Protein 8AD2 (pdb70)

Secondary structure (DSSP, 8-state):
--SEEEEGGGSEETTTT-TTTEEEEEETTTEEEEEES-BSSEEEEEEEEGGGSPSSEEEEEEEEEEEEEEEES-SEEEEEEEEGGG--TT-----EEEESSPPP-STT--S---EE-TTS-EEEEEEEEEESSS-S-EEEEEEEE--TT--BEEEEEEEEEEEE-/--SEEEEGGGSEETTTT-TTTEEEEEETTTEEEEEE--BSSEEEEEEEEGGGSPSSEEEEEEEEEEEEEEEES-SEEEEEEEEGGGPPTT-----EEEESS----STT--S---EE-TTS-EEEEEEEEEESSS-S-EEEEEEEE--TT--BEEEEEEEEEEEE-/--SEEEEGGGSEETTTT-TTTEEEEEETTTEEEEEE--BSSEEEEEEEEGGGS-SSEEEEEEEEEEEEEEEES-SEEEEEEEEGGG--TT-----EEEESS----STT--S---EE-TTS-EEEEEEEEEESSS-S-EEEEEEEE--TT--BEEEEEEEEEEEE-/--SEEEEGGGSEETTTT-TTTEEEEEETTTEEEEEE--BSSEEEEEEEEGGGS-SSEEEEEEEEEEEEEEEES-SEEEEEEEEGGG--TT-----EEEESS---SSTT--S---EE-TTS-EEEEEEEEEESSS-S-EEEEEEEE--TT--BEEEEEEEEEEEE-/--SEEEEGGGSEETTTT-TTTEEEEEETTTEEEEEE--BSSEEEEEEEESTTSPSSEEEEEEEEEEEEEEEES-SEEEEEEEEGGGPPTT-----EEEESS----STT--S---EE-TTS-EEEEEEEEEESSS-S-EEEEEEEE--TT--BEEEEEEEEEEEE-/---EEEEGGGSEETTTT-TTTEEEEEETTTEEEEEES-BSSEEEEEEEEGGGSPSSEEEEEEEEEEEEEEEES-SEEEEEEEEGGG--TT-----EEEESS----STT--S---EE-TTS-EEEEEEEEEESSS-S-EEEEEEEE--TTS-BEEEEEEEEEEEE-/--EEEEGGGSEETTTT-TTTEEEEEETTTEEEEEES-BSSEEEEEEEEGGGSPSSEEEEEEEEEEEEEEEES-SEEEEEEEEGGG--TT-----EEEESS----STT--S---EE-TTS-EEEEEEEEEESSS-S-EEEEEEEE--TTS-BEEEEEEEEEEEE-/--SEEEEGGGSEETTTT-TTTEEEEEETTTEEEEEE--BSSEEEEEEEESTTSPSSEEEEEEEEEEEEEEEES-SEEEEEEEEGGGPPTT-----EEEESSSPP-STT--S---EE-TTS-EEEEEEEEEESSS-S-EEEEEEEE--TT--BEEEEEEEEEEEE-

Nearest PDB structures (foldseek):
  8ad2-assembly1_A  TM=9.955E-01  e=7.366E-32  Nicotiana tabacum
  7yaq-assembly1_A-2  TM=8.096E-01  e=1.939E-10  Cucumis sativus
  7vs6-assembly1_A-2  TM=8.110E-01  e=9.117E-10  Cucumis sativus
  8jmq-assembly1_B  TM=7.822E-01  e=6.981E-10  Asparagus officinalis
  8jmr-assembly1_B  TM=8.044E-01  e=6.570E-09  Asparagus officinalis

Radius of gyration: 34.49 Å; Cα contacts (8 Å, |Δi|>4): 3566; chains: 8; bounding box: 82×96×90 Å

Organism: Nicotiana tabacum (NCBI:txid4097)

B-factor: mean 38.86, std 12.0, range [18.76, 113.13]

Solvent-accessible surface area: 58921 Å² total; per-residue (Å²): 128,62,25,65,109,25,34,1,100,110,14,70,12,50,128,9,105,54,103,94,40,3,54,62,81,88,45,133,110,131,46,89,0,0,42,2,126,93,4,22,111,0,17,0,39,6,100,13,69,1,140,88,15,95,121,5,24,9,0,0,0,28,0,0,0,77,49,44,156,102,40,72,77,0,86,93,6,46,0,5,35,52,25,36,71,52,29,2,138,82,24,44,54,61,15,56,26,2,2,3,35,60,65,93,133,129,136,59,43,74,7,46,32,25,105,126,50,130,57,36,13,38,6,1,48,5,11,37,6,8,2,38,14,11,53,76,26,54,0,18,0,34,0,7,34,66,56,107,181,29,116,0,27,2,0,23,0,28,0,0,19,1,80,49,65,43,5,2,51,25,12,32,1,95,60,12,67,12,51,131,17,119,49,107,105,55,3,52,58,42,82,59,131,64,135,30,71,1,0,49,2,110,87,4,27,122,0,13,0,42,4,74,5,44,2,72,86,5,14,114,93,4,3,0,1,0,33,0,0,0,77,50,40,145,100,32,132,84,0,88,88,5,48,0,5,36,51,21,36,68,51,28,2,150,79,24,47,48,59,13,51,26,1,2,3,27,69,82,104,115,111,132,60,29,75,12,38,34,30,44,106,28,97,64,38,16,38,8,0,41,4,11,40,4,19,4,54,77,11,124,74,18,7,0,19,1,41,0,8,39,68,68,115,177,26,119,0,23,2,0,30,0,6,0,0,0,0,51,10,30,37,7,3,57,30,12,30,1,88,57,13,68,13,47,130,16,133,53,104,123,53,3,47,89,90,77,56,130,61,134,34,94,0,0,32,3,129,117,3,22,124,0,12,0,40,3,75,6,56,0,74,75,8,18,103,92,4,3,0,1,0,33,0,0,0,77,46,42,145,110,43,75,84,0,87,89,6,46,1,6,32,44,21,33,74,55,26,2,145,80,23,45,72,50,13,46,21,0,2,2,32,72,61,110,174,124,127,60,41,82,13,38,39,29,43,100,28,96,67,36,15,40,8,0,39,4,12,40,5,17,4,54,79,13,134,76,22,17,0,20,0,38,0,12,37,70,64,108,170,30,125,0,10,4,0,26,0,7,0,0,0,0,51,10,29,35,144,35,64,107,24,35,1,114,113,14,70,10,50,132,15,120,49,103,102,58,2,48,52,92,85,53,90,112,137,45,81,1,0,35,4,118,102,2,31,117,0,13,0,39,6,100,17,69,1,140,80,10,81,120,5,26,10,0,0,0,27,0,0,0,74,37,45,155,83,28,127,81,0,81,92,6,46,0,5,35,48,20,40,71,53,29,1,139,72,23,47,52,57,15,49,26,1,6,0,17,68,129,102,81,127,124,57,41,70,11,41,35,20,97,118,50,133,59,35,11,30,5,0,46,4,11,38,4,8,3,39,8,11,71,76,29,58,0,18,0,37,0,5,39,60,69,108,170,29,125,0,19,4,0,26,0,30,0,0,19,0,80,32,70,47,8,2,65,31,13,33,1,72,106,14,71,13,48,135,16,124,49,106,126,54,3,52,83,79,97,38,134,99,135,23,94,0,0,39,2,141,129,4,20,119,1,14,0,45,3,98,4,72,1,70,107,5,39,100,32,4,2,0,1,0,33,0,0,0,81,43,45,148,104,30,69,77,0,86,88,4,48,0,5,34,49,21,31,69,52,28,2,152,77,22,46,49,60,14,53,24,1,1,4,24,59,173,103,160,101,125,63,27,70,11,42,36,31,39,108,24,97,65,36,15,42,8,0,40,4,11,35,5,12,5,44,28,1,45,64,22,44,0,18,0,34,0,9,42,69,68,120,182,33,125,0,17,0,0,20,0,6,0,0,0,0,56,11,30,38,56,15,63,49,25,36,1,125,115,15,68,10,35,129,25,126,47,102,112,51,4,56,64,82,82,49,100,22,127,32,74,0,0,40,1,104,94,0,24,91,0,13,0,39,5,100,20,73,1,132,68,3,88,87,5,22,10,4,0,0,29,0,0,0,72,36,32,150,75,43,115,79,0,81,83,6,43,1,6,34,48,18,37,67,50,28,2,78,86,24,46,49,58,14,54,24,1,3,1,23,84,146,95,88,125,123,61,49,84,12,40,31,23,30,83,36,97,52,32,19,34,5,1,41,4,10,38,5,8,3,40,8,11,52,70,26,48,0,20,1,36,0,6,35,66,74,97,181,33,139,0,5,1,0,18,0,9,0,0,10,1,73,21,40,60,9,41,62,28,36,1,126,114,12,70,10,33,130,26,126,49,99,109,51,5,60,53,82,85,46,98,31,117,35,67,0,0,41,3,105,86,0,22,89,0,12,0,35,5,98,17,75,1,136,80,2,79,92,4,20,6,2,0,0,25,0,0,0,74,32,44,161,114,29,122,82,1,106,85,5,44,1,5,33,47,21,34,68,57,30,2,145,78,22,46,63,52,11,53,27,1,0,1,19,50,107,99,162,119,130,59,34,78,13,41,31,22,25,89,45,101,51,30,16,25,4,1,45,4,10,39,5,7,2,38,7,11,50,75,25,47,0,19,0,30,0,3,33,63,68,76,162,31,119,0,26,1,0,17,0,12,0,0,11,1,71,25,32,44,7,1,66,28,13,36,0,116,109,12,74,11,50,132,14,122,50,105,101,44,3,47,54,103,81,51,130,60,130,42,75,0,0,35,2,99,99,2,22,118,0,12,0,44,4,100,6,71,2,107,100,5,33,104,33,4,3,0,1,0,37,0,0,0,80,46,39,145,113,37,91,89,0,84,83,5,46,1,7,34,46,19,34,70,50,28,1,136,84,25,44,52,62,13,51,24,0,2,5,29,60,140,74,141,116,131,57,34,75,13,41,34,33,39,107,28,100,60,34,15,42,7,0,38,5,11,39,5,13,5,44,13,4,38,65,20,48,0,20,0,34,0,10,36,70,57,113,177,27,142,0,23,1,0,28,0,5,0,0,1,0,57,10,31

Structure (mmCIF, N/CA/C/O backbone):
data_8AD2
#
_entry.id   8AD2
#
_cell.length_a   66.660
_cell.length_b   146.159
_cell.length_c   81.908
_cell.angle_alpha   90.000
_cell.angle_beta   95.874
_cell.angle_gamma   90.000
#
_symmetry.space_group_name_H-M   'P 1 21 1'
#
loop_
_entity.id
_entity.type
_entity.pdbx_description
1 polymer Nictaba
2 branched 2-acetamido-2-deoxy-beta-D-glucopyranose-(1-4)-2-acetamido-2-deoxy-beta-D-glucopyranose-(1-4)-2-acetamido-2-deoxy-beta-D-glucopyranose
3 non-polymer 'ZINC ION'
4 non-polymer 'CHLORIDE ION'
5 water water
#
loop_
_atom_site.group_PDB
_atom_site.id
_atom_site.type_symbol
_atom_site.label_atom_id
_atom_site.label_alt_id
_atom_site.label_comp_id
_atom_site.label_asym_id
_atom_site.label_entity_id
_atom_site.label_seq_id
_atom_site.pdbx_PDB_ins_code
_atom_site.Cartn_x
_atom_site.Cartn_y
_atom_site.Cartn_z
_atom_site.occupancy
_atom_site.B_iso_or_equiv
_atom_site.auth_seq_id
_atom_site.auth_comp_id
_atom_site.auth_asym_id
_atom_site.auth_atom_id
_atom_site.pdbx_PDB_model_num
ATOM 1 N N . GLY A 1 2 ? 32.10000 16.15200 41.60000 1.000 73.50355 1 GLY A N 1
ATOM 2 C CA . GLY A 1 2 ? 31.30800 17.34600 41.94000 1.000 82.03089 1 GLY A CA 1
ATOM 3 C C . GLY A 1 2 ? 29.97300 16.96400 42.54100 1.000 82.54937 1 GLY A C 1
ATOM 4 O O . GLY A 1 2 ? 29.97000 16.37000 43.63200 1.000 84.90755 1 GLY A O 1
ATOM 5 N N . GLN A 1 3 ? 28.87400 17.30000 41.86500 1.000 85.74712 2 GLN A N 1
ATOM 6 C CA . GLN A 1 3 ? 27.54100 16.85600 42.34300 1.000 77.38033 2 GLN A CA 1
ATOM 7 C C . GLN A 1 3 ? 27.11300 15.72200 41.40800 1.000 69.35568 2 GLN A C 1
ATOM 8 O O . GLN A 1 3 ? 25.93300 15.33100 41.42300 1.000 68.91353 2 GLN A O 1
ATOM 10 N N . GLY A 1 4 ? 28.06500 15.20700 40.63800 1.000 59.96245 3 GLY A N 1
ATOM 11 C CA . GLY A 1 4 ? 27.77000 14.08700 39.73200 1.000 53.39588 3 GLY A CA 1
ATOM 12 C C . GLY A 1 4 ? 28.54500 12.84500 40.10700 1.000 54.18281 3 GLY A C 1
ATOM 13 O O . GLY A 1 4 ? 29.13700 12.82200 41.20100 1.000 55.89091 3 GLY A O 1
ATOM 14 N N . GLN A 1 5 ? 28.55300 11.85200 39.22400 1.000 45.57652 4 GLN A N 1
ATOM 15 C CA . GLN A 1 5 ? 29.20000 10.57000 39.56200 1.000 43.49206 4 GLN A CA 1
ATOM 16 C C . GLN A 1 5 ? 30.22000 10.17500 38.49400 1.000 39.66528 4 GLN A C 1
ATOM 17 O O . GLN A 1 5 ? 30.03400 10.54000 37.33600 1.000 33.65404 4 GLN A O 1
ATOM 23 N N . TRP A 1 6 ? 31.25900 9.46300 38.91200 1.000 36.53070 5 TRP A N 1
ATOM 24 C CA . TRP A 1 6 ? 32.27600 8.97900 38.00500 1.000 34.91471 5 TRP A CA 1
ATOM 25 C C . TRP A 1 6 ? 32.18300 7.46200 37.95000 1.000 35.08842 5 TRP A C 1
ATOM 26 O O . TRP A 1 6 ? 32.08200 6.82400 38.99300 1.000 34.45150 5 TRP A O 1
ATOM 37 N N . ILE A 1 7 ? 32.17000 6.88600 36.75300 1.000 32.01700 6 ILE A N 1
ATOM 38 C CA . ILE A 1 7 ? 32.36300 5.44900 36.59800 1.000 29.54302 6 ILE A CA 1
ATOM 39 C C . ILE A 1 7 ? 33.69000 5.21500 35.87500 1.000 31.51167 6 ILE A C 1
ATOM 40 O O . ILE A 1 7 ? 33.80900 5.42900 34.66300 1.000 29.50617 6 ILE A O 1
ATOM 45 N N . ALA A 1 8 ? 34.69600 4.76900 36.61200 1.000 30.68789 7 ALA A N 1
ATOM 46 C CA . ALA A 1 8 ? 35.98500 4.43600 36.01800 1.000 29.70619 7 ALA A CA 1
ATOM 47 C C . ALA A 1 8 ? 35.83100 3.27000 35.05200 1.000 31.29323 7 ALA A C 1
ATOM 48 O O . ALA A 1 8 ? 34.95900 2.42200 35.22700 1.000 29.80094 7 ALA A O 1
ATOM 50 N N . ALA A 1 9 ? 36.74600 3.19400 34.07700 1.000 27.78491 8 ALA A N 1
ATOM 51 C CA . ALA A 1 9 ? 36.68600 2.15900 33.05300 1.000 29.42984 8 ALA A CA 1
ATOM 52 C C . ALA A 1 9 ? 36.60600 0.75800 33.64200 1.000 31.39587 8 ALA A C 1
ATOM 53 O O . ALA A 1 9 ? 35.93000 -0.11800 33.06100 1.000 30.08255 8 ALA A O 1
ATOM 55 N N . ARG A 1 10 ? 37.36200 0.50700 34.73200 1.000 25.42673 9 ARG A N 1
ATOM 56 C CA . ARG A 1 10 ? 37.33900 -0.81000 35.37200 1.000 32.25650 9 ARG A CA 1
ATOM 57 C C . ARG A 1 10 ? 35.93500 -1.21600 35.82800 1.000 30.53261 9 ARG A C 1
ATOM 58 O O . ARG A 1 10 ? 35.61500 -2.41200 35.86400 1.000 29.29035 9 ARG A O 1
ATOM 66 N N . ASP A 1 11 ? 35.05900 -0.25700 36.08600 1.000 28.96137 10 ASP A N 1
ATOM 67 C CA . ASP A 1 11 ? 33.70800 -0.56700 36.54300 1.000 31.71170 10 ASP A CA 1
ATOM 68 C C . ASP A 1 11 ? 32.67000 -0.57200 35.43100 1.000 32.87763 10 ASP A C 1
ATOM 69 O O . ASP A 1 11 ? 31.51000 -0.85700 35.71000 1.000 32.63286 10 ASP A O 1
ATOM 74 N N . LEU A 1 12 ? 33.04200 -0.26000 34.19400 1.000 31.66169 11 LEU A N 1
ATOM 75 C CA . LEU A 1 12 ? 32.12500 -0.35700 33.06800 1.000 32.11964 11 LEU A CA 1
ATOM 76 C C . LEU A 1 12 ? 32.05300 -1.80400 32.57400 1.000 32.13017 11 LEU A C 1
ATOM 77 O O . LEU A 1 12 ? 32.87300 -2.64700 32.92600 1.000 31.24322 11 LEU A O 1
ATOM 82 N N . SER A 1 13 ? 31.04500 -2.10100 31.75900 1.000 31.84066 12 SER A N 1
ATOM 83 C CA . SER A 1 13 ? 30.92300 -3.40100 31.08900 1.000 32.57496 12 SER A CA 1
ATOM 84 C C . SER A 1 13 ? 31.42000 -3.24000 29.64900 1.000 30.89844 12 SER A C 1
ATOM 85 O O . SER A 1 13 ? 30.75000 -2.65000 28.78600 1.000 25.97417 12 SER A O 1
ATOM 88 N N . ILE A 1 14 ? 32.62300 -3.73400 29.40000 1.000 31.00372 13 ILE A N 1
ATOM 89 C CA . ILE A 1 14 ? 33.29800 -3.61200 28.11800 1.000 30.35890 13 ILE A CA 1
ATOM 90 C C . ILE A 1 14 ? 33.54000 -5.03800 27.64200 1.000 31.51957 13 ILE A C 1
ATOM 91 O O . ILE A 1 14 ? 34.29000 -5.78700 28.27000 1.000 30.29311 13 ILE A O 1
ATOM 96 N N . THR A 1 15 ? 32.85300 -5.44500 26.58300 1.000 28.82451 14 THR A N 1
ATOM 97 C CA . THR A 1 15 ? 32.94900 -6.82500 26.15000 1.000 31.58800 14 THR A CA 1
ATOM 98 C C . THR A 1 15 ? 34.36500 -7.05300 25.62400 1.000 29.94306 14 THR A C 1
ATOM 99 O O . THR A 1 15 ? 34.97500 -6.15400 25.04300 1.000 27.61910 14 THR A O 1
ATOM 103 N N . TRP A 1 16 ? 34.91400 -8.23400 25.90100 1.000 29.27193 15 TRP A N 1
ATOM 104 C CA . TRP A 1 16 ? 36.27200 -8.65600 25.54200 1.000 30.38522 15 TRP A CA 1
ATOM 105 C C . TRP A 1 16 ? 37.37100 -7.90300 26.28600 1.000 30.93266 15 TRP A C 1
ATOM 106 O O . TRP A 1 16 ? 38.55800 -8.08700 26.00500 1.000 30.38259 15 TRP A O 1
ATOM 117 N N . VAL A 1 17 ? 37.02900 -7.03900 27.23300 1.000 28.88241 16 VAL A N 1
ATOM 118 C CA . VAL A 1 17 ? 38.06600 -6.18600 27.80700 1.000 30.52208 16 VAL A CA 1
ATOM 119 C C . VAL A 1 17 ? 39.03400 -6.93400 28.72300 1.000 29.86674 16 VAL A C 1
ATOM 120 O O . VAL A 1 17 ? 40.12100 -6.45200 28.99300 1.000 29.65092 16 VAL A O 1
ATOM 124 N N . ASP A 1 18 ? 38.72400 -8.14600 29.16500 1.000 29.84042 17 ASP A N 1
ATOM 125 C CA . ASP A 1 18 ? 39.63700 -8.95000 29.97800 1.000 32.28808 17 ASP A CA 1
ATOM 126 C C . ASP A 1 18 ? 40.29100 -10.07300 29.17800 1.000 33.11186 17 ASP A C 1
ATOM 127 O O . ASP A 1 18 ? 40.77500 -11.05100 29.75800 1.000 33.57508 17 ASP A O 1
ATOM 132 N N . ASN A 1 19 ? 40.33500 -9.92800 27.86000 1.000 32.00384 18 ASN A N 1
ATOM 133 C CA . ASN A 1 19 ? 41.12300 -10.81400 27.03300 1.000 32.38546 18 ASN A CA 1
ATOM 134 C C . ASN A 1 19 ? 42.25000 -9.98600 26.44800 1.000 35.17001 18 ASN A C 1
ATOM 135 O O . ASN A 1 19 ? 41.96900 -9.07200 25.65000 1.000 34.20410 18 ASN A O 1
ATOM 140 N N . PRO A 1 20 ? 43.52100 -10.26800 26.80300 1.000 38.22037 19 PRO A N 1
ATOM 141 C CA . PRO A 1 20 ? 44.62400 -9.38000 26.36600 1.000 35.18053 19 PRO A CA 1
ATOM 142 C C . PRO A 1 20 ? 44.81900 -9.33800 24.86700 1.000 36.01221 19 PRO A C 1
ATOM 143 O O . PRO A 1 20 ? 45.50600 -8.44500 24.37000 1.000 37.27289 19 PRO A O 1
ATOM 147 N N . GLN A 1 21 ? 44.32000 -10.30500 24.11500 1.000 37.20972 20 GLN A N 1
ATOM 148 C CA . GLN A 1 21 ? 44.49800 -10.19800 22.67000 1.000 38.93888 20 GLN A CA 1
ATOM 149 C C . GLN A 1 21 ? 43.77200 -8.99100 22.10000 1.000 38.54410 20 GLN A C 1
ATOM 150 O O . GLN A 1 21 ? 44.14000 -8.50000 21.02000 1.000 37.95192 20 GLN A O 1
ATOM 156 N N . TYR A 1 22 ? 42.76800 -8.46900 22.80700 1.000 34.86734 21 TYR A N 1
ATOM 157 C CA . TYR A 1 22 ? 41.88600 -7.46800 22.21500 1.000 34.65152 21 TYR A CA 1
ATOM 158 C C . TYR A 1 22 ? 41.95500 -6.11400 22.89800 1.000 34.07777 21 TYR A C 1
ATOM 159 O O . TYR A 1 22 ? 41.84500 -5.08000 22.22400 1.000 28.42446 21 TYR A O 1
ATOM 168 N N . TRP A 1 23 ? 42.10800 -6.11100 24.22900 1.000 33.01975 22 TRP A N 1
ATOM 169 C CA . TRP A 1 23 ? 42.24700 -4.89800 25.01900 1.000 32.35914 22 TRP A CA 1
ATOM 170 C C . TRP A 1 23 ? 43.42900 -5.08100 25.96800 1.000 31.71433 22 TRP A C 1
ATOM 171 O O . TRP A 1 23 ? 43.74700 -6.20300 26.39900 1.000 29.53249 22 TRP A O 1
ATOM 182 N N . THR A 1 24 ? 44.04800 -3.96500 26.35200 1.000 30.07203 23 THR A N 1
ATOM 183 C CA . THR A 1 24 ? 45.19200 -3.95300 27.27200 1.000 30.93002 23 THR A CA 1
ATOM 184 C C . THR A 1 24 ? 44.87400 -2.97000 28.38400 1.000 31.38797 23 THR A C 1
ATOM 185 O O . THR A 1 24 ? 44.58300 -1.79600 28.12000 1.000 32.27755 23 THR A O 1
ATOM 189 N N . TRP A 1 25 ? 44.88800 -3.45700 29.62500 1.000 31.18532 24 TRP A N 1
ATOM 190 C CA . TRP A 1 25 ? 44.73400 -2.59600 30.78300 1.000 31.65116 24 TRP A CA 1
ATOM 191 C C . TRP A 1 25 ? 46.06700 -1.93500 31.10100 1.000 33.88827 24 TRP A C 1
ATOM 192 O O . TRP A 1 25 ? 47.09700 -2.60300 31.18500 1.000 34.16725 24 TRP A O 1
ATOM 203 N N . LYS A 1 26 ? 46.05800 -0.62700 31.28300 1.000 33.78563 25 LYS A N 1
ATOM 204 C CA . LYS A 1 26 ? 47.27000 0.11900 31.57500 1.000 36.99917 25 LYS A CA 1
ATOM 205 C C . LYS A 1 26 ? 47.01600 1.05400 32.74900 1.000 38.88098 25 LYS A C 1
ATOM 206 O O . LYS A 1 26 ? 45.90800 1.56000 32.95300 1.000 34.68574 25 LYS A O 1
ATOM 212 N N . THR A 1 27 ? 48.04800 1.26600 33.54200 1.000 38.72043 26 THR A N 1
ATOM 213 C CA . THR A 1 27 ? 48.06700 2.34000 34.51500 1.000 42.42351 26 THR A CA 1
ATOM 214 C C . THR A 1 27 ? 48.73600 3.52900 33.84100 1.000 47.36357 26 THR A C 1
ATOM 215 O O . THR A 1 27 ? 49.76800 3.36600 33.17800 1.000 47.54254 26 THR A O 1
ATOM 219 N N . VAL A 1 28 ? 48.15600 4.69600 34.05100 1.000 45.86076 27 VAL A N 1
ATOM 220 C CA . VAL A 1 28 ? 48.65900 5.97100 33.53000 1.000 47.88206 27 VAL A CA 1
ATOM 221 C C . VAL A 1 28 ? 48.49100 7.05700 34.57700 1.000 52.52998 27 VAL A C 1
ATOM 222 O O . VAL A 1 28 ? 47.75900 6.88200 35.54700 1.000 53.53010 27 VAL A O 1
ATOM 226 N N . ASP A 1 29 ? 49.17500 8.18200 34.41100 1.000 53.43799 28 ASP A N 1
ATOM 227 C CA . ASP A 1 29 ? 49.02800 9.33100 35.30500 1.000 58.16750 28 ASP A CA 1
ATOM 228 C C . ASP A 1 29 ? 47.56600 9.82800 35.35400 1.000 58.56755 28 ASP A C 1
ATOM 229 O O . ASP A 1 29 ? 46.94400 9.95200 34.29800 1.000 55.52245 28 ASP A O 1
ATOM 234 N N . PRO A 1 30 ? 47.01200 10.18100 36.52800 1.000 62.71278 29 PRO A N 1
ATOM 235 C CA . PRO A 1 30 ? 47.61300 10.15100 37.86100 1.000 60.06510 29 PRO A CA 1
ATOM 236 C C . PRO A 1 30 ? 47.27600 8.85900 38.63500 1.000 61.44947 29 PRO A C 1
ATOM 237 O O . PRO A 1 30 ? 46.41100 8.84100 39.50700 1.000 68.51874 29 PRO A O 1
ATOM 241 N N . ASN A 1 31 ? 47.95900 7.75700 38.33400 1.000 59.75980 30 ASN A N 1
ATOM 242 C CA . ASN A 1 31 ? 47.71300 6.43600 38.92200 1.000 60.94415 30 ASN A CA 1
ATOM 243 C C . ASN A 1 31 ? 46.26000 5.95300 38.75200 1.000 58.47280 30 ASN A C 1
ATOM 244 O O . ASN A 1 31 ? 45.56500 5.61900 39.71000 1.000 60.95994 30 ASN A O 1
ATOM 249 N N . ILE A 1 32 ? 45.79900 5.92300 37.51000 1.000 54.15913 31 ILE A N 1
ATOM 250 C CA . ILE A 1 32 ? 44.48300 5.42500 37.11200 1.000 50.07442 31 ILE A CA 1
ATOM 251 C C . ILE A 1 32 ? 44.65200 4.25500 36.15300 1.000 46.11606 31 ILE A C 1
ATOM 252 O O . ILE A 1 32 ? 45.55500 4.26200 35.32500 1.000 45.46071 31 ILE A O 1
ATOM 257 N N . GLU A 1 33 ? 43.68600 3.26300 36.17600 1.000 41.02597 32 GLU A N 1
ATOM 258 C CA . GLU A 1 33 ? 43.62500 2.18200 35.20800 1.000 38.63621 32 GLU A CA 1
ATOM 259 C C . GLU A 1 33 ? 42.71300 2.59400 34.04400 1.000 36.56754 32 GLU A C 1
ATOM 260 O O . GLU A 1 33 ? 41.60500 3.08400 34.25200 1.000 31.85119 32 GLU A O 1
ATOM 266 N N . VAL A 1 34 ? 43.18900 2.40800 32.81800 1.000 33.30926 33 VAL A N 1
ATOM 267 C CA . VAL A 1 34 ? 42.45000 2.72300 31.60800 1.000 32.52495 33 VAL A CA 1
ATOM 268 C C . VAL A 1 34 ? 42.55700 1.52100 30.69300 1.000 32.20912 33 VAL A C 1
ATOM 269 O O . VAL A 1 34 ? 43.50600 0.73900 30.79000 1.000 33.94618 33 VAL A O 1
ATOM 273 N N . ALA A 1 35 ? 41.59000 1.39800 29.77900 1.000 31.26427 34 ALA A N 1
ATOM 274 C CA . ALA A 1 35 ? 41.52100 0.25900 28.87400 1.000 30.95898 34 ALA A CA 1
ATOM 275 C C . ALA A 1 35 ? 41.79800 0.71800 27.44000 1.000 31.38008 34 ALA A C 1
ATOM 276 O O . ALA A 1 35 ? 41.05900 1.53800 26.87100 1.000 31.64327 34 ALA A O 1
ATOM 278 N N . GLU A 1 36 ? 42.83100 0.13100 26.84500 1.000 32.13280 35 GLU A N 1
ATOM 279 C CA . GLU A 1 36 ? 43.27400 0.47200 25.50300 1.000 32.78551 35 GLU A CA 1
ATOM 280 C C . GLU A 1 36 ? 42.85700 -0.65000 24.56500 1.000 32.19070 35 GLU A C 1
ATOM 281 O O . GLU A 1 36 ? 43.24400 -1.80300 24.76100 1.000 32.15122 35 GLU A O 1
ATOM 287 N N . LEU A 1 37 ? 42.07400 -0.30500 23.56300 1.000 31.77223 36 LEU A N 1
ATOM 288 C CA . LEU A 1 37 ? 41.58700 -1.27400 22.59800 1.000 31.22743 36 LEU A CA 1
ATOM 289 C C . LEU A 1 37 ? 42.66600 -1.54900 21.57800 1.000 34.42518 36 LEU A C 1
ATOM 290 O O . LEU A 1 37 ? 43.08700 -0.62200 20.88400 1.000 33.03291 36 LEU A O 1
ATOM 295 N N . ARG A 1 38 ? 43.08700 -2.80300 21.46200 1.000 35.64112 37 ARG A N 1
ATOM 296 C CA . ARG A 1 38 ? 44.07300 -3.20400 20.43300 1.000 37.62293 37 ARG A CA 1
ATOM 297 C C . ARG A 1 38 ? 43.28700 -3.50500 19.16400 1.000 37.55713 37 ARG A C 1
ATOM 298 O O . ARG A 1 38 ? 43.61500 -2.92300 18.12900 1.000 35.74902 37 ARG A O 1
ATOM 306 N N . ARG A 1 39 ? 42.35600 -4.44800 19.24400 1.000 34.27516 38 ARG A N 1
ATOM 307 C CA . ARG A 1 39 ? 41.46400 -4.75500 18.10200 1.000 37.51239 38 ARG A CA 1
ATOM 308 C C . ARG A 1 39 ? 40.20100 -5.44600 18.61400 1.000 34.13304 38 ARG A C 1
ATOM 309 O O . ARG A 1 39 ? 40.32400 -6.22900 19.53900 1.000 33.27241 38 ARG A O 1
ATOM 317 N N . VAL A 1 40 ? 39.04200 -5.13100 18.04300 1.000 34.31727 39 VAL A N 1
ATOM 318 C CA . VAL A 1 40 ? 37.77500 -5.84000 18.38500 1.000 33.98565 39 VAL A CA 1
ATOM 319 C C . VAL A 1 40 ? 36.79000 -5.63100 17.22800 1.000 34.99630 39 VAL A C 1
ATOM 320 O O . VAL A 1 40 ? 36.85200 -4.57800 16.60500 1.000 34.75154 39 VAL A O 1
ATOM 324 N N . ALA A 1 41 ? 35.93100 -6.61000 16.95700 1.000 33.22504 40 ALA A N 1
ATOM 325 C CA . ALA A 1 41 ? 34.90600 -6.48400 15.89900 1.000 34.69890 40 ALA A CA 1
ATOM 326 C C . ALA A 1 41 ? 33.58500 -6.07100 16.53900 1.000 36.88337 40 ALA A C 1
ATOM 327 O O . ALA A 1 41 ? 32.75400 -5.49800 15.83100 1.000 37.02023 40 ALA A O 1
ATOM 329 N N . TRP A 1 42 ? 33.42700 -6.35500 17.82900 1.000 30.76948 41 TRP A N 1
ATOM 330 C CA . TRP A 1 42 ? 32.21700 -6.02900 18.58300 1.000 36.20697 41 TRP A CA 1
ATOM 331 C C . TRP A 1 42 ? 32.62900 -5.08800 19.71900 1.000 32.10122 41 TRP A C 1
ATOM 332 O O . TRP A 1 42 ? 33.07400 -5.51500 20.78500 1.000 27.40065 41 TRP A O 1
ATOM 343 N N . LEU A 1 43 ? 32.51600 -3.79600 19.47200 1.000 28.34024 42 LEU A N 1
ATOM 344 C CA . LEU A 1 43 ? 32.90100 -2.78600 20.43100 1.000 29.39563 42 LEU A CA 1
ATOM 345 C C . LEU A 1 43 ? 31.65200 -2.34700 21.17700 1.000 31.53273 42 LEU A C 1
ATOM 346 O O . LEU A 1 43 ? 30.70300 -1.81700 20.57000 1.000 30.66683 42 LEU A O 1
ATOM 351 N N . ASP A 1 44 ? 31.63600 -2.58900 22.48700 1.000 27.07693 43 ASP A N 1
ATOM 352 C CA . ASP A 1 44 ? 30.49700 -2.16200 23.29300 1.000 30.95371 43 ASP A CA 1
ATOM 353 C C . ASP A 1 44 ? 31.01000 -1.71300 24.64900 1.000 30.93529 43 ASP A C 1
ATOM 354 O O . ASP A 1 44 ? 31.49400 -2.55000 25.40900 1.000 28.44552 43 ASP A O 1
ATOM 359 N N . ILE A 1 45 ? 30.90200 -0.41500 24.93900 1.000 27.95072 44 ILE A N 1
ATOM 360 C CA . ILE A 1 45 ? 31.31000 0.18000 26.21100 1.000 29.67198 44 ILE A CA 1
ATOM 361 C C . ILE A 1 45 ? 30.03600 0.59800 26.93200 1.000 26.77163 44 ILE A C 1
ATOM 362 O O . ILE A 1 45 ? 29.41100 1.59800 26.57400 1.000 27.12167 44 ILE A O 1
ATOM 367 N N . TYR A 1 46 ? 29.66000 -0.11800 27.97600 1.000 26.30315 45 TYR A N 1
ATOM 368 C CA . TYR A 1 46 ? 28.33800 -0.02100 28.57200 1.000 28.62185 45 TYR A CA 1
ATOM 369 C C . TYR A 1 46 ? 28.38800 0.32700 30.05800 1.000 29.59565 45 TYR A C 1
ATOM 370 O O . TYR A 1 46 ? 29.22600 -0.17300 30.81800 1.000 26.95060 45 TYR A O 1
ATOM 379 N N . GLY A 1 47 ? 27.45900 1.16300 30.47400 1.000 30.06676 46 GLY A N 1
ATOM 380 C CA . GLY A 1 47 ? 27.29600 1.44300 31.88600 1.000 30.07729 46 GLY A CA 1
ATOM 381 C C . GLY A 1 47 ? 25.82400 1.65800 32.19700 1.000 31.84592 46 GLY A C 1
ATOM 382 O O . GLY A 1 47 ? 24.99700 1.96000 31.32000 1.000 28.09547 46 GLY A O 1
ATOM 383 N N . LYS A 1 48 ? 25.51700 1.50700 33.48100 1.000 30.04571 47 LYS A N 1
ATOM 384 C CA . LYS A 1 48 ? 24.15800 1.60500 33.99600 1.000 31.58537 47 LYS A CA 1
ATOM 385 C C . LYS A 1 48 ? 24.20500 2.16400 35.40700 1.000 35.12790 47 LYS A C 1
ATOM 386 O O . LYS A 1 48 ? 25.06200 1.75900 36.19100 1.000 35.15685 47 LYS A O 1
ATOM 392 N N . ILE A 1 49 ? 23.31300 3.11800 35.71700 1.000 34.07514 48 ILE A N 1
ATOM 393 C CA . ILE A 1 49 ? 23.28900 3.79500 37.01500 1.000 36.04906 48 ILE A CA 1
ATOM 394 C C . ILE A 1 49 ? 21.86100 3.80200 37.53300 1.000 37.09392 48 ILE A C 1
ATOM 395 O O . ILE A 1 49 ? 20.89600 3.74000 36.76800 1.000 31.45640 48 ILE A O 1
ATOM 400 N N . GLU A 1 50 ? 21.73500 3.98100 38.84800 1.000 34.23305 49 GLU A N 1
ATOM 401 C CA . GLU A 1 50 ? 20.43700 4.14900 39.49100 1.000 35.33318 49 GLU A CA 1
ATOM 402 C C . GLU A 1 50 ? 20.15000 5.63000 39.72200 1.000 34.95945 49 GLU A C 1
ATOM 403 O O . GLU A 1 50 ? 20.96800 6.34400 40.29200 1.000 36.24382 49 GLU A O 1
ATOM 409 N N . THR A 1 51 ? 18.98100 6.08400 39.29500 1.000 29.16402 50 THR A N 1
ATOM 410 C CA . THR A 1 51 ? 18.62500 7.47900 39.50900 1.000 31.18532 50 THR A CA 1
ATOM 411 C C . THR A 1 51 ? 18.19400 7.74700 40.94100 1.000 33.78826 50 THR A C 1
ATOM 412 O O . THR A 1 51 ? 18.13100 8.92000 41.32600 1.000 33.30926 50 THR A O 1
ATOM 416 N N . LYS A 1 52 ? 17.86500 6.70200 41.72600 1.000 32.61180 51 LYS A N 1
ATOM 417 C CA . LYS A 1 52 ? 17.49800 6.89100 43.13200 1.000 38.29670 51 LYS A CA 1
ATOM 418 C C . LYS A 1 52 ? 18.64100 7.53800 43.93200 1.000 38.75728 51 LYS A C 1
ATOM 419 O O . LYS A 1 52 ? 18.40200 8.16000 44.97700 1.000 39.27313 51 LYS A O 1
ATOM 425 N N . ASN A 1 53 ? 19.87700 7.40600 43.46100 1.000 38.01245 52 ASN A N 1
ATOM 426 C CA . ASN A 1 53 ? 21.05500 7.94400 44.12500 1.000 43.85263 52 ASN A CA 1
ATOM 427 C C . ASN A 1 53 ? 21.41600 9.35600 43.68200 1.000 45.15015 52 ASN A C 1
ATOM 428 O O . ASN A 1 53 ? 22.33600 9.94300 44.27200 1.000 41.79448 52 ASN A O 1
ATOM 433 N N . LEU A 1 54 ? 20.73800 9.91400 42.67800 1.000 35.83061 53 LEU A N 1
ATOM 434 C CA . LEU A 1 54 ? 21.12800 11.21800 42.18000 1.000 34.55677 53 LEU A CA 1
ATOM 435 C C . LEU A 1 54 ? 20.32300 12.32200 42.85500 1.000 30.88002 53 LEU A C 1
ATOM 436 O O . LEU A 1 54 ? 19.31600 12.09500 43.53000 1.000 31.08267 53 LEU A O 1
ATOM 441 N N . ILE A 1 55 ? 20.77600 13.55400 42.64800 1.000 32.72234 54 ILE A N 1
ATOM 442 C CA . ILE A 1 55 ? 20.03700 14.69700 43.16900 1.000 34.87523 54 ILE A CA 1
ATOM 443 C C . ILE A 1 55 ? 18.75200 14.85000 42.37800 1.000 31.98015 54 ILE A C 1
ATOM 444 O O . ILE A 1 55 ? 18.76700 14.79300 41.13300 1.000 32.01436 54 ILE A O 1
ATOM 449 N N . ARG A 1 56 ? 17.64100 15.11300 43.08100 1.000 27.50330 55 ARG A N 1
ATOM 450 C CA . ARG A 1 56 ? 16.33500 15.18500 42.42400 1.000 30.20362 55 ARG A CA 1
ATOM 451 C C . ARG A 1 56 ? 16.16800 16.48100 41.64700 1.000 26.99008 55 ARG A C 1
ATOM 452 O O . ARG A 1 56 ? 16.90900 17.43200 41.83400 1.000 27.79807 55 ARG A O 1
ATOM 460 N N . LYS A 1 57 ? 15.21600 16.49200 40.71200 1.000 25.58991 56 LYS A N 1
ATOM 461 C CA . LYS A 1 57 ? 14.89300 17.72300 40.00300 1.000 25.24776 56 LYS A CA 1
ATOM 462 C C . LYS A 1 57 ? 16.11600 18.28600 39.28800 1.000 22.18424 56 LYS A C 1
ATOM 463 O O . LYS A 1 57 ? 16.34800 19.48500 39.25200 1.000 23.68179 56 LYS A O 1
ATOM 469 N N . THR A 1 58 ? 16.88700 17.40700 38.67100 1.000 24.16869 57 THR A N 1
ATOM 470 C CA . THR A 1 58 ? 18.15000 17.76700 38.03800 1.000 28.14022 57 THR A CA 1
ATOM 471 C C . THR A 1 58 ? 18.32100 17.01900 36.71500 1.000 25.30040 57 THR A C 1
ATOM 472 O O . THR A 1 58 ? 18.09100 15.80500 36.63600 1.000 24.17658 57 THR A O 1
ATOM 476 N N . SER A 1 59 ? 18.69200 17.76300 35.68100 1.000 27.34275 58 SER A N 1
ATOM 477 C CA . SER A 1 59 ? 19.14800 17.20200 34.42400 1.000 26.06892 58 SER A CA 1
ATOM 478 C C . SER A 1 59 ? 20.62200 16.82000 34.49000 1.000 30.10887 58 SER A C 1
ATOM 479 O O . SER A 1 59 ? 21.46200 17.57900 35.00700 1.000 24.39766 58 SER A O 1
ATOM 482 N N . TYR A 1 60 ? 20.92600 15.64300 33.94800 1.000 28.43236 59 TYR A N 1
ATOM 483 C CA . TYR A 1 60 ? 22.27100 15.07600 33.94900 1.000 28.15601 59 TYR A CA 1
ATOM 484 C C . TYR A 1 60 ? 22.66400 14.74800 32.52400 1.000 32.03805 59 TYR A C 1
ATOM 485 O O . TYR A 1 60 ? 21.82700 14.30100 31.74300 1.000 27.97441 59 TYR A O 1
ATOM 494 N N . ALA A 1 61 ? 23.94500 14.94600 32.19600 1.000 30.27205 60 ALA A N 1
ATOM 495 C CA . ALA A 1 61 ? 24.54600 14.49400 30.95300 1.000 31.22743 60 ALA A CA 1
ATOM 496 C C . ALA A 1 61 ? 25.58400 13.42700 31.27600 1.000 31.94594 60 ALA A C 1
ATOM 497 O O . ALA A 1 61 ? 26.25700 13.47800 32.32100 1.000 28.51658 60 ALA A O 1
ATOM 499 N N . VAL A 1 62 ? 25.72100 12.45500 30.36800 1.000 27.12167 61 VAL A N 1
ATOM 500 C CA . VAL A 1 62 ? 26.68600 11.37600 30.51000 1.000 29.64829 61 VAL A CA 1
ATOM 501 C C . VAL A 1 62 ? 27.67900 11.45600 29.36400 1.000 31.59063 61 VAL A C 1
ATOM 502 O O . VAL A 1 62 ? 27.28400 11.52200 28.18400 1.000 25.93995 61 VAL A O 1
ATOM 506 N N . TYR A 1 63 ? 28.97600 11.40600 29.69500 1.000 28.94558 62 TYR A N 1
ATOM 507 C CA . TYR A 1 63 ? 30.04000 11.53500 28.71100 1.000 27.39539 62 TYR A CA 1
ATOM 508 C C . TYR A 1 63 ? 31.00400 10.37100 28.82400 1.000 29.21666 62 TYR A C 1
ATOM 509 O O . TYR A 1 63 ? 31.33900 9.94300 29.92600 1.000 29.29825 62 TYR A O 1
ATOM 518 N N . LEU A 1 64 ? 31.39100 9.82000 27.68500 1.000 25.52411 63 LEU A N 1
ATOM 519 C CA . LEU A 1 64 ? 32.45800 8.83700 27.60300 1.000 30.00097 63 LEU A CA 1
ATOM 520 C C . LEU A 1 64 ? 33.75100 9.62700 27.51400 1.000 27.33486 63 LEU A C 1
ATOM 521 O O . LEU A 1 64 ? 33.87600 10.50600 26.65500 1.000 29.05348 63 LEU A O 1
ATOM 526 N N . VAL A 1 65 ? 34.66600 9.38600 28.45000 1.000 27.73754 64 VAL A N 1
ATOM 527 C CA . VAL A 1 65 ? 35.98500 10.01500 28.48400 1.000 26.59529 64 VAL A CA 1
ATOM 528 C C . VAL A 1 65 ? 36.98700 9.05900 27.87700 1.000 25.55570 64 VAL A C 1
ATOM 529 O O . VAL A 1 65 ? 37.06200 7.88600 28.26600 1.000 27.17431 64 VAL A O 1
ATOM 533 N N . PHE A 1 66 ? 37.72800 9.53500 26.88900 1.000 25.07669 65 PHE A N 1
ATOM 534 C CA . PHE A 1 66 ? 38.58000 8.62300 26.13600 1.000 28.51658 65 PHE A CA 1
ATOM 535 C C . PHE A 1 66 ? 39.71200 9.38100 25.46100 1.000 26.82427 65 PHE A C 1
ATOM 536 O O . PHE A 1 66 ? 39.74000 10.60700 25.40400 1.000 24.68454 65 PHE A O 1
ATOM 544 N N . LYS A 1 67 ? 40.65000 8.62200 24.92700 1.000 29.95622 66 LYS A N 1
ATOM 545 C CA . LYS A 1 67 ? 41.72100 9.15700 24.10700 1.000 32.53285 66 LYS A CA 1
ATOM 546 C C . LYS A 1 67 ? 41.80900 8.28100 22.87300 1.000 30.45102 66 LYS A C 1
ATOM 547 O O . LYS A 1 67 ? 41.24900 7.19200 22.85200 1.000 26.79005 66 LYS A O 1
ATOM 553 N N . LEU A 1 68 ? 42.53200 8.75600 21.86700 1.000 30.72737 67 LEU A N 1
ATOM 554 C CA . LEU A 1 68 ? 42.84800 8.00700 20.66500 1.000 34.94630 67 LEU A CA 1
ATOM 555 C C . LEU A 1 68 ? 44.35300 7.77200 20.54700 1.000 34.52256 67 LEU A C 1
ATOM 556 O O . LEU A 1 68 ? 45.16400 8.60700 20.95400 1.000 34.13567 67 LEU A O 1
ATOM 561 N N . THR A 1 69 ? 44.72400 6.63500 19.98500 1.000 35.69902 68 THR A N 1
ATOM 562 C CA . THR A 1 69 ? 46.11000 6.38800 19.62300 1.000 38.74675 68 THR A CA 1
ATOM 563 C C . THR A 1 69 ? 46.49500 7.13800 18.35900 1.000 41.70500 68 THR A C 1
ATOM 564 O O . THR A 1 69 ? 45.71100 7.90000 17.78000 1.000 39.48105 68 THR A O 1
ATOM 568 N N . ASP A 1 70 ? 47.74200 6.91200 17.91900 1.000 44.25794 69 ASP A N 1
ATOM 569 C CA . ASP A 1 70 ? 48.21700 7.53500 16.68400 1.000 47.32936 69 ASP A CA 1
ATOM 570 C C . ASP A 1 70 ? 47.34700 7.14400 15.49400 1.000 48.00839 69 ASP A C 1
ATOM 571 O O . ASP A 1 70 ? 47.09200 7.96000 14.58900 1.000 49.15853 69 ASP A O 1
ATOM 576 N N . ASN A 1 71 ? 46.91800 5.88700 15.44900 1.000 46.56085 70 ASN A N 1
ATOM 577 C CA . ASN A 1 71 ? 46.23500 5.34300 14.27600 1.000 49.08220 70 ASN A CA 1
ATOM 578 C C . ASN A 1 71 ? 44.95300 4.63800 14.67800 1.000 46.35029 70 ASN A C 1
ATOM 579 O O . ASN A 1 71 ? 44.88600 3.40100 14.68200 1.000 46.44767 70 ASN A O 1
ATOM 584 N N . PRO A 1 72 ? 43.91100 5.39100 15.01100 1.000 44.16582 71 PRO A N 1
ATOM 585 C CA . PRO A 1 72 ? 42.59300 4.76900 15.20600 1.000 41.83923 71 PRO A CA 1
ATOM 586 C C . PRO A 1 72 ? 42.08300 4.20300 13.88300 1.000 40.86016 71 PRO A C 1
ATOM 587 O O . PRO A 1 72 ? 42.30100 4.77600 12.81600 1.000 44.52376 71 PRO A O 1
ATOM 591 N N . ARG A 1 73 ? 41.41700 3.06000 13.96200 1.000 37.21236 72 ARG A N 1
ATOM 592 C CA . ARG A 1 73 ? 40.86600 2.42300 12.77300 1.000 38.24143 72 ARG A CA 1
ATOM 593 C C . ARG A 1 73 ? 39.38600 2.06500 12.97700 1.000 37.86770 72 ARG A C 1
ATOM 594 O O . ARG A 1 73 ? 38.99100 1.57200 14.02700 1.000 34.59625 72 ARG A O 1
ATOM 598 N N . GLU A 1 74 ? 38.60100 2.37300 11.96100 1.000 37.08076 73 GLU A N 1
ATOM 599 C CA . GLU A 1 74 ? 37.20900 1.96000 11.89200 1.000 38.75201 73 GLU A CA 1
ATOM 600 C C . GLU A 1 74 ? 36.39100 2.58000 13.00500 1.000 36.27540 73 GLU A C 1
ATOM 601 O O . GLU A 1 74 ? 35.40400 2.01600 13.43600 1.000 35.87799 73 GLU A O 1
ATOM 607 N N . LEU A 1 75 ? 36.77900 3.76500 13.44800 1.000 35.71481 74 LEU A N 1
ATOM 608 C CA . LEU A 1 75 ? 36.09100 4.44300 14.53500 1.000 36.01221 74 LEU A CA 1
ATOM 609 C C . LEU A 1 75 ? 35.75900 5.87300 14.15500 1.000 35.99905 74 LEU A C 1
ATOM 610 O O . LEU A 1 75 ? 35.60500 6.71500 15.03000 1.000 35.12000 74 LEU A O 1
ATOM 615 N N . GLU A 1 76 ? 35.65500 6.16800 12.86300 1.000 36.32804 75 GLU A N 1
ATOM 616 C CA . GLU A 1 76 ? 35.19600 7.49200 12.44700 1.000 37.33869 75 GLU A CA 1
ATOM 617 C C . GLU A 1 76 ? 33.84500 7.82100 13.07900 1.000 34.29095 75 GLU A C 1
ATOM 618 O O . GLU A 1 76 ? 33.62500 8.93200 13.58700 1.000 31.71170 75 GLU A O 1
ATOM 624 N N . ARG A 1 77 ? 32.91200 6.87500 13.00300 1.000 33.10397 76 ARG A N 1
ATOM 625 C CA . ARG A 1 77 ? 31.57600 6.98200 13.56600 1.000 33.81458 76 ARG A CA 1
ATOM 626 C C . ARG A 1 77 ? 31.32900 5.83400 14.53200 1.000 32.70392 76 ARG A C 1
ATOM 627 O O . ARG A 1 77 ? 31.92800 4.75800 14.42500 1.000 32.84078 76 ARG A O 1
ATOM 635 N N . ALA A 1 78 ? 30.36500 6.03900 15.42500 1.000 28.63238 77 ALA A N 1
ATOM 636 C CA . ALA A 1 78 ? 29.93100 4.98500 16.32300 1.000 30.99582 77 ALA A CA 1
ATOM 637 C C . ALA A 1 78 ? 28.51500 5.30000 16.78600 1.000 31.43008 77 ALA A C 1
ATOM 638 O O . ALA A 1 78 ? 27.95600 6.35300 16.47400 1.000 31.51430 77 ALA A O 1
ATOM 640 N N . THR A 1 79 ? 27.95500 4.38900 17.57300 1.000 30.61946 78 THR A N 1
ATOM 641 C CA . THR A 1 79 ? 26.57100 4.48700 18.01500 1.000 30.81685 78 THR A CA 1
ATOM 642 C C . THR A 1 79 ? 26.56200 4.77900 19.50700 1.000 30.35890 78 THR A C 1
ATOM 643 O O . THR A 1 79 ? 27.09400 3.99000 20.29400 1.000 29.74041 78 THR A O 1
ATOM 647 N N . ALA A 1 80 ? 25.93900 5.88900 19.88400 1.000 29.38510 79 ALA A N 1
ATOM 648 C CA . ALA A 1 80 ? 25.77100 6.25300 21.27900 1.000 27.13483 79 ALA A CA 1
ATOM 649 C C . ALA A 1 80 ? 24.32200 6.02100 21.68500 1.000 33.55402 79 ALA A C 1
ATOM 650 O O . ALA A 1 80 ? 23.37300 6.20100 20.90300 1.000 31.23006 79 ALA A O 1
ATOM 652 N N . SER A 1 81 ? 24.14700 5.64300 22.93900 1.000 28.71923 80 SER A N 1
ATOM 653 C CA . SER A 1 81 ? 22.81800 5.27800 23.40000 1.000 29.16139 80 SER A CA 1
ATOM 654 C C . SER A 1 81 ? 22.67400 5.68100 24.84800 1.000 27.72701 80 SER A C 1
ATOM 655 O O . SER A 1 81 ? 23.62900 5.54800 25.61600 1.000 29.28509 80 SER A O 1
ATOM 658 N N . LEU A 1 82 ? 21.50000 6.17700 25.21800 1.000 23.11067 81 LEU A N 1
ATOM 659 C CA . LEU A 1 82 ? 21.20500 6.49800 26.61300 1.000 30.57209 81 LEU A CA 1
ATOM 660 C C . LEU A 1 82 ? 19.70000 6.46500 26.78200 1.000 31.11689 81 LEU A C 1
ATOM 661 O O . LEU A 1 82 ? 18.97000 7.18300 26.08200 1.000 27.45066 81 LEU A O 1
ATOM 666 N N . ARG A 1 83 ? 19.22100 5.61100 27.68100 1.000 25.63992 82 ARG A N 1
ATOM 667 C CA . ARG A 1 83 ? 17.78800 5.54800 27.89400 1.000 30.39312 82 ARG A CA 1
ATOM 668 C C . ARG A 1 83 ? 17.48400 5.04100 29.29000 1.000 29.66935 82 ARG A C 1
ATOM 669 O O . ARG A 1 83 ? 18.33100 4.44600 29.95400 1.000 28.23496 82 ARG A O 1
ATOM 677 N N . PHE A 1 84 ? 16.26600 5.31000 29.73700 1.000 25.22671 83 PHE A N 1
ATOM 678 C CA . PHE A 1 84 ? 15.74400 4.67100 30.93400 1.000 29.35615 83 PHE A CA 1
ATOM 679 C C . PHE A 1 84 ? 15.46000 3.21800 30.61300 1.000 30.60104 83 PHE A C 1
ATOM 680 O O . PHE A 1 84 ? 14.82300 2.91300 29.60600 1.000 27.12167 83 PHE A O 1
ATOM 688 N N . VAL A 1 85 ? 15.92000 2.31200 31.46600 1.000 25.43463 84 VAL A N 1
ATOM 689 C CA . VAL A 1 85 ? 15.71700 0.88600 31.22500 1.000 28.04547 84 VAL A CA 1
ATOM 690 C C . VAL A 1 85 ? 14.24100 0.54900 31.11000 1.000 30.64052 84 VAL A C 1
ATOM 691 O O . VAL A 1 85 ? 13.86800 -0.30300 30.29800 1.000 29.74041 84 VAL A O 1
ATOM 695 N N . ASN A 1 86 ? 13.39100 1.18800 31.92500 1.000 30.09571 85 ASN A N 1
ATOM 696 C CA . ASN A 1 86 ? 11.97300 0.88200 31.95600 1.000 31.77486 85 ASN A CA 1
ATOM 697 C C . ASN A 1 86 ? 11.22300 1.43900 30.74500 1.000 32.15122 85 ASN A C 1
ATOM 698 O O . ASN A 1 86 ? 10.01300 1.18000 30.64300 1.000 30.43260 85 ASN A O 1
ATOM 703 N N . GLU A 1 87 ? 11.87800 2.19400 29.84400 1.000 30.67999 86 GLU A N 1
ATOM 704 C CA . GLU A 1 87 ? 11.22300 2.75400 28.66600 1.000 32.50653 86 GLU A CA 1
ATOM 705 C C . GLU A 1 87 ? 11.53900 1.97400 27.38100 1.000 32.99606 86 GLU A C 1
ATOM 706 O O . GLU A 1 87 ? 11.23700 2.43700 26.27600 1.000 30.15625 86 GLU A O 1
ATOM 712 N N . VAL A 1 88 ? 12.10500 0.78600 27.50700 1.000 29.90885 87 VAL A N 1
ATOM 713 C CA . VAL A 1 88 ? 12.44600 -0.04500 26.36400 1.000 32.80657 87 VAL A CA 1
ATOM 714 C C . VAL A 1 88 ? 11.24000 -0.91700 26.01500 1.000 33.53297 87 VAL A C 1
ATOM 715 O O . VAL A 1 88 ? 10.87100 -1.83400 26.74900 1.000 31.41956 87 VAL A O 1
ATOM 719 N N . ALA A 1 89 ? 10.61600 -0.63200 24.88600 1.000 29.62460 88 ALA A N 1
ATOM 720 C CA . ALA A 1 89 ? 9.50900 -1.45500 24.42800 1.000 33.89354 88 ALA A CA 1
ATOM 721 C C . ALA A 1 89 ? 9.97200 -2.87600 24.15100 1.000 34.94103 88 ALA A C 1
ATOM 722 O O . ALA A 1 89 ? 11.05400 -3.09300 23.59100 1.000 32.24334 88 ALA A O 1
ATOM 724 N N . GLU A 1 90 ? 9.16700 -3.84500 24.56900 1.000 36.53333 89 GLU A N 1
ATOM 725 C CA . GLU A 1 90 ? 9.39700 -5.24200 24.23100 1.000 39.85215 89 GLU A CA 1
ATOM 726 C C . GLU A 1 90 ? 9.82000 -5.42400 22.78100 1.000 41.35496 89 GLU A C 1
ATOM 727 O O . GLU A 1 90 ? 9.12000 -4.99400 21.84300 1.000 36.69914 89 GLU A O 1
ATOM 733 N N . GLY A 1 91 ? 10.98600 -6.06200 22.58300 1.000 36.50701 90 GLY A N 1
ATOM 734 C CA . GLY A 1 91 ? 11.45400 -6.39100 21.26200 1.000 36.45174 90 GLY A CA 1
ATOM 735 C C . GLY A 1 91 ? 12.19600 -5.28500 20.55300 1.000 35.91483 90 GLY A C 1
ATOM 736 O O . GLY A 1 91 ? 12.68600 -5.51400 19.43900 1.000 34.71732 90 GLY A O 1
ATOM 737 N N . ALA A 1 92 ? 12.29800 -4.09500 21.14700 1.000 35.68059 91 ALA A N 1
ATOM 738 C CA . ALA A 1 92 ? 13.04800 -3.01300 20.52700 1.000 35.10684 91 ALA A CA 1
ATOM 739 C C . ALA A 1 92 ? 14.54800 -3.25600 20.68300 1.000 34.91998 91 ALA A C 1
ATOM 740 O O . ALA A 1 92 ? 15.02700 -3.80100 21.67900 1.000 36.21750 91 ALA A O 1
ATOM 742 N N . GLY A 1 93 ? 15.33600 -2.76100 19.75600 1.000 31.76433 92 GLY A N 1
ATOM 743 C CA . GLY A 1 93 ? 16.79200 -2.92500 19.80300 1.000 35.74376 92 GLY A CA 1
ATOM 744 C C . GLY A 1 93 ? 17.44500 -1.82600 20.61600 1.000 36.78336 92 GLY A C 1
ATOM 745 O O . GLY A 1 93 ? 16.78400 -1.13000 21.36700 1.000 33.31189 92 GLY A O 1
ATOM 746 N N . ILE A 1 94 ? 18.72300 -1.59400 20.41400 1.000 35.25949 93 ILE A N 1
ATOM 747 C CA . ILE A 1 94 ? 19.40200 -0.54300 21.20000 1.000 36.10696 93 ILE A CA 1
ATOM 748 C C . ILE A 1 94 ? 18.82100 0.81600 20.81200 1.000 35.50952 93 ILE A C 1
ATOM 749 O O . ILE A 1 94 ? 18.62300 1.60300 21.70000 1.000 35.63059 93 ILE A O 1
ATOM 754 N N . GLU A 1 95 ? 18.50400 1.02500 19.54300 1.000 31.13794 94 GLU A N 1
ATOM 755 C CA . GLU A 1 95 ? 17.85800 2.25000 19.02500 1.000 34.96998 94 GLU A CA 1
ATOM 756 C C . GLU A 1 95 ? 18.60700 3.48000 19.49100 1.000 35.55426 94 GLU A C 1
ATOM 757 O O . GLU A 1 95 ? 18.04400 4.29000 20.21400 1.000 34.45413 94 GLU A O 1
ATOM 763 N N . GLY A 1 96 ? 19.89600 3.67400 19.10900 1.000 31.40640 95 GLY A N 1
ATOM 764 C CA . GLY A 1 96 ? 20.79900 4.75000 19.42100 1.000 32.74603 95 GLY A CA 1
ATOM 765 C C . GLY A 1 96 ? 20.94100 5.74300 18.29600 1.000 35.49373 95 GLY A C 1
ATOM 766 O O . GLY A 1 96 ? 20.11100 5.81400 17.37800 1.000 35.42530 95 GLY A O 1
ATOM 767 N N . THR A 1 97 ? 22.02100 6.51800 18.37300 1.000 29.03243 96 THR A N 1
ATOM 768 C CA . THR A 1 97 ? 22.24400 7.66200 17.51000 1.000 34.83576 96 THR A CA 1
ATOM 769 C C . THR A 1 97 ? 23.69400 7.68800 17.05900 1.000 34.42518 96 THR A C 1
ATOM 770 O O . THR A 1 97 ? 24.59900 7.30300 17.80400 1.000 31.31954 96 THR A O 1
ATOM 774 N N . THR A 1 98 ? 23.91600 8.15300 15.83700 1.000 34.53835 97 THR A N 1
ATOM 775 C CA . THR A 1 98 ? 25.26500 8.16500 15.29200 1.000 31.49062 97 THR A CA 1
ATOM 776 C C . THR A 1 98 ? 26.02600 9.38700 15.78300 1.000 33.09607 97 THR A C 1
ATOM 777 O O . THR A 1 98 ? 25.52500 10.51200 15.68000 1.000 33.83827 97 THR A O 1
ATOM 781 N N . VAL A 1 99 ? 27.23600 9.16000 16.31200 1.000 31.39061 98 VAL A N 1
ATOM 782 C CA . VAL A 1 99 ? 28.13300 10.22700 16.71900 1.000 31.09320 98 VAL A CA 1
ATOM 783 C C . VAL A 1 99 ? 29.47700 9.98200 16.04500 1.000 29.99833 98 VAL A C 1
ATOM 784 O O . VAL A 1 99 ? 29.78100 8.85800 15.63800 1.000 29.90095 98 VAL A O 1
ATOM 788 N N . PHE A 1 100 ? 30.32800 11.01700 16.05200 1.000 30.46418 99 PHE A N 1
ATOM 789 C CA . PHE A 1 100 ? 31.68900 10.94100 15.51500 1.000 28.71660 99 PHE A CA 1
ATOM 790 C C . PHE A 1 100 ? 32.68500 10.72700 16.65200 1.000 31.69327 99 PHE A C 1
ATOM 791 O O . PHE A 1 100 ? 32.53500 11.28900 17.74500 1.000 32.70129 99 PHE A O 1
ATOM 799 N N . ILE A 1 101 ? 33.67200 9.86600 16.41900 1.000 32.04858 100 ILE A N 1
ATOM 800 C CA . ILE A 1 101 ? 34.66800 9.56700 17.44900 1.000 32.29861 100 ILE A CA 1
ATOM 801 C C . ILE A 1 101 ? 36.04500 10.01400 16.97200 1.000 34.05408 100 ILE A C 1
ATOM 802 O O . ILE A 1 101 ? 36.64800 10.92200 17.56300 1.000 35.40161 100 ILE A O 1
ATOM 807 N N . SER A 1 102 ? 36.53300 9.39900 15.88800 1.000 35.90957 101 SER A N 1
ATOM 808 C CA . SER A 1 102 ? 37.87600 9.71400 15.39300 1.000 38.34670 101 SER A CA 1
ATOM 809 C C . SER A 1 102 ? 37.88600 10.73700 14.26100 1.000 40.25746 101 SER A C 1
ATOM 810 O O . SER A 1 102 ? 38.94100 11.31500 13.96500 1.000 43.43942 101 SER A O 1
ATOM 813 N N . LYS A 1 103 ? 36.75600 10.98900 13.62600 1.000 40.19956 102 LYS A N 1
ATOM 814 C CA . LYS A 1 103 ? 36.72600 11.98400 12.56500 1.000 44.23425 102 LYS A CA 1
ATOM 815 C C . LYS A 1 103 ? 36.81400 13.38300 13.15200 1.000 46.93194 102 LYS A C 1
ATOM 816 O O . LYS A 1 103 ? 36.17600 13.68500 14.17000 1.000 46.82140 102 LYS A O 1
ATOM 822 N N . LYS A 1 104 ? 37.62300 14.23900 12.52300 1.000 49.62174 103 LYS A N 1
ATOM 823 C CA . LYS A 1 104 ? 37.76800 15.62800 12.94000 1.000 55.16188 103 LYS A CA 1
ATOM 824 C C . LYS A 1 104 ? 36.77600 16.49800 12.18600 1.000 58.86758 103 LYS A C 1
ATOM 825 O O . LYS A 1 104 ? 36.52700 16.28600 10.98300 1.000 59.20973 103 LYS A O 1
ATOM 827 N N . LYS A 1 105 ? 36.19100 17.47700 12.88300 1.000 58.74915 104 LYS A N 1
ATOM 828 C CA . LYS A 1 105 ? 35.27800 18.41000 12.25000 1.000 60.18353 104 LYS A CA 1
ATOM 829 C C . LYS A 1 105 ? 36.01900 19.16200 11.14900 1.000 68.00815 104 LYS A C 1
ATOM 830 O O . LYS A 1 105 ? 37.00100 19.86400 11.41500 1.000 66.57904 104 LYS A O 1
ATOM 836 N N . LYS A 1 106 ? 35.55100 19.00200 9.91000 1.000 77.78564 105 LYS A N 1
ATOM 837 C CA . LYS A 1 106 ? 36.22200 19.59100 8.75800 1.000 81.74401 105 LYS A CA 1
ATOM 838 C C . LYS A 1 106 ? 36.00100 21.09300 8.71900 1.000 81.63610 105 LYS A C 1
ATOM 839 O O . LYS A 1 106 ? 36.90700 21.88900 8.97900 1.000 82.53884 105 LYS A O 1
ATOM 845 N N . LEU A 1 107 ? 34.78700 21.49000 8.35700 1.000 73.34300 106 LEU A N 1
ATOM 846 C CA . LEU A 1 107 ? 34.35500 22.83900 8.06100 1.000 72.37710 106 LEU A CA 1
ATOM 847 C C . LEU A 1 107 ? 33.30100 23.23700 9.07300 1.000 72.54817 106 LEU A C 1
ATOM 848 O O . LEU A 1 107 ? 32.51500 22.38800 9.52000 1.000 69.67678 106 LEU A O 1
ATOM 853 N N . PRO A 1 108 ? 33.27400 24.49800 9.48800 1.000 75.69592 107 PRO A N 1
ATOM 854 C CA . PRO A 1 108 ? 32.41500 24.86200 10.63000 1.000 80.54387 107 PRO A CA 1
ATOM 855 C C . PRO A 1 108 ? 30.94800 24.49000 10.44600 1.000 76.81710 107 PRO A C 1
ATOM 856 O O . PRO A 1 108 ? 30.24000 24.32800 11.45000 1.000 75.52484 107 PRO A O 1
ATOM 860 N N . GLY A 1 109 ? 30.47600 24.32000 9.20800 1.000 79.28319 108 GLY A N 1
ATOM 861 C CA . GLY A 1 109 ? 29.09700 23.94500 8.94800 1.000 67.91341 108 GLY A CA 1
ATOM 862 C C . GLY A 1 109 ? 28.77500 22.46900 9.02800 1.000 59.02813 108 GLY A C 1
ATOM 863 O O . GLY A 1 109 ? 27.62900 22.06800 8.79500 1.000 56.79628 108 GLY A O 1
ATOM 864 N N . GLU A 1 110 ? 29.75900 21.64400 9.35600 1.000 57.38846 109 GLU A N 1
ATOM 865 C CA . GLU A 1 110 ? 29.54900 20.20800 9.39300 1.000 53.14848 109 GLU A CA 1
ATOM 866 C C . GLU A 1 110 ? 28.70500 19.83800 10.60100 1.000 49.36908 109 GLU A C 1
ATOM 867 O O . GLU A 1 110 ? 28.97800 20.27700 11.71800 1.000 49.30854 109 GLU A O 1
ATOM 873 N N . LEU A 1 111 ? 27.68500 19.03000 10.37800 1.000 45.20279 110 LEU A N 1
ATOM 874 C CA . LEU A 1 111 ? 26.76600 18.64700 11.43300 1.000 42.91304 110 LEU A CA 1
ATOM 875 C C . LEU A 1 111 ? 27.25600 17.39300 12.16100 1.000 39.37314 110 LEU A C 1
ATOM 876 O O . LEU A 1 111 ? 28.09700 16.63300 11.67700 1.000 39.57053 110 LEU A O 1
ATOM 881 N N . GLY A 1 112 ? 26.68600 17.16400 13.32900 1.000 33.16450 111 GLY A N 1
ATOM 882 C CA . GLY A 1 112 ? 26.95700 15.96800 14.09300 1.000 36.88863 111 GLY A CA 1
ATOM 883 C C . GLY A 1 112 ? 27.52900 16.28000 15.46500 1.000 36.63334 111 GLY A C 1
ATOM 884 O O . GLY A 1 112 ? 27.90800 17.40400 15.78800 1.000 33.50402 111 GLY A O 1
ATOM 885 N N . ARG A 1 113 ? 27.55000 15.24700 16.27900 1.000 33.62508 112 ARG A N 1
ATOM 886 C CA . ARG A 1 113 ? 28.13400 15.34100 17.61000 1.000 37.25973 112 ARG A CA 1
ATOM 887 C C . ARG A 1 113 ? 29.58800 14.90300 17.52600 1.000 34.60152 112 ARG A C 1
ATOM 888 O O . ARG A 1 113 ? 29.87900 13.75000 17.16300 1.000 33.29347 112 ARG A O 1
ATOM 896 N N . PHE A 1 114 ? 30.48900 15.82200 17.85300 1.000 31.18532 113 PHE A N 1
ATOM 897 C CA . PHE A 1 114 ? 31.90400 15.55500 17.81200 1.000 35.60164 113 PHE A CA 1
ATOM 898 C C . PHE A 1 114 ? 32.45800 15.55200 19.23000 1.000 36.22013 113 PHE A C 1
ATOM 899 O O . PHE A 1 114 ? 31.86500 16.12400 20.14900 1.000 32.92763 113 PHE A O 1
ATOM 907 N N . PRO A 1 115 ? 33.58700 14.90200 19.45100 1.000 35.97537 114 PRO A N 1
ATOM 908 C CA . PRO A 1 115 ? 34.21300 14.95900 20.77300 1.000 34.17778 114 PRO A CA 1
ATOM 909 C C . PRO A 1 115 ? 34.88800 16.30800 20.96400 1.000 37.91770 114 PRO A C 1
ATOM 910 O O . PRO A 1 115 ? 35.03800 17.10900 20.03800 1.000 35.53321 114 PRO A O 1
ATOM 914 N N . HIS A 1 116 ? 35.34400 16.54800 22.18300 1.000 35.59637 115 HIS A N 1
ATOM 915 C CA . HIS A 1 116 ? 36.20800 17.69800 22.39000 1.000 38.64937 115 HIS A CA 1
ATOM 916 C C . HIS A 1 116 ? 37.06600 17.48300 23.62800 1.000 35.41214 115 HIS A C 1
ATOM 917 O O . HIS A 1 116 ? 36.85000 16.54900 24.40800 1.000 34.98314 115 HIS A O 1
ATOM 924 N N . LEU A 1 117 ? 38.05400 18.36800 23.78100 1.000 38.33091 116 LEU A N 1
ATOM 925 C CA . LEU A 1 117 ? 39.11100 18.22900 24.77600 1.000 36.04380 116 LEU A CA 1
ATOM 926 C C . LEU A 1 117 ? 38.63800 18.68300 26.14700 1.000 35.77534 116 LEU A C 1
ATOM 927 O O . LEU A 1 117 ? 38.00900 19.72800 26.28000 1.000 35.06210 116 LEU A O 1
ATOM 932 N N . ARG A 1 118 ? 38.94400 17.87900 27.16300 1.000 38.59936 117 ARG A N 1
ATOM 933 C CA . ARG A 1 118 ? 38.67500 18.20900 28.54900 1.000 34.42781 117 ARG A CA 1
ATOM 934 C C . ARG A 1 118 ? 39.88300 18.87200 29.19200 1.000 39.38893 117 ARG A C 1
ATOM 935 O O . ARG A 1 118 ? 40.99900 18.82800 28.66800 1.000 37.98877 117 ARG A O 1
ATOM 943 N N . SER A 1 119 ? 39.63900 19.46600 30.36900 1.000 46.51610 118 SER A N 1
ATOM 944 C CA . SER A 1 119 ? 40.70700 20.04700 31.17900 1.000 39.04152 118 SER A CA 1
ATOM 945 C C . SER A 1 119 ? 41.80700 19.04400 31.46500 1.000 41.86028 118 SER A C 1
ATOM 946 O O . SER A 1 119 ? 42.97700 19.42000 31.55100 1.000 41.08387 118 SER A O 1
ATOM 949 N N . ASP A 1 120 ? 41.45500 17.77600 31.66300 1.000 41.49708 119 ASP A N 1
ATOM 950 C CA . ASP A 1 120 ? 42.45000 16.76100 31.97700 1.000 40.11797 119 ASP A CA 1
ATOM 951 C C . ASP A 1 120 ? 43.15900 16.19300 30.74100 1.000 38.90203 119 ASP A C 1
ATOM 952 O O . ASP A 1 120 ? 43.90300 15.19800 30.85600 1.000 34.96998 119 ASP A O 1
ATOM 957 N N . GLY A 1 121 ? 42.99500 16.82500 29.57600 1.000 39.11522 120 GLY A N 1
ATOM 958 C CA . GLY A 1 121 ? 43.67100 16.37000 28.37700 1.000 37.77032 120 GLY A CA 1
ATOM 959 C C . GLY A 1 121 ? 43.03000 15.18000 27.69500 1.000 36.82547 120 GLY A C 1
ATOM 960 O O . GLY A 1 121 ? 43.47900 14.79900 26.60300 1.000 34.52519 120 GLY A O 1
ATOM 961 N N . TRP A 1 122 ? 41.98700 14.59400 28.29300 1.000 34.98841 121 TRP A N 1
ATOM 962 C CA . TRP A 1 122 ? 41.21900 13.52600 27.66900 1.000 34.69890 121 TRP A CA 1
ATOM 963 C C . TRP A 1 122 ? 40.11000 14.12300 26.82200 1.000 33.59877 121 TRP A C 1
ATOM 964 O O . TRP A 1 122 ? 39.63500 15.23700 27.07000 1.000 33.30399 121 TRP A O 1
ATOM 975 N N . LEU A 1 123 ? 39.69300 13.37100 25.81200 1.000 30.21941 122 LEU A N 1
ATOM 976 C CA . LEU A 1 123 ? 38.49300 13.72400 25.06500 1.000 32.56969 122 LEU A CA 1
ATOM 977 C C . LEU A 1 123 ? 37.23000 13.21900 25.76000 1.000 29.33246 122 LEU A C 1
ATOM 978 O O . LEU A 1 123 ? 37.25800 12.34400 26.61800 1.000 28.70871 122 LEU A O 1
ATOM 983 N N . GLU A 1 124 ? 36.11000 13.81300 25.40500 1.000 25.96627 123 GLU A N 1
ATOM 984 C CA . GLU A 1 124 ? 34.83000 13.31100 25.85700 1.000 29.96412 123 GLU A CA 1
ATOM 985 C C . GLU A 1 124 ? 33.81400 13.52800 24.74900 1.000 30.17730 123 GLU A C 1
ATOM 986 O O . GLU A 1 124 ? 33.86400 14.52600 24.03300 1.000 30.34838 123 GLU A O 1
ATOM 992 N N . ILE A 1 125 ? 32.86800 12.59800 24.66400 1.000 28.71923 124 ILE A N 1
ATOM 993 C CA . ILE A 1 125 ? 31.72800 12.62500 23.75400 1.000 29.44037 124 ILE A CA 1
ATOM 994 C C . ILE A 1 125 ? 30.46900 12.41500 24.59400 1.000 29.06664 124 ILE A C 1
ATOM 995 O O . ILE A 1 125 ? 30.39000 11.47900 25.40200 1.000 26.55318 124 ILE A O 1
ATOM 1000 N N . LYS A 1 126 ? 29.49500 13.27900 24.40700 1.000 32.04332 125 LYS A N 1
ATOM 1001 C CA . LYS A 1 126 ? 28.23300 13.17500 25.12000 1.000 31.25112 125 LYS A CA 1
ATOM 1002 C C . LYS A 1 126 ? 27.41900 11.98900 24.60100 1.000 32.59601 125 LYS A C 1
ATOM 1003 O O . LYS A 1 126 ? 27.07500 11.91700 23.40900 1.000 33.00133 125 LYS A O 1
ATOM 1009 N N . LEU A 1 127 ? 27.12700 11.04200 25.50600 1.000 30.15888 126 LEU A N 1
ATOM 1010 C CA . LEU A 1 127 ? 26.30500 9.91000 25.09400 1.000 28.56658 126 LEU A CA 1
ATOM 1011 C C . LEU A 1 127 ? 24.82800 10.25500 25.13500 1.000 31.27217 126 LEU A C 1
ATOM 1012 O O . LEU A 1 127 ? 24.03700 9.62300 24.43500 1.000 27.99283 126 LEU A O 1
ATOM 1017 N N . GLY A 1 128 ? 24.43400 11.20900 25.96200 1.000 28.95084 127 GLY A N 1
ATOM 1018 C CA . GLY A 1 128 ? 23.03400 11.53600 26.12600 1.000 29.58776 127 GLY A CA 1
ATOM 1019 C C . GLY A 1 128 ? 22.83200 12.35900 27.37400 1.000 31.49588 127 GLY A C 1
ATOM 1020 O O . GLY A 1 128 ? 23.76300 12.60700 28.12800 1.000 28.62975 127 GLY A O 1
ATOM 1021 N N . GLU A 1 129 ? 21.56600 12.72400 27.59100 1.000 28.70081 128 GLU A N 1
ATOM 1022 C CA . GLU A 1 129 ? 21.07800 13.56600 28.67800 1.000 30.56156 128 GLU A CA 1
ATOM 1023 C C . GLU A 1 129 ? 19.76600 13.00400 29.22000 1.000 28.18759 128 GLU A C 1
ATOM 1024 O O . GLU A 1 129 ? 18.95700 12.46900 28.47400 1.000 27.72701 128 GLU A O 1
ATOM 1030 N N . PHE A 1 130 ? 19.52100 13.16300 30.51600 1.000 27.29011 129 PHE A N 1
ATOM 1031 C CA . PHE A 1 130 ? 18.23200 12.78700 31.07700 1.000 26.08207 129 PHE A CA 1
ATOM 1032 C C . PHE A 1 130 ? 17.90300 13.65900 32.28100 1.000 26.88480 129 PHE A C 1
ATOM 1033 O O . PHE A 1 130 ? 18.78000 14.19700 32.97100 1.000 29.14034 129 PHE A O 1
ATOM 1041 N N . PHE A 1 131 ? 16.61500 13.73900 32.55900 1.000 25.44252 130 PHE A N 1
ATOM 1042 C CA . PHE A 1 131 ? 16.11100 14.48900 33.69100 1.000 30.84580 130 PHE A CA 1
ATOM 1043 C C . PHE A 1 131 ? 15.81300 13.51900 34.81900 1.000 27.09535 130 PHE A C 1
ATOM 1044 O O . PHE A 1 131 ? 15.08500 12.55300 34.62500 1.000 24.96089 130 PHE A O 1
ATOM 1052 N N . ASN A 1 132 ? 16.39200 13.74700 35.98100 1.000 28.92452 131 ASN A N 1
ATOM 1053 C CA . ASN A 1 132 ? 16.04000 12.97900 37.17300 1.000 25.83731 131 ASN A CA 1
ATOM 1054 C C . ASN A 1 132 ? 14.96100 13.75500 37.90900 1.000 25.81625 131 ASN A C 1
ATOM 1055 O O . ASN A 1 132 ? 15.20800 14.85100 38.42300 1.000 30.68789 131 ASN A O 1
ATOM 1060 N N . ASN A 1 133 ? 13.75500 13.21200 37.92900 1.000 26.58740 132 ASN A N 1
ATOM 1061 C CA . ASN A 1 133 ? 12.65000 13.89300 38.58200 1.000 27.31906 132 ASN A CA 1
ATOM 1062 C C . ASN A 1 133 ? 12.66700 13.57100 40.07800 1.000 30.67736 132 ASN A C 1
ATOM 1063 O O . ASN A 1 133 ? 13.27200 14.30300 40.86800 1.000 29.00348 132 ASN A O 1
ATOM 1068 N N . LEU A 1 134 ? 12.06800 12.45600 40.47800 1.000 30.59841 133 LEU A N 1
ATOM 1069 C CA . LEU A 1 134 ? 11.99400 12.06700 41.88000 1.000 30.62736 133 LEU A CA 1
ATOM 1070 C C . LEU A 1 134 ? 12.90600 10.89300 42.23300 1.000 35.08579 133 LEU A C 1
ATOM 1071 O O . LEU A 1 134 ? 12.83300 10.38300 43.36500 1.000 32.43284 133 LEU A O 1
ATOM 1076 N N . GLY A 1 135 ? 13.76200 10.46300 41.30400 1.000 33.20924 134 GLY A N 1
ATOM 1077 C CA . GLY A 1 135 ? 14.55200 9.26800 41.47300 1.000 31.11952 134 GLY A CA 1
ATOM 1078 C C . GLY A 1 135 ? 13.76100 7.99800 41.50300 1.000 33.57508 134 GLY A C 1
ATOM 1079 O O . GLY A 1 135 ? 14.27100 6.99700 41.98400 1.000 34.01724 134 GLY A O 1
ATOM 1080 N N . GLU A 1 136 ? 12.54500 7.99600 40.97000 1.000 33.31189 135 GLU A N 1
ATOM 1081 C CA . GLU A 1 136 ? 11.68000 6.81700 40.96900 1.000 36.45700 135 GLU A CA 1
ATOM 1082 C C . GLU A 1 136 ? 11.48200 6.20400 39.58200 1.000 35.40424 135 GLU A C 1
ATOM 1083 O O . GLU A 1 136 ? 10.69300 5.25400 39.44900 1.000 35.48847 135 GLU A O 1
ATOM 1089 N N . ASP A 1 137 ? 12.11500 6.73600 38.53100 1.000 34.46466 136 ASP A N 1
ATOM 1090 C CA . ASP A 1 137 ? 11.92400 6.20600 37.17700 1.000 34.77259 136 ASP A CA 1
ATOM 1091 C C . ASP A 1 137 ? 12.89600 5.08700 36.85200 1.000 33.51191 136 ASP A C 1
ATOM 1092 O O . ASP A 1 137 ? 12.91900 4.59700 35.71300 1.000 32.01963 136 ASP A O 1
ATOM 1097 N N . GLY A 1 138 ? 13.68000 4.65700 37.82400 1.000 32.69866 137 GLY A N 1
ATOM 1098 C CA . GLY A 1 138 ? 14.52900 3.50100 37.66200 1.000 32.51706 137 GLY A CA 1
ATOM 1099 C C . GLY A 1 138 ? 15.91800 3.81500 37.15900 1.000 33.34347 137 GLY A C 1
ATOM 1100 O O . GLY A 1 138 ? 16.43500 4.92400 37.32200 1.000 33.81721 137 GLY A O 1
ATOM 1101 N N . GLU A 1 139 ? 16.52600 2.83600 36.51700 1.000 32.18544 138 GLU A N 1
ATOM 1102 C CA . GLU A 1 139 ? 17.88500 2.95500 36.02200 1.000 31.56168 138 GLU A CA 1
ATOM 1103 C C . GLU A 1 139 ? 17.97300 3.51500 34.62000 1.000 32.52232 138 GLU A C 1
ATOM 1104 O O . GLU A 1 139 ? 17.04100 3.41800 33.81700 1.000 27.13220 138 GLU A O 1
ATOM 1110 N N . VAL A 1 140 ? 19.14400 4.08200 34.33800 1.000 29.00085 139 VAL A N 1
ATOM 1111 C CA . VAL A 1 140 ? 19.51600 4.64700 33.05300 1.000 30.20889 139 VAL A CA 1
ATOM 1112 C C . VAL A 1 140 ? 20.72200 3.84800 32.58000 1.000 30.40365 139 VAL A C 1
ATOM 1113 O O . VAL A 1 140 ? 21.70600 3.69600 33.31100 1.000 29.89043 139 VAL A O 1
ATOM 1117 N N . GLU A 1 141 ? 20.64300 3.32700 31.37700 1.000 25.75309 140 GLU A N 1
ATOM 1118 C CA . GLU A 1 141 ? 21.75800 2.64800 30.75600 1.000 24.27659 140 GLU A CA 1
ATOM 1119 C C . GLU A 1 141 ? 22.24900 3.48900 29.58400 1.000 29.83516 140 GLU A C 1
ATOM 1120 O O . GLU A 1 141 ? 21.48000 4.24300 28.97900 1.000 29.93780 140 GLU A O 1
ATOM 1126 N N A MET A 1 142 ? 23.56500 3.43300 29.35600 0.030 28.84030 141 MET A N 1
ATOM 1127 N N B MET A 1 142 ? 23.56100 3.41700 29.34400 0.970 28.28497 141 MET A N 1
ATOM 1128 C CA A MET A 1 142 ? 24.16400 4.22200 28.25500 0.030 28.91399 141 MET A CA 1
ATOM 1129 C CA B MET A 1 142 ? 24.17000 4.21500 28.25800 0.970 28.99558 141 MET A CA 1
ATOM 1130 C C A MET A 1 142 ? 25.37800 3.45900 27.73100 0.030 28.95874 141 MET A C 1
ATOM 1131 C C B MET A 1 142 ? 25.36200 3.43200 27.72100 0.970 29.16665 141 MET A C 1
ATOM 1132 O O A MET A 1 142 ? 25.83000 2.54100 28.43700 0.030 27.81912 141 MET A O 1
ATOM 1133 O O B MET A 1 142 ? 25.89100 2.58500 28.44900 0.970 27.55594 141 MET A O 1
ATOM 1142 N N . ARG A 1 143 ? 25.65700 3.60000 26.43400 1.000 28.15864 142 ARG A N 1
ATOM 1143 C CA . ARG A 1 143 ? 26.79400 2.88400 25.82800 1.000 26.51634 142 ARG A CA 1
ATOM 1144 C C . ARG A 1 143 ? 27.32700 3.56000 24.57900 1.000 28.19549 142 ARG A C 1
ATOM 1145 O O . ARG A 1 143 ? 26.63100 4.42000 24.02500 1.000 29.64829 142 ARG A O 1
ATOM 1153 N N . LEU A 1 144 ? 28.55800 3.23300 24.21900 1.000 29.22982 143 LEU A N 1
ATOM 1154 C CA . LEU A 1 144 ? 29.08300 3.63100 22.90000 1.000 27.59805 143 LEU A CA 1
ATOM 1155 C C . LEU A 1 144 ? 29.43300 2.29500 22.25000 1.000 30.82212 143 LEU A C 1
ATOM 1156 O O . LEU A 1 144 ? 30.18500 1.52800 22.86500 1.000 31.09847 143 LEU A O 1
ATOM 1161 N N . MET A 1 145 ? 28.87300 2.01200 21.08700 1.000 28.53763 144 MET A N 1
ATOM 1162 C CA . MET A 1 145 ? 29.10500 0.71500 20.46500 1.000 31.20901 144 MET A CA 1
ATOM 1163 C C . MET A 1 145 ? 29.38900 0.84300 18.97000 1.000 33.68562 144 MET A C 1
ATOM 1164 O O . MET A 1 145 ? 29.06200 1.84500 18.32200 1.000 30.95371 144 MET A O 1
ATOM 1169 N N . GLU A 1 146 ? 30.05300 -0.19700 18.44100 1.000 34.65942 145 GLU A N 1
ATOM 1170 C CA . GLU A 1 146 ? 30.30700 -0.35900 17.01300 1.000 34.23568 145 GLU A CA 1
ATOM 1171 C C . GLU A 1 146 ? 30.31100 -1.86500 16.79000 1.000 35.99905 145 GLU A C 1
ATOM 1172 O O . GLU A 1 146 ? 31.31600 -2.52400 17.07200 1.000 35.06473 145 GLU A O 1
ATOM 1178 N N . ILE A 1 147 ? 29.18900 -2.40600 16.31600 1.000 35.18317 146 ILE A N 1
ATOM 1179 C CA . ILE A 1 147 ? 29.02800 -3.85700 16.24700 1.000 38.69674 146 ILE A CA 1
ATOM 1180 C C . ILE A 1 147 ? 28.91800 -4.33700 14.80700 1.000 40.21272 146 ILE A C 1
ATOM 1181 O O . ILE A 1 147 ? 28.23800 -5.31900 14.52000 1.000 41.33390 146 ILE A O 1
ATOM 1186 N N . ASN A 1 148 ? 29.58900 -3.65800 13.89700 1.000 39.63633 147 ASN A N 1
ATOM 1187 C CA . ASN A 1 148 ? 29.73200 -4.15200 12.53800 1.000 41.09177 147 ASN A CA 1
ATOM 1188 C C . ASN A 1 148 ? 30.74900 -5.29700 12.51600 1.000 42.27086 147 ASN A C 1
ATOM 1189 O O . ASN A 1 148 ? 31.95100 -5.08200 12.70600 1.000 40.07059 147 ASN A O 1
ATOM 1194 N N . ASP A 1 149 ? 30.27200 -6.52600 12.33500 1.000 45.52388 148 ASP A N 1
ATOM 1195 C CA . ASP A 1 149 ? 31.11500 -7.75500 12.34300 1.000 49.22695 148 ASP A CA 1
ATOM 1196 C C . ASP A 1 149 ? 32.25500 -7.70200 11.33600 1.000 46.87141 148 ASP A C 1
ATOM 1197 O O . ASP A 1 149 ? 33.24000 -8.40200 11.53800 1.000 47.12670 148 ASP A O 1
ATOM 1202 N N . LYS A 1 150 ? 32.11500 -6.91200 10.28800 1.000 44.23951 149 LYS A N 1
ATOM 1203 C CA . LYS A 1 150 ? 33.10700 -6.93400 9.19200 1.000 43.60260 149 LYS A CA 1
ATOM 1204 C C . LYS A 1 150 ? 34.27600 -5.98600 9.45500 1.000 44.38164 149 LYS A C 1
ATOM 1205 O O . LYS A 1 150 ? 35.16400 -5.92600 8.60000 1.000 46.53979 149 LYS A O 1
ATOM 1211 N N . THR A 1 151 ? 34.27200 -5.27200 10.57600 1.000 39.18365 150 THR A N 1
ATOM 1212 C CA . THR A 1 151 ? 35.33000 -4.26000 10.80400 1.000 39.50474 150 THR A CA 1
ATOM 1213 C C . THR A 1 151 ? 36.07000 -4.48100 12.12600 1.000 38.58357 150 THR A C 1
ATOM 1214 O O . THR A 1 151 ? 35.41000 -4.80700 13.11400 1.000 36.94390 150 THR A O 1
ATOM 1218 N N . TRP A 1 152 ? 37.39400 -4.33900 12.12200 1.000 36.34910 151 TRP A N 1
ATOM 1219 C CA . TRP A 1 152 ? 38.16600 -4.40400 13.35300 1.000 37.47818 151 TRP A CA 1
ATOM 1220 C C . TRP A 1 152 ? 38.35100 -2.97100 13.83000 1.000 35.27002 151 TRP A C 1
ATOM 1221 O O . TRP A 1 152 ? 38.91400 -2.14100 13.11000 1.000 35.28318 151 TRP A O 1
ATOM 1232 N N . LYS A 1 153 ? 37.77800 -2.65400 14.98300 1.000 29.09823 152 LYS A N 1
ATOM 1233 C CA . LYS A 1 153 ? 37.95900 -1.33400 15.57300 1.000 32.71708 152 LYS A CA 1
ATOM 1234 C C . LYS A 1 153 ? 39.23400 -1.34300 16.40100 1.000 33.80932 152 LYS A C 1
ATOM 1235 O O . LYS A 1 153 ? 39.56300 -2.33700 17.04400 1.000 32.61444 152 LYS A O 1
ATOM 1241 N N . SER A 1 154 ? 39.94000 -0.21300 16.40400 1.000 32.59865 153 SER A N 1
ATOM 1242 C CA . SER A 1 154 ? 41.20600 -0.12200 17.11200 1.000 33.87248 153 SER A CA 1
ATOM 1243 C C . SER A 1 154 ? 41.51400 1.31100 17.53400 1.000 32.81972 153 SER A C 1
ATOM 1244 O O . SER A 1 154 ? 41.23900 2.27100 16.81600 1.000 34.36465 153 SER A O 1
ATOM 1247 N N . GLY A 1 155 ? 42.10200 1.44700 18.70500 1.000 32.78288 154 GLY A N 1
ATOM 1248 C CA . GLY A 1 155 ? 42.81300 2.67300 19.04400 1.000 34.10409 154 GLY A CA 1
ATOM 1249 C C . GLY A 1 155 ? 42.04800 3.66600 19.88800 1.000 31.25901 154 GLY A C 1
ATOM 1250 O O . GLY A 1 155 ? 42.39000 4.85200 19.90400 1.000 32.53548 154 GLY A O 1
ATOM 1251 N N . ILE A 1 156 ? 41.03000 3.24300 20.56400 1.000 30.42207 155 ILE A N 1
ATOM 1252 C CA . ILE A 1 156 ? 40.40200 4.07000 21.58400 1.000 31.02740 155 ILE A CA 1
ATOM 1253 C C . ILE A 1 156 ? 40.95300 3.63000 22.93500 1.000 30.92213 155 ILE A C 1
ATOM 1254 O O . ILE A 1 156 ? 41.27400 2.44200 23.13600 1.000 30.23520 155 ILE A O 1
ATOM 1259 N N . ILE A 1 157 ? 41.10800 4.58900 23.84000 1.000 30.60104 156 ILE A N 1
ATOM 1260 C CA . ILE A 1 157 ? 41.56500 4.34100 25.19700 1.000 26.99008 156 ILE A CA 1
ATOM 1261 C C . ILE A 1 157 ? 40.48100 4.86700 26.12800 1.000 30.26415 156 ILE A C 1
ATOM 1262 O O . ILE A 1 157 ? 40.21000 6.08000 26.17100 1.000 29.90359 156 ILE A O 1
ATOM 1267 N N . VAL A 1 158 ? 39.87100 3.96600 26.88600 1.000 27.13483 157 VAL A N 1
ATOM 1268 C CA . VAL A 1 158 ? 38.70500 4.31000 27.69300 1.000 30.00623 157 VAL A CA 1
ATOM 1269 C C . VAL A 1 158 ? 39.12900 4.62800 29.11500 1.000 27.92440 157 VAL A C 1
ATOM 1270 O O . VAL A 1 158 ? 39.78600 3.81800 29.77600 1.000 28.80872 157 VAL A O 1
ATOM 1274 N N . LYS A 1 159 ? 38.73600 5.80300 29.58600 1.000 28.62712 158 LYS A N 1
ATOM 1275 C CA . LYS A 1 159 ? 38.98200 6.21200 30.95400 1.000 30.74053 158 LYS A CA 1
ATOM 1276 C C . LYS A 1 159 ? 37.79400 5.96900 31.86600 1.000 29.75357 158 LYS A C 1
ATOM 1277 O O . LYS A 1 159 ? 38.00900 5.57400 33.02300 1.000 25.73203 158 LYS A O 1
ATOM 1283 N N . GLY A 1 160 ? 36.57700 6.18300 31.36200 1.000 27.75859 159 GLY A N 1
ATOM 1284 C CA . GLY A 1 160 ? 35.36400 5.96600 32.13100 1.000 29.34299 159 GLY A CA 1
ATOM 1285 C C . GLY A 1 160 ? 34.20200 6.79500 31.61400 1.000 30.71684 159 GLY A C 1
ATOM 1286 O O . GLY A 1 160 ? 34.28400 7.41900 30.55400 1.000 29.40353 159 GLY A O 1
ATOM 1287 N N . PHE A 1 161 ? 33.08400 6.73600 32.35500 1.000 28.24286 160 PHE A N 1
ATOM 1288 C CA . PHE A 1 161 ? 31.92600 7.58900 32.06700 1.000 30.23520 160 PHE A CA 1
ATOM 1289 C C . PHE A 1 161 ? 31.85100 8.66800 33.13600 1.000 30.47207 160 PHE A C 1
ATOM 1290 O O . PHE A 1 161 ? 31.93200 8.38000 34.33500 1.000 29.99307 160 PHE A O 1
ATOM 1298 N N . ASP A 1 162 ? 31.72100 9.90900 32.69000 1.000 28.49815 161 ASP A N 1
ATOM 1299 C CA . ASP A 1 162 ? 31.45200 11.06200 33.53100 1.000 30.74842 161 ASP A CA 1
ATOM 1300 C C . ASP A 1 162 ? 29.96300 11.37600 33.47900 1.000 31.39587 161 ASP A C 1
ATOM 1301 O O . ASP A 1 162 ? 29.36700 11.38200 32.40100 1.000 29.78252 161 ASP A O 1
ATOM 1306 N N . ILE A 1 163 ? 29.35400 11.56900 34.64100 1.000 31.43535 162 ILE A N 1
ATOM 1307 C CA . ILE A 1 163 ? 27.92200 11.85000 34.75500 1.000 33.56192 162 ILE A CA 1
ATOM 1308 C C . ILE A 1 163 ? 27.81400 13.15100 35.51100 1.000 34.18831 162 ILE A C 1
ATOM 1309 O O . ILE A 1 163 ? 28.07700 13.17800 36.71600 1.000 34.56467 162 ILE A O 1
ATOM 1314 N N . ARG A 1 164 ? 27.49600 14.23400 34.80900 1.000 30.07466 163 ARG A N 1
ATOM 1315 C CA . ARG A 1 164 ? 27.55800 15.57100 35.35800 1.000 30.71421 163 ARG A CA 1
ATOM 1316 C C . ARG A 1 164 ? 26.20400 16.25700 35.24900 1.000 32.75919 163 ARG A C 1
ATOM 1317 O O . ARG A 1 164 ? 25.50900 16.09900 34.23100 1.000 30.78001 163 ARG A O 1
ATOM 1325 N N . PRO A 1 165 ? 25.81400 17.03200 36.26600 1.000 33.96197 164 PRO A N 1
ATOM 1326 C CA . PRO A 1 165 ? 24.63100 17.87300 36.12400 1.000 31.66695 164 PRO A CA 1
ATOM 1327 C C . PRO A 1 165 ? 24.87900 18.93300 35.07500 1.000 36.36752 164 PRO A C 1
ATOM 1328 O O . PRO A 1 165 ? 25.96800 19.49400 34.99600 1.000 33.64088 164 PRO A O 1
ATOM 1332 N N . ASN A 1 166 ? 23.85900 19.20600 34.27500 1.000 34.92787 165 ASN A N 1
ATOM 1333 C CA . ASN A 1 166 ? 23.89800 20.21600 33.22700 1.000 36.87021 165 ASN A CA 1
ATOM 1334 C C . ASN A 1 166 ? 23.83500 21.59000 33.87100 1.000 48.31632 165 ASN A C 1
ATOM 1335 O O . ASN A 1 166 ? 23.22700 21.75100 34.96700 1.000 45.92130 165 ASN A O 1
ATOM 1341 N N . GLY B 1 2 ? 8.60600 31.38200 25.55000 1.000 41.21547 1 GLY B N 1
ATOM 1342 C CA . GLY B 1 2 ? 9.10400 31.48400 26.87800 1.000 36.66229 1 GLY B CA 1
ATOM 1343 C C . GLY B 1 2 ? 9.20700 30.17100 27.61900 1.000 34.28306 1 GLY B C 1
ATOM 1344 O O . GLY B 1 2 ? 10.18300 29.44100 27.45000 1.000 31.64064 1 GLY B O 1
ATOM 1345 N N . GLN B 1 3 ? 8.22300 29.88600 28.47100 1.000 31.77223 2 GLN B N 1
ATOM 1346 C CA . GLN B 1 3 ? 8.28500 28.72800 29.35200 1.000 31.66959 2 GLN B CA 1
ATOM 1347 C C . GLN B 1 3 ? 7.75000 27.53600 28.57400 1.000 31.14058 2 GLN B C 1
ATOM 1348 O O . GLN B 1 3 ? 6.65500 27.00800 28.81800 1.000 30.29311 2 GLN B O 1
ATOM 1354 N N . GLY B 1 4 ? 8.56700 27.09900 27.63900 1.000 28.37972 3 GLY B N 1
ATOM 1355 C CA . GLY B 1 4 ? 8.13500 26.05400 26.75700 1.000 28.23233 3 GLY B CA 1
ATOM 1356 C C . GLY B 1 4 ? 7.45900 26.65400 25.55000 1.000 25.43726 3 GLY B C 1
ATOM 1357 O O . GLY B 1 4 ? 7.51300 27.86300 25.31100 1.000 24.52926 3 GLY B O 1
ATOM 1358 N N . GLN B 1 5 ? 6.81100 25.79600 24.76900 1.000 28.16654 4 GLN B N 1
ATOM 1359 C CA . GLN B 1 5 ? 6.23500 26.24400 23.50300 1.000 26.80058 4 GLN B CA 1
ATOM 1360 C C . GLN B 1 5 ? 5.11800 25.30600 23.09400 1.000 26.51634 4 GLN B C 1
ATOM 1361 O O . GLN B 1 5 ? 5.19400 24.10500 23.35200 1.000 27.79017 4 GLN B O 1
ATOM 1367 N N . TRP B 1 6 ? 4.12200 25.85100 22.39000 1.000 26.69267 5 TRP B N 1
ATOM 1368 C CA . TRP B 1 6 ? 3.03500 25.07000 21.80600 1.000 27.71648 5 TRP B CA 1
ATOM 1369 C C . TRP B 1 6 ? 3.03200 25.17100 20.28200 1.000 24.66348 5 TRP B C 1
ATOM 1370 O O . TRP B 1 6 ? 3.06500 26.27100 19.71900 1.000 24.78718 5 TRP B O 1
ATOM 1381 N N . ILE B 1 7 ? 3.02800 24.03500 19.59800 1.000 25.45305 6 ILE B N 1
ATOM 1382 C CA . ILE B 1 7 ? 2.92700 23.99000 18.13100 1.000 27.18747 6 ILE B CA 1
ATOM 1383 C C . ILE B 1 7 ? 1.54300 23.46000 17.81700 1.000 26.95060 6 ILE B C 1
ATOM 1384 O O . ILE B 1 7 ? 1.27400 22.27400 18.04700 1.000 25.61360 6 ILE B O 1
ATOM 1389 N N . ALA B 1 8 ? 0.67200 24.31300 17.29100 1.000 28.50868 7 ALA B N 1
ATOM 1390 C CA . ALA B 1 8 ? -0.64400 23.86700 16.82100 1.000 31.78802 7 ALA B CA 1
ATOM 1391 C C . ALA B 1 8 ? -0.54600 22.88000 15.64900 1.000 31.17479 7 ALA B C 1
ATOM 1392 O O . ALA B 1 8 ? 0.39900 22.89900 14.87600 1.000 31.24585 7 ALA B O 1
ATOM 1394 N N . ALA B 1 9 ? -1.56200 22.02200 15.50400 1.000 31.90119 8 ALA B N 1
ATOM 1395 C CA . ALA B 1 9 ? -1.55200 21.06500 14.39000 1.000 36.45963 8 ALA B CA 1
ATOM 1396 C C . ALA B 1 9 ? -1.26300 21.74600 13.04500 1.000 38.87045 8 ALA B C 1
ATOM 1397 O O . ALA B 1 9 ? -0.51200 21.21500 12.21400 1.000 35.15158 8 ALA B O 1
ATOM 1399 N N . ARG B 1 10 ? -1.82200 22.94200 12.83600 1.000 40.57329 9 ARG B N 1
ATOM 1400 C CA . ARG B 1 10 ? -1.61300 23.69700 11.59700 1.000 42.55773 9 ARG B CA 1
ATOM 1401 C C . ARG B 1 10 ? -0.14200 23.95000 11.28900 1.000 39.93637 9 ARG B C 1
ATOM 1402 O O . ARG B 1 10 ? 0.21800 24.11100 10.11400 1.000 39.08100 9 ARG B O 1
ATOM 1410 N N . ASP B 1 11 ? 0.71200 24.02900 12.30900 1.000 37.03339 10 ASP B N 1
ATOM 1411 C CA . ASP B 1 11 ? 2.10700 24.38800 12.11100 1.000 35.80692 10 ASP B CA 1
ATOM 1412 C C . ASP B 1 11 ? 3.03600 23.18500 12.13500 1.000 32.64339 10 ASP B C 1
ATOM 1413 O O . ASP B 1 11 ? 4.22600 23.34400 11.92900 1.000 33.58561 10 ASP B O 1
ATOM 1418 N N . LEU B 1 12 ? 2.52700 21.99700 12.39300 1.000 31.20901 11 LEU B N 1
ATOM 1419 C CA . LEU B 1 12 ? 3.29000 20.77700 12.20900 1.000 32.44336 11 LEU B CA 1
ATOM 1420 C C . LEU B 1 12 ? 3.29900 20.38800 10.74200 1.000 35.28844 11 LEU B C 1
ATOM 1421 O O . LEU B 1 12 ? 2.34000 20.64800 9.99900 1.000 32.52495 11 LEU B O 1
ATOM 1426 N N . SER B 1 13 ? 4.37600 19.71600 10.34100 1.000 32.20649 12 SER B N 1
ATOM 1427 C CA . SER B 1 13 ? 4.44700 19.08500 9.03000 1.000 34.09093 12 SER B CA 1
ATOM 1428 C C . SER B 1 13 ? 3.88000 17.68300 9.16900 1.000 34.42255 12 SER B C 1
ATOM 1429 O O . SER B 1 13 ? 4.43400 16.83700 9.88900 1.000 31.86961 12 SER B O 1
ATOM 1432 N N . ILE B 1 14 ? 2.75100 17.44600 8.51500 1.000 30.54314 13 ILE B N 1
ATOM 1433 C CA . ILE B 1 14 ? 2.03800 16.17800 8.60200 1.000 32.19597 13 ILE B CA 1
ATOM 1434 C C . ILE B 1 14 ? 1.80800 15.72300 7.17600 1.000 35.76218 13 ILE B C 1
ATOM 1435 O O . ILE B 1 14 ? 1.15700 16.42500 6.39500 1.000 34.24884 13 ILE B O 1
ATOM 1440 N N . THR B 1 15 ? 2.35100 14.56400 6.82800 1.000 33.71720 14 THR B N 1
ATOM 1441 C CA . THR B 1 15 ? 2.33800 14.11600 5.44400 1.000 33.83037 14 THR B CA 1
ATOM 1442 C C . THR B 1 15 ? 0.91900 13.76400 5.02700 1.000 34.03303 14 THR B C 1
ATOM 1443 O O . THR B 1 15 ? 0.17800 13.09800 5.76900 1.000 31.79329 14 THR B O 1
ATOM 1447 N N . TRP B 1 16 ? 0.52600 14.28700 3.86700 1.000 36.10433 15 TRP B N 1
ATOM 1448 C CA . TRP B 1 16 ? -0.77300 14.03200 3.25900 1.000 35.10684 15 TRP B CA 1
ATOM 1449 C C . TRP B 1 16 ? -1.89100 14.76800 3.96300 1.000 37.65978 15 TRP B C 1
ATOM 1450 O O . TRP B 1 16 ? -3.07300 14.53000 3.64900 1.000 37.22025 15 TRP B O 1
ATOM 1461 N N . VAL B 1 17 ? -1.55700 15.65700 4.90400 1.000 37.87559 16 VAL B N 1
ATOM 1462 C CA . VAL B 1 17 ? -2.57500 16.19400 5.79400 1.000 37.57293 16 VAL B CA 1
ATOM 1463 C C . VAL B 1 17 ? -3.56100 17.08200 5.06200 1.000 37.93350 16 VAL B C 1
ATOM 1464 O O . VAL B 1 17 ? -4.65800 17.32000 5.58200 1.000 37.71505 16 VAL B O 1
ATOM 1468 N N . ASP B 1 18 ? -3.18800 17.64000 3.91200 1.000 39.24155 17 ASP B N 1
ATOM 1469 C CA . ASP B 1 18 ? -4.07600 18.47500 3.11600 1.000 41.79185 17 ASP B CA 1
ATOM 1470 C C . ASP B 1 18 ? -4.94000 17.68200 2.14300 1.000 41.80764 17 ASP B C 1
ATOM 1471 O O . ASP B 1 18 ? -5.71800 18.28700 1.40900 1.000 37.83875 17 ASP B O 1
ATOM 1476 N N . ASN B 1 19 ? -4.87700 16.35300 2.18500 1.000 39.99164 18 ASN B N 1
ATOM 1477 C CA . ASN B 1 19 ? -5.64700 15.47500 1.32100 1.000 41.42339 18 ASN B CA 1
ATOM 1478 C C . ASN B 1 19 ? -6.84000 14.91800 2.07600 1.000 42.04978 18 ASN B C 1
ATOM 1479 O O . ASN B 1 19 ? -6.65200 14.05300 2.94300 1.000 39.64423 18 ASN B O 1
ATOM 1484 N N . PRO B 1 20 ? -8.07800 15.30400 1.74300 1.000 39.38630 19 PRO B N 1
ATOM 1485 C CA . PRO B 1 20 ? -9.22800 14.88000 2.57000 1.000 39.26787 19 PRO B CA 1
ATOM 1486 C C . PRO B 1 20 ? -9.50700 13.39100 2.47000 1.000 40.66540 19 PRO B C 1
ATOM 1487 O O . PRO B 1 20 ? -10.34900 12.87100 3.21600 1.000 40.38379 19 PRO B O 1
ATOM 1491 N N . GLN B 1 21 ? -8.81100 12.67600 1.59000 1.000 39.49684 20 GLN B N 1
ATOM 1492 C CA . GLN B 1 21 ? -8.95900 11.20000 1.53700 1.000 40.31273 20 GLN B CA 1
ATOM 1493 C C . GLN B 1 21 ? -8.20100 10.56300 2.70200 1.000 41.32601 20 GLN B C 1
ATOM 1494 O O . GLN B 1 21 ? -8.60000 9.47600 3.12700 1.000 35.80692 20 GLN B O 1
ATOM 1500 N N . TYR B 1 22 ? -7.18700 11.25500 3.22500 1.000 38.95467 21 TYR B N 1
ATOM 1501 C CA . TYR B 1 22 ? -6.31200 10.68000 4.24600 1.000 38.13089 21 TYR B CA 1
ATOM 1502 C C . TYR B 1 22 ? -6.45600 11.31200 5.62200 1.000 36.75177 21 TYR B C 1
ATOM 1503 O O . TYR B 1 22 ? -6.49600 10.58100 6.61900 1.000 37.31500 21 TYR B O 1
ATOM 1512 N N . TRP B 1 23 ? -6.62000 12.63500 5.68400 1.000 34.77785 22 TRP B N 1
ATOM 1513 C CA . TRP B 1 23 ? -6.87700 13.34300 6.92300 1.000 36.67282 22 TRP B CA 1
ATOM 1514 C C . TRP B 1 23 ? -8.07500 14.28200 6.80200 1.000 40.33115 22 TRP B C 1
ATOM 1515 O O . TRP B 1 23 ? -8.35000 14.85400 5.74800 1.000 39.85215 22 TRP B O 1
ATOM 1526 N N . THR B 1 24 ? -8.74400 14.47500 7.93100 1.000 40.14429 23 THR B N 1
ATOM 1527 C CA . THR B 1 24 ? -9.95200 15.27700 8.04300 1.000 40.12060 23 THR B CA 1
ATOM 1528 C C . THR B 1 24 ? -9.71600 16.35300 9.10100 1.000 40.15745 23 THR B C 1
ATOM 1529 O O . THR B 1 24 ? -9.64900 16.04900 10.29800 1.000 40.28378 23 THR B O 1
ATOM 1533 N N . TRP B 1 25 ? -9.61200 17.60400 8.65800 1.000 40.55749 24 TRP B N 1
ATOM 1534 C CA . TRP B 1 25 ? -9.47400 18.72100 9.57600 1.000 37.89139 24 TRP B CA 1
ATOM 1535 C C . TRP B 1 25 ? -10.80000 19.01600 10.25000 1.000 42.63932 24 TRP B C 1
ATOM 1536 O O . TRP B 1 25 ? -11.86200 18.97300 9.63000 1.000 38.94151 24 TRP B O 1
ATOM 1547 N N . LYS B 1 26 ? -10.73300 19.27200 11.54300 1.000 40.21798 25 LYS B N 1
ATOM 1548 C CA . LYS B 1 26 ? -11.91300 19.36600 12.37400 1.000 42.71828 25 LYS B CA 1
ATOM 1549 C C . LYS B 1 26 ? -11.69500 20.48000 13.38100 1.000 46.63191 25 LYS B C 1
ATOM 1550 O O . LYS B 1 26 ? -10.55500 20.79500 13.74400 1.000 43.42100 25 LYS B O 1
ATOM 1553 N N . THR B 1 27 ? -12.79600 21.05100 13.85800 1.000 44.46849 26 THR B N 1
ATOM 1554 C CA . THR B 1 27 ? -12.76300 22.05000 14.91700 1.000 50.53237 26 THR B CA 1
ATOM 1555 C C . THR B 1 27 ? -13.52000 21.50200 16.11800 1.000 52.23258 26 THR B C 1
ATOM 1556 O O . THR B 1 27 ? -14.70000 21.18700 16.00200 1.000 48.35317 26 THR B O 1
ATOM 1560 N N . VAL B 1 28 ? -12.96100 21.59000 17.24600 1.000 54.84342 27 VAL B N 1
ATOM 1561 C CA . VAL B 1 28 ? -13.49400 21.09100 18.52100 1.000 58.55965 27 VAL B CA 1
ATOM 1562 C C . VAL B 1 28 ? -13.31500 22.12800 19.62900 1.000 65.19466 27 VAL B C 1
ATOM 1563 O O . VAL B 1 28 ? -12.57700 23.09700 19.48000 1.000 65.69472 27 VAL B O 1
ATOM 1567 N N . ASP B 1 29 ? -14.02500 21.96300 20.73600 1.000 70.54267 28 ASP B N 1
ATOM 1568 C CA . ASP B 1 29 ? -13.99000 22.86300 21.89400 1.000 79.61218 28 ASP B CA 1
ATOM 1569 C C . ASP B 1 29 ? -12.57100 22.93900 22.50200 1.000 79.20423 28 ASP B C 1
ATOM 1570 O O . ASP B 1 29 ? -12.00200 21.87800 22.77800 1.000 84.03113 28 ASP B O 1
ATOM 1575 N N . PRO B 1 30 ? -11.97700 24.12600 22.75100 1.000 77.51193 29 PRO B N 1
ATOM 1576 C CA . PRO B 1 30 ? -12.49500 25.47800 22.53600 1.000 77.64352 29 PRO B CA 1
ATOM 1577 C C . PRO B 1 30 ? -12.01700 26.11600 21.21800 1.000 74.36418 29 PRO B C 1
ATOM 1578 O O . PRO B 1 30 ? -10.99500 26.79700 21.17300 1.000 72.21655 29 PRO B O 1
ATOM 1582 N N . ASN B 1 31 ? -12.78900 25.94700 20.14300 1.000 71.88757 30 ASN B N 1
ATOM 1583 C CA . ASN B 1 31 ? -12.53200 26.53500 18.82700 1.000 68.43452 30 ASN B CA 1
ATOM 1584 C C . ASN B 1 31 ? -11.11000 26.26800 18.29500 1.000 67.18963 30 ASN B C 1
ATOM 1585 O O . ASN B 1 31 ? -10.44000 27.15300 17.76700 1.000 69.20830 30 ASN B O 1
ATOM 1590 N N . ILE B 1 32 ? -10.63400 25.03700 18.45700 1.000 63.81028 31 ILE B N 1
ATOM 1591 C CA . ILE B 1 32 ? -9.31900 24.58000 18.00600 1.000 58.12539 31 ILE B CA 1
ATOM 1592 C C . ILE B 1 32 ? -9.44600 23.65600 16.80100 1.000 52.86950 31 ILE B C 1
ATOM 1593 O O . ILE B 1 32 ? -10.27100 22.75000 16.78800 1.000 51.93517 31 ILE B O 1
ATOM 1598 N N . GLU B 1 33 ? -8.39100 23.84200 15.84400 1.000 49.05325 32 GLU B N 1
ATOM 1599 C CA . GLU B 1 33 ? -8.39600 22.94800 14.70300 1.000 46.71876 32 GLU B CA 1
ATOM 1600 C C . GLU B 1 33 ? -7.48400 21.75800 14.98000 1.000 42.94725 32 GLU B C 1
ATOM 1601 O O . GLU B 1 33 ? -6.32900 21.92700 15.39600 1.000 41.21547 32 GLU B O 1
ATOM 1607 N N . VAL B 1 34 ? -8.00700 20.55800 14.76200 1.000 39.21260 33 VAL B N 1
ATOM 1608 C CA . VAL B 1 34 ? -7.23600 19.33000 14.89500 1.000 35.58848 33 VAL B CA 1
ATOM 1609 C C . VAL B 1 34 ? -7.32000 18.53000 13.61300 1.000 38.19405 33 VAL B C 1
ATOM 1610 O O . VAL B 1 34 ? -8.26000 18.66000 12.82600 1.000 39.00204 33 VAL B O 1
ATOM 1614 N N . ALA B 1 35 ? -6.34500 17.65400 13.42900 1.000 34.48835 34 ALA B N 1
ATOM 1615 C CA . ALA B 1 35 ? -6.27500 16.80600 12.24400 1.000 34.13567 34 ALA B CA 1
ATOM 1616 C C . ALA B 1 35 ? -6.60700 15.37200 12.63200 1.000 33.86722 34 ALA B C 1
ATOM 1617 O O . ALA B 1 35 ? -5.85800 14.73300 13.37900 1.000 32.14333 34 ALA B O 1
ATOM 1619 N N . GLU B 1 36 ? -7.75400 14.88600 12.17300 1.000 32.08543 35 GLU B N 1
ATOM 1620 C CA . GLU B 1 36 ? -8.11500 13.48900 12.36600 1.000 34.49624 35 GLU B CA 1
ATOM 1621 C C . GLU B 1 36 ? -7.56900 12.63400 11.22200 1.000 37.44396 35 GLU B C 1
ATOM 1622 O O . GLU B 1 36 ? -7.69200 12.99200 10.03500 1.000 37.54924 35 GLU B O 1
ATOM 1628 N N . LEU B 1 37 ? -6.98300 11.48600 11.58500 1.000 34.61994 36 LEU B N 1
ATOM 1629 C CA . LEU B 1 37 ? -6.39100 10.56100 10.61800 1.000 36.80178 36 LEU B CA 1
ATOM 1630 C C . LEU B 1 37 ? -7.47500 9.61900 10.11600 1.000 36.57281 36 LEU B C 1
ATOM 1631 O O . LEU B 1 37 ? -7.94000 8.75600 10.86100 1.000 37.76505 36 LEU B O 1
ATOM 1636 N N . ARG B 1 38 ? -7.90800 9.79500 8.86600 1.000 35.49636 37 ARG B N 1
ATOM 1637 C CA . ARG B 1 38 ? -8.87800 8.85600 8.31400 1.000 36.91758 37 ARG B CA 1
ATOM 1638 C C . ARG B 1 38 ? -8.18500 7.55800 7.93700 1.000 37.12024 37 ARG B C 1
ATOM 1639 O O . ARG B 1 38 ? -8.60800 6.47100 8.35700 1.000 35.79640 37 ARG B O 1
ATOM 1647 N N . ARG B 1 39 ? -7.13100 7.69300 7.13800 1.000 36.47543 38 ARG B N 1
ATOM 1648 C CA . ARG B 1 39 ? -6.36400 6.50400 6.70100 1.000 36.62808 38 ARG B CA 1
ATOM 1649 C C . ARG B 1 39 ? -5.08700 6.95700 6.00200 1.000 36.47279 38 ARG B C 1
ATOM 1650 O O . ARG B 1 39 ? -5.14600 7.90900 5.22400 1.000 36.21224 38 ARG B O 1
ATOM 1658 N N . VAL B 1 40 ? -3.97400 6.30900 6.32200 1.000 36.45700 39 VAL B N 1
ATOM 1659 C CA . VAL B 1 40 ? -2.71600 6.61500 5.66200 1.000 34.93314 39 VAL B CA 1
ATOM 1660 C C . VAL B 1 40 ? -1.76100 5.45600 5.89000 1.000 37.01496 39 VAL B C 1
ATOM 1661 O O . VAL B 1 40 ? -1.83000 4.75200 6.91100 1.000 38.68885 39 VAL B O 1
ATOM 1665 N N . ALA B 1 41 ? -0.83600 5.28800 4.95300 1.000 36.44911 40 ALA B N 1
ATOM 1666 C CA . ALA B 1 41 ? 0.19500 4.26300 5.04300 1.000 37.42817 40 ALA B CA 1
ATOM 1667 C C . ALA B 1 41 ? 1.52500 4.83300 5.49100 1.000 36.15433 40 ALA B C 1
ATOM 1668 O O . ALA B 1 41 ? 2.31000 4.13600 6.14700 1.000 37.50186 40 ALA B O 1
ATOM 1670 N N . TRP B 1 42 ? 1.79100 6.09000 5.13600 1.000 36.45437 41 TRP B N 1
ATOM 1671 C CA . TRP B 1 42 ? 2.95700 6.82300 5.61500 1.000 36.34383 41 TRP B CA 1
ATOM 1672 C C . TRP B 1 42 ? 2.53400 7.89100 6.62800 1.000 32.28282 41 TRP B C 1
ATOM 1673 O O . TRP B 1 42 ? 2.11300 9.00200 6.26100 1.000 31.18005 41 TRP B O 1
ATOM 1684 N N . LEU B 1 43 ? 2.67700 7.55300 7.90000 1.000 32.54074 42 LEU B N 1
ATOM 1685 C CA . LEU B 1 43 ? 2.29500 8.44200 8.98600 1.000 32.50127 42 LEU B CA 1
ATOM 1686 C C . LEU B 1 43 ? 3.55400 9.14000 9.46800 1.000 34.64626 42 LEU B C 1
ATOM 1687 O O . LEU B 1 43 ? 4.50600 8.46300 9.90500 1.000 35.33845 42 LEU B O 1
ATOM 1692 N N . ASP B 1 44 ? 3.55800 10.47900 9.35000 1.000 30.94845 43 ASP B N 1
ATOM 1693 C CA . ASP B 1 44 ? 4.67900 11.29700 9.80200 1.000 33.91986 43 ASP B CA 1
ATOM 1694 C C . ASP B 1 44 ? 4.16100 12.63800 10.30900 1.000 35.24107 43 ASP B C 1
ATOM 1695 O O . ASP B 1 44 ? 3.54200 13.39100 9.55200 1.000 33.54613 43 ASP B O 1
ATOM 1700 N N . ILE B 1 45 ? 4.44000 12.94200 11.57900 1.000 25.56096 44 ILE B N 1
ATOM 1701 C CA . ILE B 1 45 ? 3.96600 14.14400 12.26300 1.000 30.90371 44 ILE B CA 1
ATOM 1702 C C . ILE B 1 45 ? 5.18800 14.80100 12.85300 1.000 31.60379 44 ILE B C 1
ATOM 1703 O O . ILE B 1 45 ? 5.73800 14.27700 13.83000 1.000 27.13483 44 ILE B O 1
ATOM 1708 N N . TYR B 1 46 ? 5.60500 15.94900 12.29200 1.000 28.15074 45 TYR B N 1
ATOM 1709 C CA . TYR B 1 46 ? 6.94800 16.49600 12.50300 1.000 30.51945 45 TYR B CA 1
ATOM 1710 C C . TYR B 1 46 ? 6.85500 17.94700 12.93000 1.000 29.44037 45 TYR B C 1
ATOM 1711 O O . TYR B 1 46 ? 5.99500 18.68600 12.45600 1.000 24.37661 45 TYR B O 1
ATOM 1720 N N . GLY B 1 47 ? 7.73100 18.35300 13.82900 1.000 25.57675 46 GLY B N 1
ATOM 1721 C CA . GLY B 1 47 ? 7.76000 19.73800 14.25000 1.000 25.38989 46 GLY B CA 1
ATOM 1722 C C . GLY B 1 47 ? 9.13200 20.09900 14.76900 1.000 29.09033 46 GLY B C 1
ATOM 1723 O O . GLY B 1 47 ? 9.90600 19.23600 15.19000 1.000 31.76170 46 GLY B O 1
ATOM 1724 N N . LYS B 1 48 ? 9.38200 21.40800 14.79700 1.000 27.44540 47 LYS B N 1
ATOM 1725 C CA . LYS B 1 48 ? 10.69600 21.99400 14.99400 1.000 29.82989 47 LYS B CA 1
ATOM 1726 C C . LYS B 1 48 ? 10.53200 23.29400 15.76700 1.000 28.84293 47 LYS B C 1
ATOM 1727 O O . LYS B 1 48 ? 9.58000 24.03800 15.51800 1.000 29.28509 47 LYS B O 1
ATOM 1733 N N . ILE B 1 49 ? 11.45000 23.54300 16.71200 1.000 29.50354 48 ILE B N 1
ATOM 1734 C CA . ILE B 1 49 ? 11.48700 24.78000 17.48800 1.000 30.11151 48 ILE B CA 1
ATOM 1735 C C . ILE B 1 49 ? 12.90700 25.34200 17.53600 1.000 30.21941 48 ILE B C 1
ATOM 1736 O O . ILE B 1 49 ? 13.89300 24.63000 17.34500 1.000 31.83276 48 ILE B O 1
ATOM 1741 N N . GLU B 1 50 ? 13.00800 26.63600 17.81600 1.000 30.10887 49 GLU B N 1
ATOM 1742 C CA . GLU B 1 50 ? 14.26800 27.29300 18.11300 1.000 27.69016 49 GLU B CA 1
ATOM 1743 C C . GLU B 1 50 ? 14.44700 27.27100 19.62300 1.000 33.11976 49 GLU B C 1
ATOM 1744 O O . GLU B 1 50 ? 13.50500 27.57600 20.35800 1.000 34.44887 49 GLU B O 1
ATOM 1750 N N . THR B 1 51 ? 15.62100 26.87400 20.09600 1.000 32.12490 50 THR B N 1
ATOM 1751 C CA . THR B 1 51 ? 15.83400 26.86500 21.54600 1.000 31.40640 50 THR B CA 1
ATOM 1752 C C . THR B 1 51 ? 16.13700 28.25600 22.10100 1.000 33.77773 50 THR B C 1
ATOM 1753 O O . THR B 1 51 ? 16.16200 28.46200 23.32200 1.000 32.28282 50 THR B O 1
ATOM 1757 N N . LYS B 1 52 ? 16.40800 29.22300 21.22800 1.000 31.91698 51 LYS B N 1
ATOM 1758 C CA . LYS B 1 52 ? 16.74400 30.55700 21.69500 1.000 36.49648 51 LYS B CA 1
ATOM 1759 C C . LYS B 1 52 ? 15.55300 31.19700 22.36800 1.000 37.21236 51 LYS B C 1
ATOM 1760 O O . LYS B 1 52 ? 15.73500 32.08300 23.20700 1.000 37.62556 51 LYS B O 1
ATOM 1766 N N . ASN B 1 53 ? 14.34700 30.76200 22.01000 1.000 38.99941 52 ASN B N 1
ATOM 1767 C CA . ASN B 1 53 ? 13.12700 31.30800 22.58900 1.000 46.13711 52 ASN B CA 1
ATOM 1768 C C . ASN B 1 53 ? 12.94000 30.89200 24.04800 1.000 39.65739 52 ASN B C 1
ATOM 1769 O O . ASN B 1 53 ? 12.27200 31.60100 24.80800 1.000 44.93170 52 ASN B O 1
ATOM 1774 N N . LEU B 1 54 ? 13.52300 29.77700 24.46000 1.000 36.10433 53 LEU B N 1
ATOM 1775 C CA . LEU B 1 54 ? 13.10900 29.07700 25.66700 1.000 33.08818 53 LEU B CA 1
ATOM 1776 C C . LEU B 1 54 ? 13.84800 29.58200 26.90500 1.000 31.67748 53 LEU B C 1
ATOM 1777 O O . LEU B 1 54 ? 14.97200 30.08400 26.83200 1.000 29.12454 53 LEU B O 1
ATOM 1782 N N . ILE B 1 55 ? 13.20000 29.43900 28.06000 1.000 30.09045 54 ILE B N 1
ATOM 1783 C CA . ILE B 1 55 ? 13.89500 29.72500 29.30600 1.000 32.61707 54 ILE B CA 1
ATOM 1784 C C . ILE B 1 55 ? 15.16100 28.87100 29.36500 1.000 30.04044 54 ILE B C 1
ATOM 1785 O O . ILE B 1 55 ? 15.15700 27.68300 29.01000 1.000 25.58465 54 ILE B O 1
ATOM 1790 N N . ARG B 1 56 ? 16.25200 29.46900 29.81700 1.000 33.04344 55 ARG B N 1
ATOM 1791 C CA . ARG B 1 56 ? 17.57000 28.84800 29.81900 1.000 32.67760 55 ARG B CA 1
ATOM 1792 C C . ARG B 1 56 ? 17.81300 28.01100 31.07100 1.000 32.63812 55 ARG B C 1
ATOM 1793 O O . ARG B 1 56 ? 17.08500 28.09800 32.06500 1.000 30.50103 55 ARG B O 1
ATOM 1801 N N . LYS B 1 57 ? 18.85600 27.17200 30.98700 1.000 28.72976 56 LYS B N 1
ATOM 1802 C CA . LYS B 1 57 ? 19.26600 26.24400 32.04200 1.000 31.01688 56 LYS B CA 1
ATOM 1803 C C . LYS B 1 57 ? 18.11700 25.33900 32.49100 1.000 31.60116 56 LYS B C 1
ATOM 1804 O O . LYS B 1 57 ? 18.00000 25.01600 33.68300 1.000 26.65846 56 LYS B O 1
ATOM 1810 N N . THR B 1 58 ? 17.30600 24.88900 31.51800 1.000 26.99271 57 THR B N 1
ATOM 1811 C CA . THR B 1 58 ? 16.10100 24.11400 31.77200 1.000 28.32708 57 THR B CA 1
ATOM 1812 C C . THR B 1 58 ? 16.03400 22.86200 30.89600 1.000 27.15062 57 THR B C 1
ATOM 1813 O O . THR B 1 58 ? 16.40100 22.87900 29.70900 1.000 27.01113 57 THR B O 1
ATOM 1817 N N . SER B 1 59 ? 15.61200 21.76600 31.52200 1.000 20.96567 58 SER B N 1
ATOM 1818 C CA . SER B 1 59 ? 15.28200 20.54500 30.81500 1.000 27.40329 58 SER B CA 1
ATOM 1819 C C . SER B 1 59 ? 13.84500 20.63100 30.30900 1.000 26.23472 58 SER B C 1
ATOM 1820 O O . SER B 1 59 ? 12.92500 20.98200 31.05500 1.000 23.98182 58 SER B O 1
ATOM 1823 N N . TYR B 1 60 ? 13.64900 20.25800 29.05800 1.000 28.00073 59 TYR B N 1
ATOM 1824 C CA . TYR B 1 60 ? 12.34700 20.31100 28.39600 1.000 27.26643 59 TYR B CA 1
ATOM 1825 C C . TYR B 1 60 ? 11.96600 18.93100 27.89600 1.000 27.06114 59 TYR B C 1
ATOM 1826 O O . TYR B 1 60 ? 12.81100 18.22100 27.34500 1.000 29.12718 59 TYR B O 1
ATOM 1835 N N . ALA B 1 61 ? 10.69300 18.57500 28.05900 1.000 25.96364 60 ALA B N 1
ATOM 1836 C CA . ALA B 1 61 ? 10.11700 17.37100 27.48300 1.000 28.05336 60 ALA B CA 1
ATOM 1837 C C . ALA B 1 61 ? 9.18300 17.81300 26.36600 1.000 28.20075 60 ALA B C 1
ATOM 1838 O O . ALA B 1 61 ? 8.55000 18.87500 26.45500 1.000 27.01377 60 ALA B O 1
ATOM 1840 N N . VAL B 1 62 ? 9.11700 17.00800 25.30000 1.000 28.09021 61 VAL B N 1
ATOM 1841 C CA . VAL B 1 62 ? 8.27700 17.29800 24.13900 1.000 23.05803 61 VAL B CA 1
ATOM 1842 C C . VAL B 1 62 ? 7.28600 16.16100 23.95300 1.000 26.34790 61 VAL B C 1
ATOM 1843 O O . VAL B 1 62 ? 7.70500 14.99700 23.83500 1.000 21.19728 61 VAL B O 1
ATOM 1847 N N . TYR B 1 63 ? 5.98000 16.51600 23.90300 1.000 25.64781 62 TYR B N 1
ATOM 1848 C CA . TYR B 1 63 ? 4.87100 15.57100 23.81700 1.000 26.12682 62 TYR B CA 1
ATOM 1849 C C . TYR B 1 63 ? 4.00200 15.85400 22.58600 1.000 28.55606 62 TYR B C 1
ATOM 1850 O O . TYR B 1 63 ? 3.75100 17.01400 22.24300 1.000 26.80585 62 TYR B O 1
ATOM 1859 N N . LEU B 1 64 ? 3.60600 14.79100 21.88300 1.000 28.11127 63 LEU B N 1
ATOM 1860 C CA . LEU B 1 64 ? 2.49800 14.85000 20.93800 1.000 24.40029 63 LEU B CA 1
ATOM 1861 C C . LEU B 1 64 ? 1.19700 14.72700 21.72400 1.000 27.28748 63 LEU B C 1
ATOM 1862 O O . LEU B 1 64 ? 1.05700 13.80800 22.55000 1.000 27.85860 63 LEU B O 1
ATOM 1867 N N . VAL B 1 65 ? 0.29100 15.69800 21.55100 1.000 27.34538 64 VAL B N 1
ATOM 1868 C CA . VAL B 1 65 ? -0.99600 15.71100 22.24500 1.000 27.62436 64 VAL B CA 1
ATOM 1869 C C . VAL B 1 65 ? -2.03600 15.25800 21.24900 1.000 28.49289 64 VAL B C 1
ATOM 1870 O O . VAL B 1 65 ? -2.07400 15.76700 20.13100 1.000 27.19537 64 VAL B O 1
ATOM 1874 N N . PHE B 1 66 ? -2.79600 14.22800 21.60000 1.000 30.38522 65 PHE B N 1
ATOM 1875 C CA . PHE B 1 66 ? -3.69400 13.58600 20.63800 1.000 28.85346 65 PHE B CA 1
ATOM 1876 C C . PHE B 1 66 ? -4.79000 12.82100 21.37100 1.000 31.50904 65 PHE B C 1
ATOM 1877 O O . PHE B 1 66 ? -4.71800 12.55500 22.58000 1.000 29.04559 65 PHE B O 1
ATOM 1885 N N . LYS B 1 67 ? -5.80400 12.43600 20.60300 1.000 30.33258 66 LYS B N 1
ATOM 1886 C CA . LYS B 1 67 ? -6.81300 11.48200 21.05100 1.000 33.77247 66 LYS B CA 1
ATOM 1887 C C . LYS B 1 67 ? -6.91700 10.33900 20.04700 1.000 33.46454 66 LYS B C 1
ATOM 1888 O O . LYS B 1 67 ? -6.42400 10.40600 18.91400 1.000 32.15649 66 LYS B O 1
ATOM 1894 N N . LEU B 1 68 ? -7.55000 9.26700 20.49000 1.000 30.76948 67 LEU B N 1
ATOM 1895 C CA . LEU B 1 68 ? -7.83300 8.12000 19.64500 1.000 33.89880 67 LEU B CA 1
ATOM 1896 C C . LEU B 1 68 ? -9.33400 8.01800 19.41300 1.000 37.78874 67 LEU B C 1
ATOM 1897 O O . LEU B 1 68 ? -10.12400 8.20800 20.34400 1.000 38.31249 67 LEU B O 1
ATOM 1902 N N . THR B 1 69 ? -9.71800 7.72300 18.17100 1.000 37.02023 68 THR B N 1
ATOM 1903 C CA . THR B 1 69 ? -11.10300 7.40300 17.86300 1.000 40.54170 68 THR B CA 1
ATOM 1904 C C . THR B 1 69 ? -11.47700 6.09000 18.53700 1.000 44.05528 68 THR B C 1
ATOM 1905 O O . THR B 1 69 ? -10.65400 5.45600 19.17600 1.000 41.75764 68 THR B O 1
ATOM 1909 N N . ASP B 1 70 ? -12.72800 5.65000 18.35700 1.000 44.25267 69 ASP B N 1
ATOM 1910 C CA . ASP B 1 70 ? -13.20100 4.40600 18.96400 1.000 48.67426 69 ASP B CA 1
ATOM 1911 C C . ASP B 1 70 ? -12.57400 3.16500 18.33100 1.000 51.52197 69 ASP B C 1
ATOM 1912 O O . ASP B 1 70 ? -12.53800 2.11100 18.98300 1.000 51.29562 69 ASP B O 1
ATOM 1917 N N . ASN B 1 71 ? -12.07400 3.25600 17.09800 1.000 47.98470 70 ASN B N 1
ATOM 1918 C CA . ASN B 1 71 ? -11.54600 2.09000 16.38100 1.000 49.30065 70 ASN B CA 1
ATOM 1919 C C . ASN B 1 71 ? -10.24300 2.44000 15.68900 1.000 45.64495 70 ASN B C 1
ATOM 1920 O O . ASN B 1 71 ? -10.16300 2.48900 14.45900 1.000 46.25028 70 ASN B O 1
ATOM 1925 N N . PRO B 1 72 ? -9.19100 2.68600 16.45700 1.000 45.60810 71 PRO B N 1
ATOM 1926 C CA . PRO B 1 72 ? -7.88100 2.95100 15.84300 1.000 40.76278 71 PRO B CA 1
ATOM 1927 C C . PRO B 1 72 ? -7.30700 1.71900 15.15400 1.000 40.66803 71 PRO B C 1
ATOM 1928 O O . PRO B 1 72 ? -7.59600 0.56800 15.50600 1.000 43.45258 71 PRO B O 1
ATOM 1932 N N . ARG B 1 73 ? -6.43300 1.97500 14.19000 1.000 38.00456 72 ARG B N 1
ATOM 1933 C CA . ARG B 1 73 ? -5.89500 0.89100 13.38300 1.000 39.09416 72 ARG B CA 1
ATOM 1934 C C . ARG B 1 73 ? -4.39200 1.02100 13.24600 1.000 37.36501 72 ARG B C 1
ATOM 1935 O O . ARG B 1 73 ? -3.89800 2.07700 12.84000 1.000 37.42291 72 ARG B O 1
ATOM 1943 N N . GLU B 1 74 ? -3.68200 -0.08000 13.53000 1.000 39.38104 73 GLU B N 1
ATOM 1944 C CA . GLU B 1 74 ? -2.25700 -0.23700 13.23700 1.000 42.22875 73 GLU B CA 1
ATOM 1945 C C . GLU B 1 74 ? -1.39700 0.79700 13.95500 1.000 38.07035 73 GLU B C 1
ATOM 1946 O O . GLU B 1 74 ? -0.34000 1.19300 13.44600 1.000 36.40173 73 GLU B O 1
ATOM 1952 N N . LEU B 1 75 ? -1.86100 1.24700 15.12600 1.000 35.29107 74 LEU B N 1
ATOM 1953 C CA . LEU B 1 75 ? -1.14800 2.26200 15.90700 1.000 38.53357 74 LEU B CA 1
ATOM 1954 C C . LEU B 1 75 ? -0.72200 1.77200 17.29400 1.000 36.59386 74 LEU B C 1
ATOM 1955 O O . LEU B 1 75 ? -0.54400 2.59200 18.20100 1.000 34.68047 74 LEU B O 1
ATOM 1960 N N . GLU B 1 76 ? -0.61500 0.45600 17.49400 1.000 35.79377 75 GLU B N 1
ATOM 1961 C CA . GLU B 1 76 ? -0.18200 -0.05600 18.79300 1.000 38.74938 75 GLU B CA 1
ATOM 1962 C C . GLU B 1 76 ? 1.18200 0.50200 19.16000 1.000 37.60188 75 GLU B C 1
ATOM 1963 O O . GLU B 1 76 ? 1.38300 0.93800 20.30100 1.000 34.45413 75 GLU B O 1
ATOM 1969 N N . ARG B 1 77 ? 2.10700 0.54100 18.18800 1.000 36.09380 76 ARG B N 1
ATOM 1970 C CA . ARG B 1 77 ? 3.44400 1.10100 18.34300 1.000 36.12802 76 ARG B CA 1
ATOM 1971 C C . ARG B 1 77 ? 3.71200 2.11900 17.23800 1.000 35.82535 76 ARG B C 1
ATOM 1972 O O . ARG B 1 77 ? 3.04600 2.15200 16.19100 1.000 35.17001 76 ARG B O 1
ATOM 1980 N N . ALA B 1 78 ? 4.71000 2.96100 17.47600 1.000 30.22468 77 ALA B N 1
ATOM 1981 C CA . ALA B 1 78 ? 5.20400 3.88400 16.46200 1.000 32.20123 77 ALA B CA 1
ATOM 1982 C C . ALA B 1 78 ? 6.59000 4.32500 16.90300 1.000 32.84341 77 ALA B C 1
ATOM 1983 O O . ALA B 1 78 ? 7.05300 3.96400 17.97900 1.000 27.98757 77 ALA B O 1
ATOM 1985 N N . THR B 1 79 ? 7.23000 5.14000 16.08000 1.000 28.01652 78 THR B N 1
ATOM 1986 C CA . THR B 1 79 ? 8.58400 5.61400 16.28900 1.000 31.89330 78 THR B CA 1
ATOM 1987 C C . THR B 1 79 ? 8.55300 7.08100 16.69100 1.000 31.08794 78 THR B C 1
ATOM 1988 O O . THR B 1 79 ? 7.97200 7.91300 15.98500 1.000 24.96089 78 THR B O 1
ATOM 1992 N N . ALA B 1 80 ? 9.17500 7.39400 17.82100 1.000 24.57400 79 ALA B N 1
ATOM 1993 C CA . ALA B 1 80 ? 9.36600 8.76400 18.24100 1.000 26.51371 79 ALA B CA 1
ATOM 1994 C C . ALA B 1 80 ? 10.81300 9.15000 18.00000 1.000 31.67748 79 ALA B C 1
ATOM 1995 O O . ALA B 1 80 ? 11.71400 8.32800 18.20300 1.000 28.65607 79 ALA B O 1
ATOM 1997 N N . SER B 1 81 ? 11.04500 10.38900 17.55900 1.000 27.10062 80 SER B N 1
ATOM 1998 C CA . SER B 1 81 ? 12.39300 10.90700 17.43900 1.000 28.90873 80 SER B CA 1
ATOM 1999 C C . SER B 1 81 ? 12.44800 12.32800 17.97700 1.000 26.92691 80 SER B C 1
ATOM 2000 O O . SER B 1 81 ? 11.48700 13.09700 17.86200 1.000 27.58225 80 SER B O 1
ATOM 2003 N N . LEU B 1 82 ? 13.57400 12.67700 18.57300 1.000 25.40568 81 LEU B N 1
ATOM 2004 C CA . LEU B 1 82 ? 13.82800 14.04500 19.00500 1.000 26.29526 81 LEU B CA 1
ATOM 2005 C C . LEU B 1 82 ? 15.33400 14.25200 18.98800 1.000 28.57974 81 LEU B C 1
ATOM 2006 O O . LEU B 1 82 ? 16.09500 13.44000 19.53700 1.000 24.30028 81 LEU B O 1
ATOM 2011 N N . ARG B 1 83 ? 15.76800 15.34100 18.36200 1.000 26.06628 82 ARG B N 1
ATOM 2012 C CA . ARG B 1 83 ? 17.19500 15.55400 18.23700 1.000 27.87966 82 ARG B CA 1
ATOM 2013 C C . ARG B 1 83 ? 17.45000 17.02100 17.92500 1.000 29.28246 82 ARG B C 1
ATOM 2014 O O . ARG B 1 83 ? 16.59100 17.72100 17.37600 1.000 29.44037 82 ARG B O 1
ATOM 2022 N N . PHE B 1 84 ? 18.65500 17.46100 18.28500 1.000 26.84006 83 PHE B N 1
ATOM 2023 C CA . PHE B 1 84 ? 19.16900 18.75400 17.85400 1.000 29.72198 83 PHE B CA 1
ATOM 2024 C C . PHE B 1 84 ? 19.51300 18.63500 16.37600 1.000 30.92213 83 PHE B C 1
ATOM 2025 O O . PHE B 1 84 ? 20.25300 17.72700 15.97100 1.000 28.42183 83 PHE B O 1
ATOM 2033 N N . VAL B 1 85 ? 18.94100 19.52100 15.55400 1.000 31.80908 84 VAL B N 1
ATOM 2034 C CA . VAL B 1 85 ? 19.19000 19.48500 14.11400 1.000 33.09871 84 VAL B CA 1
ATOM 2035 C C . VAL B 1 85 ? 20.69100 19.45900 13.82100 1.000 33.95144 84 VAL B C 1
ATOM 2036 O O . VAL B 1 85 ? 21.16100 18.70200 12.97200 1.000 32.10911 84 VAL B O 1
ATOM 2040 N N . ASN B 1 86 ? 21.47300 20.25500 14.53100 1.000 34.26727 85 ASN B N 1
ATOM 2041 C CA . ASN B 1 86 ? 22.89600 20.32900 14.22400 1.000 36.94917 85 ASN B CA 1
ATOM 2042 C C . ASN B 1 86 ? 23.69800 19.09100 14.62500 1.000 35.97537 85 ASN B C 1
ATOM 2043 O O . ASN B 1 86 ? 24.88300 18.99800 14.26600 1.000 39.58633 85 ASN B O 1
ATOM 2048 N N . GLU B 1 87 ? 23.09400 18.14400 15.34100 1.000 32.27492 86 GLU B N 1
ATOM 2049 C CA . GLU B 1 87 ? 23.80400 16.98700 15.84500 1.000 35.71218 86 GLU B CA 1
ATOM 2050 C C . GLU B 1 87 ? 23.56500 15.77600 14.96800 1.000 33.31978 86 GLU B C 1
ATOM 2051 O O . GLU B 1 87 ? 23.98700 14.67900 15.31200 1.000 34.32780 86 GLU B O 1
ATOM 2057 N N . VAL B 1 88 ? 22.88200 15.94100 13.85300 1.000 34.25148 87 VAL B N 1
ATOM 2058 C CA . VAL B 1 88 ? 22.55900 14.82000 12.98700 1.000 34.62257 87 VAL B CA 1
ATOM 2059 C C . VAL B 1 88 ? 23.72600 14.62700 12.02800 1.000 34.77522 87 VAL B C 1
ATOM 2060 O O . VAL B 1 88 ? 24.07100 15.53500 11.26800 1.000 37.00970 87 VAL B O 1
ATOM 2064 N N . ALA B 1 89 ? 24.38500 13.47600 12.11400 1.000 31.01161 88 ALA B N 1
ATOM 2065 C CA . ALA B 1 89 ? 25.53200 13.20200 11.26700 1.000 35.99642 88 ALA B CA 1
ATOM 2066 C C . ALA B 1 89 ? 25.08800 12.95800 9.83400 1.000 34.73838 88 ALA B C 1
ATOM 2067 O O . ALA B 1 89 ? 24.04100 12.36500 9.60300 1.000 32.26966 88 ALA B O 1
ATOM 2069 N N . GLU B 1 90 ? 25.88200 13.40100 8.86900 1.000 35.62532 89 GLU B N 1
ATOM 2070 C CA . GLU B 1 90 ? 25.51000 13.23700 7.46900 1.000 39.66002 89 GLU B CA 1
ATOM 2071 C C . GLU B 1 90 ? 25.27100 11.76300 7.17000 1.000 41.75501 89 GLU B C 1
ATOM 2072 O O . GLU B 1 90 ? 26.07300 10.90100 7.54800 1.000 39.48105 89 GLU B O 1
ATOM 2078 N N . GLY B 1 91 ? 24.13700 11.46100 6.53800 1.000 33.11713 90 GLY B N 1
ATOM 2079 C CA . GLY B 1 91 ? 23.82000 10.10000 6.17800 1.000 34.85155 90 GLY B CA 1
ATOM 2080 C C . GLY B 1 91 ? 23.05900 9.33000 7.22000 1.000 38.47303 90 GLY B C 1
ATOM 2081 O O . GLY B 1 91 ? 22.56300 8.24200 6.91500 1.000 38.38092 90 GLY B O 1
ATOM 2082 N N . ALA B 1 92 ? 22.98800 9.84600 8.43600 1.000 35.95168 91 ALA B N 1
ATOM 2083 C CA . ALA B 1 92 ? 22.27800 9.16500 9.52400 1.000 38.42829 91 ALA B CA 1
ATOM 2084 C C . ALA B 1 92 ? 20.79600 9.20700 9.18900 1.000 41.62868 91 ALA B C 1
ATOM 2085 O O . ALA B 1 92 ? 20.33400 10.20900 8.66900 1.000 41.61025 91 ALA B O 1
ATOM 2087 N N . GLY B 1 93 ? 20.04700 8.20700 9.63000 1.000 41.25231 92 GLY B N 1
ATOM 2088 C CA . GLY B 1 93 ? 18.58700 8.25800 9.42900 1.000 41.02597 92 GLY B CA 1
ATOM 2089 C C . GLY B 1 93 ? 17.88100 9.06400 10.50600 1.000 38.93625 92 GLY B C 1
ATOM 2090 O O . GLY B 1 93 ? 18.56200 9.79100 11.21900 1.000 38.39671 92 GLY B O 1
ATOM 2091 N N A ILE B 1 94 ? 16.64800 8.67800 10.81600 0.620 38.95204 93 ILE B N 1
ATOM 2092 N N B ILE B 1 94 ? 16.50400 8.79000 10.50600 0.380 39.15469 93 ILE B N 1
ATOM 2093 C CA A ILE B 1 94 ? 15.86300 9.42600 11.83200 0.620 39.18101 93 ILE B CA 1
ATOM 2094 C CA B ILE B 1 94 ? 15.72200 9.21400 11.69600 0.380 39.22049 93 ILE B CA 1
ATOM 2095 C C A ILE B 1 94 ? 16.32500 8.9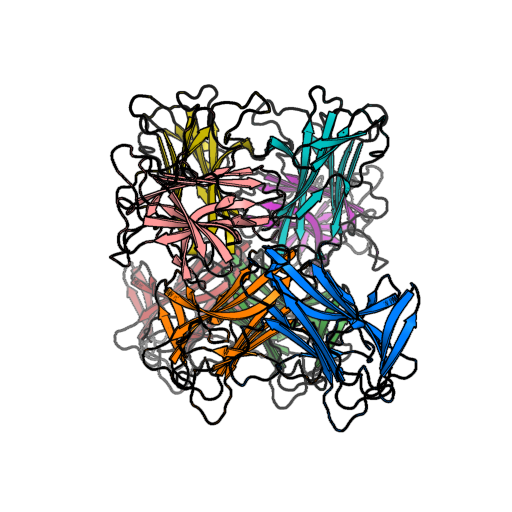8600 13.22400 0.620 37.80190 93 ILE B C 1
ATOM 2096 C C B ILE B 1 94 ? 15.97400 8.14100 12.75100 0.380 38.86255 93 ILE B C 1
ATOM 2097 O O A ILE B 1 94 ? 16.38600 9.84000 14.11200 0.620 39.86794 93 ILE B O 1
ATOM 2098 O O B ILE B 1 94 ? 15.35300 7.07000 12.66000 0.380 38.78886 93 ILE B O 1
ATOM 2107 N N A GLU B 1 95 ? 16.64600 7.70800 13.38700 0.620 37.85980 94 GLU B N 1
ATOM 2108 N N B GLU B 1 95 ? 16.89200 8.40100 13.67300 0.380 37.40185 94 GLU B N 1
ATOM 2109 C CA A GLU B 1 95 ? 17.25400 7.21800 14.65400 0.620 38.24932 94 GLU B CA 1
ATOM 2110 C CA B GLU B 1 95 ? 17.25000 7.38300 14.69200 0.380 38.15721 94 GLU B CA 1
ATOM 2111 C C A GLU B 1 95 ? 16.32000 7.54000 15.82800 0.620 36.70440 94 GLU B C 1
ATOM 2112 C C B GLU B 1 95 ? 16.31600 7.55700 15.89000 0.380 36.68861 94 GLU B C 1
ATOM 2113 O O A GLU B 1 95 ? 16.68200 8.39500 16.64100 0.620 35.91746 94 GLU B O 1
ATOM 2114 O O B GLU B 1 95 ? 16.60900 8.43700 16.71400 0.380 35.91483 94 GLU B O 1
ATOM 2125 N N . GLY B 1 96 ? 15.10900 6.98700 15.81400 1.000 36.02274 95 GLY B N 1
ATOM 2126 C CA . GLY B 1 96 ? 14.14000 7.23100 16.88900 1.000 34.94103 95 GLY B CA 1
ATOM 2127 C C . GLY B 1 96 ? 14.02400 6.05400 17.83200 1.000 31.41956 95 GLY B C 1
ATOM 2128 O O . GLY B 1 96 ? 14.84400 5.16900 17.77500 1.000 29.60881 95 GLY B O 1
ATOM 2129 N N . THR B 1 97 ? 13.02900 6.09300 18.70500 1.000 28.07442 96 THR B N 1
ATOM 2130 C CA . THR B 1 97 ? 12.74600 5.06700 19.68500 1.000 30.55366 96 THR B CA 1
ATOM 2131 C C . THR B 1 97 ? 11.32700 4.55900 19.49600 1.000 28.11916 96 THR B C 1
ATOM 2132 O O . THR B 1 97 ? 10.46700 5.27100 18.99700 1.000 32.16701 96 THR B O 1
ATOM 2136 N N . THR B 1 98 ? 11.08700 3.30200 19.85400 1.000 29.54565 97 THR B N 1
ATOM 2137 C CA . THR B 1 98 ? 9.74200 2.75300 19.77500 1.000 31.01951 97 THR B CA 1
ATOM 2138 C C . THR B 1 98 ? 8.95000 3.22000 20.98900 1.000 34.38570 97 THR B C 1
ATOM 2139 O O . THR B 1 98 ? 9.43300 3.13700 22.13300 1.000 27.16378 97 THR B O 1
ATOM 2143 N N . VAL B 1 99 ? 7.73700 3.72700 20.73600 1.000 29.61934 98 VAL B N 1
ATOM 2144 C CA . VAL B 1 99 ? 6.78900 4.09000 21.78400 1.000 31.45114 98 VAL B CA 1
ATOM 2145 C C . VAL B 1 99 ? 5.45500 3.44700 21.44100 1.000 33.52770 98 VAL B C 1
ATOM 2146 O O . VAL B 1 99 ? 5.23300 2.99400 20.31600 1.000 34.44624 98 VAL B O 1
ATOM 2150 N N . PHE B 1 100 ? 4.58800 3.37100 22.44300 1.000 32.42757 99 PHE B N 1
ATOM 2151 C CA . PHE B 1 100 ? 3.23700 2.86200 22.29600 1.000 34.35938 99 PHE B CA 1
ATOM 2152 C C . PHE B 1 100 ? 2.23400 4.00000 22.08900 1.000 32.41178 99 PHE B C 1
ATOM 2153 O O . PHE B 1 100 ? 2.37700 5.08500 22.65400 1.000 29.81410 99 PHE B O 1
ATOM 2161 N N . ILE B 1 101 ? 1.23000 3.76200 21.25900 1.000 32.57496 100 ILE B N 1
ATOM 2162 C CA . ILE B 1 101 ? 0.25200 4.80300 20.97200 1.000 32.20123 100 ILE B CA 1
ATOM 2163 C C . ILE B 1 101 ? -1.11600 4.28800 21.38500 1.000 35.47531 100 ILE B C 1
ATOM 2164 O O . ILE B 1 101 ? -1.66700 4.74200 22.39500 1.000 35.12000 100 ILE B O 1
ATOM 2169 N N . SER B 1 102 ? -1.65300 3.31300 20.63300 1.000 30.16677 101 SER B N 1
ATOM 2170 C CA . SER B 1 102 ? -2.96900 2.74600 20.93900 1.000 37.24394 101 SER B CA 1
ATOM 2171 C C . SER B 1 102 ? -2.92400 1.59800 21.93100 1.000 38.38092 101 SER B C 1
ATOM 2172 O O . SER B 1 102 ? -3.94700 1.28500 22.54400 1.000 37.27026 101 SER B O 1
ATOM 2175 N N . LYS B 1 103 ? -1.78400 0.93200 22.08000 1.000 39.45999 102 LYS B N 1
ATOM 2176 C CA . LYS B 1 103 ? -1.69900 -0.16600 23.03300 1.000 42.08926 102 LYS B CA 1
ATOM 2177 C C . LYS B 1 103 ? -1.91100 0.35200 24.44900 1.000 46.24502 102 LYS B C 1
ATOM 2178 O O . LYS B 1 103 ? -1.43000 1.42800 24.81200 1.000 43.64471 102 LYS B O 1
ATOM 2184 N N . LYS B 1 104 ? -2.63500 -0.42200 25.25100 1.000 52.36154 103 LYS B N 1
ATOM 2185 C CA . LYS B 1 104 ? -2.89500 -0.08500 26.64200 1.000 59.02550 103 LYS B CA 1
ATOM 2186 C C . LYS B 1 104 ? -1.91200 -0.82100 27.54500 1.000 53.34324 103 LYS B C 1
ATOM 2187 O O . LYS B 1 104 ? -1.65200 -2.01400 27.35700 1.000 57.62270 103 LYS B O 1
ATOM 2190 N N . LYS B 1 105 ? -1.35600 -0.10100 28.52000 1.000 53.39851 104 LYS B N 1
ATOM 2191 C CA . LYS B 1 105 ? -0.45900 -0.71900 29.48800 1.000 53.70381 104 LYS B CA 1
ATOM 2192 C C . LYS B 1 105 ? -1.24000 -1.68600 30.37000 1.000 58.35173 104 LYS B C 1
ATOM 2193 O O . LYS B 1 105 ? -1.82700 -1.28000 31.37900 1.000 56.94104 104 LYS B O 1
ATOM 2199 N N . LYS B 1 106 ? -1.26000 -2.96700 29.99400 1.000 59.42555 105 LYS B N 1
ATOM 2200 C CA . LYS B 1 106 ? -2.06300 -3.94300 30.72200 1.000 62.92860 105 LYS B CA 1
ATOM 2201 C C . LYS B 1 106 ? -1.37000 -4.44400 31.97900 1.000 65.87106 105 LYS B C 1
ATOM 2202 O O . LYS B 1 106 ? -2.04600 -4.86500 32.92400 1.000 68.45031 105 LYS B O 1
ATOM 2206 N N . LEU B 1 107 ? -0.04200 -4.40400 32.01300 1.000 64.21823 106 LEU B N 1
ATOM 2207 C CA . LEU B 1 107 ? 0.72800 -4.93000 33.12600 1.000 64.20243 106 LEU B CA 1
ATOM 2208 C C . LEU B 1 107 ? 1.41700 -3.79600 33.86500 1.000 62.76542 106 LEU B C 1
ATOM 2209 O O . LEU B 1 107 ? 2.01300 -2.92200 33.22100 1.000 63.48130 106 LEU B O 1
ATOM 2214 N N . PRO B 1 108 ? 1.35700 -3.76600 35.19900 1.000 68.95827 107 PRO B N 1
ATOM 2215 C CA . PRO B 1 108 ? 2.07100 -2.70800 35.93400 1.000 65.10781 107 PRO B CA 1
ATOM 2216 C C . PRO B 1 108 ? 3.57500 -2.74700 35.73000 1.000 65.45785 107 PRO B C 1
ATOM 2217 O O . PRO B 1 108 ? 4.23800 -1.71200 35.87300 1.000 64.90515 107 PRO B O 1
ATOM 2221 N N . GLY B 1 109 ? 4.13300 -3.90800 35.39900 1.000 61.77583 108 GLY B N 1
ATOM 2222 C CA . GLY B 1 109 ? 5.55100 -4.00600 35.09500 1.000 53.82224 108 GLY B CA 1
ATOM 2223 C C . GLY B 1 109 ? 5.87600 -4.04800 33.60700 1.000 51.93517 108 GLY B C 1
ATOM 2224 O O . GLY B 1 109 ? 6.97800 -4.43200 33.19100 1.000 48.91113 108 GLY B O 1
ATOM 2225 N N . GLU B 1 110 ? 4.93700 -3.63200 32.77000 1.000 51.09297 109 GLU B N 1
ATOM 2226 C CA . GLU B 1 110 ? 5.21800 -3.59100 31.33700 1.000 46.38451 109 GLU B CA 1
ATOM 2227 C C . GLU B 1 110 ? 6.17200 -2.44000 31.01400 1.000 41.39444 109 GLU B C 1
ATOM 2228 O O . GLU B 1 110 ? 6.00100 -1.31400 31.49600 1.000 41.42339 109 GLU B O 1
ATOM 2234 N N . LEU B 1 111 ? 7.16300 -2.71600 30.17600 1.000 33.78826 110 LEU B N 1
ATOM 2235 C CA . LEU B 1 111 ? 8.15900 -1.72300 29.85400 1.000 37.31500 110 LEU B CA 1
ATOM 2236 C C . LEU B 1 111 ? 7.71600 -0.95700 28.61300 1.000 36.64913 110 LEU B C 1
ATOM 2237 O O . LEU B 1 111 ? 7.01400 -1.48400 27.73400 1.000 35.84904 110 LEU B O 1
ATOM 2242 N N . GLY B 1 112 ? 8.14900 0.30100 28.55700 1.000 29.95096 111 GLY B N 1
ATOM 2243 C CA . GLY B 1 112 ? 7.91200 1.15700 27.42300 1.000 32.58812 111 GLY B CA 1
ATOM 2244 C C . GLY B 1 112 ? 7.28800 2.48900 27.79700 1.000 33.10134 111 GLY B C 1
ATOM 2245 O O . GLY B 1 112 ? 6.76600 2.66800 28.90800 1.000 31.68011 111 GLY B O 1
ATOM 2246 N N . ARG B 1 113 ? 7.42500 3.47300 26.91800 1.000 26.62424 112 ARG B N 1
ATOM 2247 C CA . ARG B 1 113 ? 6.70600 4.72600 27.06700 1.000 30.61946 112 ARG B CA 1
ATOM 2248 C C . ARG B 1 113 ? 5.29400 4.53900 26.51200 1.000 33.13555 112 ARG B C 1
ATOM 2249 O O . ARG B 1 113 ? 5.11900 4.16800 25.34500 1.000 29.86937 112 ARG B O 1
ATOM 2257 N N . PHE B 1 114 ? 4.30400 4.73600 27.36000 1.000 30.21152 113 PHE B N 1
ATOM 2258 C CA . PHE B 1 114 ? 2.89600 4.73300 26.99400 1.000 30.81685 113 PHE B CA 1
ATOM 2259 C C . PHE B 1 114 ? 2.31300 6.14600 27.06900 1.000 30.69579 113 PHE B C 1
ATOM 2260 O O . PHE B 1 114 ? 2.85300 7.03200 27.74700 1.000 28.39814 113 PHE B O 1
ATOM 2268 N N . PRO B 1 115 ? 1.17000 6.37300 26.42800 1.000 28.31655 114 PRO B N 1
ATOM 2269 C CA . PRO B 1 115 ? 0.50900 7.67800 26.53900 1.000 28.31392 114 PRO B CA 1
ATOM 2270 C C . PRO B 1 115 ? -0.03000 7.90700 27.94000 1.000 28.86399 114 PRO B C 1
ATOM 2271 O O . PRO B 1 115 ? -0.24900 6.97400 28.70700 1.000 25.28461 114 PRO B O 1
ATOM 2275 N N . HIS B 1 116 ? -0.17900 9.18200 28.28100 1.000 28.78766 115 HIS B N 1
ATOM 2276 C CA . HIS B 1 116 ? -0.68700 9.63500 29.56900 1.000 31.51430 115 HIS B CA 1
ATOM 2277 C C . HIS B 1 116 ? -1.90700 10.50500 29.29600 1.000 29.41142 115 HIS B C 1
ATOM 2278 O O . HIS B 1 116 ? -1.89500 11.33800 28.38400 1.000 27.70069 115 HIS B O 1
ATOM 2285 N N . LEU B 1 117 ? -2.93900 10.31600 30.10700 1.000 30.56682 116 LEU B N 1
ATOM 2286 C CA . LEU B 1 117 ? -4.18100 11.07100 30.03700 1.000 31.00372 116 LEU B CA 1
ATOM 2287 C C . LEU B 1 117 ? -3.99600 12.39300 30.77600 1.000 32.37230 116 LEU B C 1
ATOM 2288 O O . LEU B 1 117 ? -3.86000 12.42600 32.00600 1.000 33.68562 116 LEU B O 1
ATOM 2293 N N . ARG B 1 118 ? -4.04700 13.48100 30.03100 1.000 29.86148 117 ARG B N 1
ATOM 2294 C CA . ARG B 1 118 ? -3.82900 14.78700 30.61500 1.000 31.71433 117 ARG B CA 1
ATOM 2295 C C . ARG B 1 118 ? -5.06700 15.32300 31.33500 1.000 37.07813 117 ARG B C 1
ATOM 2296 O O . ARG B 1 118 ? -6.18900 14.82200 31.19100 1.000 34.84892 117 ARG B O 1
ATOM 2304 N N . SER B 1 119 ? -4.81500 16.37900 32.11900 1.000 36.46753 118 SER B N 1
ATOM 2305 C CA . SER B 1 119 ? -5.85400 17.09100 32.85000 1.000 39.39683 118 SER B CA 1
ATOM 2306 C C . SER B 1 119 ? -6.98100 17.52100 31.94000 1.000 38.42566 118 SER B C 1
ATOM 2307 O O . SER B 1 119 ? -8.14100 17.56400 32.36100 1.000 39.54685 118 SER B O 1
ATOM 2310 N N . ASP B 1 120 ? -6.65600 17.91700 30.70500 1.000 34.95945 119 ASP B N 1
ATOM 2311 C CA . ASP B 1 120 ? -7.68400 18.39100 29.77900 1.000 37.07023 119 ASP B CA 1
ATOM 2312 C C . ASP B 1 120 ? -8.26200 17.28300 28.91300 1.000 36.62018 119 ASP B C 1
ATOM 2313 O O . ASP B 1 120 ? -8.82000 17.56800 27.83600 1.000 39.62054 119 ASP B O 1
ATOM 2318 N N . GLY B 1 121 ? -8.17500 16.02700 29.35900 1.000 33.53034 120 GLY B N 1
ATOM 2319 C CA . GLY B 1 121 ? -8.84000 14.93800 28.65300 1.000 34.66731 120 GLY B CA 1
ATOM 2320 C C . GLY B 1 121 ? -8.18100 14.46900 27.37700 1.000 34.33043 120 GLY B C 1
ATOM 2321 O O . GLY B 1 121 ? -8.66500 13.51500 26.76000 1.000 36.17013 120 GLY B O 1
ATOM 2322 N N . TRP B 1 122 ? -7.15700 15.14400 26.91100 1.000 33.52244 121 TRP B N 1
ATOM 2323 C CA . TRP B 1 122 ? -6.37500 14.67100 25.78000 1.000 33.58034 121 TRP B CA 1
ATOM 2324 C C . TRP B 1 122 ? -5.24400 13.76500 26.27000 1.000 32.20123 121 TRP B C 1
ATOM 2325 O O . TRP B 1 122 ? -4.81000 13.85900 27.41900 1.000 29.96412 121 TRP B O 1
ATOM 2336 N N . LEU B 1 123 ? -4.78900 12.87200 25.40400 1.000 29.57986 122 LEU B N 1
ATOM 2337 C CA . LEU B 1 123 ? -3.64500 12.01400 25.62200 1.000 29.13507 122 LEU B CA 1
ATOM 2338 C C . LEU B 1 123 ? -2.37300 12.72200 25.20900 1.000 29.79568 122 LEU B C 1
ATOM 2339 O O . LEU B 1 123 ? -2.38900 13.62200 24.36100 1.000 29.34562 122 LEU B O 1
ATOM 2344 N N . GLU B 1 124 ? -1.25700 12.30500 25.82600 1.000 29.81936 123 GLU B N 1
ATOM 2345 C CA . GLU B 1 124 ? 0.05000 12.74900 25.35700 1.000 29.25614 123 GLU B CA 1
ATOM 2346 C C . GLU B 1 124 ? 1.05900 11.60600 25.39400 1.000 29.27456 123 GLU B C 1
ATOM 2347 O O . GLU B 1 124 ? 1.02200 10.74100 26.28600 1.000 30.73000 123 GLU B O 1
ATOM 2353 N N . ILE B 1 125 ? 1.95100 11.60600 24.39200 1.000 25.03195 124 ILE B N 1
ATOM 2354 C CA . ILE B 1 125 ? 3.05800 10.66200 24.30400 1.000 27.50856 124 ILE B CA 1
ATOM 2355 C C . ILE B 1 125 ? 4.37000 11.44500 24.26900 1.000 28.54816 124 ILE B C 1
ATOM 2356 O O . ILE B 1 125 ? 4.51000 12.39700 23.50100 1.000 26.37948 124 ILE B O 1
ATOM 2361 N N . LYS B 1 126 ? 5.31400 11.07900 25.12300 1.000 29.37984 125 LYS B N 1
ATOM 2362 C CA . LYS B 1 126 ? 6.59000 11.77800 25.17900 1.000 26.58477 125 LYS B CA 1
ATOM 2363 C C . LYS B 1 126 ? 7.43000 11.37500 23.97800 1.000 25.65571 125 LYS B C 1
ATOM 2364 O O . LYS B 1 126 ? 7.70000 10.19000 23.76000 1.000 27.48751 125 LYS B O 1
ATOM 2370 N N . LEU B 1 127 ? 7.77400 12.35600 23.15700 1.000 24.39766 126 LEU B N 1
ATOM 2371 C CA . LEU B 1 127 ? 8.61300 12.08100 22.00900 1.000 24.41872 126 LEU B CA 1
ATOM 2372 C C . LEU B 1 127 ? 10.09100 12.06300 22.38900 1.000 28.16917 126 LEU B C 1
ATOM 2373 O O . LEU B 1 127 ? 10.88200 11.34400 21.77900 1.000 26.41106 126 LEU B O 1
ATOM 2378 N N . GLY B 1 128 ? 10.49200 12.86100 23.37300 1.000 28.13495 127 GLY B N 1
ATOM 2379 C CA . GLY B 1 128 ? 11.89000 13.01900 23.72800 1.000 26.20841 127 GLY B CA 1
ATOM 2380 C C . GLY B 1 128 ? 12.05400 14.11600 24.76300 1.000 28.48236 127 GLY B C 1
ATOM 2381 O O . GLY B 1 128 ? 11.07600 14.72500 25.23300 1.000 26.40053 127 GLY B O 1
ATOM 2382 N N . GLU B 1 129 ? 13.32400 14.39400 25.06900 1.000 24.81087 128 GLU B N 1
ATOM 2383 C CA . GLU B 1 129 ? 13.73300 15.27400 26.15100 1.000 28.50079 128 GLU B CA 1
ATOM 2384 C C . GLU B 1 129 ? 15.03800 15.95400 25.76800 1.000 26.80321 128 GLU B C 1
ATOM 2385 O O . GLU B 1 129 ? 15.86300 15.37500 25.06100 1.000 25.53727 128 GLU B O 1
ATOM 2391 N N . PHE B 1 130 ? 15.22600 17.19100 26.21100 1.000 25.44252 129 PHE B N 1
ATOM 2392 C CA . PHE B 1 130 ? 16.51700 17.83400 25.97100 1.000 28.17443 129 PHE B CA 1
ATOM 2393 C C . PHE B 1 130 ? 16.78300 18.92500 26.99500 1.000 24.75034 129 PHE B C 1
ATOM 2394 O O . PHE B 1 130 ? 15.86800 19.54500 27.51600 1.000 26.20051 129 PHE B O 1
ATOM 2402 N N . PHE B 1 131 ? 18.05600 19.21700 27.19900 1.000 25.69782 130 PHE B N 1
ATOM 2403 C CA . PHE B 1 131 ? 18.46300 20.30700 28.06300 1.000 26.77426 130 PHE B CA 1
ATOM 2404 C C . PHE B 1 131 ? 18.76200 21.53400 27.21300 1.000 26.38211 130 PHE B C 1
ATOM 2405 O O . PHE B 1 131 ? 19.53600 21.45900 26.26900 1.000 25.91100 130 PHE B O 1
ATOM 2413 N N . ASN B 1 132 ? 18.09700 22.63400 27.49900 1.000 27.22168 131 ASN B N 1
ATOM 2414 C CA . ASN B 1 132 ? 18.43400 23.92700 26.91200 1.000 26.75321 131 ASN B CA 1
ATOM 2415 C C . ASN B 1 132 ? 19.41500 24.63800 27.85000 1.000 31.02740 131 ASN B C 1
ATOM 2416 O O . ASN B 1 132 ? 19.06400 25.02800 28.97300 1.000 28.12969 131 ASN B O 1
ATOM 2421 N N . ASN B 1 133 ? 20.64100 24.82300 27.39300 1.000 27.62173 132 ASN B N 1
ATOM 2422 C CA . ASN B 1 133 ? 21.66100 25.48600 28.19400 1.000 30.44839 132 ASN B CA 1
ATOM 2423 C C . ASN B 1 133 ? 21.49700 27.00200 28.16100 1.000 31.31165 132 ASN B C 1
ATOM 2424 O O . ASN B 1 133 ? 20.93600 27.58800 29.07700 1.000 31.37745 132 ASN B O 1
ATOM 2429 N N . LEU B 1 134 ? 22.00700 27.63800 27.12100 1.000 29.16139 133 LEU B N 1
ATOM 2430 C CA . LEU B 1 134 ? 21.94200 29.07300 26.93800 1.000 30.82738 133 LEU B CA 1
ATOM 2431 C C . LEU B 1 134 ? 21.21200 29.46400 25.67000 1.000 32.98290 133 LEU B C 1
ATOM 2432 O O . LEU B 1 134 ? 21.29700 30.61800 25.27500 1.000 34.41202 133 LEU B O 1
ATOM 2437 N N . GLY B 1 135 ? 20.44900 28.55800 25.06600 1.000 32.72234 134 GLY B N 1
ATOM 2438 C CA . GLY B 1 135 ? 19.78500 28.86200 23.81200 1.000 32.26439 134 GLY B CA 1
ATOM 2439 C C . GLY B 1 135 ? 20.68800 29.00900 22.60500 1.000 33.82511 134 GLY B C 1
ATOM 2440 O O . GLY B 1 135 ? 20.27100 29.59900 21.60400 1.000 35.39372 134 GLY B O 1
ATOM 2441 N N . GLU B 1 136 ? 21.90900 28.47800 22.65700 1.000 34.06461 135 GLU B N 1
ATOM 2442 C CA . GLU B 1 136 ? 22.88600 28.65100 21.59500 1.000 35.49110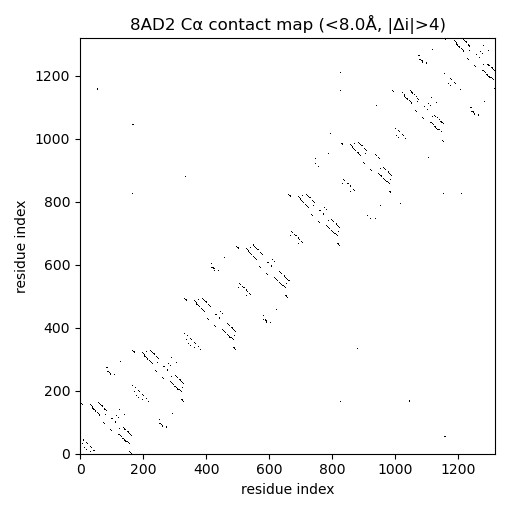 135 GLU B CA 1
ATOM 2443 C C . GLU B 1 136 ? 23.11400 27.39700 20.76300 1.000 32.46442 135 GLU B C 1
ATOM 2444 O O . GLU B 1 136 ? 23.96300 27.41900 19.86900 1.000 33.30662 135 GLU B O 1
ATOM 2450 N N . ASP B 1 137 ? 22.38800 26.31600 21.01800 1.000 32.46705 136 ASP B N 1
ATOM 2451 C CA . ASP B 1 137 ? 22.63200 25.06700 20.30100 1.000 32.64602 136 ASP B CA 1
ATOM 2452 C C . ASP B 1 137 ? 21.63900 24.81200 19.18200 1.000 31.48799 136 ASP B C 1
ATOM 2453 O O . ASP B 1 137 ? 21.67900 23.74000 18.58100 1.000 32.63286 136 ASP B O 1
ATOM 2458 N N . GLY B 1 138 ? 20.74900 25.74500 18.90000 1.000 28.89820 137 GLY B N 1
ATOM 2459 C CA . GLY B 1 138 ? 20.04200 25.75200 17.64000 1.000 29.05612 137 GLY B CA 1
ATOM 2460 C C . GLY B 1 138 ? 18.67500 25.15500 17.73500 1.000 29.26667 137 GLY B C 1
ATOM 2461 O O . GLY B 1 138 ? 18.06000 25.15300 18.81300 1.000 28.04020 137 GLY B O 1
ATOM 2462 N N . GLU B 1 139 ? 18.20900 24.62500 16.60900 1.000 28.96137 138 GLU B N 1
ATOM 2463 C CA . GLU B 1 139 ? 16.88600 24.04500 16.54500 1.000 27.84544 138 GLU B CA 1
ATOM 2464 C C . GLU B 1 139 ? 16.87100 22.63400 17.11800 1.000 26.29526 138 GLU B C 1
ATOM 2465 O O . GLU B 1 139 ? 17.85200 21.90400 17.07100 1.000 28.25339 138 GLU B O 1
ATOM 2471 N N . VAL B 1 140 ? 15.72500 22.26500 17.66300 1.000 26.99008 139 VAL B N 1
ATOM 2472 C CA . VAL B 1 140 ? 15.37800 20.89900 18.02300 1.000 26.63214 139 VAL B CA 1
ATOM 2473 C C . VAL B 1 140 ? 14.21400 20.47400 17.14700 1.000 28.04547 139 VAL B C 1
ATOM 2474 O O . VAL B 1 140 ? 13.26200 21.24800 16.96200 1.000 24.57400 139 VAL B O 1
ATOM 2478 N N . GLU B 1 141 ? 14.29500 19.26400 16.60100 1.000 26.06102 140 GLU B N 1
ATOM 2479 C CA . GLU B 1 141 ? 13.26600 18.70200 15.70200 1.000 29.55881 140 GLU B CA 1
ATOM 2480 C C . GLU B 1 141 ? 12.71400 17.45500 16.37300 1.000 28.43499 140 GLU B C 1
ATOM 2481 O O . GLU B 1 141 ? 13.42100 16.88100 17.15000 1.000 26.14261 140 GLU B O 1
ATOM 2487 N N . MET B 1 142 ? 11.49000 17.07600 16.06800 1.000 25.46884 141 MET B N 1
ATOM 2488 C CA . MET B 1 142 ? 10.84700 15.91600 16.70600 1.000 27.10062 141 MET B CA 1
ATOM 2489 C C . MET B 1 142 ? 9.78100 15.36000 15.77100 1.000 27.25064 141 MET B C 1
ATOM 2490 O O . MET B 1 142 ? 9.34100 16.08900 14.94600 1.000 24.13447 141 MET B O 1
ATOM 2495 N N . ARG B 1 143 ? 9.42200 14.09800 15.90200 1.000 26.71636 142 ARG B N 1
ATOM 2496 C CA . ARG B 1 143 ? 8.35300 13.53000 15.10200 1.000 28.91926 142 ARG B CA 1
ATOM 2497 C C . ARG B 1 143 ? 7.83300 12.25800 15.74300 1.000 29.52986 142 ARG B C 1
ATOM 2498 O O . ARG B 1 143 ? 8.48700 11.66700 16.61500 1.000 26.71110 142 ARG B O 1
ATOM 2506 N N . LEU B 1 144 ? 6.60500 11.89400 15.36400 1.000 24.79245 143 LEU B N 1
ATOM 2507 C CA . LEU B 1 144 ? 6.08400 10.54700 15.54000 1.000 28.57448 143 LEU B CA 1
ATOM 2508 C C . LEU B 1 144 ? 5.76200 10.00100 14.15800 1.000 30.85370 143 LEU B C 1
ATOM 2509 O O . LEU B 1 144 ? 5.08700 10.68200 13.37500 1.000 27.63226 143 LEU B O 1
ATOM 2514 N N . MET B 1 145 ? 6.24900 8.81000 13.84700 1.000 28.96663 144 MET B N 1
ATOM 2515 C CA . MET B 1 145 ? 5.96500 8.26400 12.53000 1.000 33.34084 144 MET B CA 1
ATOM 2516 C C . MET B 1 145 ? 5.75000 6.74500 12.59800 1.000 34.43308 144 MET B C 1
ATOM 2517 O O . MET B 1 145 ? 6.18400 6.10100 13.54500 1.000 31.11689 144 MET B O 1
ATOM 2522 N N . GLU B 1 146 ? 4.94100 6.24400 11.69200 1.000 33.81984 145 GLU B N 1
ATOM 2523 C CA . GLU B 1 146 ? 4.81400 4.81800 11.36600 1.000 35.59374 145 GLU B CA 1
ATOM 2524 C C . GLU B 1 146 ? 4.69800 4.73100 9.84500 1.000 38.55462 145 GLU B C 1
ATOM 2525 O O . GLU B 1 146 ? 3.65500 5.07700 9.26700 1.000 33.09081 145 GLU B O 1
ATOM 2531 N N . ILE B 1 147 ? 5.78400 4.30200 9.19900 1.000 37.44660 146 ILE B N 1
ATOM 2532 C CA . ILE B 1 147 ? 5.88800 4.31400 7.74200 1.000 40.00743 146 ILE B CA 1
ATOM 2533 C C . ILE B 1 147 ? 5.97000 2.91000 7.17100 1.000 41.61815 146 ILE B C 1
ATOM 2534 O O . ILE B 1 147 ? 6.61300 2.69700 6.14300 1.000 37.57029 146 ILE B O 1
ATOM 2539 N N . ASN B 1 148 ? 5.40500 1.92600 7.84800 1.000 44.43954 147 ASN B N 1
ATOM 2540 C CA . ASN B 1 148 ? 5.21800 0.61900 7.26700 1.000 45.88708 147 ASN B CA 1
ATOM 2541 C C . ASN B 1 148 ? 4.31800 0.73900 6.06500 1.000 48.26368 147 ASN B C 1
ATOM 2542 O O . ASN B 1 148 ? 3.09200 0.96000 6.24400 1.000 43.56049 147 ASN B O 1
ATOM 2547 N N . ASP B 1 149 ? 4.85600 0.50700 4.85000 1.000 52.85107 148 ASP B N 1
ATOM 2548 C CA . ASP B 1 149 ? 4.05800 0.65200 3.63500 1.000 56.26201 148 ASP B CA 1
ATOM 2549 C C . ASP B 1 149 ? 2.91200 -0.38000 3.51100 1.000 56.09357 148 ASP B C 1
ATOM 2550 O O . ASP B 1 149 ? 2.00800 -0.19500 2.67700 1.000 54.66708 148 ASP B O 1
ATOM 2555 N N . LYS B 1 150 ? 2.92900 -1.44200 4.31400 1.000 52.29311 149 LYS B N 1
ATOM 2556 C CA . LYS B 1 150 ? 1.94700 -2.51600 4.22200 1.000 52.86160 149 LYS B CA 1
ATOM 2557 C C . LYS B 1 150 ? 0.75200 -2.33100 5.16300 1.000 50.34025 149 LYS B C 1
ATOM 2558 O O . LYS B 1 150 ? -0.18100 -3.15200 5.14300 1.000 47.80047 149 LYS B O 1
ATOM 2564 N N . THR B 1 151 ? 0.74000 -1.28900 5.99600 1.000 45.06856 150 THR B N 1
ATOM 2565 C CA . THR B 1 151 ? -0.34200 -1.11500 6.94200 1.000 42.61300 150 THR B CA 1
ATOM 2566 C C . THR B 1 151 ? -0.96800 0.26000 6.77000 1.000 42.42614 150 THR B C 1
ATOM 2567 O O . THR B 1 151 ? -0.29700 1.23400 6.40800 1.000 40.58645 150 THR B O 1
ATOM 2571 N N . TRP B 1 152 ? -2.27400 0.30700 7.03200 1.000 40.68119 151 TRP B N 1
ATOM 2572 C CA . TRP B 1 152 ? -3.09700 1.51600 6.91800 1.000 40.77857 151 TRP B CA 1
ATOM 2573 C C . TRP B 1 152 ? -3.36300 2.01800 8.33400 1.000 39.01257 151 TRP B C 1
ATOM 2574 O O . TRP B 1 152 ? -4.11200 1.38400 9.09200 1.000 40.94965 151 TRP B O 1
ATOM 2585 N N . LYS B 1 153 ? -2.71900 3.11500 8.69100 1.000 35.61480 152 LYS B N 1
ATOM 2586 C CA . LYS B 1 153 ? -2.93300 3.67200 10.04200 1.000 36.35436 152 LYS B CA 1
ATOM 2587 C C . LYS B 1 153 ? -4.22200 4.49900 10.03200 1.000 36.60702 152 LYS B C 1
ATOM 2588 O O . LYS B 1 153 ? -4.49000 5.14500 9.02700 1.000 36.15433 152 LYS B O 1
ATOM 2594 N N . SER B 1 154 ? -4.97100 4.45200 11.12600 1.000 32.40652 153 SER B N 1
ATOM 2595 C CA . SER B 1 154 ? -6.19100 5.22300 11.22500 1.000 37.29921 153 SER B CA 1
ATOM 2596 C C . SER B 1 154 ? -6.50000 5.47200 12.69100 1.000 35.06210 153 SER B C 1
ATOM 2597 O O . SER B 1 154 ? -6.25200 4.61900 13.54900 1.000 34.68837 153 SER B O 1
ATOM 2600 N N . GLY B 1 155 ? -7.05600 6.64300 12.96700 1.000 34.58573 154 GLY B N 1
ATOM 2601 C CA . GLY B 1 155 ? -7.74800 6.85700 14.22900 1.000 37.62556 154 GLY B CA 1
ATOM 2602 C C . GLY B 1 155 ? -7.02300 7.69600 15.26100 1.000 32.56706 154 GLY B C 1
ATOM 2603 O O . GLY B 1 155 ? -7.41800 7.68500 16.42300 1.000 34.99104 154 GLY B O 1
ATOM 2604 N N . ILE B 1 156 ? -6.01700 8.45400 14.87000 1.000 31.21690 155 ILE B N 1
ATOM 2605 C CA . ILE B 1 156 ? -5.35500 9.41200 15.74600 1.000 34.32780 155 ILE B CA 1
ATOM 2606 C C . ILE B 1 156 ? -5.84900 10.81700 15.38700 1.000 33.05133 155 ILE B C 1
ATOM 2607 O O . ILE B 1 156 ? -5.93900 11.18800 14.20700 1.000 34.03040 155 ILE B O 1
ATOM 2612 N N . ILE B 1 157 ? -6.16000 11.59900 16.40900 1.000 29.20877 156 ILE B N 1
ATOM 2613 C CA . ILE B 1 157 ? -6.57900 12.98000 16.24300 1.000 30.51945 156 ILE B CA 1
ATOM 2614 C C . ILE B 1 157 ? -5.47500 13.85400 16.80700 1.000 31.29586 156 ILE B C 1
ATOM 2615 O O . ILE B 1 157 ? -5.29500 13.91300 18.02500 1.000 31.10110 156 ILE B O 1
ATOM 2620 N N . VAL B 1 158 ? -4.78200 14.58300 15.94400 1.000 27.26906 157 VAL B N 1
ATOM 2621 C CA . VAL B 1 158 ? -3.58100 15.32800 16.32400 1.000 31.35113 157 VAL B CA 1
ATOM 2622 C C . VAL B 1 158 ? -3.94600 16.75600 16.73100 1.000 32.06437 157 VAL B C 1
ATOM 2623 O O . VAL B 1 158 ? -4.57000 17.50200 15.95900 1.000 30.53524 157 VAL B O 1
ATOM 2627 N N . LYS B 1 159 ? -3.59300 17.12600 17.96100 1.000 27.01377 158 LYS B N 1
ATOM 2628 C CA . LYS B 1 159 ? -3.85500 18.48200 18.40900 1.000 29.72988 158 LYS B CA 1
ATOM 2629 C C . LYS B 1 159 ? -2.64100 19.37900 18.34200 1.000 30.01939 158 LYS B C 1
ATOM 2630 O O . LYS B 1 159 ? -2.80200 20.53700 17.95100 1.000 29.65356 158 LYS B O 1
ATOM 2636 N N . GLY B 1 160 ? -1.47200 18.89000 18.73100 1.000 28.97979 159 GLY B N 1
ATOM 2637 C CA . GLY B 1 160 ? -0.24300 19.62200 18.52500 1.000 30.21941 159 GLY B CA 1
ATOM 2638 C C . GLY B 1 160 ? 0.89600 19.05400 19.36000 1.000 26.91902 159 GLY B C 1
ATOM 2639 O O . GLY B 1 160 ? 0.78200 17.98000 19.96400 1.000 25.86626 159 GLY B O 1
ATOM 2640 N N . PHE B 1 161 ? 2.00800 19.79900 19.36400 1.000 24.95036 160 PHE B N 1
ATOM 2641 C CA . PHE B 1 161 ? 3.17200 19.48000 20.18500 1.000 24.16079 160 PHE B CA 1
ATOM 2642 C C . PHE B 1 161 ? 3.23700 20.41500 21.38000 1.000 23.77653 160 PHE B C 1
ATOM 2643 O O . PHE B 1 161 ? 3.11100 21.63600 21.22600 1.000 27.23221 160 PHE B O 1
ATOM 2651 N N . ASP B 1 162 ? 3.43400 19.83800 22.58000 1.000 24.78192 161 ASP B N 1
ATOM 2652 C CA . ASP B 1 162 ? 3.56300 20.59300 23.82200 1.000 25.80836 161 ASP B CA 1
ATOM 2653 C C . ASP B 1 162 ? 5.01100 20.43300 24.26200 1.000 26.46633 161 ASP B C 1
ATOM 2654 O O . ASP B 1 162 ? 5.44200 19.32500 24.61800 1.000 28.36656 161 ASP B O 1
ATOM 2659 N N . ILE B 1 163 ? 5.78400 21.51200 24.15400 1.000 24.60821 162 ILE B N 1
ATOM 2660 C CA . ILE B 1 163 ? 7.15500 21.54300 24.64900 1.000 24.87403 162 ILE B CA 1
ATOM 2661 C C . ILE B 1 163 ? 7.07500 22.21000 26.00100 1.000 26.99271 162 ILE B C 1
ATOM 2662 O O . ILE B 1 163 ? 6.73300 23.40300 26.05400 1.000 25.71624 162 ILE B O 1
ATOM 2667 N N . ARG B 1 164 ? 7.42900 21.44700 27.07600 1.000 24.50557 163 ARG B N 1
ATOM 2668 C CA . ARG B 1 164 ? 7.24900 21.80200 28.49800 1.000 28.62975 163 ARG B CA 1
ATOM 2669 C C . ARG B 1 164 ? 8.48800 21.50700 29.33300 1.000 26.80058 163 ARG B C 1
ATOM 2670 O O . ARG B 1 164 ? 9.16800 20.50200 29.12100 1.000 24.27659 163 ARG B O 1
ATOM 2678 N N . PRO B 1 165 ? 8.80100 22.35400 30.29600 1.000 25.42410 164 PRO B N 1
ATOM 2679 C CA . PRO B 1 165 ? 9.86400 21.99600 31.25600 1.000 28.80872 164 PRO B CA 1
ATOM 2680 C C . PRO B 1 165 ? 9.47700 20.77600 32.08600 1.000 31.11689 164 PRO B C 1
ATOM 2681 O O . PRO B 1 165 ? 8.34800 20.67400 32.57300 1.000 30.07729 164 PRO B O 1
ATOM 2685 N N . ASN B 1 166 ? 10.41700 19.84700 32.23500 1.000 31.04056 165 ASN B N 1
ATOM 2686 C CA . ASN B 1 166 ? 10.22500 18.67500 33.10900 1.000 31.76170 165 ASN B CA 1
ATOM 2687 C C . ASN B 1 166 ? 9.87600 19.14900 34.54500 1.000 37.39396 165 ASN B C 1
ATOM 2688 O O . ASN B 1 166 ? 10.09800 20.31000 34.90800 1.000 39.79688 165 ASN B O 1
ATOM 2694 N N . GLY C 1 2 ? 5.59700 41.19100 19.19700 1.000 53.14321 1 GLY C N 1
ATOM 2695 C CA . GLY C 1 2 ? 6.74000 41.42700 18.32200 1.000 39.14154 1 GLY C CA 1
ATOM 2696 C C . GLY C 1 2 ? 6.49000 42.56500 17.33100 1.000 35.88851 1 GLY C C 1
ATOM 2697 O O . GLY C 1 2 ? 5.46300 42.57400 16.62700 1.000 34.57520 1 GLY C O 1
ATOM 2698 N N . GLN C 1 3 ? 7.42100 43.52400 17.29200 1.000 29.45880 2 GLN C N 1
ATOM 2699 C CA . GLN C 1 3 ? 7.34200 44.63500 16.35200 1.000 33.55929 2 GLN C CA 1
ATOM 2700 C C . GLN C 1 3 ? 7.87100 44.11400 15.01800 1.000 29.92727 2 GLN C C 1
ATOM 2701 O O . GLN C 1 3 ? 8.97200 44.41000 14.56300 1.000 31.23269 2 GLN C O 1
ATOM 2707 N N . GLY C 1 4 ? 7.05600 43.31000 14.37400 1.000 31.08267 3 GLY C N 1
ATOM 2708 C CA . GLY C 1 4 ? 7.52500 42.59500 13.21700 1.000 28.81924 3 GLY C CA 1
ATOM 2709 C C . GLY C 1 4 ? 8.05400 41.23500 13.60300 1.000 31.43272 3 GLY C C 1
ATOM 2710 O O . GLY C 1 4 ? 7.84900 40.73800 14.72000 1.000 29.50091 3 GLY C O 1
ATOM 2711 N N . GLN C 1 5 ? 8.71600 40.60900 12.63500 1.000 25.56622 4 GLN C N 1
ATOM 2712 C CA . GLN C 1 5 ? 9.24400 39.26600 12.79000 1.000 29.99307 4 GLN C CA 1
ATOM 2713 C C . GLN C 1 5 ? 10.33100 39.04000 11.74500 1.000 31.24059 4 GLN C C 1
ATOM 2714 O O . GLN C 1 5 ? 10.26900 39.55500 10.62600 1.000 28.95347 4 GLN C O 1
ATOM 2720 N N . TRP C 1 6 ? 11.37400 38.33200 12.14600 1.000 27.91651 5 TRP C N 1
ATOM 2721 C CA . TRP C 1 6 ? 12.43000 37.89300 11.24600 1.000 31.18005 5 TRP C CA 1
ATOM 2722 C C . TRP C 1 6 ? 12.36300 36.38400 11.06000 1.000 31.45114 5 TRP C C 1
ATOM 2723 O O . TRP C 1 6 ? 12.26800 35.63100 12.03900 1.000 28.89294 5 TRP C O 1
ATOM 2734 N N . ILE C 1 7 ? 12.33600 35.95100 9.80900 1.000 28.42709 6 ILE C N 1
ATOM 2735 C CA . ILE C 1 7 ? 12.48400 34.53900 9.48100 1.000 30.92476 6 ILE C CA 1
ATOM 2736 C C . ILE C 1 7 ? 13.85500 34.34800 8.85500 1.000 33.22504 6 ILE C C 1
ATOM 2737 O O . ILE C 1 7 ? 14.13800 34.90000 7.78200 1.000 30.36417 6 ILE C O 1
ATOM 2742 N N . ALA C 1 8 ? 14.70900 33.57000 9.53100 1.000 32.43284 7 ALA C N 1
ATOM 2743 C CA . ALA C 1 8 ? 16.02000 33.24300 8.99000 1.000 33.59350 7 ALA C CA 1
ATOM 2744 C C . ALA C 1 8 ? 15.85600 32.34900 7.77500 1.000 32.71182 7 ALA C C 1
ATOM 2745 O O . ALA C 1 8 ? 14.85700 31.66200 7.62900 1.000 36.69914 7 ALA C O 1
ATOM 2747 N N . ALA C 1 9 ? 16.88100 32.33600 6.92700 1.000 31.29059 8 ALA C N 1
ATOM 2748 C CA . ALA C 1 9 ? 16.88700 31.49000 5.73300 1.000 33.23820 8 ALA C CA 1
ATOM 2749 C C . ALA C 1 9 ? 16.54500 30.06000 6.06200 1.000 36.36489 8 ALA C C 1
ATOM 2750 O O . ALA C 1 9 ? 15.71300 29.45100 5.38100 1.000 32.83552 8 ALA C O 1
ATOM 2752 N N . ARG C 1 10 ? 17.13400 29.51400 7.13700 1.000 35.73850 9 ARG C N 1
ATOM 2753 C CA . ARG C 1 10 ? 16.90300 28.09400 7.39500 1.000 34.89103 9 ARG C CA 1
ATOM 2754 C C . ARG C 1 10 ? 15.48900 27.81600 7.85900 1.000 33.93038 9 ARG C C 1
ATOM 2755 O O . ARG C 1 10 ? 15.08300 26.65200 7.92200 1.000 34.78312 9 ARG C O 1
ATOM 2763 N N . ASP C 1 11 ? 14.69600 28.84300 8.13200 1.000 32.53548 10 ASP C N 1
ATOM 2764 C CA . ASP C 1 11 ? 13.29700 28.61200 8.45400 1.000 34.82786 10 ASP C CA 1
ATOM 2765 C C . ASP C 1 11 ? 12.35800 28.90400 7.31700 1.000 34.59099 10 ASP C C 1
ATOM 2766 O O . ASP C 1 11 ? 11.14500 28.69200 7.47900 1.000 35.10421 10 ASP C O 1
ATOM 2771 N N . LEU C 1 12 ? 12.87200 29.39900 6.19500 1.000 33.90143 11 LEU C N 1
ATOM 2772 C CA . LEU C 1 12 ? 12.09100 29.44500 4.96900 1.000 33.32768 11 LEU C CA 1
ATOM 2773 C C . LEU C 1 12 ? 12.01400 28.06800 4.33200 1.000 34.46729 11 LEU C C 1
ATOM 2774 O O . LEU C 1 12 ? 12.87900 27.21100 4.54500 1.000 35.30160 11 LEU C O 1
ATOM 2779 N N . SER C 1 13 ? 10.93800 27.85900 3.57800 1.000 33.47770 12 SER C N 1
ATOM 2780 C CA . SER C 1 13 ? 10.75800 26.66100 2.76700 1.000 31.93541 12 SER C CA 1
ATOM 2781 C C . SER C 1 13 ? 11.28500 26.99700 1.37900 1.000 36.77020 12 SER C C 1
ATOM 2782 O O . SER C 1 13 ? 10.68000 27.78500 0.63600 1.000 34.14094 12 SER C O 1
ATOM 2785 N N . ILE C 1 14 ? 12.45500 26.45400 1.04700 1.000 37.19657 13 ILE C N 1
ATOM 2786 C CA . ILE C 1 14 ? 13.12900 26.75200 -0.20400 1.000 35.51742 13 ILE C CA 1
ATOM 2787 C C . ILE C 1 14 ? 13.27300 25.43400 -0.94900 1.000 40.22851 13 ILE C C 1
ATOM 2788 O O . ILE C 1 14 ? 13.91500 24.49700 -0.45700 1.000 36.14381 13 ILE C O 1
ATOM 2793 N N . THR C 1 15 ? 12.66500 25.34600 -2.12300 1.000 38.98099 14 THR C N 1
ATOM 2794 C CA . THR C 1 15 ? 12.70400 24.09700 -2.87300 1.000 40.74173 14 THR C CA 1
ATOM 2795 C C . THR C 1 15 ? 14.13200 23.80500 -3.29400 1.000 41.11546 14 THR C C 1
ATOM 2796 O O . THR C 1 15 ? 14.85100 24.70900 -3.71400 1.000 40.79963 14 THR C O 1
ATOM 2800 N N . TRP C 1 16 ? 14.54900 22.55000 -3.09300 1.000 43.09464 15 TRP C N 1
ATOM 2801 C CA . TRP C 1 16 ? 15.85400 21.99700 -3.44200 1.000 45.42124 15 TRP C CA 1
ATOM 2802 C C . TRP C 1 16 ? 16.98400 22.50300 -2.56300 1.000 44.43954 15 TRP C C 1
ATOM 2803 O O . TRP C 1 16 ? 18.14600 22.25800 -2.88300 1.000 43.29993 15 TRP C O 1
ATOM 2814 N N . VAL C 1 17 ? 16.69900 23.18700 -1.45700 1.000 44.37374 16 VAL C N 1
ATOM 2815 C CA . VAL C 1 17 ? 17.78900 23.90000 -0.80400 1.000 43.38941 16 VAL C CA 1
ATOM 2816 C C . VAL C 1 17 ? 18.72600 22.94500 -0.06400 1.000 45.18436 16 VAL C C 1
ATOM 2817 O O . VAL C 1 17 ? 19.86200 23.31700 0.23400 1.000 46.03710 16 VAL C O 1
ATOM 2821 N N . ASP C 1 18 ? 18.30200 21.71000 0.20700 1.000 46.68191 17 ASP C N 1
ATOM 2822 C CA . ASP C 1 18 ? 19.15200 20.72100 0.88000 1.000 50.43763 17 ASP C CA 1
ATOM 2823 C C . ASP C 1 18 ? 20.07300 19.93900 -0.06100 1.000 50.34814 17 ASP C C 1
ATOM 2824 O O . ASP C 1 18 ? 20.84000 19.09100 0.41300 1.000 52.34049 17 ASP C O 1
ATOM 2829 N N . ASN C 1 19 ? 20.03100 20.21100 -1.35700 1.000 50.43236 18 ASN C N 1
ATOM 2830 C CA . ASN C 1 19 ? 20.80100 19.47900 -2.34500 1.000 50.82188 18 ASN C CA 1
ATOM 2831 C C . ASN C 1 19 ? 21.96700 20.35000 -2.79200 1.000 50.89294 18 ASN C C 1
ATOM 2832 O O . ASN C 1 19 ? 21.74000 21.38300 -3.45100 1.000 48.91113 18 ASN C O 1
ATOM 2837 N N . PRO C 1 20 ? 23.21900 19.99800 -2.46400 1.000 52.58788 19 PRO C N 1
ATOM 2838 C CA . PRO C 1 20 ? 24.34000 20.91600 -2.75400 1.000 52.60894 19 PRO C CA 1
ATOM 2839 C C . PRO C 1 20 ? 24.60200 21.12600 -4.23300 1.000 52.46419 19 PRO C C 1
ATOM 2840 O O . PRO C 1 20 ? 25.40300 22.00200 -4.56900 1.000 53.33271 19 PRO C O 1
ATOM 2844 N N . GLN C 1 21 ? 23.97700 20.36100 -5.12500 1.000 49.85861 20 GLN C N 1
ATOM 2845 C CA . GLN C 1 21 ? 24.07700 20.67600 -6.54800 1.000 55.64351 20 GLN C CA 1
ATOM 2846 C C . GLN C 1 21 ? 23.36600 21.98600 -6.90200 1.000 55.05660 20 GLN C C 1
ATOM 2847 O O . GLN C 1 21 ? 23.81800 22.71200 -7.80100 1.000 53.54063 20 GLN C O 1
ATOM 2853 N N . TYR C 1 22 ? 22.26300 22.30700 -6.21800 1.000 49.85598 21 TYR C N 1
ATOM 2854 C CA . TYR C 1 22 ? 21.43000 23.45300 -6.55700 1.000 46.87930 21 TYR C CA 1
ATOM 2855 C C . TYR C 1 22 ? 21.60100 24.63900 -5.62400 1.000 48.46107 21 TYR C C 1
ATOM 2856 O O . TYR C 1 22 ? 21.60700 25.78700 -6.09800 1.000 45.15805 21 TYR C O 1
ATOM 2865 N N . TRP C 1 23 ? 21.78200 24.38800 -4.32900 1.000 44.46059 22 TRP C N 1
ATOM 2866 C CA . TRP C 1 23 ? 22.00300 25.45000 -3.36100 1.000 46.85825 22 TRP C CA 1
ATOM 2867 C C . TRP C 1 23 ? 23.21400 25.13900 -2.48900 1.000 47.20566 22 TRP C C 1
ATOM 2868 O O . TRP C 1 23 ? 23.49800 23.98000 -2.14800 1.000 48.08734 22 TRP C O 1
ATOM 2879 N N . THR C 1 24 ? 23.90500 26.18200 -2.06900 1.000 45.84497 23 THR C N 1
ATOM 2880 C CA . THR C 1 24 ? 25.05700 26.06600 -1.20100 1.000 48.18209 23 THR C CA 1
ATOM 2881 C C . THR C 1 24 ? 24.81500 26.87300 0.04200 1.000 48.62688 23 THR C C 1
ATOM 2882 O O . THR C 1 24 ? 24.72100 28.12300 -0.03400 1.000 48.47950 23 THR C O 1
ATOM 2886 N N . TRP C 1 25 ? 24.77400 26.21200 1.20400 1.000 46.32398 24 TRP C N 1
ATOM 2887 C CA . TRP C 1 25 ? 24.67900 26.92400 2.46200 1.000 48.87428 24 TRP C CA 1
ATOM 2888 C C . TRP C 1 25 ? 26.05200 27.48200 2.86000 1.000 51.27983 24 TRP C C 1
ATOM 2889 O O . TRP C 1 25 ? 27.05900 26.76300 2.83400 1.000 49.71122 24 TRP C O 1
ATOM 2900 N N . LYS C 1 26 ? 26.09400 28.77400 3.20500 1.000 50.07706 25 LYS C N 1
ATOM 2901 C CA . LYS C 1 26 ? 27.31400 29.45200 3.60800 1.000 53.60906 25 LYS C CA 1
ATOM 2902 C C . LYS C 1 26 ? 27.06300 30.24000 4.89400 1.000 54.54075 25 LYS C C 1
ATOM 2903 O O . LYS C 1 26 ? 25.92100 30.47700 5.30400 1.000 50.35341 25 LYS C O 1
ATOM 2909 N N . THR C 1 27 ? 28.15400 30.64000 5.54300 1.000 55.12503 26 THR C N 1
ATOM 2910 C CA . THR C 1 27 ? 28.10700 31.44700 6.75700 1.000 57.12264 26 THR C CA 1
ATOM 2911 C C . THR C 1 27 ? 28.85800 32.73700 6.47400 1.000 57.98853 26 THR C C 1
ATOM 2912 O O . THR C 1 27 ? 29.93800 32.70600 5.88200 1.000 58.94917 26 THR C O 1
ATOM 2916 N N . VAL C 1 28 ? 28.30500 33.80100 6.86200 1.000 59.26500 27 VAL C N 1
ATOM 2917 C CA . VAL C 1 28 ? 28.84500 35.15100 6.62300 1.000 61.87584 27 VAL C CA 1
ATOM 2918 C C . VAL C 1 28 ? 28.66700 36.03700 7.85900 1.000 68.49769 27 VAL C C 1
ATOM 2919 O O . VAL C 1 28 ? 28.00000 35.65800 8.81400 1.000 70.64005 27 VAL C O 1
ATOM 2923 N N . ASP C 1 29 ? 29.28500 37.21000 7.88300 1.000 71.18748 28 ASP C N 1
ATOM 2924 C CA . ASP C 1 29 ? 29.18200 38.16900 8.98700 1.000 81.36765 28 ASP C CA 1
ATOM 2925 C C . ASP C 1 29 ? 27.72200 38.63800 9.22500 1.000 82.39672 28 ASP C C 1
ATOM 2926 O O . ASP C 1 29 ? 27.05100 38.98700 8.25100 1.000 74.41682 28 ASP C O 1
ATOM 2931 N N . PRO C 1 30 ? 27.20800 38.72300 10.47000 1.000 86.02347 29 PRO C N 1
ATOM 2932 C CA . PRO C 1 30 ? 27.82200 38.34800 11.73800 1.000 85.61290 29 PRO C CA 1
ATOM 2933 C C . PRO C 1 30 ? 27.45600 36.91500 12.14900 1.000 81.39660 29 PRO C C 1
ATOM 2934 O O . PRO C 1 30 ? 26.51600 36.69500 12.90500 1.000 82.82046 29 PRO C O 1
ATOM 2938 N N . ASN C 1 31 ? 28.20300 35.92500 11.66500 1.000 77.72511 30 ASN C N 1
ATOM 2939 C CA . ASN C 1 31 ? 27.98600 34.50000 11.93300 1.000 75.13269 30 ASN C CA 1
ATOM 2940 C C . ASN C 1 31 ? 26.53200 34.04600 11.67000 1.000 73.19035 30 ASN C C 1
ATOM 2941 O O . ASN C 1 31 ? 25.86400 33.47500 12.53300 1.000 72.65345 30 ASN C O 1
ATOM 2946 N N . ILE C 1 32 ? 26.04200 34.30800 10.46000 1.000 68.55296 31 ILE C N 1
ATOM 2947 C CA . ILE C 1 32 ? 24.69500 33.96700 9.98600 1.000 66.22899 31 ILE C CA 1
ATOM 2948 C C . ILE C 1 32 ? 24.75800 33.00000 8.80200 1.000 59.40186 31 ILE C C 1
ATOM 2949 O O . ILE C 1 32 ? 25.62800 33.12200 7.94800 1.000 58.87548 31 ILE C O 1
ATOM 2954 N N . GLU C 1 33 ? 23.76800 32.04300 8.67800 1.000 54.14333 32 GLU C N 1
ATOM 2955 C CA . GLU C 1 33 ? 23.72800 31.09400 7.57500 1.000 52.78791 32 GLU C CA 1
ATOM 2956 C C . GLU C 1 33 ? 22.81100 31.63100 6.47900 1.000 47.05038 32 GLU C C 1
ATOM 2957 O O . GLU C 1 33 ? 21.68400 32.05200 6.74600 1.000 44.06844 32 GLU C O 1
ATOM 2963 N N . VAL C 1 34 ? 23.31700 31.65400 5.24900 1.000 43.00252 33 VAL C N 1
ATOM 2964 C CA . VAL C 1 34 ? 22.57400 32.10200 4.07600 1.000 42.81303 33 VAL C CA 1
ATOM 2965 C C . VAL C 1 34 ? 22.54800 30.95800 3.06700 1.000 43.86579 33 VAL C C 1
ATOM 2966 O O . VAL C 1 34 ? 23.27700 29.97200 3.20000 1.000 44.83169 33 VAL C O 1
ATOM 2970 N N . ALA C 1 35 ? 21.69800 31.09800 2.04900 1.000 41.08651 34 ALA C N 1
ATOM 2971 C CA . ALA C 1 35 ? 21.54300 30.07400 1.02500 1.000 40.09691 34 ALA C CA 1
ATOM 2972 C C . ALA C 1 35 ? 21.84000 30.70900 -0.33300 1.000 40.38379 34 ALA C C 1
ATOM 2973 O O . ALA C 1 35 ? 21.11900 31.59800 -0.79500 1.000 38.97836 34 ALA C O 1
ATOM 2975 N N . GLU C 1 36 ? 22.89700 30.25600 -0.97500 1.000 41.93924 35 GLU C N 1
ATOM 2976 C CA . GLU C 1 36 ? 23.31600 30.80700 -2.25700 1.000 43.34204 35 GLU C CA 1
ATOM 2977 C C . GLU C 1 36 ? 22.78800 29.87000 -3.33600 1.000 44.71589 35 GLU C C 1
ATOM 2978 O O . GLU C 1 36 ? 22.95500 28.64200 -3.25800 1.000 42.99463 35 GLU C O 1
ATOM 2984 N N . LEU C 1 37 ? 22.08500 30.44400 -4.30600 1.000 44.35269 36 LEU C N 1
ATOM 2985 C CA . LEU C 1 37 ? 21.51800 29.65300 -5.38400 1.000 43.22360 36 LEU C CA 1
ATOM 2986 C C . LEU C 1 37 ? 22.61900 29.36200 -6.39500 1.000 45.70285 36 LEU C C 1
ATOM 2987 O O . LEU C 1 37 ? 23.26200 30.28300 -6.91300 1.000 46.45294 36 LEU C O 1
ATOM 2992 N N . ARG C 1 38 ? 22.88000 28.08300 -6.64300 1.000 45.66074 37 ARG C N 1
ATOM 2993 C CA . ARG C 1 38 ? 23.87700 27.71600 -7.67900 1.000 49.64806 37 ARG C CA 1
ATOM 2994 C C . ARG C 1 38 ? 23.12500 27.57200 -8.99600 1.000 48.46371 37 ARG C C 1
ATOM 2995 O O . ARG C 1 38 ? 23.47000 28.27200 -9.92900 1.000 49.49541 37 ARG C O 1
ATOM 3003 N N . ARG C 1 39 ? 22.19700 26.63000 -9.05900 1.000 45.96867 38 ARG C N 1
ATOM 3004 C CA . ARG C 1 39 ? 21.36200 26.46200 -10.26700 1.000 53.00372 38 ARG C CA 1
ATOM 3005 C C . ARG C 1 39 ? 20.02800 25.87600 -9.83600 1.000 46.67139 38 ARG C C 1
ATOM 3006 O O . ARG C 1 39 ? 20.04000 24.96700 -9.02000 1.000 45.11067 38 ARG C O 1
ATOM 3014 N N . VAL C 1 40 ? 18.93800 26.34700 -10.41700 1.000 46.06868 39 VAL C N 1
ATOM 3015 C CA . VAL C 1 40 ? 17.62300 25.71400 -10.14800 1.000 44.16056 39 VAL C CA 1
ATOM 3016 C C . VAL C 1 40 ? 16.65200 26.18400 -11.21800 1.000 44.35269 39 VAL C C 1
ATOM 3017 O O . VAL C 1 40 ? 16.78300 27.32000 -11.68100 1.000 43.28151 39 VAL C O 1
ATOM 3021 N N . ALA C 1 41 ? 15.76600 25.30100 -11.63800 1.000 44.24215 40 ALA C N 1
ATOM 3022 C CA . ALA C 1 41 ? 14.71100 25.72400 -12.54300 1.000 47.52149 40 ALA C CA 1
ATOM 3023 C C . ALA C 1 41 ? 13.44600 26.08300 -11.77400 1.000 44.91591 40 ALA C C 1
ATOM 3024 O O . ALA C 1 41 ? 12.69500 26.96300 -12.18600 1.000 55.33558 40 ALA C O 1
ATOM 3026 N N . TRP C 1 42 ? 13.17900 25.41400 -10.66100 1.000 43.47890 41 TRP C N 1
ATOM 3027 C CA . TRP C 1 42 ? 12.00000 25.67400 -9.84800 1.000 40.87069 41 TRP C CA 1
ATOM 3028 C C . TRP C 1 42 ? 12.48900 26.46000 -8.62700 1.000 42.42877 41 TRP C C 1
ATOM 3029 O O . TRP C 1 42 ? 13.03500 25.90200 -7.66300 1.000 38.37565 41 TRP C O 1
ATOM 3040 N N . LEU C 1 43 ? 12.35300 27.77900 -8.70500 1.000 39.65212 42 LEU C N 1
ATOM 3041 C CA . LEU C 1 43 ? 12.75800 28.65000 -7.61100 1.000 40.39168 42 LEU C CA 1
ATOM 3042 C C . LEU C 1 43 ? 11.53000 29.03300 -6.79700 1.000 36.26751 42 LEU C C 1
ATOM 3043 O O . LEU C 1 43 ? 10.60500 29.66500 -7.32100 1.000 35.67007 42 LEU C O 1
ATOM 3048 N N . ASP C 1 44 ? 11.51700 28.63000 -5.53200 1.000 36.32014 43 ASP C N 1
ATOM 3049 C CA . ASP C 1 44 ? 10.42600 28.97300 -4.62200 1.000 34.83576 43 ASP C CA 1
ATOM 3050 C C . ASP C 1 44 ? 10.98300 29.17200 -3.21800 1.000 35.94642 43 ASP C C 1
ATOM 3051 O O . ASP C 1 44 ? 11.47900 28.21900 -2.60400 1.000 34.51203 43 ASP C O 1
ATOM 3056 N N . ILE C 1 45 ? 10.86800 30.40600 -2.72700 1.000 33.07239 44 ILE C N 1
ATOM 3057 C CA . ILE C 1 45 ? 11.34600 30.84700 -1.42800 1.000 33.94354 44 ILE C CA 1
ATOM 3058 C C . ILE C 1 45 ? 10.09300 31.28300 -0.67800 1.000 33.28820 44 ILE C C 1
ATOM 3059 O O . ILE C 1 45 ? 9.55500 32.36400 -0.93300 1.000 35.68323 44 ILE C O 1
ATOM 3064 N N . TYR C 1 46 ? 9.61300 30.43600 0.22500 1.000 28.65607 45 TYR C N 1
ATOM 3065 C CA . TYR C 1 46 ? 8.32000 30.55900 0.88100 1.000 32.71708 45 TYR C CA 1
ATOM 3066 C C . TYR C 1 46 ? 8.46900 30.78400 2.37800 1.000 31.82750 45 TYR C C 1
ATOM 3067 O O . TYR C 1 46 ? 9.35200 30.20300 3.01100 1.000 29.93517 45 TYR C O 1
ATOM 3076 N N . GLY C 1 47 ? 7.59900 31.60600 2.95200 1.000 34.08567 46 GLY C N 1
ATOM 3077 C CA . GLY C 1 47 ? 7.58300 31.82300 4.39200 1.000 31.03004 46 GLY C CA 1
ATOM 3078 C C . GLY C 1 47 ? 6.17300 32.09200 4.86700 1.000 32.78288 46 GLY C C 1
ATOM 3079 O O . GLY C 1 47 ? 5.32700 32.58200 4.11500 1.000 32.69866 46 GLY C O 1
ATOM 3080 N N . LYS C 1 48 ? 5.93600 31.81300 6.14700 1.000 27.30327 47 LYS C N 1
ATOM 3081 C CA . LYS C 1 48 ? 4.62900 31.89100 6.76900 1.000 30.85633 47 LYS C CA 1
ATOM 3082 C C . LYS C 1 48 ? 4.78300 32.44600 8.17900 1.000 34.19094 47 LYS C C 1
ATOM 3083 O O . LYS C 1 48 ? 5.74700 32.10800 8.86900 1.000 27.84544 47 LYS C O 1
ATOM 3089 N N . ILE C 1 49 ? 3.84400 33.30000 8.60600 1.000 31.46956 48 ILE C N 1
ATOM 3090 C CA . ILE C 1 49 ? 3.80500 33.79100 9.98100 1.000 30.62999 48 ILE C CA 1
ATOM 3091 C C . ILE C 1 49 ? 2.38700 33.78800 10.52000 1.000 33.02764 48 ILE C C 1
ATOM 3092 O O . ILE C 1 49 ? 1.40400 33.85800 9.77300 1.000 31.23269 48 ILE C O 1
ATOM 3097 N N . GLU C 1 50 ? 2.30800 33.70600 11.84900 1.000 26.97955 49 GLU C N 1
ATOM 3098 C CA . GLU C 1 50 ? 1.07000 33.86500 12.60200 1.000 32.75919 49 GLU C CA 1
ATOM 3099 C C . GLU C 1 50 ? 0.91600 35.34900 12.94300 1.000 33.70404 49 GLU C C 1
ATOM 3100 O O . GLU C 1 50 ? 1.83700 35.94900 13.48300 1.000 34.90155 49 GLU C O 1
ATOM 3106 N N . THR C 1 51 ? -0.22700 35.95300 12.61800 1.000 33.71983 50 THR C N 1
ATOM 3107 C CA . THR C 1 51 ? -0.40200 37.36900 12.92500 1.000 31.53010 50 THR C CA 1
ATOM 3108 C C . THR C 1 51 ? -0.69600 37.62500 14.40200 1.000 33.99092 50 THR C C 1
ATOM 3109 O O . THR C 1 51 ? -0.58700 38.77200 14.84700 1.000 28.65607 50 THR C O 1
ATOM 3113 N N . LYS C 1 52 ? -1.07400 36.59400 15.16200 1.000 32.45652 51 LYS C N 1
ATOM 3114 C CA . LYS C 1 52 ? -1.32100 36.76400 16.58700 1.000 42.05504 51 LYS C CA 1
ATOM 3115 C C . LYS C 1 52 ? -0.08300 37.27500 17.31100 1.000 43.30256 51 LYS C C 1
ATOM 3116 O O . LYS C 1 52 ? -0.18900 37.90800 18.36100 1.000 38.90730 51 LYS C O 1
ATOM 3122 N N . ASN C 1 53 ? 1.09700 37.01900 16.77300 1.000 45.92393 52 ASN C N 1
ATOM 3123 C CA . ASN C 1 53 ? 2.33200 37.40600 17.42600 1.000 51.77463 52 ASN C CA 1
ATOM 3124 C C . ASN C 1 53 ? 2.78100 38.80700 17.06300 1.000 53.48799 52 ASN C C 1
ATOM 3125 O O . ASN C 1 53 ? 3.90900 39.18300 17.41400 1.000 61.95480 52 ASN C O 1
ATOM 3130 N N . LEU C 1 54 ? 1.94800 39.58600 16.36600 1.000 38.17826 53 LEU C N 1
ATOM 3131 C CA . LEU C 1 54 ? 2.36400 40.91400 15.94700 1.000 33.64614 53 LEU C CA 1
ATOM 3132 C C . LEU C 1 54 ? 1.62300 41.99300 16.72400 1.000 32.79604 53 LEU C C 1
ATOM 3133 O O . LEU C 1 54 ? 0.48900 41.80900 17.16100 1.000 30.47997 53 LEU C O 1
ATOM 3138 N N . ILE C 1 55 ? 2.26300 43.15700 16.84400 1.000 31.57484 54 ILE C N 1
ATOM 3139 C CA . ILE C 1 55 ? 1.54300 44.31800 17.35800 1.000 32.81972 54 ILE C CA 1
ATOM 3140 C C . ILE C 1 55 ? 0.31500 44.59600 16.50000 1.000 31.33007 54 ILE C C 1
ATOM 3141 O O . ILE C 1 55 ? 0.37100 44.57700 15.25800 1.000 30.65894 54 ILE C O 1
ATOM 3146 N N . ARG C 1 56 ? -0.79300 44.92000 17.17700 1.000 26.47423 55 ARG C N 1
ATOM 3147 C CA . ARG C 1 56 ? -2.10500 45.06800 16.57600 1.000 30.55103 55 ARG C CA 1
ATOM 3148 C C . ARG C 1 56 ? -2.33100 46.45000 15.97000 1.000 31.73275 55 ARG C C 1
ATOM 3149 O O . ARG C 1 56 ? -1.59000 47.40700 16.20400 1.000 31.21690 55 ARG C O 1
ATOM 3157 N N . LYS C 1 57 ? -3.37000 46.51400 15.13700 1.000 29.85621 56 LYS C N 1
ATOM 3158 C CA . LYS C 1 57 ? -3.77100 47.74400 14.44800 1.000 29.52722 56 LYS C CA 1
ATOM 3159 C C . LYS C 1 57 ? -2.60000 48.36200 13.68800 1.000 29.97201 56 LYS C C 1
ATOM 3160 O O . LYS C 1 57 ? -2.48000 49.58800 13.58700 1.000 29.15350 56 LYS C O 1
ATOM 3166 N N . THR C 1 58 ? -1.75100 47.51700 13.11300 1.000 26.25578 57 THR C N 1
ATOM 3167 C CA . THR C 1 58 ? -0.56100 47.99100 12.42000 1.000 27.43487 57 THR C CA 1
ATOM 3168 C C . THR C 1 58 ? -0.47200 47.40800 11.01000 1.000 25.05564 57 THR C C 1
ATOM 3169 O O . THR C 1 58 ? -0.84300 46.25700 10.77600 1.000 29.70883 57 THR C O 1
ATOM 3173 N N . SER C 1 59 ? 0.02100 48.20400 10.06700 1.000 27.29011 58 SER C N 1
ATOM 3174 C CA . SER C 1 59 ? 0.30200 47.74200 8.70900 1.000 25.54254 58 SER C CA 1
ATOM 3175 C C . SER C 1 59 ? 1.72900 47.21500 8.63300 1.000 28.86136 58 SER C C 1
ATOM 3176 O O . SER C 1 59 ? 2.66100 47.86000 9.11900 1.000 25.36883 58 SER C O 1
ATOM 3179 N N . TYR C 1 60 ? 1.89200 46.01400 8.07500 1.000 29.65619 59 TYR C N 1
ATOM 3180 C CA . TYR C 1 60 ? 3.21600 45.41900 7.91200 1.000 25.20829 59 TYR C CA 1
ATOM 3181 C C . TYR C 1 60 ? 3.55300 45.16100 6.44900 1.000 30.17730 59 TYR C C 1
ATOM 3182 O O . TYR C 1 60 ? 2.68900 44.79200 5.64300 1.000 25.82415 59 TYR C O 1
ATOM 3191 N N . ALA C 1 61 ? 4.82100 45.35900 6.13200 1.000 26.05576 60 ALA C N 1
ATOM 3192 C CA . ALA C 1 61 ? 5.41100 45.01500 4.85300 1.000 28.49289 60 ALA C CA 1
ATOM 3193 C C . ALA C 1 61 ? 6.35000 43.82600 5.02400 1.000 28.98242 60 ALA C C 1
ATOM 3194 O O . ALA C 1 61 ? 6.99500 43.66800 6.06400 1.000 27.87176 60 ALA C O 1
ATOM 3196 N N . VAL C 1 62 ? 6.39000 42.95400 4.02800 1.000 26.03733 61 VAL C N 1
ATOM 3197 C CA . VAL C 1 62 ? 7.26600 41.78900 4.06500 1.000 24.41345 61 VAL C CA 1
ATOM 3198 C C . VAL C 1 62 ? 8.29300 41.87500 2.93700 1.000 30.29574 61 VAL C C 1
ATOM 3199 O O . VAL C 1 62 ? 7.95200 42.05800 1.74400 1.000 25.04248 61 VAL C O 1
ATOM 3203 N N . TYR C 1 63 ? 9.56500 41.73500 3.32600 1.000 25.66360 62 TYR C N 1
ATOM 3204 C CA . TYR C 1 63 ? 10.67200 41.86900 2.40000 1.000 27.37697 62 TYR C CA 1
ATOM 3205 C C . TYR C 1 63 ? 11.50800 40.59800 2.38700 1.000 31.48009 62 TYR C C 1
ATOM 3206 O O . TYR C 1 63 ? 11.84100 40.04400 3.45000 1.000 31.53273 62 TYR C O 1
ATOM 3215 N N . LEU C 1 64 ? 11.88900 40.17000 1.17200 1.000 27.57436 63 LEU C N 1
ATOM 3216 C CA . LEU C 1 64 ? 12.95700 39.19200 1.02600 1.000 30.54050 63 LEU C CA 1
ATOM 3217 C C . LEU C 1 64 ? 14.28000 39.93600 1.12400 1.000 29.52459 63 LEU C C 1
ATOM 3218 O O . LEU C 1 64 ? 14.52000 40.88100 0.37100 1.000 30.22204 63 LEU C O 1
ATOM 3223 N N . VAL C 1 65 ? 15.14400 39.52300 2.03900 1.000 24.96615 64 VAL C N 1
ATOM 3224 C CA . VAL C 1 65 ? 16.46100 40.13400 2.19900 1.000 29.20613 64 VAL C CA 1
ATOM 3225 C C . VAL C 1 65 ? 17.45500 39.22400 1.52300 1.000 28.92452 64 VAL C C 1
ATOM 3226 O O . VAL C 1 65 ? 17.49700 38.02100 1.82200 1.000 26.82953 64 VAL C O 1
ATOM 3230 N N . PHE C 1 66 ? 18.23600 39.77600 0.60400 1.000 30.37469 65 PHE C N 1
ATOM 3231 C CA . PHE C 1 66 ? 19.01800 38.93400 -0.30000 1.000 31.14847 65 PHE C CA 1
ATOM 3232 C C . PHE C 1 66 ? 20.17900 39.75300 -0.81800 1.000 32.51179 65 PHE C C 1
ATOM 3233 O O . PHE C 1 66 ? 20.21700 40.97900 -0.65000 1.000 31.88803 65 PHE C O 1
ATOM 3241 N N . LYS C 1 67 ? 21.14400 39.04500 -1.40600 1.000 30.14046 66 LYS C N 1
ATOM 3242 C CA . LYS C 1 67 ? 22.19600 39.66600 -2.18700 1.000 32.85657 66 LYS C CA 1
ATOM 3243 C C . LYS C 1 67 ? 22.30300 38.93500 -3.51600 1.000 36.45963 66 LYS C C 1
ATOM 3244 O O . LYS C 1 67 ? 21.72500 37.86000 -3.71800 1.000 35.21475 66 LYS C O 1
ATOM 3250 N N . LEU C 1 68 ? 23.04900 39.52200 -4.44200 1.000 34.68574 67 LEU C N 1
ATOM 3251 C CA . LEU C 1 68 ? 23.27900 38.89100 -5.73500 1.000 40.83911 67 LEU C CA 1
ATOM 3252 C C . LEU C 1 68 ? 24.77500 38.73200 -5.95400 1.000 42.17874 67 LEU C C 1
ATOM 3253 O O . LEU C 1 68 ? 25.55400 39.63500 -5.62700 1.000 39.14154 67 LEU C O 1
ATOM 3258 N N . THR C 1 69 ? 25.17200 37.59600 -6.52700 1.000 43.65260 68 THR C N 1
ATOM 3259 C CA . THR C 1 69 ? 26.53400 37.42500 -7.01400 1.000 47.52412 68 THR C CA 1
ATOM 3260 C C . THR C 1 69 ? 26.81200 38.38000 -8.17800 1.000 49.80860 68 THR C C 1
ATOM 3261 O O . THR C 1 69 ? 25.93800 39.12300 -8.64800 1.000 48.34790 68 THR C O 1
ATOM 3265 N N . ASP C 1 70 ? 28.05400 38.34500 -8.67100 1.000 51.04823 69 ASP C N 1
ATOM 3266 C CA . ASP C 1 70 ? 28.40100 39.19900 -9.80200 1.000 55.57772 69 ASP C CA 1
ATOM 3267 C C . ASP C 1 70 ? 27.70200 38.77100 -11.07900 1.000 53.86962 69 ASP C C 1
ATOM 3268 O O . ASP C 1 70 ? 27.58100 39.58900 -11.99600 1.000 54.32757 69 ASP C O 1
ATOM 3273 N N . ASN C 1 71 ? 27.20900 37.53000 -11.14600 1.000 51.56145 70 ASN C N 1
ATOM 3274 C CA . ASN C 1 71 ? 26.68400 36.95600 -12.38900 1.000 54.34862 70 ASN C CA 1
ATOM 3275 C C . ASN C 1 71 ? 25.30900 36.32900 -12.19500 1.000 51.47986 70 ASN C C 1
ATOM 3276 O O . ASN C 1 71 ? 25.09900 35.14500 -12.47900 1.000 50.15075 70 ASN C O 1
ATOM 3281 N N . PRO C 1 72 ? 24.33000 37.10300 -11.75400 1.000 49.17169 71 PRO C N 1
ATOM 3282 C CA . PRO C 1 72 ? 22.96500 36.56100 -11.69000 1.000 48.23999 71 PRO C CA 1
ATOM 3283 C C . PRO C 1 72 ? 22.44500 36.22200 -13.08500 1.000 48.57951 71 PRO C C 1
ATOM 3284 O O . PRO C 1 72 ? 22.72500 36.92300 -14.06100 1.000 50.13496 71 PRO C O 1
ATOM 3288 N N . ARG C 1 73 ? 21.69100 35.12300 -13.17600 1.000 45.81602 72 ARG C N 1
ATOM 3289 C CA . ARG C 1 73 ? 21.15700 34.65200 -14.44500 1.000 50.29550 72 ARG C CA 1
ATOM 3290 C C . ARG C 1 73 ? 19.67400 34.33500 -14.29100 1.000 48.90060 72 ARG C C 1
ATOM 3291 O O . ARG C 1 73 ? 19.26800 33.68100 -13.32200 1.000 44.96855 72 ARG C O 1
ATOM 3295 N N . GLU C 1 74 ? 18.87600 34.84300 -15.24000 1.000 48.61899 73 GLU C N 1
ATOM 3296 C CA . GLU C 1 74 ? 17.45300 34.53000 -15.36300 1.000 47.23987 73 GLU C CA 1
ATOM 3297 C C . GLU C 1 74 ? 16.64000 34.98000 -14.13800 1.000 45.42650 73 GLU C C 1
ATOM 3298 O O . GLU C 1 74 ? 15.63200 34.36400 -13.77100 1.000 42.62616 73 GLU C O 1
ATOM 3304 N N . LEU C 1 75 ? 17.05000 36.09600 -13.53500 1.000 43.60260 74 LEU C N 1
ATOM 3305 C CA . LEU C 1 75 ? 16.43100 36.61600 -12.32100 1.000 42.23138 74 LEU C CA 1
ATOM 3306 C C . LEU C 1 75 ? 16.09600 38.09100 -12.48600 1.000 41.60236 74 LEU C C 1
ATOM 3307 O O . LEU C 1 75 ? 15.99300 38.81900 -11.48200 1.000 38.76781 74 LEU C O 1
ATOM 3312 N N . GLU C 1 76 ? 15.88600 38.56300 -13.71500 1.000 41.18652 75 GLU C N 1
ATOM 3313 C CA . GLU C 1 76 ? 15.57600 39.97100 -14.02000 1.000 41.14967 75 GLU C CA 1
ATOM 3314 C C . GLU C 1 76 ? 14.24600 40.27200 -13.33300 1.000 38.80992 75 GLU C C 1
ATOM 3315 O O . GLU C 1 76 ? 14.13800 41.27600 -12.67100 1.000 34.28306 75 GLU C O 1
ATOM 3321 N N . ARG C 1 77 ? 13.28600 39.37800 -13.48500 1.000 38.17826 76 ARG C N 1
ATOM 3322 C CA . ARG C 1 77 ? 11.97600 39.52200 -12.83600 1.000 36.96759 76 ARG C CA 1
ATOM 3323 C C . ARG C 1 77 ? 11.56300 38.18600 -12.23200 1.000 34.61204 76 ARG C C 1
ATOM 3324 O O . ARG C 1 77 ? 12.02500 37.15800 -12.68100 1.000 35.48057 76 ARG C O 1
ATOM 3332 N N . ALA C 1 78 ? 10.74300 38.23700 -11.20000 1.000 31.96436 77 ALA C N 1
ATOM 3333 C CA . ALA C 1 78 ? 10.18400 37.06000 -10.52500 1.000 33.24872 77 ALA C CA 1
ATOM 3334 C C . ALA C 1 78 ? 8.77700 37.41900 -10.03900 1.000 33.49349 77 ALA C C 1
ATOM 3335 O O . ALA C 1 78 ? 8.35400 38.54900 -10.17500 1.000 32.03016 77 ALA C O 1
ATOM 3337 N N . THR C 1 79 ? 8.08400 36.44700 -9.50000 1.000 29.12718 78 THR C N 1
ATOM 3338 C CA . THR C 1 79 ? 6.75000 36.58700 -8.96100 1.000 34.51203 78 THR C CA 1
ATOM 3339 C C . THR C 1 79 ? 6.84000 36.66700 -7.44300 1.000 30.85370 78 THR C C 1
ATOM 3340 O O . THR C 1 79 ? 7.37500 35.75300 -6.79400 1.000 28.96400 78 THR C O 1
ATOM 3344 N N . ALA C 1 80 ? 6.32300 37.76100 -6.88200 1.000 31.17216 79 ALA C N 1
ATOM 3345 C CA . ALA C 1 80 ? 6.15000 37.90000 -5.43800 1.000 30.68789 79 ALA C CA 1
ATOM 3346 C C . ALA C 1 80 ? 4.69700 37.65200 -5.06300 1.000 33.56981 79 ALA C C 1
ATOM 3347 O O . ALA C 1 80 ? 3.77600 37.99400 -5.80500 1.000 31.03793 79 ALA C O 1
ATOM 3349 N N . SER C 1 81 ? 4.49500 37.05000 -3.89900 1.000 30.95898 80 SER C N 1
ATOM 3350 C CA . SER C 1 81 ? 3.15500 36.77700 -3.41100 1.000 32.16175 80 SER C CA 1
ATOM 3351 C C . SER C 1 81 ? 3.06400 36.97100 -1.90400 1.000 32.39862 80 SER C C 1
ATOM 3352 O O . SER C 1 81 ? 4.02000 36.66400 -1.17000 1.000 27.25327 80 SER C O 1
ATOM 3355 N N . LEU C 1 82 ? 1.93500 37.48500 -1.42200 1.000 29.29825 81 LEU C N 1
ATOM 3356 C CA . LEU C 1 82 ? 1.67000 37.61500 0.01300 1.000 27.90861 81 LEU C CA 1
ATOM 3357 C C . LEU C 1 82 ? 0.15900 37.55600 0.14600 1.000 31.46430 81 LEU C C 1
ATOM 3358 O O . LEU C 1 82 ? -0.49300 38.30700 -0.53900 1.000 27.17431 81 LEU C O 1
ATOM 3363 N N . ARG C 1 83 ? -0.37000 36.62900 0.90400 1.000 24.47136 82 ARG C N 1
ATOM 3364 C CA . ARG C 1 83 ? -1.80800 36.64200 1.12300 1.000 30.77474 82 ARG C CA 1
ATOM 3365 C C . ARG C 1 83 ? -2.10200 36.00000 2.46400 1.000 30.33522 82 ARG C C 1
ATOM 3366 O O . ARG C 1 83 ? -1.25700 35.34300 3.01700 1.000 30.33785 82 ARG C O 1
ATOM 3374 N N . PHE C 1 84 ? -3.25200 36.31200 2.99400 1.000 26.85322 83 PHE C N 1
ATOM 3375 C CA . PHE C 1 84 ? -3.77700 35.60300 4.15500 1.000 29.82726 83 PHE C CA 1
ATOM 3376 C C . PHE C 1 84 ? -4.13500 34.16900 3.75500 1.000 32.81972 83 PHE C C 1
ATOM 3377 O O . PHE C 1 84 ? -4.92000 33.94100 2.82700 1.000 32.73814 83 PHE C O 1
ATOM 3385 N N . VAL C 1 85 ? -3.56000 33.19400 4.46900 1.000 28.47183 84 VAL C N 1
ATOM 3386 C CA . VAL C 1 85 ? -3.80300 31.78400 4.16200 1.000 32.78551 84 VAL C CA 1
ATOM 3387 C C . VAL C 1 85 ? -5.29700 31.51300 4.02200 1.000 35.01472 84 VAL C C 1
ATOM 3388 O O . VAL C 1 85 ? -5.73800 30.80100 3.11400 1.000 31.57747 84 VAL C O 1
ATOM 3392 N N . ASN C 1 86 ? -6.10000 32.04600 4.93500 1.000 29.35089 85 ASN C N 1
ATOM 3393 C CA . ASN C 1 86 ? -7.52600 31.71800 4.90200 1.000 36.74125 85 ASN C CA 1
ATOM 3394 C C . ASN C 1 86 ? -8.31800 32.40300 3.78200 1.000 34.62520 85 ASN C C 1
ATOM 3395 O O . ASN C 1 86 ? -9.51600 32.12200 3.62500 1.000 36.41226 85 ASN C O 1
ATOM 3400 N N . GLU C 1 87 ? -7.71700 33.31800 3.03300 1.000 34.49624 86 GLU C N 1
ATOM 3401 C CA . GLU C 1 87 ? -8.44200 34.03300 1.99300 1.000 36.34383 86 GLU C CA 1
ATOM 3402 C C . GLU C 1 87 ? -8.16000 33.48700 0.59500 1.000 35.98326 86 GLU C C 1
ATOM 3403 O O . GLU C 1 87 ? -8.48100 34.14500 -0.40400 1.000 36.53333 86 GLU C O 1
ATOM 3409 N N . VAL C 1 88 ? -7.56900 32.30300 0.49800 1.000 34.79628 87 VAL C N 1
ATOM 3410 C CA . VAL C 1 88 ? -7.23600 31.72000 -0.79700 1.000 39.14680 87 VAL C CA 1
ATOM 3411 C C . VAL C 1 88 ? -8.39000 30.83900 -1.25400 1.000 37.69136 87 VAL C C 1
ATOM 3412 O O . VAL C 1 88 ? -8.66900 29.80800 -0.63500 1.000 38.54410 87 VAL C O 1
ATOM 3416 N N . ALA C 1 89 ? -9.05400 31.24000 -2.34200 1.000 38.24669 88 ALA C N 1
ATOM 3417 C CA . ALA C 1 89 ? -10.16500 30.45100 -2.85400 1.000 39.20207 88 ALA C CA 1
ATOM 3418 C C . ALA C 1 89 ? -9.65100 29.09800 -3.32500 1.000 41.23126 88 ALA C C 1
ATOM 3419 O O . ALA C 1 89 ? -8.58400 29.00900 -3.93600 1.000 42.68670 88 ALA C O 1
ATOM 3421 N N . GLU C 1 90 ? -10.42000 28.04300 -3.04300 1.000 40.67067 89 GLU C N 1
ATOM 3422 C CA . GLU C 1 90 ? -10.02300 26.69300 -3.42900 1.000 46.14764 89 GLU C CA 1
ATOM 3423 C C . GLU C 1 90 ? -9.82900 26.62400 -4.94300 1.000 45.80549 89 GLU C C 1
ATOM 3424 O O . GLU C 1 90 ? -10.65400 27.11900 -5.72000 1.000 42.17348 89 GLU C O 1
ATOM 3430 N N . GLY C 1 91 ? -8.71500 26.02700 -5.35500 1.000 46.96879 90 GLY C N 1
ATOM 3431 C CA . GLY C 1 91 ? -8.38700 25.91600 -6.75700 1.000 44.27110 90 GLY C CA 1
ATOM 3432 C C . GLY C 1 91 ? -7.77800 27.15300 -7.36900 1.000 46.60822 90 GLY C C 1
ATOM 3433 O O . GLY C 1 91 ? -7.39800 27.12400 -8.55600 1.000 46.97669 90 GLY C O 1
ATOM 3434 N N . ALA C 1 92 ? -7.65300 28.21900 -6.58600 1.000 43.78157 91 ALA C N 1
ATOM 3435 C CA . ALA C 1 92 ? -6.91000 29.38200 -7.10000 1.000 43.67629 91 ALA C CA 1
ATOM 3436 C C . ALA C 1 92 ? -5.42800 29.07900 -6.90300 1.000 45.75022 91 ALA C C 1
ATOM 3437 O O . ALA C 1 92 ? -5.08600 28.36800 -5.95800 1.000 45.56599 91 ALA C O 1
ATOM 3439 N N A GLY C 1 93 ? -4.58700 29.54900 -7.81900 0.240 44.85801 92 GLY C N 1
ATOM 3440 N N B GLY C 1 93 ? -4.58100 29.60200 -7.78600 0.760 44.69483 92 GLY C N 1
ATOM 3441 C CA A GLY C 1 93 ? -3.16100 29.33300 -7.73200 0.240 44.50270 92 GLY C CA 1
ATOM 3442 C CA B GLY C 1 93 ? -3.15400 29.36600 -7.69200 0.760 44.39743 92 GLY C CA 1
ATOM 3443 C C A GLY C 1 93 ? -2.47900 30.42900 -6.94100 0.240 44.32900 92 GLY C C 1
ATOM 3444 C C B GLY C 1 93 ? -2.45800 30.26800 -6.69300 0.760 44.47375 92 GLY C C 1
ATOM 3445 O O A GLY C 1 93 ? -3.11600 31.26800 -6.30000 0.240 43.88684 92 GLY C O 1
ATOM 3446 O O B GLY C 1 93 ? -3.01500 30.58100 -5.63600 0.760 43.86315 92 GLY C O 1
ATOM 3447 N N A ILE C 1 94 ? -1.15000 30.40900 -6.98200 0.240 44.37111 93 ILE C N 1
ATOM 3448 N N B ILE C 1 94 ? -1.23600 30.69100 -7.01700 0.760 43.77893 93 ILE C N 1
ATOM 3449 C CA A ILE C 1 94 ? -0.38500 31.52500 -6.43700 0.240 44.35005 93 ILE C CA 1
ATOM 3450 C CA B ILE C 1 94 ? -0.49000 31.57500 -6.12600 0.760 44.21583 93 ILE C CA 1
ATOM 3451 C C A ILE C 1 94 ? -0.63200 32.72500 -7.34600 0.240 43.77104 93 ILE C C 1
ATOM 3452 C C B ILE C 1 94 ? -0.99900 33.00700 -6.23800 0.760 42.63143 93 ILE C C 1
ATOM 3453 O O A ILE C 1 94 ? -0.10000 32.79900 -8.45800 0.240 43.94737 93 ILE C O 1
ATOM 3454 O O B ILE C 1 94 ? -1.15600 33.70100 -5.22600 0.760 43.95527 93 ILE C O 1
ATOM 3463 N N A GLU C 1 95 ? -1.47300 33.65100 -6.88900 0.240 42.90514 94 GLU C N 1
ATOM 3464 N N B GLU C 1 95 ? -1.26700 33.46600 -7.46300 0.760 42.70512 94 GLU C N 1
ATOM 3465 C CA A GLU C 1 95 ? -1.87000 34.81300 -7.67900 0.240 41.94977 94 GLU C CA 1
ATOM 3466 C CA B GLU C 1 95 ? -1.84500 34.78500 -7.72900 0.760 41.93924 94 GLU C CA 1
ATOM 3467 C C A GLU C 1 95 ? -1.02100 35.99700 -7.23100 0.240 41.41286 94 GLU C C 1
ATOM 3468 C C B GLU C 1 95 ? -0.97500 35.89600 -7.13100 0.760 41.51550 94 GLU C C 1
ATOM 3469 O O A GLU C 1 95 ? -1.46500 36.88200 -6.49900 0.240 40.53644 94 GLU C O 1
ATOM 3470 O O B GLU C 1 95 ? -1.36800 36.62600 -6.21800 0.760 41.33654 94 GLU C O 1
ATOM 3481 N N . GLY C 1 96 ? 0.23200 36.00700 -7.68800 1.000 39.87847 95 GLY C N 1
ATOM 3482 C CA . GLY C 1 96 ? 1.20700 36.97600 -7.24800 1.000 39.08363 95 GLY C CA 1
ATOM 3483 C C . GLY C 1 96 ? 1.36000 38.14800 -8.20200 1.000 38.27564 95 GLY C C 1
ATOM 3484 O O . GLY C 1 96 ? 0.57600 38.34700 -9.13300 1.000 36.54386 95 GLY C O 1
ATOM 3485 N N . THR C 1 97 ? 2.39900 38.94200 -7.94900 1.000 35.42267 96 THR C N 1
ATOM 3486 C CA . THR C 1 97 ? 2.70200 40.11500 -8.75400 1.000 36.38331 96 THR C CA 1
ATOM 3487 C C . THR C 1 97 ? 4.13300 40.03100 -9.26200 1.000 35.46215 96 THR C C 1
ATOM 3488 O O . THR C 1 97 ? 4.98800 39.37900 -8.65800 1.000 32.68550 96 THR C O 1
ATOM 3492 N N . THR C 1 98 ? 4.38500 40.71200 -10.37600 1.000 35.36213 97 THR C N 1
ATOM 3493 C CA . THR C 1 98 ? 5.70800 40.68400 -11.01000 1.000 33.62772 97 THR C CA 1
ATOM 3494 C C . THR C 1 98 ? 6.59400 41.71100 -10.30700 1.000 32.24334 97 THR C C 1
ATOM 3495 O O . THR C 1 98 ? 6.15400 42.83300 -10.17800 1.000 30.15888 97 THR C O 1
ATOM 3499 N N . VAL C 1 99 ? 7.77800 41.32800 -9.84700 1.000 25.96890 98 VAL C N 1
ATOM 3500 C CA . VAL C 1 99 ? 8.72100 42.26000 -9.23500 1.000 29.56407 98 VAL C CA 1
ATOM 3501 C C . VAL C 1 99 ? 10.07500 42.06100 -9.89400 1.000 31.64853 98 VAL C C 1
ATOM 3502 O O . VAL C 1 99 ? 10.35200 41.01000 -10.46200 1.000 31.66169 98 VAL C O 1
ATOM 3506 N N . PHE C 1 100 ? 10.94900 43.06100 -9.75100 1.000 28.81924 99 PHE C N 1
ATOM 3507 C CA . PHE C 1 100 ? 12.31000 42.98200 -10.28800 1.000 32.05911 99 PHE C CA 1
ATOM 3508 C C . PHE C 1 100 ? 13.26500 42.52500 -9.20000 1.000 33.56455 99 PHE C C 1
ATOM 3509 O O . PHE C 1 100 ? 13.11900 42.90900 -8.03900 1.000 31.79592 99 PHE C O 1
ATOM 3517 N N . ILE C 1 101 ? 14.20800 41.66500 -9.58400 1.000 33.99092 100 ILE C N 1
ATOM 3518 C CA . ILE C 1 101 ? 15.24400 41.17300 -8.67800 1.000 33.73826 100 ILE C CA 1
ATOM 3519 C C . ILE C 1 101 ? 16.62100 41.62000 -9.12600 1.000 37.40975 100 ILE C C 1
ATOM 3520 O O . ILE C 1 101 ? 17.25600 42.43700 -8.44900 1.000 39.55474 100 ILE C O 1
ATOM 3525 N N . SER C 1 102 ? 17.10800 41.08000 -10.25600 1.000 38.04404 101 SER C N 1
ATOM 3526 C CA . SER C 1 102 ? 18.47200 41.41800 -10.70200 1.000 40.86806 101 SER C CA 1
ATOM 3527 C C . SER C 1 102 ? 18.51300 42.63200 -11.62500 1.000 42.50246 101 SER C C 1
ATOM 3528 O O . SER C 1 102 ? 19.60200 43.12800 -11.96200 1.000 43.80525 101 SER C O 1
ATOM 3531 N N . LYS C 1 103 ? 17.36700 43.10800 -12.07100 1.000 41.51814 102 LYS C N 1
ATOM 3532 C CA . LYS C 1 103 ? 17.30200 44.31200 -12.87000 1.000 45.31859 102 LYS C CA 1
ATOM 3533 C C . LYS C 1 103 ? 17.44000 45.53900 -11.98800 1.000 46.95826 102 LYS C C 1
ATOM 3534 O O . LYS C 1 103 ? 16.89500 45.59900 -10.86800 1.000 46.12922 102 LYS C O 1
ATOM 3540 N N . LYS C 1 104 ? 18.14500 46.53800 -12.51000 1.000 50.54290 103 LYS C N 1
ATOM 3541 C CA . LYS C 1 104 ? 18.29800 47.82700 -11.85500 1.000 52.37207 103 LYS C CA 1
ATOM 3542 C C . LYS C 1 104 ? 17.42400 48.84900 -12.56600 1.000 52.06677 103 LYS C C 1
ATOM 3543 O O . LYS C 1 104 ? 17.10400 48.70400 -13.74800 1.000 51.07191 103 LYS C O 1
ATOM 3545 N N . LYS C 1 105 ? 17.02000 49.88300 -11.83200 1.000 51.49302 104 LYS C N 1
ATOM 3546 C CA . LYS C 1 105 ? 16.24700 50.97500 -12.41900 1.000 55.81195 104 LYS C CA 1
ATOM 3547 C C . LYS C 1 105 ? 17.22300 51.97300 -13.03700 1.000 55.80932 104 LYS C C 1
ATOM 3548 O O . LYS C 1 105 ? 17.97500 52.64300 -12.33000 1.000 56.75944 104 LYS C O 1
ATOM 3554 N N . LYS C 1 106 ? 17.21600 52.06400 -14.36200 1.000 55.30137 105 LYS C N 1
ATOM 3555 C CA . LYS C 1 106 ? 18.12200 52.94900 -15.08000 1.000 60.58884 105 LYS C CA 1
ATOM 3556 C C . LYS C 1 106 ? 17.44500 54.19800 -15.61600 1.000 65.43943 105 LYS C C 1
ATOM 3557 O O . LYS C 1 106 ? 18.12300 55.21000 -15.80100 1.000 66.85802 105 LYS C O 1
ATOM 3563 N N . LEU C 1 107 ? 16.13200 54.15600 -15.85200 1.000 62.16535 106 LEU C N 1
ATOM 3564 C CA . LEU C 1 107 ? 15.48000 55.36700 -16.33300 1.000 63.72343 106 LEU C CA 1
ATOM 3565 C C . LEU C 1 107 ? 14.59800 55.95800 -15.23600 1.000 66.15004 106 LEU C C 1
ATOM 3566 O O . LEU C 1 107 ? 13.96500 55.21700 -14.46600 1.000 63.21547 106 LEU C O 1
ATOM 3571 N N . PRO C 1 108 ? 14.54500 57.28800 -15.15400 1.000 78.11726 107 PRO C N 1
ATOM 3572 C CA . PRO C 1 108 ? 13.91300 57.91000 -13.97400 1.000 76.21440 107 PRO C CA 1
ATOM 3573 C C . PRO C 1 108 ? 12.46600 57.49600 -13.75700 1.000 76.24598 107 PRO C C 1
ATOM 3574 O O . PRO C 1 108 ? 12.03900 57.36300 -12.60500 1.000 80.86496 107 PRO C O 1
ATOM 3578 N N . GLY C 1 109 ? 11.70100 57.29200 -14.81900 1.000 68.45558 108 GLY C N 1
ATOM 3579 C CA . GLY C 1 109 ? 10.28800 57.01100 -14.67200 1.000 62.84438 108 GLY C CA 1
ATOM 3580 C C . GLY C 1 109 ? 9.90800 55.56000 -14.92400 1.000 61.20207 108 GLY C C 1
ATOM 3581 O O . GLY C 1 109 ? 8.77500 55.25500 -15.33300 1.000 62.37327 108 GLY C O 1
ATOM 3582 N N . GLU C 1 110 ? 10.84800 54.64700 -14.69500 1.000 56.79365 109 GLU C N 1
ATOM 3583 C CA . GLU C 1 110 ? 10.54400 53.23500 -14.88500 1.000 48.76111 109 GLU C CA 1
ATOM 3584 C C . GLU C 1 110 ? 9.67500 52.74700 -13.73000 1.000 45.58968 109 GLU C C 1
ATOM 3585 O O . GLU C 1 110 ? 9.98400 52.98300 -12.56100 1.000 46.69244 109 GLU C O 1
ATOM 3591 N N . LEU C 1 111 ? 8.57500 52.09800 -14.06100 1.000 38.25985 110 LEU C N 1
ATOM 3592 C CA . LEU C 1 111 ? 7.61500 51.62600 -13.07900 1.000 41.58657 110 LEU C CA 1
ATOM 3593 C C . LEU C 1 111 ? 8.03100 50.24800 -12.56000 1.000 40.31536 110 LEU C C 1
ATOM 3594 O O . LEU C 1 111 ? 8.88500 49.57200 -13.13600 1.000 40.30746 110 LEU C O 1
ATOM 3599 N N . GLY C 1 112 ? 7.40800 49.83500 -11.46800 1.000 36.54912 111 GLY C N 1
ATOM 3600 C CA . GLY C 1 112 ? 7.59700 48.52000 -10.90000 1.000 32.15649 111 GLY C CA 1
ATOM 3601 C C . GLY C 1 112 ? 8.33400 48.58200 -9.57500 1.000 35.82008 111 GLY C C 1
ATOM 3602 O O . GLY C 1 112 ? 8.96400 49.58000 -9.22000 1.000 36.18065 111 GLY C O 1
ATOM 3603 N N . ARG C 1 113 ? 8.23900 47.48800 -8.82800 1.000 32.46968 112 ARG C N 1
ATOM 3604 C CA . ARG C 1 113 ? 8.95200 47.36800 -7.56300 1.000 35.50952 112 ARG C CA 1
ATOM 3605 C C . ARG C 1 113 ? 10.36700 46.85500 -7.82100 1.000 32.46442 112 ARG C C 1
ATOM 3606 O O . ARG C 1 113 ? 10.56500 45.75600 -8.35600 1.000 31.58800 112 ARG C O 1
ATOM 3614 N N . PHE C 1 114 ? 11.34500 47.64200 -7.43200 1.000 32.38809 113 PHE C N 1
ATOM 3615 C CA . PHE C 1 114 ? 12.75800 47.30600 -7.54900 1.000 34.53835 113 PHE C CA 1
ATOM 3616 C C . PHE C 1 114 ? 13.34900 47.02300 -6.18500 1.000 32.46968 113 PHE C C 1
ATOM 3617 O O . PHE C 1 114 ? 12.84000 47.50200 -5.16800 1.000 32.34598 113 PHE C O 1
ATOM 3625 N N . PRO C 1 115 ? 14.45300 46.27900 -6.12600 1.000 34.13041 114 PRO C N 1
ATOM 3626 C CA . PRO C 1 115 ? 15.12500 46.05500 -4.83500 1.000 30.87739 114 PRO C CA 1
ATOM 3627 C C . PRO C 1 115 ? 15.74000 47.32100 -4.27700 1.000 33.01185 114 PRO C C 1
ATOM 3628 O O . PRO C 1 115 ? 16.15500 48.20900 -5.02000 1.000 32.84868 114 PRO C O 1
ATOM 3632 N N . HIS C 1 116 ? 15.82800 47.38100 -2.94600 1.000 34.41992 115 HIS C N 1
ATOM 3633 C CA . HIS C 1 116 ? 16.38200 48.52500 -2.22600 1.000 32.63812 115 HIS C CA 1
ATOM 3634 C C . HIS C 1 116 ? 17.60200 48.07300 -1.42100 1.000 33.05396 115 HIS C C 1
ATOM 3635 O O . HIS C 1 116 ? 17.60200 46.99900 -0.83900 1.000 31.20374 115 HIS C O 1
ATOM 3642 N N . LEU C 1 117 ? 18.62600 48.91500 -1.39300 1.000 32.46179 116 LEU C N 1
ATOM 3643 C CA . LEU C 1 117 ? 19.84700 48.61300 -0.64800 1.000 34.88576 116 LEU C CA 1
ATOM 3644 C C . LEU C 1 117 ? 19.65900 49.11500 0.80200 1.000 35.59637 116 LEU C C 1
ATOM 3645 O O . LEU C 1 117 ? 19.52600 50.30800 1.05900 1.000 35.92536 116 LEU C O 1
ATOM 3650 N N . ARG C 1 118 ? 19.57400 48.16500 1.71300 1.000 35.04631 117 ARG C N 1
ATOM 3651 C CA . ARG C 1 118 ? 19.42000 48.46400 3.13600 1.000 37.00444 117 ARG C CA 1
ATOM 3652 C C . ARG C 1 118 ? 20.68900 49.08400 3.71000 1.000 38.89414 117 ARG C C 1
ATOM 3653 O O . ARG C 1 118 ? 21.75500 49.07700 3.09100 1.000 36.45174 117 ARG C O 1
ATOM 3661 N N . SER C 1 119 ? 20.53300 49.65200 4.91200 1.000 37.78611 118 SER C N 1
ATOM 3662 C CA . SER C 1 119 ? 21.67200 50.17400 5.67200 1.000 39.79161 118 SER C CA 1
ATOM 3663 C C . SER C 1 119 ? 22.74000 49.12000 5.90900 1.000 36.68861 118 SER C C 1
ATOM 3664 O O . SER C 1 119 ? 23.92500 49.45100 5.97700 1.000 38.10194 118 SER C O 1
ATOM 3667 N N . ASP C 1 120 ? 22.36000 47.85500 6.03600 1.000 37.64399 119 ASP C N 1
ATOM 3668 C CA . ASP C 1 120 ? 23.33500 46.81800 6.35600 1.000 39.67581 119 ASP C CA 1
ATOM 3669 C C . ASP C 1 120 ? 23.99200 46.21300 5.13000 1.000 39.53106 119 ASP C C 1
ATOM 3670 O O . ASP C 1 120 ? 24.63100 45.16200 5.25400 1.000 39.42578 119 ASP C O 1
ATOM 3675 N N . GLY C 1 121 ? 23.82100 46.81800 3.94400 1.000 37.72558 120 GLY C N 1
ATOM 3676 C CA . GLY C 1 121 ? 24.47300 46.33100 2.75000 1.000 37.75716 120 GLY C CA 1
ATOM 3677 C C . GLY C 1 121 ? 23.74900 45.23500 2.00100 1.000 38.62042 120 GLY C C 1
ATOM 3678 O O . GLY C 1 121 ? 24.17800 44.86300 0.91000 1.000 41.15757 120 GLY C O 1
ATOM 3679 N N . TRP C 1 122 ? 22.68600 44.70100 2.54400 1.000 36.35173 121 TRP C N 1
ATOM 3680 C CA . TRP C 1 122 ? 21.89100 43.71200 1.84600 1.000 36.74388 121 TRP C CA 1
ATOM 3681 C C . TRP C 1 122 ? 20.77400 44.39900 1.06600 1.000 35.91483 121 TRP C C 1
ATOM 3682 O O . TRP C 1 122 ? 20.37300 45.53300 1.37900 1.000 31.93804 121 TRP C O 1
ATOM 3693 N N . LEU C 1 123 ? 20.27300 43.69100 0.04100 1.000 32.30651 122 LEU C N 1
ATOM 3694 C CA . LEU C 1 123 ? 19.14600 44.15500 -0.76300 1.000 32.27492 122 LEU C CA 1
ATOM 3695 C C . LEU C 1 123 ? 17.85000 43.61200 -0.18600 1.000 31.69327 122 LEU C C 1
ATOM 3696 O O . LEU C 1 123 ? 17.82900 42.54700 0.41100 1.000 30.06413 122 LEU C O 1
ATOM 3701 N N . GLU C 1 124 ? 16.76100 44.33500 -0.37500 1.000 25.59254 123 GLU C N 1
ATOM 3702 C CA . GLU C 1 124 ? 15.44900 43.78800 -0.08400 1.000 29.03506 123 GLU C CA 1
ATOM 3703 C C . GLU C 1 124 ? 14.46200 44.10200 -1.19600 1.000 28.64028 123 GLU C C 1
ATOM 3704 O O . GLU C 1 124 ? 14.51800 45.15500 -1.83500 1.000 30.90107 123 GLU C O 1
ATOM 3710 N N . ILE C 1 125 ? 13.53500 43.18500 -1.40200 1.000 26.54529 124 ILE C N 1
ATOM 3711 C CA . ILE C 1 125 ? 12.46000 43.33600 -2.36100 1.000 28.52710 124 ILE C CA 1
ATOM 3712 C C . ILE C 1 125 ? 11.16400 43.14100 -1.59200 1.000 27.42960 124 ILE C C 1
ATOM 3713 O O . ILE C 1 125 ? 11.00600 42.16200 -0.84300 1.000 26.76110 124 ILE C O 1
ATOM 3718 N N . LYS C 1 126 ? 10.25300 44.10200 -1.74800 1.000 29.62460 125 LYS C N 1
ATOM 3719 C CA . LYS C 1 126 ? 8.97800 44.02300 -1.05500 1.000 28.36919 125 LYS C CA 1
ATOM 3720 C C . LYS C 1 126 ? 8.10500 42.97600 -1.70900 1.000 27.57436 125 LYS C C 1
ATOM 3721 O O . LYS C 1 126 ? 7.78700 43.08800 -2.89100 1.000 27.94809 125 LYS C O 1
ATOM 3727 N N . LEU C 1 127 ? 7.76000 41.93300 -0.93000 1.000 25.41884 126 LEU C N 1
ATOM 3728 C CA . LEU C 1 127 ? 6.87700 40.89700 -1.43100 1.000 28.07705 126 LEU C CA 1
ATOM 3729 C C . LEU C 1 127 ? 5.41500 41.29700 -1.30900 1.000 31.63011 126 LEU C C 1
ATOM 3730 O O . LEU C 1 127 ? 4.58500 40.81700 -2.09500 1.000 28.19812 126 LEU C O 1
ATOM 3735 N N . GLY C 1 128 ? 5.06500 42.15600 -0.35600 1.000 26.86375 127 GLY C N 1
ATOM 3736 C CA . GLY C 1 128 ? 3.67800 42.52900 -0.17700 1.000 28.73239 127 GLY C CA 1
ATOM 3737 C C . GLY C 1 128 ? 3.47000 43.24800 1.13700 1.000 28.41656 127 GLY C C 1
ATOM 3738 O O . GLY C 1 128 ? 4.41900 43.53600 1.87600 1.000 25.44516 127 GLY C O 1
ATOM 3739 N N . GLU C 1 129 ? 2.19500 43.56300 1.39700 1.000 25.87415 128 GLU C N 1
ATOM 3740 C CA . GLU C 1 129 ? 1.76000 44.36500 2.53100 1.000 26.80585 128 GLU C CA 1
ATOM 3741 C C . GLU C 1 129 ? 0.48600 43.76000 3.10700 1.000 28.31129 128 GLU C C 1
ATOM 3742 O O . GLU C 1 129 ? -0.30800 43.17100 2.37100 1.000 28.01915 128 GLU C O 1
ATOM 3748 N N . PHE C 1 130 ? 0.26600 43.94000 4.40900 1.000 25.48727 129 PHE C N 1
ATOM 3749 C CA . PHE C 1 130 ? -0.99200 43.51800 5.02600 1.000 25.82152 129 PHE C CA 1
ATOM 3750 C C . PHE C 1 130 ? -1.23200 44.29400 6.32300 1.000 29.30878 129 PHE C C 1
ATOM 3751 O O . PHE C 1 130 ? -0.29000 44.71900 7.01800 1.000 26.44791 129 PHE C O 1
ATOM 3759 N N . PHE C 1 131 ? -2.51000 44.42000 6.67000 1.000 27.59805 130 PHE C N 1
ATOM 3760 C CA . PHE C 1 131 ? -2.92100 45.10000 7.89200 1.000 29.50617 130 PHE C CA 1
ATOM 3761 C C . PHE C 1 131 ? -3.23600 44.05900 8.95300 1.000 30.21941 130 PHE C C 1
ATOM 3762 O O . PHE C 1 131 ? -4.03400 43.13700 8.72200 1.000 27.19010 130 PHE C O 1
ATOM 3770 N N . ASN C 1 132 ? -2.60100 44.19200 10.11700 1.000 27.34275 131 ASN C N 1
ATOM 3771 C CA . ASN C 1 132 ? -2.94200 43.35900 11.26800 1.000 27.16115 131 ASN C CA 1
ATOM 3772 C C . ASN C 1 132 ? -3.90700 44.12600 12.18000 1.000 28.37709 131 ASN C C 1
ATOM 3773 O O . ASN C 1 132 ? -3.54900 45.13400 12.79700 1.000 31.27743 131 ASN C O 1
ATOM 3778 N N . ASN C 1 133 ? -5.13100 43.66100 12.26600 1.000 28.36130 132 ASN C N 1
ATOM 3779 C CA . ASN C 1 133 ? -6.16800 44.34200 13.02000 1.000 33.97249 132 ASN C CA 1
ATOM 3780 C C . ASN C 1 133 ? -6.02600 43.92000 14.48800 1.000 32.65655 132 ASN C C 1
ATOM 3781 O O . ASN C 1 133 ? -5.38900 44.61000 15.28400 1.000 34.31201 132 ASN C O 1
ATOM 3786 N N . LEU C 1 134 ? -6.53900 42.75400 14.85900 1.000 33.12502 133 LEU C N 1
ATOM 3787 C CA . LEU C 1 134 ? -6.45500 42.26600 16.23000 1.000 36.35436 133 LEU C CA 1
ATOM 3788 C C . LEU C 1 134 ? -5.72600 40.93000 16.34300 1.000 35.99379 133 LEU C C 1
ATOM 3789 O O . LEU C 1 134 ? -5.80700 40.28100 17.38300 1.000 36.25171 133 LEU C O 1
ATOM 3794 N N . GLY C 1 135 ? -5.04000 40.48800 15.29200 1.000 33.65930 134 GLY C N 1
ATOM 3795 C CA . GLY C 1 135 ? -4.37800 39.20800 15.37100 1.000 33.20398 134 GLY C CA 1
ATOM 3796 C C . GLY C 1 135 ? -5.29300 38.03400 15.27800 1.000 34.90945 134 GLY C C 1
ATOM 3797 O O . GLY C 1 135 ? -4.87300 36.90500 15.65600 1.000 33.25925 134 GLY C O 1
ATOM 3798 N N . GLU C 1 136 ? -6.49600 38.22100 14.72300 1.000 35.01472 135 GLU C N 1
ATOM 3799 C CA . GLU C 1 136 ? -7.56000 37.24300 14.67100 1.000 37.78611 135 GLU C CA 1
ATOM 3800 C C . GLU C 1 136 ? -7.73200 36.61100 13.29400 1.000 34.20936 135 GLU C C 1
ATOM 3801 O O . GLU C 1 136 ? -8.45300 35.62100 13.13500 1.000 36.10433 135 GLU C O 1
ATOM 3807 N N . ASP C 1 137 ? -7.02500 37.10800 12.29200 1.000 31.15637 136 ASP C N 1
ATOM 3808 C CA . ASP C 1 137 ? -7.27000 36.68200 10.91500 1.000 35.62006 136 ASP C CA 1
ATOM 3809 C C . ASP C 1 137 ? -6.30900 35.60400 10.46100 1.000 35.10684 136 ASP C C 1
ATOM 3810 O O . ASP C 1 137 ? -6.35600 35.20400 9.29800 1.000 28.39288 136 ASP C O 1
ATOM 3815 N N . GLY C 1 138 ? -5.45300 35.10900 11.35100 1.000 33.42769 137 GLY C N 1
ATOM 3816 C CA . GLY C 1 138 ? -4.70700 33.90200 11.08000 1.000 31.11162 137 GLY C CA 1
ATOM 3817 C C . GLY C 1 138 ? -3.35500 34.11400 10.43300 1.000 31.75118 137 GLY C C 1
ATOM 3818 O O . GLY C 1 138 ? -2.73800 35.17100 10.56700 1.000 32.62233 137 GLY C O 1
ATOM 3819 N N . GLU C 1 139 ? -2.89900 33.10000 9.71400 1.000 29.19824 138 GLU C N 1
ATOM 3820 C CA . GLU C 1 139 ? -1.57600 33.11900 9.14700 1.000 30.64315 138 GLU C CA 1
ATOM 3821 C C . GLU C 1 139 ? -1.54600 33.96700 7.88100 1.000 32.71971 138 GLU C C 1
ATOM 3822 O O . GLU C 1 139 ? -2.55100 34.13900 7.17400 1.000 30.57472 138 GLU C O 1
ATOM 3828 N N . VAL C 1 140 ? -0.34700 34.49400 7.60800 1.000 30.36154 139 VAL C N 1
ATOM 3829 C CA . VAL C 1 140 ? -0.01100 35.17700 6.37500 1.000 29.40616 139 VAL C CA 1
ATOM 3830 C C . VAL C 1 140 ? 1.18700 34.45400 5.79100 1.000 31.05109 139 VAL C C 1
ATOM 3831 O O . VAL C 1 140 ? 2.17900 34.20800 6.49700 1.000 27.02692 139 VAL C O 1
ATOM 3835 N N . GLU C 1 141 ? 1.05900 34.05700 4.52400 1.000 27.27695 140 GLU C N 1
ATOM 3836 C CA . GLU C 1 141 ? 2.12600 33.34700 3.78500 1.000 31.35639 140 GLU C CA 1
ATOM 3837 C C . GLU C 1 141 ? 2.64100 34.27600 2.70700 1.000 30.95371 140 GLU C C 1
ATOM 3838 O O . GLU C 1 141 ? 1.91300 35.15100 2.32000 1.000 32.40125 140 GLU C O 1
ATOM 3844 N N . MET C 1 142 ? 3.88200 34.07700 2.30000 1.000 29.08770 141 MET C N 1
ATOM 3845 C CA . MET C 1 142 ? 4.51600 34.92500 1.27400 1.000 28.65870 141 MET C CA 1
ATOM 3846 C C . MET C 1 142 ? 5.59000 34.10800 0.55400 1.000 33.24346 141 MET C C 1
ATOM 3847 O O . MET C 1 142 ? 6.15600 33.20300 1.17100 1.000 28.69028 141 MET C O 1
ATOM 3852 N N . ARG C 1 143 ? 5.83300 34.42600 -0.71100 1.000 31.23532 142 ARG C N 1
ATOM 3853 C CA . ARG C 1 143 ? 6.90500 33.72500 -1.44500 1.000 30.80896 142 ARG C CA 1
ATOM 3854 C C . ARG C 1 143 ? 7.45900 34.53500 -2.60600 1.000 34.16989 142 ARG C C 1
ATOM 3855 O O . ARG C 1 143 ? 6.74800 35.41200 -3.10700 1.000 35.37266 142 ARG C O 1
ATOM 3863 N N . LEU C 1 144 ? 8.71100 34.28800 -2.95900 1.000 35.06210 143 LEU C N 1
ATOM 3864 C CA . LEU C 1 144 ? 9.25800 34.84600 -4.21000 1.000 31.01688 143 LEU C CA 1
ATOM 3865 C C . LEU C 1 144 ? 9.52200 33.59400 -5.02700 1.000 35.38056 143 LEU C C 1
ATOM 3866 O O . LEU C 1 144 ? 10.08000 32.64500 -4.46100 1.000 33.10660 143 LEU C O 1
ATOM 3871 N N . MET C 1 145 ? 9.11400 33.58300 -6.28300 1.000 31.41429 144 MET C N 1
ATOM 3872 C CA . MET C 1 145 ? 9.19500 32.36200 -7.07300 1.000 32.95132 144 MET C CA 1
ATOM 3873 C C . MET C 1 145 ? 9.39500 32.65600 -8.56000 1.000 36.31225 144 MET C C 1
ATOM 3874 O O . MET C 1 145 ? 8.99900 33.70700 -9.06500 1.000 33.96723 144 MET C O 1
ATOM 3879 N N . GLU C 1 146 ? 10.04000 31.71300 -9.24800 1.000 34.30938 145 GLU C N 1
ATOM 3880 C CA . GLU C 1 146 ? 10.24500 31.74000 -10.69900 1.000 39.39157 145 GLU C CA 1
ATOM 3881 C C . GLU C 1 146 ? 10.33700 30.28000 -11.10200 1.000 39.55211 145 GLU C C 1
ATOM 3882 O O . GLU C 1 146 ? 11.35600 29.62800 -10.84900 1.000 36.99128 145 GLU C O 1
ATOM 3888 N N . ILE C 1 147 ? 9.27100 29.75300 -11.68800 1.000 38.00192 146 ILE C N 1
ATOM 3889 C CA . ILE C 1 147 ? 9.15400 28.31900 -11.91500 1.000 43.73945 146 ILE C CA 1
ATOM 3890 C C . ILE C 1 147 ? 8.97800 27.98200 -13.39200 1.000 43.76051 146 ILE C C 1
ATOM 3891 O O . ILE C 1 147 ? 8.31100 27.00300 -13.74600 1.000 46.55821 146 ILE C O 1
ATOM 3896 N N . ASN C 1 148 ? 9.60000 28.75900 -14.25300 1.000 42.77618 147 ASN C N 1
ATOM 3897 C CA . ASN C 1 148 ? 9.67900 28.36400 -15.65600 1.000 45.07909 147 ASN C CA 1
ATOM 3898 C C . ASN C 1 148 ? 10.55600 27.13000 -15.81700 1.000 44.62904 147 ASN C C 1
ATOM 3899 O O . ASN C 1 148 ? 11.76400 27.16900 -15.55900 1.000 44.37901 147 ASN C O 1
ATOM 3904 N N . ASP C 1 149 ? 9.93900 26.02900 -16.24500 1.000 46.69507 148 ASP C N 1
ATOM 3905 C CA . ASP C 1 149 ? 10.64900 24.76300 -16.43900 1.000 49.16379 148 ASP C CA 1
ATOM 3906 C C . ASP C 1 149 ? 11.90900 24.90400 -17.30400 1.000 52.59841 148 ASP C C 1
ATOM 3907 O O . ASP C 1 149 ? 12.86100 24.11500 -17.18200 1.000 52.13520 148 ASP C O 1
ATOM 3912 N N . LYS C 1 150 ? 11.95100 25.91500 -18.16600 1.000 48.30579 149 LYS C N 1
ATOM 3913 C CA . LYS C 1 150 ? 12.93700 25.94700 -19.23500 1.000 47.43990 149 LYS C CA 1
ATOM 3914 C C . LYS C 1 150 ? 14.07800 26.92400 -18.96800 1.000 45.83707 149 LYS C C 1
ATOM 3915 O O . LYS C 1 150 ? 14.78200 27.30100 -19.90900 1.000 45.50546 149 LYS C O 1
ATOM 3921 N N . THR C 1 151 ? 14.28600 27.33300 -17.71700 1.000 45.97393 150 THR C N 1
ATOM 3922 C CA . THR C 1 151 ? 15.33200 28.30000 -17.39000 1.000 44.85011 150 THR C CA 1
ATOM 3923 C C . THR C 1 151 ? 15.98900 27.91700 -16.07600 1.000 44.63693 150 THR C C 1
ATOM 3924 O O . THR C 1 151 ? 15.29700 27.46300 -15.16100 1.000 45.20279 150 THR C O 1
ATOM 3928 N N . TRP C 1 152 ? 17.31600 28.11800 -16.00000 1.000 46.17133 151 TRP C N 1
ATOM 3929 C CA . TRP C 1 152 ? 18.12100 27.88700 -14.80500 1.000 45.18700 151 TRP C CA 1
ATOM 3930 C C . TRP C 1 152 ? 18.36400 29.23900 -14.13500 1.000 41.79185 151 TRP C C 1
ATOM 3931 O O . TRP C 1 152 ? 19.13800 30.05000 -14.64800 1.000 40.47064 151 TRP C O 1
ATOM 3942 N N . LYS C 1 153 ? 17.81300 29.40800 -12.94400 1.000 42.84461 152 LYS C N 1
ATOM 3943 C CA . LYS C 1 153 ? 18.10900 30.64200 -12.18700 1.000 42.89462 152 LYS C CA 1
ATOM 3944 C C . LYS C 1 153 ? 19.37500 30.42300 -11.34500 1.000 41.29179 152 LYS C C 1
ATOM 3945 O O . LYS C 1 153 ? 19.57900 29.29400 -10.89900 1.000 40.57592 152 LYS C O 1
ATOM 3951 N N . SER C 1 154 ? 20.17500 31.47000 -11.13500 1.000 41.88660 153 SER C N 1
ATOM 3952 C CA . SER C 1 154 ? 21.35100 31.38300 -10.28000 1.000 45.15015 153 SER C CA 1
ATOM 3953 C C . SER C 1 154 ? 21.76600 32.77200 -9.81400 1.000 44.67904 153 SER C C 1
ATOM 3954 O O . SER C 1 154 ? 21.43700 33.78000 -10.44500 1.000 43.91579 153 SER C O 1
ATOM 3957 N N . GLY C 1 155 ? 22.51900 32.81700 -8.71700 1.000 43.45258 154 GLY C N 1
ATOM 3958 C CA . GLY C 1 155 ? 23.13700 34.05400 -8.27900 1.000 43.96053 154 GLY C CA 1
ATOM 3959 C C . GLY C 1 155 ? 22.41900 34.84000 -7.20200 1.000 43.36836 154 GLY C C 1
ATOM 3960 O O . GLY C 1 155 ? 22.83500 35.96800 -6.92300 1.000 45.21858 154 GLY C O 1
ATOM 3961 N N . ILE C 1 156 ? 21.38400 34.29000 -6.58200 1.000 40.52328 155 ILE C N 1
ATOM 3962 C CA . ILE C 1 156 ? 20.72200 34.94500 -5.46000 1.000 38.79939 155 ILE C CA 1
ATOM 3963 C C . ILE C 1 156 ? 21.17900 34.31000 -4.15300 1.000 39.87847 155 ILE C C 1
ATOM 3964 O O . ILE C 1 156 ? 21.26600 33.07700 -4.04800 1.000 39.88110 155 ILE C O 1
ATOM 3969 N N . ILE C 1 157 ? 21.39500 35.14700 -3.13400 1.000 37.05971 156 ILE C N 1
ATOM 3970 C CA . ILE C 1 157 ? 21.81100 34.72500 -1.79200 1.000 32.39599 156 ILE C CA 1
ATOM 3971 C C . ILE C 1 157 ? 20.72500 35.15700 -0.79900 1.000 34.62257 156 ILE C C 1
ATOM 3972 O O . ILE C 1 157 ? 20.54500 36.34900 -0.56500 1.000 36.62018 156 ILE C O 1
ATOM 3977 N N . VAL C 1 158 ? 20.00200 34.20000 -0.24400 1.000 29.17455 157 VAL C N 1
ATOM 3978 C CA . VAL C 1 158 ? 18.84900 34.41900 0.62100 1.000 32.75130 157 VAL C CA 1
ATOM 3979 C C . VAL C 1 158 ? 19.33900 34.51200 2.05500 1.000 34.38307 157 VAL C C 1
ATOM 3980 O O . VAL C 1 158 ? 19.91600 33.54600 2.56300 1.000 32.57496 157 VAL C O 1
ATOM 3984 N N . LYS C 1 159 ? 19.10200 35.65900 2.70300 1.000 31.73538 158 LYS C N 1
ATOM 3985 C CA . LYS C 1 159 ? 19.30900 35.85700 4.13100 1.000 33.12502 158 LYS C CA 1
ATOM 3986 C C . LYS C 1 159 ? 18.05700 35.55500 4.95700 1.000 33.17503 158 LYS C C 1
ATOM 3987 O O . LYS C 1 159 ? 18.15800 34.86500 5.97700 1.000 32.39073 158 LYS C O 1
ATOM 3993 N N . GLY C 1 160 ? 16.87500 35.97300 4.52200 1.000 29.80357 159 GLY C N 1
ATOM 3994 C CA . GLY C 1 160 ? 15.63600 35.63300 5.19600 1.000 29.28246 159 GLY C CA 1
ATOM 3995 C C . GLY C 1 160 ? 14.54100 36.60800 4.79700 1.000 30.15362 159 GLY C C 1
ATOM 3996 O O . GLY C 1 160 ? 14.71700 37.42600 3.90200 1.000 29.20087 159 GLY C O 1
ATOM 3997 N N . PHE C 1 161 ? 13.40900 36.51700 5.50600 1.000 28.86662 160 PHE C N 1
ATOM 3998 C CA . PHE C 1 161 ? 12.28600 37.44200 5.31900 1.000 30.24310 160 PHE C CA 1
ATOM 3999 C C . PHE C 1 161 ? 12.22300 38.41700 6.50300 1.000 29.85621 160 PHE C C 1
ATOM 4000 O O . PHE C 1 161 ? 12.24500 38.00800 7.67800 1.000 28.11916 160 PHE C O 1
ATOM 4008 N N . ASP C 1 162 ? 12.10200 39.70900 6.19200 1.000 29.35352 161 ASP C N 1
ATOM 4009 C CA . ASP C 1 162 ? 11.88800 40.75800 7.18300 1.000 26.13734 161 ASP C CA 1
ATOM 4010 C C . ASP C 1 162 ? 10.43100 41.22200 7.15500 1.000 30.42207 161 ASP C C 1
ATOM 4011 O O . ASP C 1 162 ? 9.96700 41.83000 6.18300 1.000 29.63250 161 ASP C O 1
ATOM 4016 N N . ILE C 1 163 ? 9.71300 40.94800 8.22700 1.000 28.63238 162 ILE C N 1
ATOM 4017 C CA . ILE C 1 163 ? 8.37100 41.47300 8.41400 1.000 30.74316 162 ILE C CA 1
ATOM 4018 C C . ILE C 1 163 ? 8.47100 42.68300 9.34300 1.000 29.87727 162 ILE C C 1
ATOM 4019 O O . ILE C 1 163 ? 8.85800 42.56400 10.51300 1.000 29.24824 162 ILE C O 1
ATOM 4024 N N . ARG C 1 164 ? 8.14200 43.85500 8.82300 1.000 27.85071 163 ARG C N 1
ATOM 4025 C CA . ARG C 1 164 ? 8.38900 45.14300 9.44400 1.000 28.89820 163 ARG C CA 1
ATOM 4026 C C . ARG C 1 164 ? 7.14300 46.00700 9.34100 1.000 31.11162 163 ARG C C 1
ATOM 4027 O O . ARG C 1 164 ? 6.41900 45.92500 8.34900 1.000 30.16941 163 ARG C O 1
ATOM 4035 N N . PRO C 1 165 ? 6.88500 46.86500 10.32300 1.000 28.98769 164 PRO C N 1
ATOM 4036 C CA . PRO C 1 165 ? 5.79600 47.83500 10.16500 1.000 30.64315 164 PRO C CA 1
ATOM 4037 C C . PRO C 1 165 ? 6.17800 48.88200 9.14600 1.000 33.20924 164 PRO C C 1
ATOM 4038 O O . PRO C 1 165 ? 7.32800 49.30400 9.06400 1.000 27.97967 164 PRO C O 1
ATOM 4042 N N . ASN C 1 166 ? 5.19000 49.32200 8.38700 1.000 28.43236 165 ASN C N 1
ATOM 4043 C CA . ASN C 1 166 ? 5.33400 50.43400 7.44300 1.000 32.75656 165 ASN C CA 1
ATOM 4044 C C . ASN C 1 166 ? 5.65600 51.73100 8.18000 1.000 39.50210 165 ASN C C 1
ATOM 4045 O O . ASN C 1 166 ? 6.32100 52.65100 7.68700 1.000 45.22121 165 ASN C O 1
ATOM 4051 N N . GLY D 1 2 ? -8.56300 62.11400 3.66400 1.000 57.57269 1 GLY D N 1
ATOM 4052 C CA . GLY D 1 2 ? -9.86200 62.02300 4.31800 1.000 69.48465 1 GLY D CA 1
ATOM 4053 C C . GLY D 1 2 ? -10.13900 60.77000 5.16000 1.000 78.44098 1 GLY D C 1
ATOM 4054 O O . GLY D 1 2 ? -9.64100 59.66300 4.87500 1.000 65.00516 1 GLY D O 1
ATOM 4055 N N . GLN D 1 3 ? -10.93500 60.94700 6.22300 1.000 87.53944 2 GLN D N 1
ATOM 4056 C CA . GLN D 1 3 ? -11.36900 59.83100 7.06900 1.000 80.52544 2 GLN D CA 1
ATOM 4057 C C . GLN D 1 3 ? -12.48700 59.08000 6.34100 1.000 80.70178 2 GLN D C 1
ATOM 4058 O O . GLN D 1 3 ? -13.66300 59.09200 6.72100 1.000 89.86077 2 GLN D O 1
ATOM 4064 N N . GLY D 1 4 ? -12.09300 58.42900 5.25000 1.000 69.51097 3 GLY D N 1
ATOM 4065 C CA . GLY D 1 4 ? -13.03300 57.69200 4.44000 1.000 62.87859 3 GLY D CA 1
ATOM 4066 C C . GLY D 1 4 ? -13.52000 58.48200 3.24300 1.000 64.16296 3 GLY D C 1
ATOM 4067 O O . GLY D 1 4 ? -14.40000 59.33700 3.38300 1.000 70.29001 3 GLY D O 1
ATOM 4068 N N . GLN D 1 5 ? -12.97700 58.18700 2.06400 1.000 52.67474 4 GLN D N 1
ATOM 4069 C CA . GLN D 1 5 ? -13.46800 58.76800 0.82700 1.000 52.57472 4 GLN D CA 1
ATOM 4070 C C . GLN D 1 5 ? -14.34400 57.75100 0.09600 1.000 45.46071 4 GLN D C 1
ATOM 4071 O O . GLN D 1 5 ? -14.23300 56.54000 0.29100 1.000 41.62078 4 GLN D O 1
ATOM 4077 N N . TRP D 1 6 ? -15.27700 58.27000 -0.68900 1.000 44.73431 5 TRP D N 1
ATOM 4078 C CA . TRP D 1 6 ? -16.32400 57.47800 -1.30700 1.000 40.43116 5 TRP D CA 1
ATOM 4079 C C . TRP D 1 6 ? -16.35100 57.78500 -2.79700 1.000 39.37841 5 TRP D C 1
ATOM 4080 O O . TRP D 1 6 ? -16.29900 58.95200 -3.18800 1.000 38.23880 5 TRP D O 1
ATOM 4091 N N . ILE D 1 7 ? -16.40900 56.74100 -3.62300 1.000 37.08339 6 ILE D N 1
ATOM 4092 C CA . ILE D 1 7 ? -16.58700 56.89100 -5.06300 1.000 37.13077 6 ILE D CA 1
ATOM 4093 C C . ILE D 1 7 ? -17.94600 56.33500 -5.45100 1.000 35.53847 6 ILE D C 1
ATOM 4094 O O . ILE D 1 7 ? -18.16200 55.11200 -5.43300 1.000 34.04092 6 ILE D O 1
ATOM 4099 N N . ALA D 1 8 ? -18.86300 57.22500 -5.82400 1.000 36.86495 7 ALA D N 1
ATOM 4100 C CA . ALA D 1 8 ? -20.17200 56.78800 -6.31100 1.000 37.90454 7 ALA D CA 1
ATOM 4101 C C . ALA D 1 8 ? -20.03100 56.05100 -7.63000 1.000 32.71445 7 ALA D C 1
ATOM 4102 O O . ALA D 1 8 ? -19.11200 56.28800 -8.39400 1.000 33.88827 7 ALA D O 1
ATOM 4104 N N . ALA D 1 9 ? -20.94900 55.12900 -7.88200 1.000 31.62484 8 ALA D N 1
ATOM 4105 C CA . ALA D 1 9 ? -20.93500 54.34900 -9.11500 1.000 36.56491 8 ALA D CA 1
ATOM 4106 C C . ALA D 1 9 ? -20.83000 55.22500 -10.35900 1.000 35.17527 8 ALA D C 1
ATOM 4107 O O . ALA D 1 9 ? -20.10900 54.88000 -11.30600 1.000 35.34634 8 ALA D O 1
ATOM 4109 N N . ARG D 1 10 ? -21.52800 56.36300 -10.37800 1.000 35.27528 9 ARG D N 1
ATOM 4110 C CA . ARG D 1 10 ? -21.45600 57.24500 -11.53600 1.000 38.90203 9 ARG D CA 1
ATOM 4111 C C . ARG D 1 10 ? -20.04300 57.75200 -11.76600 1.000 39.34682 9 ARG D C 1
ATOM 4112 O O . ARG D 1 10 ? -19.71700 58.21300 -12.86400 1.000 35.10421 9 ARG D O 1
ATOM 4120 N N . ASP D 1 11 ? -19.18600 57.71600 -10.75900 1.000 36.98075 10 ASP D N 1
ATOM 4121 C CA . ASP D 1 11 ? -17.82500 58.20900 -10.95600 1.000 37.35448 10 ASP D CA 1
ATOM 4122 C C . ASP D 1 11 ? -16.81100 57.08800 -11.16700 1.000 36.52806 10 ASP D C 1
ATOM 4123 O O . ASP D 1 11 ? -15.63300 57.37200 -11.40000 1.000 37.72558 10 ASP D O 1
ATOM 4128 N N . LEU D 1 12 ? -17.24200 55.83000 -11.12000 1.000 33.53823 11 LEU D N 1
ATOM 4129 C CA . LEU D 1 12 ? -16.34600 54.72200 -11.44200 1.000 36.51490 11 LEU D CA 1
ATOM 4130 C C . LEU D 1 12 ? -16.32000 54.48800 -12.94600 1.000 35.03578 11 LEU D C 1
ATOM 4131 O O . LEU D 1 12 ? -17.18400 54.96000 -13.69100 1.000 32.66707 11 LEU D O 1
ATOM 4136 N N . SER D 1 13 ? -15.30900 53.74500 -13.39700 1.000 35.46741 12 SER D N 1
ATOM 4137 C CA . SER D 1 13 ? -15.19600 53.30600 -14.79100 1.000 36.32014 12 SER D CA 1
ATOM 4138 C C . SER D 1 13 ? -15.72400 51.88300 -14.85400 1.000 33.89880 12 SER D C 1
ATOM 4139 O O . SER D 1 13 ? -15.05100 50.94500 -14.44300 1.000 33.43032 12 SER D O 1
ATOM 4142 N N . ILE D 1 14 ? -16.93200 51.72800 -15.37300 1.000 31.03267 13 ILE D N 1
ATOM 4143 C CA . ILE D 1 14 ? -17.59300 50.43700 -15.54300 1.000 34.06987 13 ILE D CA 1
ATOM 4144 C C . ILE D 1 14 ? -17.84600 50.25400 -17.02500 1.000 35.10947 13 ILE D C 1
ATOM 4145 O O . ILE D 1 14 ? -18.56300 51.05600 -17.63400 1.000 34.21726 13 ILE D O 1
ATOM 4150 N N . THR D 1 15 ? -17.28700 49.19500 -17.60300 1.000 33.12766 14 THR D N 1
ATOM 4151 C CA . THR D 1 15 ? -17.35300 49.02100 -19.04400 1.000 37.56240 14 THR D CA 1
ATOM 4152 C C . THR D 1 15 ? -18.79200 48.82000 -19.47500 1.000 37.67820 14 THR D C 1
ATOM 4153 O O . THR D 1 15 ? -19.54300 48.06200 -18.84800 1.000 35.45688 14 THR D O 1
ATOM 4157 N N . TRP D 1 16 ? -19.17100 49.49000 -20.57300 1.000 34.98314 15 TRP D N 1
ATOM 4158 C CA . TRP D 1 16 ? -20.49800 49.39000 -21.17200 1.000 39.34945 15 TRP D CA 1
ATOM 4159 C C . TRP D 1 16 ? -21.60600 50.02700 -20.32700 1.000 38.52041 15 TRP D C 1
ATOM 4160 O O . TRP D 1 16 ? -22.77900 49.90500 -20.68200 1.000 35.09631 15 TRP D O 1
ATOM 4171 N N . VAL D 1 17 ? -21.27800 50.70800 -19.22000 1.000 34.85155 16 VAL D N 1
ATOM 4172 C CA . VAL D 1 17 ? -22.30600 51.09100 -18.24500 1.000 35.49636 16 VAL D CA 1
ATOM 4173 C C . VAL D 1 17 ? -23.28400 52.14100 -18.78700 1.000 38.86255 16 VAL D C 1
ATOM 4174 O O . VAL D 1 17 ? -24.41100 52.26200 -18.28000 1.000 37.87296 16 VAL D O 1
ATOM 4178 N N . ASP D 1 18 ? -22.87000 52.91900 -19.78200 1.000 35.97010 17 ASP D N 1
ATOM 4179 C CA . ASP D 1 18 ? -23.72000 53.89900 -20.44000 1.000 39.84688 17 ASP D CA 1
ATOM 4180 C C . ASP D 1 18 ? -24.49700 53.30700 -21.60400 1.000 39.08100 17 ASP D C 1
ATOM 4181 O O . ASP D 1 18 ? -25.11700 54.05900 -22.35100 1.000 41.19704 17 ASP D O 1
ATOM 4186 N N . ASN D 1 19 ? -24.49900 51.98500 -21.75300 1.000 38.07035 18 ASN D N 1
ATOM 4187 C CA . ASN D 1 19 ? -25.24000 51.30900 -22.80500 1.000 39.67318 18 ASN D CA 1
ATOM 4188 C C . ASN D 1 19 ? -26.43900 50.59700 -22.21400 1.000 40.64435 18 ASN D C 1
ATOM 4189 O O . ASN D 1 19 ? -26.27400 49.50300 -21.65500 1.000 38.22827 18 ASN D O 1
ATOM 4194 N N . PRO D 1 20 ? -27.66200 51.11000 -22.39000 1.000 41.06545 19 PRO D N 1
ATOM 4195 C CA . PRO D 1 20 ? -28.83700 50.48000 -21.74200 1.000 40.22851 19 PRO D CA 1
ATOM 4196 C C . PRO D 1 20 ? -29.07600 49.02300 -22.09200 1.000 40.72067 19 PRO D C 1
ATOM 4197 O O . PRO D 1 20 ? -29.88300 48.37300 -21.42000 1.000 40.23640 19 PRO D O 1
ATOM 4201 N N . GLN D 1 21 ? -28.45300 48.48500 -23.13200 1.000 41.67079 20 GLN D N 1
ATOM 4202 C CA . GLN D 1 21 ? -28.62300 47.06300 -23.41600 1.000 42.39192 20 GLN D CA 1
ATOM 4203 C C . GLN D 1 21 ? -27.98700 46.18900 -22.34300 1.000 43.76314 20 GLN D C 1
ATOM 4204 O O . GLN D 1 21 ? -28.44000 45.06100 -22.10200 1.000 43.66050 20 GLN D O 1
ATOM 4210 N N . TYR D 1 22 ? -26.94400 46.68900 -21.67400 1.000 38.69411 21 TYR D N 1
ATOM 4211 C CA . TYR D 1 22 ? -26.12300 45.87100 -20.78000 1.000 40.19956 21 TYR D CA 1
ATOM 4212 C C . TYR D 1 22 ? -26.18500 46.31800 -19.32900 1.000 37.36501 21 TYR D C 1
ATOM 4213 O O . TYR D 1 22 ? -26.16800 45.48900 -18.41800 1.000 37.44396 21 TYR D O 1
ATOM 4222 N N . TRP D 1 23 ? -26.26600 47.61100 -19.08500 1.000 36.48595 22 TRP D N 1
ATOM 4223 C CA . TRP D 1 23 ? -26.42800 48.13900 -17.74400 1.000 38.76517 22 TRP D CA 1
ATOM 4224 C C . TRP D 1 23 ? -27.61700 49.09300 -17.75300 1.000 38.25722 22 TRP D C 1
ATOM 4225 O O . TRP D 1 23 ? -27.87800 49.79300 -18.74900 1.000 35.60953 22 TRP D O 1
ATOM 4236 N N . THR D 1 24 ? -28.30000 49.12500 -16.59900 1.000 34.93314 23 THR D N 1
ATOM 4237 C CA . THR D 1 24 ? -29.43000 50.01300 -16.33700 1.000 37.22025 23 THR D CA 1
ATOM 4238 C C . THR D 1 24 ? -29.17400 50.86800 -15.09100 1.000 40.06007 23 THR D C 1
ATOM 4239 O O . THR D 1 24 ? -29.03900 50.33800 -13.97600 1.000 37.67031 23 THR D O 1
ATOM 4243 N N . TRP D 1 25 ? -29.16300 52.19000 -15.27000 1.000 39.42578 24 TRP D N 1
ATOM 4244 C CA . TRP D 1 25 ? -29.00800 53.10900 -14.15400 1.000 39.17049 24 TRP D CA 1
ATOM 4245 C C . TRP D 1 25 ? -30.34800 53.29000 -13.44300 1.000 43.35783 24 TRP D C 1
ATOM 4246 O O . TRP D 1 25 ? -31.41700 53.34000 -14.06300 1.000 39.01520 24 TRP D O 1
ATOM 4257 N N . LYS D 1 26 ? -30.28700 53.35900 -12.12300 1.000 41.06808 25 LYS D N 1
ATOM 4258 C CA . LYS D 1 26 ? -31.49200 53.38000 -11.30400 1.000 45.49230 25 LYS D CA 1
ATOM 4259 C C . LYS D 1 26 ? -31.24900 54.24700 -10.07600 1.000 46.78456 25 LYS D C 1
ATOM 4260 O O . LYS D 1 26 ? -30.14300 54.29000 -9.55600 1.000 42.67354 25 LYS D O 1
ATOM 4266 N N . THR D 1 27 ? -32.28300 54.94400 -9.63300 1.000 47.52412 26 THR D N 1
ATOM 4267 C CA . THR D 1 27 ? -32.21400 55.73200 -8.40400 1.000 50.64291 26 THR D CA 1
ATOM 4268 C C . THR D 1 27 ? -32.99800 54.99300 -7.32200 1.000 50.66660 26 THR D C 1
ATOM 4269 O O . THR D 1 27 ? -34.17000 54.68500 -7.50800 1.000 51.44038 26 THR D O 1
ATOM 4273 N N . VAL D 1 28 ? -32.33500 54.72100 -6.26600 1.000 50.65344 27 VAL D N 1
ATOM 4274 C CA . VAL D 1 28 ? -32.87300 53.89400 -5.17400 1.000 52.67737 27 VAL D CA 1
ATOM 4275 C C . VAL D 1 28 ? -32.70900 54.59900 -3.84400 1.000 55.66457 27 VAL D C 1
ATOM 4276 O O . VAL D 1 28 ? -31.99800 55.59500 -3.74300 1.000 55.95145 27 VAL D O 1
ATOM 4280 N N . ASP D 1 29 ? -33.40500 54.12800 -2.82100 1.000 57.11474 28 ASP D N 1
ATOM 4281 C CA . ASP D 1 29 ? -33.38100 54.75300 -1.50400 1.000 62.43380 28 ASP D CA 1
ATOM 4282 C C . ASP D 1 29 ? -31.97700 54.76700 -0.87700 1.000 62.73647 28 ASP D C 1
ATOM 4283 O O . ASP D 1 29 ? -31.35600 53.70300 -0.81800 1.000 62.60224 28 ASP D O 1
ATOM 4285 N N . PRO D 1 30 ? -31.47200 55.90400 -0.35600 1.000 66.70010 29 PRO D N 1
ATOM 4286 C CA . PRO D 1 30 ? -32.09300 57.22900 -0.28500 1.000 71.07957 29 PRO D CA 1
ATOM 4287 C C . PRO D 1 30 ? -31.60800 58.20400 -1.38000 1.000 70.26632 29 PRO D C 1
ATOM 4288 O O . PRO D 1 30 ? -30.65100 58.95100 -1.19400 1.000 72.48501 29 PRO D O 1
ATOM 4292 N N . ASN D 1 31 ? -32.28800 58.24100 -2.52500 1.000 65.24466 30 ASN D N 1
ATOM 4293 C CA . ASN D 1 31 ? -31.96000 59.10700 -3.66500 1.000 64.70249 30 ASN D CA 1
ATOM 4294 C C . ASN D 1 31 ? -30.48400 58.99700 -4.12600 1.000 60.42567 30 ASN D C 1
ATOM 4295 O O . ASN D 1 31 ? -29.78500 59.99400 -4.31800 1.000 60.10721 30 ASN D O 1
ATOM 4300 N N . ILE D 1 32 ? -30.01300 57.76300 -4.31800 1.000 56.71206 31 ILE D N 1
ATOM 4301 C CA . ILE D 1 32 ? -28.68000 57.43000 -4.84200 1.000 50.96401 31 ILE D CA 1
ATOM 4302 C C . ILE D 1 32 ? -28.78600 56.75600 -6.20600 1.000 47.85311 31 ILE D C 1
ATOM 4303 O O . ILE D 1 32 ? -29.70600 55.98500 -6.44600 1.000 47.79520 31 ILE D O 1
ATOM 4308 N N . GLU D 1 33 ? -27.80300 56.93500 -7.17100 1.000 45.72917 32 GLU D N 1
ATOM 4309 C CA . GLU D 1 33 ? -27.77900 56.29400 -8.47400 1.000 44.38164 32 GLU D CA 1
ATOM 4310 C C . GLU D 1 33 ? -26.85400 55.08000 -8.42400 1.000 41.16283 32 GLU D C 1
ATOM 4311 O O . GLU D 1 33 ? -25.67400 55.19600 -8.07300 1.000 36.25698 32 GLU D O 1
ATOM 4317 N N . VAL D 1 34 ? -27.38000 53.92800 -8.80300 1.000 39.53895 33 VAL D N 1
ATOM 4318 C CA . VAL D 1 34 ? -26.63300 52.68200 -8.83500 1.000 37.40712 33 VAL D CA 1
ATOM 4319 C C . VAL D 1 34 ? -26.80500 52.04500 -10.20400 1.000 38.15984 33 VAL D C 1
ATOM 4320 O O . VAL D 1 34 ? -27.79100 52.30800 -10.91000 1.000 36.28067 33 VAL D O 1
ATOM 4324 N N . ALA D 1 35 ? -25.83800 51.21400 -10.58300 1.000 37.02812 34 ALA D N 1
ATOM 4325 C CA . ALA D 1 35 ? -25.83600 50.57400 -11.89000 1.000 35.80692 34 ALA D CA 1
ATOM 4326 C C . ALA D 1 35 ? -26.13900 49.10000 -11.72500 1.000 35.23317 34 ALA D C 1
ATOM 4327 O O . ALA D 1 35 ? -25.36300 48.38200 -11.09000 1.000 34.28569 34 ALA D O 1
ATOM 4329 N N . GLU D 1 36 ? -27.22100 48.64400 -12.35400 1.000 33.32242 35 GLU D N 1
ATOM 4330 C CA . GLU D 1 36 ? -27.63700 47.24600 -12.31700 1.000 35.50163 35 GLU D CA 1
ATOM 4331 C C . GLU D 1 36 ? -27.20400 46.56200 -13.60000 1.000 36.51227 35 GLU D C 1
ATOM 4332 O O . GLU D 1 36 ? -27.53100 47.03100 -14.68200 1.000 39.03363 35 GLU D O 1
ATOM 4338 N N . LEU D 1 37 ? -26.49700 45.44600 -13.48200 1.000 35.09895 36 LEU D N 1
ATOM 4339 C CA . LEU D 1 37 ? -25.95300 44.74800 -14.64200 1.000 37.85717 36 LEU D CA 1
ATOM 4340 C C . LEU D 1 37 ? -27.03300 43.84400 -15.22100 1.000 36.71756 36 LEU D C 1
ATOM 4341 O O . LEU D 1 37 ? -27.55400 42.98200 -14.53000 1.000 37.24657 36 LEU D O 1
ATOM 4346 N N . ARG D 1 38 ? -27.39200 44.05100 -16.48400 1.000 38.20458 37 ARG D N 1
ATOM 4347 C CA . ARG D 1 38 ? -28.33500 43.14800 -17.15100 1.000 40.64171 37 ARG D CA 1
ATOM 4348 C C . ARG D 1 38 ? -27.64000 41.93200 -17.70400 1.000 39.12574 37 ARG D C 1
ATOM 4349 O O . ARG D 1 38 ? -28.03700 40.79800 -17.39600 1.000 38.33354 37 ARG D O 1
ATOM 4357 N N . ARG D 1 39 ? -26.57900 42.13600 -18.49400 1.000 39.26787 38 ARG D N 1
ATOM 4358 C CA . ARG D 1 39 ? -25.81900 41.08500 -19.14400 1.000 41.41549 38 ARG D CA 1
ATOM 4359 C C . ARG D 1 39 ? -24.58100 41.76600 -19.70700 1.000 42.37613 38 ARG D C 1
ATOM 4360 O O . ARG D 1 39 ? -24.68800 42.87100 -20.25800 1.000 36.37015 38 ARG D O 1
ATOM 4368 N N . VAL D 1 40 ? -23.40600 41.16500 -19.51600 1.000 37.96245 39 VAL D N 1
ATOM 4369 C CA . VAL D 1 40 ? -22.18700 41.65900 -20.12900 1.000 37.28868 39 VAL D CA 1
ATOM 4370 C C . VAL D 1 40 ? -21.20200 40.50100 -20.16700 1.000 38.16247 39 VAL D C 1
ATOM 4371 O O . VAL D 1 40 ? -21.16700 39.65800 -19.25900 1.000 40.18640 39 VAL D O 1
ATOM 4375 N N . ALA D 1 41 ? -20.39900 40.45800 -21.23500 1.000 38.04930 40 ALA D N 1
ATOM 4376 C CA . ALA D 1 41 ? -19.33000 39.46500 -21.31400 1.000 36.75177 40 ALA D CA 1
ATOM 4377 C C . ALA D 1 41 ? -18.05600 39.94800 -20.62400 1.000 38.10194 40 ALA D C 1
ATOM 4378 O O . ALA D 1 41 ? -17.26400 39.13900 -20.12600 1.000 35.70954 40 ALA D O 1
ATOM 4380 N N . TRP D 1 42 ? -17.84100 41.26100 -20.61200 1.000 37.07287 41 TRP D N 1
ATOM 4381 C CA . TRP D 1 42 ? -16.62500 41.91300 -20.13600 1.000 37.30184 41 TRP D CA 1
ATOM 4382 C C . TRP D 1 42 ? -17.05000 42.72600 -18.91600 1.000 35.10158 41 TRP D C 1
ATOM 4383 O O . TRP D 1 42 ? -17.52400 43.85500 -19.05600 1.000 34.18041 41 TRP D O 1
ATOM 4394 N N . LEU D 1 43 ? -16.91200 42.14700 -17.71800 1.000 33.06975 42 LEU D N 1
ATOM 4395 C CA . LEU D 1 43 ? -17.28800 42.84900 -16.49000 1.000 33.34084 42 LEU D CA 1
ATOM 4396 C C . LEU D 1 43 ? -16.03600 43.48200 -15.88800 1.000 35.12263 42 LEU D C 1
ATOM 4397 O O . LEU D 1 43 ? -15.08200 42.78000 -15.59600 1.000 32.09069 42 LEU D O 1
ATOM 4402 N N . ASP D 1 44 ? -16.00400 44.81100 -15.81100 1.000 34.86997 43 ASP D N 1
ATOM 4403 C CA . ASP D 1 44 ? -14.87100 45.51200 -15.19200 1.000 35.86483 43 ASP D CA 1
ATOM 4404 C C . ASP D 1 44 ? -15.42400 46.74700 -14.49100 1.000 35.39898 43 ASP D C 1
ATOM 4405 O O . ASP D 1 44 ? -16.04400 47.60200 -15.13100 1.000 32.25387 43 ASP D O 1
ATOM 4410 N N . ILE D 1 45 ? -15.22200 46.82700 -13.17800 1.000 29.69830 44 ILE D N 1
ATOM 4411 C CA . ILE D 1 45 ? -15.68000 47.92500 -12.32900 1.000 30.17204 44 ILE D CA 1
ATOM 4412 C C . ILE D 1 45 ? -14.39400 48.47200 -11.74900 1.000 34.56730 44 ILE D C 1
ATOM 4413 O O . ILE D 1 45 ? -13.82100 47.82500 -10.86500 1.000 31.60116 44 ILE D O 1
ATOM 4418 N N . TYR D 1 46 ? -13.91500 49.61500 -12.25900 1.000 33.65930 45 TYR D N 1
ATOM 4419 C CA . TYR D 1 46 ? -12.59100 50.13800 -11.95200 1.000 33.27767 45 TYR D CA 1
ATOM 4420 C C . TYR D 1 46 ? -12.67200 51.51400 -11.30100 1.000 32.64339 45 TYR D C 1
ATOM 4421 O O . TYR D 1 46 ? -13.59300 52.30000 -11.56200 1.000 31.82224 45 TYR D O 1
ATOM 4430 N N . GLY D 1 47 ? -11.69800 51.77900 -10.43800 1.000 31.27743 46 GLY D N 1
ATOM 4431 C CA . GLY D 1 47 ? -11.56800 53.06900 -9.78100 1.000 31.49588 46 GLY D CA 1
ATOM 4432 C C . GLY D 1 47 ? -10.11000 53.35000 -9.46300 1.000 32.87236 46 GLY D C 1
ATOM 4433 O O . GLY D 1 47 ? -9.29800 52.43900 -9.35600 1.000 31.24848 46 GLY D O 1
ATOM 4434 N N . LYS D 1 48 ? -9.78000 54.62400 -9.32800 1.000 32.75919 47 LYS D N 1
ATOM 4435 C CA . LYS D 1 48 ? -8.41500 55.07100 -9.10200 1.000 34.94630 47 LYS D CA 1
ATOM 4436 C C . LYS D 1 48 ? -8.47500 56.30200 -8.22000 1.000 39.53632 47 LYS D C 1
ATOM 4437 O O . LYS D 1 48 ? -9.33000 57.16000 -8.43500 1.000 38.78886 47 LYS D O 1
ATOM 4443 N N . ILE D 1 49 ? -7.57400 56.39500 -7.23100 1.000 36.14644 48 ILE D N 1
ATOM 4444 C CA . ILE D 1 49 ? -7.52300 57.55500 -6.34700 1.000 38.60463 48 ILE D CA 1
ATOM 4445 C C . ILE D 1 49 ? -6.08700 57.99500 -6.13100 1.000 37.65715 48 ILE D C 1
ATOM 4446 O O . ILE D 1 49 ? -5.15200 57.20800 -6.26500 1.000 36.73335 48 ILE D O 1
ATOM 4451 N N . GLU D 1 50 ? -5.91600 59.27800 -5.82300 1.000 38.58621 49 GLU D N 1
ATOM 4452 C CA . GLU D 1 50 ? -4.61300 59.85400 -5.52200 1.000 41.62078 49 GLU D CA 1
ATOM 4453 C C . GLU D 1 50 ? -4.35900 59.77500 -4.01800 1.000 36.29646 49 GLU D C 1
ATOM 4454 O O . GLU D 1 50 ? -5.16700 60.25700 -3.22300 1.000 37.04392 49 GLU D O 1
ATOM 4460 N N . THR D 1 51 ? -3.23600 59.17100 -3.63300 1.000 35.89904 50 THR D N 1
ATOM 4461 C CA . THR D 1 51 ? -2.92000 59.03500 -2.21700 1.000 35.05947 50 THR D CA 1
ATOM 4462 C C . THR D 1 51 ? -2.55700 60.37700 -1.59200 1.000 37.57293 50 THR D C 1
ATOM 4463 O O . THR D 1 51 ? -2.62600 60.51600 -0.36100 1.000 36.58070 50 THR D O 1
ATOM 4467 N N . LYS D 1 52 ? -2.15600 61.37100 -2.39800 1.000 37.83348 51 LYS D N 1
ATOM 4468 C CA . LYS D 1 52 ? -1.85000 62.67600 -1.81600 1.000 41.03913 51 LYS D CA 1
ATOM 4469 C C . LYS D 1 52 ? -3.07300 63.32900 -1.18400 1.000 42.15769 51 LYS D C 1
ATOM 4470 O O . LYS D 1 52 ? -2.90600 64.24000 -0.36700 1.000 43.51838 51 LYS D O 1
ATOM 4476 N N . ASN D 1 53 ? -4.29000 62.89700 -1.54100 1.000 41.88923 52 ASN D N 1
ATOM 4477 C CA . ASN D 1 53 ? -5.50800 63.39900 -0.90800 1.000 43.68155 52 ASN D CA 1
ATOM 4478 C C . ASN D 1 53 ? -5.92500 62.62100 0.34300 1.000 42.71302 52 ASN D C 1
ATOM 4479 O O . ASN D 1 53 ? -6.99300 62.91000 0.91000 1.000 46.43715 52 ASN D O 1
ATOM 4484 N N . LEU D 1 54 ? -5.13100 61.64700 0.78200 1.000 37.49397 53 LEU D N 1
ATOM 4485 C CA . LEU D 1 54 ? -5.46800 60.82000 1.92600 1.000 38.79676 53 LEU D CA 1
ATOM 4486 C C . LEU D 1 54 ? -4.62300 61.24600 3.11400 1.000 37.65715 53 LEU D C 1
ATOM 4487 O O . LEU D 1 54 ? -3.60400 61.91600 2.96200 1.000 38.28880 53 LEU D O 1
ATOM 4492 N N . ILE D 1 55 ? -5.07900 60.88200 4.31100 1.000 38.11246 54 ILE D N 1
ATOM 4493 C CA . ILE D 1 55 ? -4.31500 61.14300 5.52600 1.000 36.13591 54 ILE D CA 1
ATOM 4494 C C . ILE D 1 55 ? -3.03200 60.32600 5.49400 1.000 33.69615 54 ILE D C 1
ATOM 4495 O O . ILE D 1 55 ? -3.04500 59.15100 5.11500 1.000 31.22743 54 ILE D O 1
ATOM 4500 N N . ARG D 1 56 ? -1.93800 60.92600 5.93800 1.000 34.47255 55 ARG D N 1
ATOM 4501 C CA . ARG D 1 56 ? -0.63100 60.27800 5.97700 1.000 36.96233 55 ARG D CA 1
ATOM 4502 C C . ARG D 1 56 ? -0.54300 59.20800 7.07000 1.000 32.00910 55 ARG D C 1
ATOM 4503 O O . ARG D 1 56 ? -1.33500 59.14900 8.00300 1.000 30.60893 55 ARG D O 1
ATOM 4511 N N . LYS D 1 57 ? 0.41100 58.30800 6.90100 1.000 31.00898 56 LYS D N 1
ATOM 4512 C CA . LYS D 1 57 ? 0.72200 57.28600 7.91600 1.000 30.32995 56 LYS D CA 1
ATOM 4513 C C . LYS D 1 57 ? -0.53200 56.50800 8.30700 1.000 31.61958 56 LYS D C 1
ATOM 4514 O O . LYS D 1 57 ? -0.81800 56.25700 9.48500 1.000 31.02477 56 LYS D O 1
ATOM 4520 N N . THR D 1 58 ? -1.27800 56.10800 7.28500 1.000 30.08519 57 THR D N 1
ATOM 4521 C CA . THR D 1 58 ? -2.56000 55.45700 7.49300 1.000 33.40927 57 THR D CA 1
ATOM 4522 C C . THR D 1 58 ? -2.76300 54.32200 6.50300 1.000 29.05612 57 THR D C 1
ATOM 4523 O O . THR D 1 58 ? -2.49200 54.46400 5.30700 1.000 30.98793 57 THR D O 1
ATOM 4527 N N . SER D 1 59 ? -3.26200 53.21000 7.00800 1.000 28.64554 58 SER D N 1
ATOM 4528 C CA . SER D 1 59 ? -3.60300 52.07100 6.17800 1.000 32.68813 58 SER D CA 1
ATOM 4529 C C . SER D 1 59 ? -5.05100 52.22800 5.73000 1.000 31.59063 58 SER D C 1
ATOM 4530 O O . SER D 1 59 ? -5.92200 52.58500 6.53500 1.000 28.09021 58 SER D O 1
ATOM 4533 N N . TYR D 1 60 ? -5.29200 52.02700 4.43700 1.000 29.50617 59 TYR D N 1
ATOM 4534 C CA . TYR D 1 60 ? -6.62900 52.14100 3.86400 1.000 29.61145 59 TYR D CA 1
ATOM 4535 C C . TYR D 1 60 ? -7.06000 50.84000 3.21700 1.000 32.46968 59 TYR D C 1
ATOM 4536 O O . TYR D 1 60 ? -6.25200 50.15400 2.59600 1.000 34.19621 59 TYR D O 1
ATOM 4545 N N . ALA D 1 61 ? -8.33400 50.48700 3.39600 1.000 32.59075 60 ALA D N 1
ATOM 4546 C CA . ALA D 1 61 ? -8.93200 49.34500 2.71600 1.000 31.13531 60 ALA D CA 1
ATOM 4547 C C . ALA D 1 61 ? -10.00100 49.83400 1.74800 1.000 32.36704 60 ALA D C 1
ATOM 4548 O O . ALA D 1 61 ? -10.69000 50.84600 2.00200 1.000 29.14034 60 ALA D O 1
ATOM 4550 N N . VAL D 1 62 ? -10.14000 49.12300 0.62700 1.000 29.39300 61 VAL D N 1
ATOM 4551 C CA . VAL D 1 62 ? -11.03900 49.52500 -0.45800 1.000 27.76386 61 VAL D CA 1
ATOM 4552 C C . VAL D 1 62 ? -12.03900 48.40100 -0.68500 1.000 30.27731 61 VAL D C 1
ATOM 4553 O O . VAL D 1 62 ? -11.64700 47.23900 -0.87600 1.000 26.49002 61 VAL D O 1
ATOM 4557 N N . TYR D 1 63 ? -13.33200 48.75500 -0.66000 1.000 26.26631 62 TYR D N 1
ATOM 4558 C CA . TYR D 1 63 ? -14.44400 47.81600 -0.76900 1.000 28.99032 62 TYR D CA 1
ATOM 4559 C C . TYR D 1 63 ? -15.36900 48.17900 -1.92400 1.000 30.34574 62 TYR D C 1
ATOM 4560 O O . TYR D 1 63 ? -15.70000 49.34900 -2.14100 1.000 27.75596 62 TYR D O 1
ATOM 4569 N N . LEU D 1 64 ? -15.78000 47.18800 -2.69700 1.000 29.32194 63 LEU D N 1
ATOM 4570 C CA . LEU D 1 64 ? -16.85600 47.34600 -3.67000 1.000 29.79831 63 LEU D CA 1
ATOM 4571 C C . LEU D 1 64 ? -18.16900 47.13100 -2.94200 1.000 28.65344 63 LEU D C 1
ATOM 4572 O O . LEU D 1 64 ? -18.36400 46.07100 -2.33000 1.000 29.56144 63 LEU D O 1
ATOM 4577 N N . VAL D 1 65 ? -19.05800 48.12800 -2.96800 1.000 28.67186 64 VAL D N 1
ATOM 4578 C CA . VAL D 1 65 ? -20.37100 48.04200 -2.33800 1.000 30.30363 64 VAL D CA 1
ATOM 4579 C C . VAL D 1 65 ? -21.38700 47.71100 -3.42000 1.000 32.19070 64 VAL D C 1
ATOM 4580 O O . VAL D 1 65 ? -21.48500 48.42200 -4.43000 1.000 29.61145 64 VAL D O 1
ATOM 4584 N N . PHE D 1 66 ? -22.11900 46.61600 -3.23600 1.000 29.99833 65 PHE D N 1
ATOM 4585 C CA . PHE D 1 66 ? -22.97400 46.09700 -4.29600 1.000 31.19058 65 PHE D CA 1
ATOM 4586 C C . PHE D 1 66 ? -24.12500 45.30500 -3.68500 1.000 34.57257 65 PHE D C 1
ATOM 4587 O O . PHE D 1 66 ? -24.16700 45.00500 -2.48100 1.000 30.74316 65 PHE D O 1
ATOM 4595 N N . LYS D 1 67 ? -25.06200 44.96700 -4.56000 1.000 28.87715 66 LYS D N 1
ATOM 4596 C CA . LYS D 1 67 ? -26.12200 44.02600 -4.26800 1.000 32.29071 66 LYS D CA 1
ATOM 4597 C C . LYS D 1 67 ? -26.19500 43.00000 -5.38600 1.000 36.25171 66 LYS D C 1
ATOM 4598 O O . LYS D 1 67 ? -25.60200 43.16500 -6.46000 1.000 36.34646 66 LYS D O 1
ATOM 4604 N N . LEU D 1 68 ? -26.88900 41.90300 -5.10600 1.000 35.09368 67 LEU D N 1
ATOM 4605 C CA . LEU D 1 68 ? -27.13200 40.88100 -6.10300 1.000 36.04643 67 LEU D CA 1
ATOM 4606 C C . LEU D 1 68 ? -28.63300 40.76800 -6.33500 1.000 38.97573 67 LEU D C 1
ATOM 4607 O O . LEU D 1 68 ? -29.44400 41.00300 -5.42200 1.000 37.51766 67 LEU D O 1
ATOM 4612 N N . THR D 1 69 ? -28.98800 40.37400 -7.55400 1.000 38.27827 68 THR D N 1
ATOM 4613 C CA . THR D 1 69 ? -30.40900 40.11700 -7.87200 1.000 41.76817 68 THR D CA 1
ATOM 4614 C C . THR D 1 69 ? -30.73500 38.70600 -7.37700 1.000 43.93685 68 THR D C 1
ATOM 4615 O O . THR D 1 69 ? -29.87300 38.10500 -6.74300 1.000 42.43140 68 THR D O 1
ATOM 4619 N N . ASP D 1 70 ? -31.92900 38.20900 -7.68000 1.000 45.59231 69 ASP D N 1
ATOM 4620 C CA . ASP D 1 70 ? -32.34200 36.84800 -7.26700 1.000 50.31130 69 ASP D CA 1
ATOM 4621 C C . ASP D 1 70 ? -31.59600 35.79000 -8.06900 1.000 51.56934 69 ASP D C 1
ATOM 4622 O O . ASP D 1 70 ? -31.39700 34.69300 -7.54700 1.000 51.44564 69 ASP D O 1
ATOM 4627 N N . ASN D 1 71 ? -31.24600 36.10500 -9.30800 1.000 50.10338 70 ASN D N 1
ATOM 4628 C CA . ASN D 1 71 ? -30.63100 35.06100 -10.15800 1.000 54.53022 70 ASN D CA 1
ATOM 4629 C C . ASN D 1 71 ? -29.36200 35.61800 -10.79300 1.000 48.90586 70 ASN D C 1
ATOM 4630 O O . ASN D 1 71 ? -29.35900 35.83700 -12.01000 1.000 54.60918 70 ASN D O 1
ATOM 4635 N N . PRO D 1 72 ? -28.28600 35.86100 -10.02300 1.000 46.62401 71 PRO D N 1
ATOM 4636 C CA . PRO D 1 72 ? -27.05200 36.30400 -10.62200 1.000 43.72366 71 PRO D CA 1
ATOM 4637 C C . PRO D 1 72 ? -26.48900 35.15800 -11.46500 1.000 42.99463 71 PRO D C 1
ATOM 4638 O O . PRO D 1 72 ? -26.64400 34.03700 -11.11900 1.000 41.73395 71 PRO D O 1
ATOM 4642 N N . ARG D 1 73 ? -25.83100 35.46900 -12.56400 1.000 40.01006 72 ARG D N 1
ATOM 4643 C CA . ARG D 1 73 ? -25.25700 34.42000 -13.41200 1.000 42.50246 72 ARG D CA 1
ATOM 4644 C C . ARG D 1 73 ? -23.74100 34.58500 -13.53400 1.000 40.28115 72 ARG D C 1
ATOM 4645 O O . ARG D 1 73 ? -23.28400 35.69100 -13.68100 1.000 38.08878 72 ARG D O 1
ATOM 4653 N N . GLU D 1 74 ? -22.99400 33.49000 -13.56300 1.000 40.54960 73 GLU D N 1
ATOM 4654 C CA . GLU D 1 74 ? -21.56900 33.44600 -13.83200 1.000 42.41035 73 GLU D CA 1
ATOM 4655 C C . GLU D 1 74 ? -20.78600 34.43600 -12.96900 1.000 41.97609 73 GLU D C 1
ATOM 4656 O O . GLU D 1 74 ? -19.76900 34.99500 -13.37700 1.000 39.51000 73 GLU D O 1
ATOM 4662 N N . LEU D 1 75 ? -21.23100 34.61200 -11.72400 1.000 37.60451 74 LEU D N 1
ATOM 4663 C CA . LEU D 1 75 ? -20.59100 35.54900 -10.80100 1.000 40.54170 74 LEU D CA 1
ATOM 4664 C C . LEU D 1 75 ? -20.26200 34.87000 -9.46500 1.000 38.93625 74 LEU D C 1
ATOM 4665 O O . LEU D 1 75 ? -20.21700 35.52100 -8.41400 1.000 37.75453 74 LEU D O 1
ATOM 4670 N N . GLU D 1 76 ? -20.10600 33.55200 -9.47000 1.000 38.77307 75 GLU D N 1
ATOM 4671 C CA . GLU D 1 76 ? -19.71600 32.83100 -8.26600 1.000 39.08627 75 GLU D CA 1
ATOM 4672 C C . GLU D 1 76 ? -18.36100 33.32400 -7.77400 1.000 39.81267 75 GLU D C 1
ATOM 4673 O O . GLU D 1 76 ? -18.18000 33.58900 -6.57500 1.000 38.41776 75 GLU D O 1
ATOM 4679 N N . ARG D 1 77 ? -17.41700 33.51600 -8.70600 1.000 37.73874 76 ARG D N 1
ATOM 4680 C CA . ARG D 1 77 ? -16.10700 34.06500 -8.41300 1.000 38.49935 76 ARG D CA 1
ATOM 4681 C C . ARG D 1 77 ? -15.85900 35.24000 -9.33300 1.000 41.56288 76 ARG D C 1
ATOM 4682 O O . ARG D 1 77 ? -16.53500 35.42000 -10.33900 1.000 43.98159 76 ARG D O 1
ATOM 4690 N N . ALA D 1 78 ? -14.85800 36.02900 -8.98100 1.000 33.14082 77 ALA D N 1
ATOM 4691 C CA . ALA D 1 78 ? -14.40300 37.12800 -9.81500 1.000 35.76218 77 ALA D CA 1
ATOM 4692 C C . ALA D 1 78 ? -12.99900 37.49900 -9.36500 1.000 34.61204 77 ALA D C 1
ATOM 4693 O O . ALA D 1 78 ? -12.47800 36.97900 -8.37500 1.000 33.56455 77 ALA D O 1
ATOM 4695 N N . THR D 1 79 ? -12.39100 38.41900 -10.10300 1.000 32.73550 78 THR D N 1
ATOM 4696 C CA . THR D 1 79 ? -11.02200 38.82600 -9.85500 1.000 33.13818 78 THR D CA 1
ATOM 4697 C C . THR D 1 79 ? -11.04500 40.20500 -9.23100 1.000 32.83552 78 THR D C 1
ATOM 4698 O O . THR D 1 79 ? -11.64700 41.12000 -9.80300 1.000 28.26655 78 THR D O 1
ATOM 4702 N N . ALA D 1 80 ? -10.36900 40.35200 -8.08300 1.000 28.16127 79 ALA D N 1
ATOM 4703 C CA . ALA D 1 80 ? -10.17400 41.62400 -7.40000 1.000 31.34850 79 ALA D CA 1
ATOM 4704 C C . ALA D 1 80 ? -8.72200 42.03700 -7.58400 1.000 32.28282 79 ALA D C 1
ATOM 4705 O O . ALA D 1 80 ? -7.82100 41.20100 -7.49000 1.000 32.01173 79 ALA D O 1
ATOM 4707 N N . SER D 1 81 ? -8.49700 43.33000 -7.79100 1.000 32.08279 80 SER D N 1
ATOM 4708 C CA . SER D 1 81 ? -7.16200 43.88400 -7.92600 1.000 32.16438 80 SER D CA 1
ATOM 4709 C C . SER D 1 81 ? -7.04700 45.19100 -7.16100 1.000 30.77474 80 SER D C 1
ATOM 4710 O O . SER D 1 81 ? -7.98900 45.97200 -7.11100 1.000 33.59350 80 SER D O 1
ATOM 4713 N N . LEU D 1 82 ? -5.87400 45.44700 -6.61400 1.000 27.44803 81 LEU D N 1
ATOM 4714 C CA . LEU D 1 82 ? -5.56200 46.73500 -6.00900 1.000 29.97201 81 LEU D CA 1
ATOM 4715 C C . LEU D 1 82 ? -4.06000 46.85700 -5.98700 1.000 25.61623 81 LEU D C 1
ATOM 4716 O O . LEU D 1 82 ? -3.37900 45.99800 -5.42000 1.000 27.25853 81 LEU D O 1
ATOM 4721 N N . ARG D 1 83 ? -3.54400 47.94000 -6.55100 1.000 22.90538 82 ARG D N 1
ATOM 4722 C CA . ARG D 1 83 ? -2.10800 48.14300 -6.62900 1.000 27.37960 82 ARG D CA 1
ATOM 4723 C C . ARG D 1 83 ? -1.83000 49.61200 -6.83900 1.000 28.43762 82 ARG D C 1
ATOM 4724 O O . ARG D 1 83 ? -2.69600 50.36400 -7.30100 1.000 26.13998 82 ARG D O 1
ATOM 4732 N N . PHE D 1 84 ? -0.62200 50.00100 -6.42300 1.000 25.31356 83 PHE D N 1
ATOM 4733 C CA . PHE D 1 84 ? -0.05200 51.28300 -6.79600 1.000 27.85071 83 PHE D CA 1
ATOM 4734 C C . PHE D 1 84 ? 0.23300 51.24300 -8.29100 1.000 30.91160 83 PHE D C 1
ATOM 4735 O O . PHE D 1 84 ? 0.84900 50.29500 -8.79400 1.000 30.17204 83 PHE D O 1
ATOM 4743 N N . VAL D 1 85 ? -0.20500 52.28200 -9.01000 1.000 30.42996 84 VAL D N 1
ATOM 4744 C CA . VAL D 1 85 ? -0.03300 52.33500 -10.45300 1.000 30.47207 84 VAL D CA 1
ATOM 4745 C C . VAL D 1 85 ? 1.44100 52.32000 -10.79900 1.000 31.65906 84 VAL D C 1
ATOM 4746 O O . VAL D 1 85 ? 1.83800 51.72300 -11.79500 1.000 30.60367 84 VAL D O 1
ATOM 4750 N N . ASN D 1 86 ? 2.27800 52.95500 -9.97800 1.000 31.14058 85 ASN D N 1
ATOM 4751 C CA . ASN D 1 86 ? 3.71700 53.03500 -10.19300 1.000 34.57783 85 ASN D CA 1
ATOM 4752 C C . ASN D 1 86 ? 4.46600 51.74700 -9.88100 1.000 35.38319 85 ASN D C 1
ATOM 4753 O O . ASN D 1 86 ? 5.69700 51.69200 -10.09800 1.000 31.21690 85 ASN D O 1
ATOM 4758 N N . GLU D 1 87 ? 3.76600 50.71500 -9.40500 1.000 29.74830 86 GLU D N 1
ATOM 4759 C CA . GLU D 1 87 ? 4.41900 49.44800 -9.12000 1.000 33.88301 86 GLU D CA 1
ATOM 4760 C C . GLU D 1 87 ? 4.10600 48.36600 -10.13800 1.000 34.92524 86 GLU D C 1
ATOM 4761 O O . GLU D 1 87 ? 4.43400 47.19600 -9.88400 1.000 35.07263 86 GLU D O 1
ATOM 4767 N N . VAL D 1 88 ? 3.45600 48.71000 -11.24900 1.000 29.17718 87 VAL D N 1
ATOM 4768 C CA . VAL D 1 88 ? 3.21000 47.76200 -12.32400 1.000 34.87787 87 VAL D CA 1
ATOM 4769 C C . VAL D 1 88 ? 4.45400 47.62100 -13.18400 1.000 35.50689 87 VAL D C 1
ATOM 4770 O O . VAL D 1 88 ? 4.93100 48.60200 -13.76300 1.000 35.57269 87 VAL D O 1
ATOM 4774 N N . ALA D 1 89 ? 4.99600 46.41000 -13.23800 1.000 34.89629 88 ALA D N 1
ATOM 4775 C CA . ALA D 1 89 ? 6.16400 46.15000 -14.07500 1.000 37.93086 88 ALA D CA 1
ATOM 4776 C C . ALA D 1 89 ? 5.74900 46.13600 -15.53900 1.000 37.31500 88 ALA D C 1
ATOM 4777 O O . ALA D 1 89 ? 4.66200 45.64900 -15.87100 1.000 34.58309 88 ALA D O 1
ATOM 4779 N N . GLU D 1 90 ? 6.62200 46.66900 -16.40200 1.000 40.60224 89 GLU D N 1
ATOM 4780 C CA . GLU D 1 90 ? 6.43200 46.68500 -17.85200 1.000 42.10242 89 GLU D CA 1
ATOM 4781 C C . GLU D 1 90 ? 5.96100 45.34000 -18.36300 1.000 39.93637 89 GLU D C 1
ATOM 4782 O O . GLU D 1 90 ? 6.62400 44.32600 -18.16900 1.000 42.42088 89 GLU D O 1
ATOM 4788 N N . GLY D 1 91 ? 4.80800 45.33600 -19.01300 1.000 40.64435 90 GLY D N 1
ATOM 4789 C CA . GLY D 1 91 ? 4.26800 44.10700 -19.55300 1.000 40.07059 90 GLY D CA 1
ATOM 4790 C C . GLY D 1 91 ? 3.53000 43.23000 -18.57100 1.000 40.36010 90 GLY D C 1
ATOM 4791 O O . GLY D 1 91 ? 3.09600 42.14200 -18.95300 1.000 42.14979 90 GLY D O 1
ATOM 4792 N N . ALA D 1 92 ? 3.36900 43.65200 -17.31700 1.000 36.49122 91 ALA D N 1
ATOM 4793 C CA . ALA D 1 92 ? 2.59300 42.86900 -16.36500 1.000 39.03363 91 ALA D CA 1
ATOM 4794 C C . ALA D 1 92 ? 1.10900 43.03000 -16.64700 1.000 38.41776 91 ALA D C 1
ATOM 4795 O O . ALA D 1 92 ? 0.64200 44.10700 -17.02300 1.000 37.13077 91 ALA D O 1
ATOM 4797 N N . GLY D 1 93 ? 0.36400 41.96600 -16.45700 1.000 39.33366 92 GLY D N 1
ATOM 4798 C CA . GLY D 1 93 ? -1.07400 42.04400 -16.54300 1.000 40.84174 92 GLY D CA 1
ATOM 4799 C C . GLY D 1 93 ? -1.67200 42.64000 -15.27700 1.000 38.06509 92 GLY D C 1
ATOM 4800 O O . GLY D 1 93 ? -0.99200 43.26400 -14.45300 1.000 38.26775 92 GLY D O 1
ATOM 4801 N N . ILE D 1 94 ? -2.96700 42.38600 -15.10100 1.000 37.72294 93 ILE D N 1
ATOM 4802 C CA . ILE D 1 94 ? -3.63700 42.95400 -13.95200 1.000 38.19405 93 ILE D CA 1
ATOM 4803 C C . ILE D 1 94 ? -3.16100 42.31700 -12.65900 1.000 38.90730 93 ILE D C 1
ATOM 4804 O O . ILE D 1 94 ? -3.10000 42.98900 -11.62900 1.000 37.62293 93 ILE D O 1
ATOM 4809 N N . GLU D 1 95 ? -2.83600 41.02100 -12.67200 1.000 36.83600 94 GLU D N 1
ATOM 4810 C CA . GLU D 1 95 ? -2.21800 40.32000 -11.54800 1.000 38.56515 94 GLU D CA 1
ATOM 4811 C C . GLU D 1 95 ? -3.05200 40.48000 -10.27900 1.000 38.39671 94 GLU D C 1
ATOM 4812 O O . GLU D 1 95 ? -2.63600 41.08200 -9.28600 1.000 32.90658 94 GLU D O 1
ATOM 4818 N N . GLY D 1 96 ? -4.27500 39.94900 -10.35300 1.000 38.94941 95 GLY D N 1
ATOM 4819 C CA . GLY D 1 96 ? -5.24600 40.07000 -9.29600 1.000 34.93840 95 GLY D CA 1
ATOM 4820 C C . GLY D 1 96 ? -5.44400 38.77100 -8.54400 1.000 35.75165 95 GLY D C 1
ATOM 4821 O O . GLY D 1 96 ? -4.70000 37.80200 -8.71100 1.000 37.85980 95 GLY D O 1
ATOM 4822 N N . THR D 1 97 ? -6.47700 38.77000 -7.70000 1.000 38.08615 96 THR D N 1
ATOM 4823 C CA . THR D 1 97 ? -6.75600 37.68000 -6.79000 1.000 36.91758 96 THR D CA 1
ATOM 4824 C C . THR D 1 97 ? -8.19500 37.24800 -6.97100 1.000 35.86483 96 THR D C 1
ATOM 4825 O O . THR D 1 97 ? -9.07100 38.07700 -7.16400 1.000 35.96484 96 THR D O 1
ATOM 4829 N N . THR D 1 98 ? -8.44300 35.95200 -6.89600 1.000 33.33294 97 THR D N 1
ATOM 4830 C CA . THR D 1 98 ? -9.80200 35.42500 -6.94300 1.000 36.49911 97 THR D CA 1
ATOM 4831 C C . THR D 1 98 ? -10.54400 35.68800 -5.64900 1.000 37.80453 97 THR D C 1
ATOM 4832 O O . THR D 1 98 ? -10.01500 35.48200 -4.55800 1.000 36.14644 97 THR D O 1
ATOM 4836 N N . VAL D 1 99 ? -11.78800 36.12500 -5.77500 1.000 33.59877 98 VAL D N 1
ATOM 4837 C CA . VAL D 1 99 ? -12.68500 36.31900 -4.64700 1.000 35.85956 98 VAL D CA 1
ATOM 4838 C C . VAL D 1 99 ? -14.03300 35.71400 -5.01000 1.000 37.03339 98 VAL D C 1
ATOM 4839 O O . VAL D 1 99 ? -14.31400 35.42100 -6.17500 1.000 32.47758 98 VAL D O 1
ATOM 4843 N N . PHE D 1 100 ? -14.88100 35.55900 -4.00100 1.000 33.55929 99 PHE D N 1
ATOM 4844 C CA . PHE D 1 100 ? -16.23200 35.05900 -4.20300 1.000 37.33869 99 PHE D CA 1
ATOM 4845 C C . PHE D 1 100 ? -17.19700 36.23400 -4.21200 1.000 36.88074 99 PHE D C 1
ATOM 4846 O O . PHE D 1 100 ? -17.02600 37.19800 -3.46200 1.000 37.79137 99 PHE D O 1
ATOM 4854 N N . ILE D 1 101 ? -18.24500 36.13100 -5.03500 1.000 34.59625 100 ILE D N 1
ATOM 4855 C CA . ILE D 1 101 ? -19.21100 37.22700 -5.14800 1.000 35.78587 100 ILE D CA 1
ATOM 4856 C C . ILE D 1 101 ? -20.61500 36.71700 -4.86700 1.000 38.75991 100 ILE D C 1
ATOM 4857 O O . ILE D 1 101 ? -21.27300 37.18500 -3.92500 1.000 40.39695 100 ILE D O 1
ATOM 4862 N N . SER D 1 102 ? -21.08600 35.77100 -5.68800 1.000 38.29407 101 SER D N 1
ATOM 4863 C CA . SER D 1 102 ? -22.42000 35.21200 -5.53100 1.000 40.52854 101 SER D CA 1
ATOM 4864 C C . SER D 1 102 ? -22.41700 33.89000 -4.79200 1.000 40.07586 101 SER D C 1
ATOM 4865 O O . SER D 1 102 ? -23.45600 33.49600 -4.27700 1.000 41.57341 101 SER D O 1
ATOM 4868 N N . LYS D 1 103 ? -21.29200 33.19300 -4.72000 1.000 39.83899 102 LYS D N 1
ATOM 4869 C CA . LYS D 1 103 ? -21.25200 31.92700 -3.99600 1.000 45.03172 102 LYS D CA 1
ATOM 4870 C C . LYS D 1 103 ? -21.36900 32.17100 -2.49500 1.000 47.02143 102 LYS D C 1
ATOM 4871 O O . LYS D 1 103 ? -20.86600 33.16300 -1.96400 1.000 46.86615 102 LYS D O 1
ATOM 4877 N N . LYS D 1 104 ? -22.05300 31.28200 -1.77700 1.000 50.11654 103 LYS D N 1
ATOM 4878 C CA . LYS D 1 104 ? -22.25900 31.40700 -0.30900 1.000 53.71697 103 LYS D CA 1
ATOM 4879 C C . LYS D 1 104 ? -21.43900 30.32500 0.38500 1.000 53.68275 103 LYS D C 1
ATOM 4880 O O . LYS D 1 104 ? -21.28600 29.28700 -0.19800 1.000 54.09333 103 LYS D O 1
ATOM 4886 N N . LYS D 1 105 ? -20.97900 30.55600 1.60700 1.000 56.68574 104 LYS D N 1
ATOM 4887 C CA . LYS D 1 105 ? -20.10600 29.58300 2.31300 1.000 58.31752 104 LYS D CA 1
ATOM 4888 C C . LYS D 1 105 ? -20.90200 28.32600 2.65300 1.000 63.08651 104 LYS D C 1
ATOM 4889 O O . LYS D 1 105 ? -21.88800 28.43900 3.38000 1.000 64.60775 104 LYS D O 1
ATOM 4895 N N . LYS D 1 106 ? -20.51400 27.17200 2.12900 1.000 66.34480 105 LYS D N 1
ATOM 4896 C CA . LYS D 1 106 ? -21.17200 25.88200 2.45100 1.000 73.17456 105 LYS D CA 1
ATOM 4897 C C . LYS D 1 106 ? -20.80400 25.45400 3.87100 1.000 73.60093 105 LYS D C 1
ATOM 4898 O O . LYS D 1 106 ? -21.72000 25.04300 4.60000 1.000 72.70872 105 LYS D O 1
ATOM 4900 N N . LEU D 1 107 ? -19.53500 25.59200 4.25800 1.000 70.09788 106 LEU D N 1
ATOM 4901 C CA . LEU D 1 107 ? -19.03300 25.11300 5.57000 1.000 69.75836 106 LEU D CA 1
ATOM 4902 C C . LEU D 1 107 ? -18.22200 26.21200 6.25700 1.000 68.15554 106 LEU D C 1
ATOM 4903 O O . LEU D 1 107 ? -17.69900 27.07700 5.54800 1.000 64.37088 106 LEU D O 1
ATOM 4908 N N . PRO D 1 108 ? -18.08500 26.22200 7.60000 1.000 74.11941 107 PRO D N 1
ATOM 4909 C CA . PRO D 1 108 ? -17.37700 27.29100 8.29600 1.000 70.67690 107 PRO D CA 1
ATOM 4910 C C . PRO D 1 108 ? -15.88100 27.34900 7.95300 1.000 66.99751 107 PRO D C 1
ATOM 4911 O O . PRO D 1 108 ? -15.33700 28.42900 8.00200 1.000 66.94487 107 PRO D O 1
ATOM 4915 N N . GLY D 1 109 ? -15.24900 26.22300 7.63200 1.000 59.95456 108 GLY D N 1
ATOM 4916 C CA . GLY D 1 109 ? -13.80700 26.16500 7.32300 1.000 55.84091 108 GLY D CA 1
ATOM 4917 C C . GLY D 1 109 ? -13.48600 26.45400 5.86300 1.000 55.04081 108 GLY D C 1
ATOM 4918 O O . GLY D 1 109 ? -12.30300 26.37600 5.51700 1.000 52.61420 108 GLY D O 1
ATOM 4919 N N . GLU D 1 110 ? -14.48700 26.72500 5.02200 1.000 53.41693 109 GLU D N 1
ATOM 4920 C CA . GLU D 1 110 ? -14.28900 27.05500 3.59000 1.000 50.35341 109 GLU D CA 1
ATOM 4921 C C . GLU D 1 110 ? -13.42100 28.31000 3.47100 1.000 46.25818 109 GLU D C 1
ATOM 4922 O O . GLU D 1 110 ? -13.73200 29.28600 4.15200 1.000 45.22121 109 GLU D O 1
ATOM 4928 N N . LEU D 1 111 ? -12.39700 28.29000 2.61700 1.000 44.84222 110 LEU D N 1
ATOM 4929 C CA . LEU D 1 111 ? -11.46300 29.39300 2.50800 1.000 42.39719 110 LEU D CA 1
ATOM 4930 C C . LEU D 1 111 ? -11.90200 30.36800 1.41500 1.000 39.12574 110 LEU D C 1
ATOM 4931 O O . LEU D 1 111 ? -12.71800 30.04400 0.54700 1.000 39.57580 110 LEU D O 1
ATOM 4936 N N . GLY D 1 112 ? -11.36300 31.57800 1.48800 1.000 36.90442 111 GLY D N 1
ATOM 4937 C CA . GLY D 1 112 ? -11.57200 32.59500 0.48000 1.000 38.44935 111 GLY D CA 1
ATOM 4938 C C . GLY D 1 112 ? -12.17500 33.85800 1.06300 1.000 37.86770 111 GLY D C 1
ATOM 4939 O O . GLY D 1 112 ? -12.62500 33.89900 2.20200 1.000 34.93840 111 GLY D O 1
ATOM 4940 N N . ARG D 1 113 ? -12.16200 34.91000 0.23500 1.000 36.96496 112 ARG D N 1
ATOM 4941 C CA . ARG D 1 113 ? -12.74400 36.19200 0.60800 1.000 38.62042 112 ARG D CA 1
ATOM 4942 C C . ARG D 1 113 ? -14.18700 36.19800 0.14600 1.000 38.91256 112 ARG D C 1
ATOM 4943 O O . ARG D 1 113 ? -14.44000 36.11400 -1.06200 1.000 34.77259 112 ARG D O 1
ATOM 4951 N N . PHE D 1 114 ? -15.10900 36.19200 1.10600 1.000 38.98362 113 PHE D N 1
ATOM 4952 C CA . PHE D 1 114 ? -16.55400 36.20700 0.78000 1.000 38.82834 113 PHE D CA 1
ATOM 4953 C C . PHE D 1 114 ? -17.11700 37.59900 1.03200 1.000 38.34144 113 PHE D C 1
ATOM 4954 O O . PHE D 1 114 ? -16.52900 38.36900 1.78500 1.000 36.28593 113 PHE D O 1
ATOM 4962 N N . PRO D 1 115 ? -18.23100 37.95400 0.36800 1.000 36.42016 114 PRO D N 1
ATOM 4963 C CA . PRO D 1 115 ? -18.86600 39.23100 0.59900 1.000 34.64626 114 PRO D CA 1
ATOM 4964 C C . PRO D 1 115 ? -19.56200 39.21500 1.96600 1.000 37.33869 114 PRO D C 1
ATOM 4965 O O . PRO D 1 115 ? -19.80800 38.16600 2.49500 1.000 34.65415 114 PRO D O 1
ATOM 4969 N N . HIS D 1 116 ? -19.87500 40.38900 2.48200 1.000 36.56228 115 HIS D N 1
ATOM 4970 C CA . HIS D 1 116 ? -20.65400 40.37400 3.74100 1.000 40.09691 115 HIS D CA 1
ATOM 4971 C C . HIS D 1 116 ? -21.58700 41.57800 3.85900 1.000 38.49146 115 HIS D C 1
ATOM 4972 O O . HIS D 1 116 ? -21.30100 42.60800 3.23400 1.000 37.36501 115 HIS D O 1
ATOM 4979 N N . LEU D 1 117 ? -22.62600 41.45000 4.68700 1.000 39.84688 116 LEU D N 1
ATOM 4980 C CA . LEU D 1 117 ? -23.66200 42.50900 4.77700 1.000 40.68909 116 LEU D CA 1
ATOM 4981 C C . LEU D 1 117 ? -23.17600 43.73200 5.54500 1.000 40.26272 116 LEU D C 1
ATOM 4982 O O . LEU D 1 117 ? -22.58500 43.57100 6.61100 1.000 37.61767 116 LEU D O 1
ATOM 4987 N N . ARG D 1 118 ? -23.43600 44.90200 4.98200 1.000 38.10720 117 ARG D N 1
ATOM 4988 C CA . ARG D 1 118 ? -23.10700 46.16600 5.66100 1.000 38.65463 117 ARG D CA 1
ATOM 4989 C C . ARG D 1 118 ? -24.34400 46.67200 6.40900 1.000 45.60547 117 ARG D C 1
ATOM 4990 O O . ARG D 1 118 ? -25.42400 46.08100 6.25600 1.000 39.37051 117 ARG D O 1
ATOM 4998 N N . SER D 1 119 ? -24.17500 47.74300 7.16900 1.000 39.48368 118 SER D N 1
ATOM 4999 C CA . SER D 1 119 ? -25.26900 48.35900 7.91900 1.000 41.50498 118 SER D CA 1
ATOM 5000 C C . SER D 1 119 ? -26.39000 48.82800 7.00200 1.000 41.39444 118 SER D C 1
ATOM 5001 O O . SER D 1 119 ? -27.53400 48.94500 7.45600 1.000 37.82032 118 SER D O 1
ATOM 5004 N N . ASP D 1 120 ? -26.07600 49.18600 5.75400 1.000 36.30962 119 ASP D N 1
ATOM 5005 C CA . ASP D 1 120 ? -27.06300 49.74200 4.84100 1.000 41.54445 119 ASP D CA 1
ATOM 5006 C C . ASP D 1 120 ? -27.72600 48.68200 3.98800 1.000 39.93374 119 ASP D C 1
ATOM 5007 O O . ASP D 1 120 ? -28.43700 49.02000 3.04600 1.000 41.85239 119 ASP D O 1
ATOM 5012 N N . GLY D 1 121 ? -27.55000 47.41200 4.33000 1.000 39.28892 120 GLY D N 1
ATOM 5013 C CA . GLY D 1 121 ? -28.14400 46.32500 3.57900 1.000 46.72139 120 GLY D CA 1
ATOM 5014 C C . GLY D 1 121 ? -27.46100 46.01200 2.26600 1.000 39.16259 120 GLY D C 1
ATOM 5015 O O . GLY D 1 121 ? -27.84600 45.03700 1.58900 1.000 38.79413 120 GLY D O 1
ATOM 5016 N N . TRP D 1 122 ? -26.45900 46.79200 1.87700 1.000 37.46239 121 TRP D N 1
ATOM 5017 C CA . TRP D 1 122 ? -25.62500 46.46300 0.73600 1.000 33.94618 121 TRP D CA 1
ATOM 5018 C C . TRP D 1 122 ? -24.49500 45.52200 1.16400 1.000 38.67832 121 TRP D C 1
ATOM 5019 O O . TRP D 1 122 ? -23.95000 45.62600 2.28000 1.000 34.23568 121 TRP D O 1
ATOM 5030 N N . LEU D 1 123 ? -24.18300 44.56800 0.28600 1.000 31.04846 122 LEU D N 1
ATOM 5031 C CA . LEU D 1 123 ? -23.00600 43.75700 0.50600 1.000 32.05911 122 LEU D CA 1
ATOM 5032 C C . LEU D 1 123 ? -21.75700 44.57800 0.23400 1.000 33.44875 122 LEU D C 1
ATOM 5033 O O . LEU D 1 123 ? -21.80900 45.62300 -0.42200 1.000 34.61994 122 LEU D O 1
ATOM 5038 N N . GLU D 1 124 ? -20.61600 44.10600 0.74000 1.000 32.89605 123 GLU D N 1
ATOM 5039 C CA . GLU D 1 124 ? -19.33800 44.64800 0.29500 1.000 32.75393 123 GLU D CA 1
ATOM 5040 C C . GLU D 1 124 ? -18.28400 43.54800 0.22100 1.000 33.43822 123 GLU D C 1
ATOM 5041 O O . GLU D 1 124 ? -18.36200 42.54100 0.92800 1.000 34.51730 123 GLU D O 1
ATOM 5047 N N . ILE D 1 125 ? -17.33500 43.72900 -0.69200 1.000 31.35639 124 ILE D N 1
ATOM 5048 C CA . ILE D 1 125 ? -16.25800 42.78300 -0.93100 1.000 31.03793 124 ILE D CA 1
ATOM 5049 C C . ILE D 1 125 ? -14.97300 43.58000 -0.91500 1.000 32.83815 124 ILE D C 1
ATOM 5050 O O . ILE D 1 125 ? -14.86900 44.59800 -1.60600 1.000 30.27468 124 ILE D O 1
ATOM 5055 N N . LYS D 1 126 ? -14.04100 43.17800 -0.06500 1.000 28.70344 125 LYS D N 1
ATOM 5056 C CA . LYS D 1 126 ? -12.77600 43.87800 0.02200 1.000 31.21690 125 LYS D CA 1
ATOM 5057 C C . LYS D 1 126 ? -11.94600 43.65500 -1.23600 1.000 27.66384 125 LYS D C 1
ATOM 5058 O O . LYS D 1 126 ? -11.66700 42.52200 -1.63000 1.000 27.49803 125 LYS D O 1
ATOM 5064 N N . LEU D 1 127 ? -11.48700 44.72500 -1.83700 1.000 26.07155 126 LEU D N 1
ATOM 5065 C CA . LEU D 1 127 ? -10.70400 44.58800 -3.05500 1.000 29.40089 126 LEU D CA 1
ATOM 5066 C C . LEU D 1 127 ? -9.22800 44.50600 -2.72700 1.000 29.79305 126 LEU D C 1
ATOM 5067 O O . LEU D 1 127 ? -8.44700 43.93300 -3.48100 1.000 27.09535 126 LEU D O 1
ATOM 5072 N N . GLY D 1 128 ? -8.80800 45.11100 -1.63800 1.000 30.31153 127 GLY D N 1
ATOM 5073 C CA . GLY D 1 128 ? -7.40400 45.16300 -1.30600 1.000 27.57436 127 GLY D CA 1
ATOM 5074 C C . GLY D 1 128 ? -7.21800 46.16300 -0.19700 1.000 30.66683 127 GLY D C 1
ATOM 5075 O O . GLY D 1 128 ? -8.18500 46.78400 0.25900 1.000 27.38749 127 GLY D O 1
ATOM 5076 N N . GLU D 1 129 ? -5.94600 46.34000 0.18400 1.000 29.70093 128 GLU D N 1
ATOM 5077 C CA . GLU D 1 129 ? -5.50900 47.18600 1.29600 1.000 32.15912 128 GLU D CA 1
ATOM 5078 C C . GLU D 1 129 ? -4.20700 47.83900 0.89700 1.000 29.11402 128 GLU D C 1
ATOM 5079 O O . GLU D 1 129 ? -3.37900 47.18800 0.27400 1.000 29.32983 128 GLU D O 1
ATOM 5085 N N . PHE D 1 130 ? -3.98700 49.09300 1.30700 1.000 25.24776 129 PHE D N 1
ATOM 5086 C CA . PHE D 1 130 ? -2.67600 49.69800 1.11500 1.000 30.79843 129 PHE D CA 1
ATOM 5087 C C . PHE D 1 130 ? -2.34000 50.63900 2.25800 1.000 26.94797 129 PHE D C 1
ATOM 5088 O O . PHE D 1 130 ? -3.21100 51.23500 2.88100 1.000 28.11653 129 PHE D O 1
ATOM 5096 N N . PHE D 1 131 ? -1.06100 50.87000 2.43500 1.000 26.17419 130 PHE D N 1
ATOM 5097 C CA . PHE D 1 131 ? -0.56900 51.83500 3.40500 1.000 30.00886 130 PHE D CA 1
ATOM 5098 C C . PHE D 1 131 ? -0.21400 53.13100 2.68800 1.000 28.31655 130 PHE D C 1
ATOM 5099 O O . PHE D 1 131 ? 0.62200 53.13400 1.77200 1.000 30.34838 130 PHE D O 1
ATOM 5107 N N . ASN D 1 132 ? -0.83700 54.23300 3.10000 1.000 27.92703 131 ASN D N 1
ATOM 5108 C CA . ASN D 1 132 ? -0.45800 55.54500 2.59000 1.000 29.34036 131 ASN D CA 1
ATOM 5109 C C . ASN D 1 132 ? 0.58500 56.10600 3.54500 1.000 30.24047 131 ASN D C 1
ATOM 5110 O O . ASN D 1 132 ? 0.26500 56.40900 4.70100 1.000 32.26703 131 ASN D O 1
ATOM 5115 N N . ASN D 1 133 ? 1.83300 56.25200 3.06100 1.000 28.67449 132 ASN D N 1
ATOM 5116 C CA . ASN D 1 133 ? 2.96000 56.71400 3.85500 1.000 30.32732 132 ASN D CA 1
ATOM 5117 C C . ASN D 1 133 ? 2.95400 58.23700 3.91800 1.000 32.12754 132 ASN D C 1
ATOM 5118 O O . ASN D 1 133 ? 2.42200 58.84200 4.86200 1.000 33.30662 132 ASN D O 1
ATOM 5123 N N . LEU D 1 134 ? 3.57700 58.87500 2.93000 1.000 28.03231 133 LEU D N 1
ATOM 5124 C CA . LEU D 1 134 ? 3.66200 60.32900 2.87100 1.000 34.61994 133 LEU D CA 1
ATOM 5125 C C . LEU D 1 134 ? 2.75900 60.90500 1.78600 1.000 35.37793 133 LEU D C 1
ATOM 5126 O O . LEU D 1 134 ? 2.82700 62.10200 1.50400 1.000 35.54374 133 LEU D O 1
ATOM 5131 N N . GLY D 1 135 ? 1.93500 60.07400 1.15600 1.000 32.07753 134 GLY D N 1
ATOM 5132 C CA . GLY D 1 135 ? 1.13200 60.51600 0.04500 1.000 33.34874 134 GLY D CA 1
ATOM 5133 C C . GLY D 1 135 ? 1.91600 60.82700 -1.20100 1.000 35.68323 134 GLY D C 1
ATOM 5134 O O . GLY D 1 135 ? 1.42100 61.57900 -2.04600 1.000 34.35938 134 GLY D O 1
ATOM 5135 N N . GLU D 1 136 ? 3.12100 60.25800 -1.34400 1.000 32.36177 135 GLU D N 1
ATOM 5136 C CA . GLU D 1 136 ? 4.02800 60.54400 -2.44600 1.000 35.66480 135 GLU D CA 1
ATOM 5137 C C . GLU D 1 136 ? 4.20400 59.35300 -3.39000 1.000 32.41968 135 GLU D C 1
ATOM 5138 O O . GLU D 1 136 ? 4.98900 59.43000 -4.32900 1.000 34.91208 135 GLU D O 1
ATOM 5144 N N . ASP D 1 137 ? 3.52100 58.24600 -3.15700 1.000 31.52483 136 ASP D N 1
ATOM 5145 C CA . ASP D 1 137 ? 3.74500 57.04900 -3.94000 1.000 32.23544 136 ASP D CA 1
ATOM 5146 C C . ASP D 1 137 ? 2.79700 56.94800 -5.11900 1.000 30.69842 136 ASP D C 1
ATOM 5147 O O . ASP D 1 137 ? 2.68700 55.87700 -5.72100 1.000 31.64853 136 ASP D O 1
ATOM 5152 N N . GLY D 1 138 ? 2.10300 58.02800 -5.44700 1.000 31.02740 137 GLY D N 1
ATOM 5153 C CA . GLY D 1 138 ? 1.26200 58.04900 -6.61900 1.000 30.77474 137 G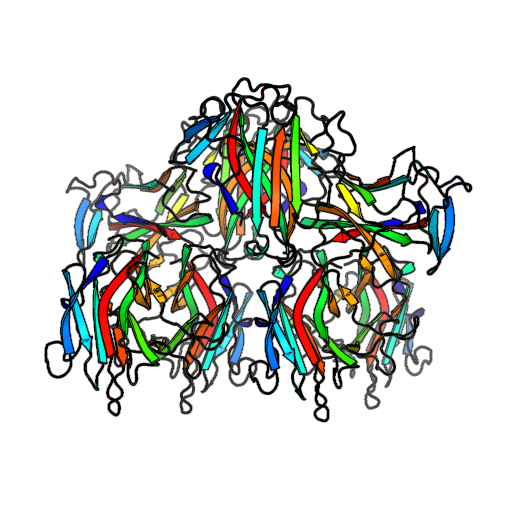LY D CA 1
ATOM 5154 C C . GLY D 1 138 ? -0.16300 57.59200 -6.37400 1.000 32.81446 137 GLY D C 1
ATOM 5155 O O . GLY D 1 138 ? -0.72300 57.59700 -5.26800 1.000 32.78288 137 GLY D O 1
ATOM 5156 N N . GLU D 1 139 ? -0.77200 57.21500 -7.48600 1.000 31.84856 138 GLU D N 1
ATOM 5157 C CA . GLU D 1 139 ? -2.14500 56.75500 -7.51900 1.000 32.03016 138 GLU D CA 1
ATOM 5158 C C . GLU D 1 139 ? -2.22100 55.27000 -7.20900 1.000 30.91950 138 GLU D C 1
ATOM 5159 O O . GLU D 1 139 ? -1.29300 54.50700 -7.48300 1.000 30.70105 138 GLU D O 1
ATOM 5165 N N . VAL D 1 140 ? -3.31600 54.89100 -6.57000 1.000 29.91411 139 VAL D N 1
ATOM 5166 C CA . VAL D 1 140 ? -3.70700 53.50500 -6.39000 1.000 27.57699 139 VAL D CA 1
ATOM 5167 C C . VAL D 1 140 ? -4.91000 53.22300 -7.28400 1.000 32.09069 139 VAL D C 1
ATOM 5168 O O . VAL D 1 140 ? -5.82500 54.04700 -7.40300 1.000 30.48260 139 VAL D O 1
ATOM 5172 N N . GLU D 1 141 ? -4.93200 52.04000 -7.88600 1.000 27.70069 140 GLU D N 1
ATOM 5173 C CA . GLU D 1 141 ? -6.03900 51.60700 -8.72200 1.000 30.79317 140 GLU D CA 1
ATOM 5174 C C . GLU D 1 141 ? -6.55000 50.27100 -8.21000 1.000 30.46155 140 GLU D C 1
ATOM 5175 O O . GLU D 1 141 ? -5.80500 49.47700 -7.64100 1.000 26.48739 140 GLU D O 1
ATOM 5181 N N A MET D 1 142 ? -7.85500 50.06100 -8.40100 0.090 29.88779 141 MET D N 1
ATOM 5182 N N B MET D 1 142 ? -7.85400 50.05900 -8.40600 0.910 29.36142 141 MET D N 1
ATOM 5183 C CA A MET D 1 142 ? -8.50000 48.84200 -7.88300 0.090 31.19321 141 MET D CA 1
ATOM 5184 C CA B MET D 1 142 ? -8.48400 48.82500 -7.90300 0.910 31.18005 141 MET D CA 1
ATOM 5185 C C A MET D 1 142 ? -9.63100 48.44100 -8.83000 0.090 32.11174 141 MET D C 1
ATOM 5186 C C B MET D 1 142 ? -9.65400 48.44700 -8.80900 0.910 32.26176 141 MET D C 1
ATOM 5187 O O A MET D 1 142 ? -10.22000 49.32500 -9.39100 0.090 30.13519 141 MET D O 1
ATOM 5188 O O B MET D 1 142 ? -10.18900 49.31600 -9.44100 0.910 29.77462 141 MET D O 1
ATOM 5197 N N . ARG D 1 143 ? -10.03900 47.17400 -8.82500 1.000 29.80094 142 ARG D N 1
ATOM 5198 C CA . ARG D 1 143 ? -11.20100 46.76300 -9.64000 1.000 31.36165 142 ARG D CA 1
ATOM 5199 C C . ARG D 1 143 ? -11.76900 45.41600 -9.25200 1.000 31.24848 142 ARG D C 1
ATOM 5200 O O . ARG D 1 143 ? -11.11300 44.73400 -8.51400 1.000 28.68502 142 ARG D O 1
ATOM 5208 N N . LEU D 1 144 ? -13.00200 45.13600 -9.63700 1.000 26.90586 143 LEU D N 1
ATOM 5209 C CA . LEU D 1 144 ? -13.55400 43.77600 -9.55600 1.000 30.58261 143 LEU D CA 1
ATOM 5210 C C . LEU D 1 144 ? -13.89300 43.48100 -11.00700 1.000 31.69327 143 LEU D C 1
ATOM 5211 O O . LEU D 1 144 ? -14.55400 44.31400 -11.58700 1.000 33.28820 143 LEU D O 1
ATOM 5216 N N . MET D 1 145 ? -13.46600 42.36800 -11.56800 1.000 30.89581 144 MET D N 1
ATOM 5217 C CA . MET D 1 145 ? -13.66500 42.09000 -12.99100 1.000 33.99881 144 MET D CA 1
ATOM 5218 C C . MET D 1 145 ? -13.89000 40.60000 -13.19200 1.000 34.71469 144 MET D C 1
ATOM 5219 O O . MET D 1 145 ? -13.47700 39.84600 -12.34700 1.000 30.29047 144 MET D O 1
ATOM 5224 N N . GLU D 1 146 ? -14.62800 40.25700 -14.23400 1.000 33.91722 145 GLU D N 1
ATOM 5225 C CA . GLU D 1 146 ? -14.81900 38.92300 -14.74100 1.000 33.88564 145 GLU D CA 1
ATOM 5226 C C . GLU D 1 146 ? -14.87200 39.05000 -16.25500 1.000 37.78085 145 GLU D C 1
ATOM 5227 O O . GLU D 1 146 ? -15.84700 39.56500 -16.80700 1.000 34.39886 145 GLU D O 1
ATOM 5233 N N . ILE D 1 147 ? -13.80500 38.63200 -16.94200 1.000 37.51766 146 ILE D N 1
ATOM 5234 C CA . ILE D 1 147 ? -13.62700 39.00000 -18.34400 1.000 42.37087 146 ILE D CA 1
ATOM 5235 C C . ILE D 1 147 ? -13.53500 37.77300 -19.24100 1.000 42.26559 146 ILE D C 1
ATOM 5236 O O . ILE D 1 147 ? -12.98900 37.85600 -20.31600 1.000 42.41824 146 ILE D O 1
ATOM 5241 N N . ASN D 1 148 ? -14.01300 36.61900 -18.77300 1.000 41.61552 147 ASN D N 1
ATOM 5242 C CA . ASN D 1 148 ? -14.03100 35.43900 -19.62500 1.000 48.43739 147 ASN D CA 1
ATOM 5243 C C . ASN D 1 148 ? -15.02600 35.65400 -20.75700 1.000 46.96879 147 ASN D C 1
ATOM 5244 O O . ASN D 1 148 ? -16.21100 35.89300 -20.49700 1.000 44.17635 147 ASN D O 1
ATOM 5249 N N . ASP D 1 149 ? -14.54100 35.58200 -22.01100 1.000 50.76925 148 ASP D N 1
ATOM 5250 C CA . ASP D 1 149 ? -15.35000 35.97600 -23.17200 1.000 50.42183 148 ASP D CA 1
ATOM 5251 C C . ASP D 1 149 ? -16.46300 34.98800 -23.51200 1.000 50.16654 148 ASP D C 1
ATOM 5252 O O . ASP D 1 149 ? -17.34100 35.33500 -24.30300 1.000 51.63514 148 ASP D O 1
ATOM 5257 N N . LYS D 1 150 ? -16.44500 33.78600 -22.95200 1.000 51.39564 149 LYS D N 1
ATOM 5258 C CA . LYS D 1 150 ? -17.47900 32.80500 -23.26100 1.000 52.53261 149 LYS D CA 1
ATOM 5259 C C . LYS D 1 150 ? -18.73700 32.96300 -22.42100 1.000 49.90335 149 LYS D C 1
ATOM 5260 O O . LYS D 1 150 ? -19.76900 32.41400 -22.80900 1.000 46.24502 149 LYS D O 1
ATOM 5266 N N . THR D 1 151 ? -18.69300 33.67900 -21.30000 1.000 48.17946 150 THR D N 1
ATOM 5267 C CA . THR D 1 151 ? -19.81300 33.71700 -20.36600 1.000 45.84497 150 THR D CA 1
ATOM 5268 C C . THR D 1 151 ? -20.41100 35.11200 -20.31400 1.000 43.30519 150 THR D C 1
ATOM 5269 O O . THR D 1 151 ? -19.71700 36.10500 -20.51300 1.000 41.87081 150 THR D O 1
ATOM 5273 N N . TRP D 1 152 ? -21.71700 35.15800 -20.08300 1.000 44.22899 151 TRP D N 1
ATOM 5274 C CA . TRP D 1 152 ? -22.44300 36.39600 -19.86000 1.000 43.74735 151 TRP D CA 1
ATOM 5275 C C . TRP D 1 152 ? -22.63400 36.54900 -18.36100 1.000 39.76266 151 TRP D C 1
ATOM 5276 O O . TRP D 1 152 ? -23.28800 35.71300 -17.73600 1.000 40.62066 151 TRP D O 1
ATOM 5287 N N . LYS D 1 153 ? -22.09500 37.61800 -17.78800 1.000 37.70978 152 LYS D N 1
ATOM 5288 C CA . LYS D 1 153 ? -22.27300 37.91000 -16.37100 1.000 38.03088 152 LYS D CA 1
ATOM 5289 C C . LYS D 1 153 ? -23.53200 38.75100 -16.22400 1.000 38.80465 152 LYS D C 1
ATOM 5290 O O . LYS D 1 153 ? -23.79500 39.63800 -17.04800 1.000 36.14381 152 LYS D O 1
ATOM 5296 N N . SER D 1 154 ? -24.29100 38.48700 -15.16100 1.000 37.91507 153 SER D N 1
ATOM 5297 C CA . SER D 1 154 ? -25.54500 39.19400 -14.91300 1.000 37.79401 153 SER D CA 1
ATOM 5298 C C . SER D 1 154 ? -25.88700 39.21000 -13.42500 1.000 39.50737 153 SER D C 1
ATOM 5299 O O . SER D 1 154 ? -25.57100 38.28000 -12.68600 1.000 37.43080 153 SER D O 1
ATOM 5302 N N . GLY D 1 155 ? -26.47500 40.31800 -12.98600 1.000 37.82296 154 GLY D N 1
ATOM 5303 C CA . GLY D 1 155 ? -27.17200 40.35400 -11.71600 1.000 39.45999 154 GLY D CA 1
ATOM 5304 C C . GLY D 1 155 ? -26.44100 40.98700 -10.54500 1.000 38.79939 154 GLY D C 1
ATOM 5305 O O . GLY D 1 155 ? -26.77000 40.67500 -9.38800 1.000 37.22288 154 GLY D O 1
ATOM 5306 N N . ILE D 1 156 ? -25.48000 41.86400 -10.78400 1.000 35.16211 155 ILE D N 1
ATOM 5307 C CA . ILE D 1 156 ? -24.86000 42.62900 -9.71600 1.000 39.06784 155 ILE D CA 1
ATOM 5308 C C . ILE D 1 156 ? -25.28400 44.08100 -9.87800 1.000 36.69387 155 ILE D C 1
ATOM 5309 O O . ILE D 1 156 ? -25.40700 44.59600 -11.00500 1.000 33.43822 155 ILE D O 1
ATOM 5314 N N . ILE D 1 157 ? -25.50100 44.73900 -8.74000 1.000 32.69339 156 ILE D N 1
ATOM 5315 C CA . ILE D 1 157 ? -25.88100 46.14800 -8.69100 1.000 33.25136 156 ILE D CA 1
ATOM 5316 C C . ILE D 1 157 ? -24.76500 46.90500 -7.99300 1.000 34.60415 156 ILE D C 1
ATOM 5317 O O . ILE D 1 157 ? -24.43600 46.59800 -6.84000 1.000 33.95933 156 ILE D O 1
ATOM 5322 N N . VAL D 1 158 ? -24.24600 47.94000 -8.64800 1.000 31.74328 157 VAL D N 1
ATOM 5323 C CA . VAL D 1 158 ? -23.03800 48.60500 -8.17800 1.000 32.38020 157 VAL D CA 1
ATOM 5324 C C . VAL D 1 158 ? -23.42100 49.91500 -7.51800 1.000 34.58046 157 VAL D C 1
ATOM 5325 O O . VAL D 1 158 ? -24.04600 50.78000 -8.15300 1.000 33.68562 157 VAL D O 1
ATOM 5329 N N . LYS D 1 159 ? -23.03100 50.07000 -6.25000 1.000 31.48009 158 LYS D N 1
ATOM 5330 C CA . LYS D 1 159 ? -23.30800 51.30200 -5.54100 1.000 32.45915 158 LYS D CA 1
ATOM 5331 C C . LYS D 1 159 ? -22.11000 52.22700 -5.51700 1.000 30.89581 158 LYS D C 1
ATOM 5332 O O . LYS D 1 159 ? -22.29200 53.44600 -5.58700 1.000 31.95120 158 LYS D O 1
ATOM 5338 N N . GLY D 1 160 ? -20.91000 51.68300 -5.36300 1.000 34.14620 159 GLY D N 1
ATOM 5339 C CA . GLY D 1 160 ? -19.70000 52.47900 -5.37900 1.000 33.69088 159 GLY D CA 1
ATOM 5340 C C . GLY D 1 160 ? -18.53100 51.75900 -4.72900 1.000 31.50378 159 GLY D C 1
ATOM 5341 O O . GLY D 1 160 ? -18.59900 50.57700 -4.36600 1.000 30.91686 159 GLY D O 1
ATOM 5342 N N . PHE D 1 161 ? -17.43300 52.49300 -4.61000 1.000 33.54876 160 PHE D N 1
ATOM 5343 C CA . PHE D 1 161 ? -16.24000 52.02700 -3.90900 1.000 31.04320 160 PHE D CA 1
ATOM 5344 C C . PHE D 1 161 ? -16.13800 52.76200 -2.57900 1.000 32.63286 160 PHE D C 1
ATOM 5345 O O . PHE D 1 161 ? -16.13500 53.98700 -2.55400 1.000 33.61982 160 PHE D O 1
ATOM 5353 N N . ASP D 1 162 ? -15.98600 52.03500 -1.48500 1.000 32.88815 161 ASP D N 1
ATOM 5354 C CA . ASP D 1 162 ? -15.80800 52.63000 -0.16600 1.000 32.54864 161 ASP D CA 1
ATOM 5355 C C . ASP D 1 162 ? -14.33700 52.47700 0.21700 1.000 32.21176 161 ASP D C 1
ATOM 5356 O O . ASP D 1 162 ? -13.80100 51.36000 0.22300 1.000 29.87727 161 ASP D O 1
ATOM 5361 N N . ILE D 1 163 ? -13.68600 53.60600 0.48300 1.000 33.21451 162 ILE D N 1
ATOM 5362 C CA . ILE D 1 163 ? -12.27900 53.65100 0.84700 1.000 34.76733 162 ILE D CA 1
ATOM 5363 C C . ILE D 1 163 ? -12.20800 54.11000 2.29900 1.000 37.21236 162 ILE D C 1
ATOM 5364 O O . ILE D 1 163 ? -12.32900 55.30400 2.57000 1.000 39.17312 162 ILE D O 1
ATOM 5369 N N . ARG D 1 164 ? -11.92100 53.19000 3.23400 1.000 32.98553 163 ARG D N 1
ATOM 5370 C CA . ARG D 1 164 ? -11.96300 53.45100 4.64600 1.000 35.98853 163 ARG D CA 1
ATOM 5371 C C . ARG D 1 164 ? -10.61300 53.19800 5.31900 1.000 36.29119 163 ARG D C 1
ATOM 5372 O O . ARG D 1 164 ? -9.93200 52.20600 5.03600 1.000 32.82236 163 ARG D O 1
ATOM 5380 N N . PRO D 1 165 ? -10.23400 54.04700 6.26900 1.000 39.67844 164 PRO D N 1
ATOM 5381 C CA . PRO D 1 165 ? -9.05400 53.73500 7.09700 1.000 37.07550 164 PRO D CA 1
ATOM 5382 C C . PRO D 1 165 ? -9.27700 52.48900 7.94100 1.000 38.95204 164 PRO D C 1
ATOM 5383 O O . PRO D 1 165 ? -10.34300 52.30400 8.52500 1.000 37.13866 164 PRO D O 1
ATOM 5387 N N . ASN D 1 166 ? -8.29800 51.59700 7.94000 1.000 36.54122 165 ASN D N 1
ATOM 5388 C CA . ASN D 1 166 ? -8.45100 50.31200 8.60400 1.000 39.43894 165 ASN D CA 1
ATOM 5389 C C . ASN D 1 166 ? -8.49800 50.47400 10.13400 1.000 43.28677 165 ASN D C 1
ATOM 5390 O O . ASN D 1 166 ? -7.69800 51.25900 10.66400 1.000 39.76266 165 ASN D O 1
ATOM 5396 N N . GLY E 1 2 ? -2.15200 57.04600 14.11300 1.000 46.00815 1 GLY E N 1
ATOM 5397 C CA . GLY E 1 2 ? -1.16800 57.38300 13.09400 1.000 32.84604 1 GLY E CA 1
ATOM 5398 C C . GLY E 1 2 ? -0.02300 56.39500 13.24500 1.000 32.86183 1 GLY E C 1
ATOM 5399 O O . GLY E 1 2 ? 0.54700 56.22200 14.31600 1.000 31.79592 1 GLY E O 1
ATOM 5400 N N . GLN E 1 3 ? 0.31600 55.70400 12.16400 1.000 30.25889 2 GLN E N 1
ATOM 5401 C CA . GLN E 1 3 ? 1.42600 54.75600 12.18200 1.000 31.66169 2 GLN E CA 1
ATOM 5402 C C . GLN E 1 3 ? 2.70500 55.54800 11.90400 1.000 28.33234 2 GLN E C 1
ATOM 5403 O O . GLN E 1 3 ? 3.29800 55.48800 10.83000 1.000 32.96185 2 GLN E O 1
ATOM 5409 N N . GLY E 1 4 ? 3.08000 56.35400 12.87300 1.000 28.37182 3 GLY E N 1
ATOM 5410 C CA . GLY E 1 4 ? 4.14700 57.30200 12.71700 1.000 25.74782 3 GLY E CA 1
ATOM 5411 C C . GLY E 1 4 ? 3.57600 58.65700 12.38500 1.000 29.32720 3 GLY E C 1
ATOM 5412 O O . GLY E 1 4 ? 2.37100 58.90700 12.51900 1.000 25.88731 3 GLY E O 1
ATOM 5413 N N . GLN E 1 5 ? 4.44500 59.55400 11.92800 1.000 28.41656 4 GLN E N 1
ATOM 5414 C CA . GLN E 1 5 ? 3.99400 60.89200 11.57200 1.000 29.26667 4 GLN E CA 1
ATOM 5415 C C . GLN E 1 5 ? 5.07900 61.60100 10.76900 1.000 31.76170 4 GLN E C 1
ATOM 5416 O O . GLN E 1 5 ? 6.27500 61.29200 10.87200 1.000 29.78515 4 GLN E O 1
ATOM 5422 N N . TRP E 1 6 ? 4.63000 62.55900 9.97200 1.000 31.03530 5 TRP E N 1
ATOM 5423 C CA . TRP E 1 6 ? 5.47600 63.32900 9.07500 1.000 29.60881 5 TRP E CA 1
ATOM 5424 C C . TRP E 1 6 ? 5.35800 64.80000 9.45200 1.000 33.05660 5 TRP E C 1
ATOM 5425 O O . TRP E 1 6 ? 4.25000 65.32000 9.59200 1.000 30.70631 5 TRP E O 1
ATOM 5436 N N . ILE E 1 7 ? 6.47700 65.46600 9.63600 1.000 31.10636 6 ILE E N 1
ATOM 5437 C CA . ILE E 1 7 ? 6.49100 66.90800 9.83200 1.000 31.19848 6 ILE E CA 1
ATOM 5438 C C . ILE E 1 7 ? 7.14800 67.52100 8.60400 1.000 34.01987 6 ILE E C 1
ATOM 5439 O O . ILE E 1 7 ? 8.35300 67.34600 8.38100 1.000 30.83264 6 ILE E O 1
ATOM 5444 N N . ALA E 1 8 ? 6.36300 68.25200 7.80500 1.000 32.22492 7 ALA E N 1
ATOM 5445 C CA . ALA E 1 8 ? 6.89500 68.97700 6.65700 1.000 33.27504 7 ALA E CA 1
ATOM 5446 C C . ALA E 1 8 ? 7.84700 70.06900 7.12000 1.000 35.64112 7 ALA E C 1
ATOM 5447 O O . ALA E 1 8 ? 7.70500 70.61900 8.21300 1.000 36.23066 7 ALA E O 1
ATOM 5449 N N . ALA E 1 9 ? 8.79700 70.42500 6.25600 1.000 35.36213 8 ALA E N 1
ATOM 5450 C CA . ALA E 1 9 ? 9.81900 71.40300 6.63200 1.000 39.13627 8 ALA E CA 1
ATOM 5451 C C . ALA E 1 9 ? 9.21400 72.70900 7.11900 1.000 36.96496 8 ALA E C 1
ATOM 5452 O O . ALA E 1 9 ? 9.71900 73.31200 8.07200 1.000 35.07526 8 ALA E O 1
ATOM 5454 N N . ARG E 1 10 ? 8.13600 73.16600 6.47100 1.000 36.01748 9 ARG E N 1
ATOM 5455 C CA . ARG E 1 10 ? 7.47100 74.40100 6.87500 1.000 37.22288 9 ARG E CA 1
ATOM 5456 C C . ARG E 1 10 ? 6.89400 74.34400 8.28600 1.000 38.17826 9 ARG E C 1
ATOM 5457 O O . ARG E 1 10 ? 6.63200 75.39200 8.87500 1.000 39.65739 9 ARG E O 1
ATOM 5460 N N . ASP E 1 11 ? 6.69600 73.16600 8.84700 1.000 37.14393 10 ASP E N 1
ATOM 5461 C CA . ASP E 1 11 ? 6.15700 73.02900 10.19100 1.000 37.50186 10 ASP E CA 1
ATOM 5462 C C . ASP E 1 11 ? 7.21900 72.77700 11.24700 1.000 38.42040 10 ASP E C 1
ATOM 5463 O O . ASP E 1 11 ? 6.88100 72.72200 12.43400 1.000 35.43846 10 ASP E O 1
ATOM 5468 N N . LEU E 1 12 ? 8.46800 72.58300 10.85600 1.000 36.00432 11 LEU E N 1
ATOM 5469 C CA . LEU E 1 12 ? 9.56800 72.52700 11.80800 1.000 37.21236 11 LEU E CA 1
ATOM 5470 C C . LEU E 1 12 ? 9.96800 73.94400 12.21800 1.000 36.95969 11 LEU E C 1
ATOM 5471 O O . LEU E 1 12 ? 9.62400 74.93400 11.54700 1.000 37.80190 11 LEU E O 1
ATOM 5476 N N . SER E 1 13 ? 10.73000 74.03300 13.31700 1.000 36.19908 12 SER E N 1
ATOM 5477 C CA . SER E 1 13 ? 11.33500 75.29000 13.75400 1.000 35.64901 12 SER E CA 1
ATOM 5478 C C . SER E 1 13 ? 12.78600 75.29600 13.29400 1.000 36.35436 12 SER E C 1
ATOM 5479 O O . SER E 1 13 ? 13.60900 74.54700 13.81800 1.000 39.18365 12 SER E O 1
ATOM 5482 N N . ILE E 1 14 ? 13.08900 76.10100 12.28600 1.000 37.25183 13 ILE E N 1
ATOM 5483 C CA . ILE E 1 14 ? 14.43200 76.24400 11.74200 1.000 36.79125 13 ILE E CA 1
ATOM 5484 C C . ILE E 1 14 ? 14.83400 77.69600 11.92500 1.000 40.01796 13 ILE E C 1
ATOM 5485 O O . ILE E 1 14 ? 14.13900 78.60100 11.45300 1.000 38.78360 13 ILE E O 1
ATOM 5490 N N . THR E 1 15 ? 15.94000 77.91700 12.62300 1.000 38.23353 14 THR E N 1
ATOM 5491 C CA . THR E 1 15 ? 16.40500 79.26500 12.90200 1.000 40.12060 14 THR E CA 1
ATOM 5492 C C . THR E 1 15 ? 16.81500 79.96200 11.61700 1.000 42.16821 14 THR E C 1
ATOM 5493 O O . THR E 1 15 ? 17.45300 79.36400 10.74400 1.000 39.94163 14 THR E O 1
ATOM 5497 N N . TRP E 1 16 ? 16.42400 81.23400 11.50600 1.000 43.81315 15 TRP E N 1
ATOM 5498 C CA . TRP E 1 16 ? 16.77400 82.08500 10.36100 1.000 45.96341 15 TRP E CA 1
ATOM 5499 C C . TRP E 1 16 ? 16.15200 81.59400 9.05100 1.000 46.54242 15 TRP E C 1
ATOM 5500 O O . TRP E 1 16 ? 16.55400 82.02700 7.96400 1.000 45.95551 15 TRP E O 1
ATOM 5511 N N . VAL E 1 17 ? 15.18200 80.68300 9.10700 1.000 42.98936 16 VAL E N 1
ATOM 5512 C CA . VAL E 1 17 ? 14.72700 80.05500 7.86600 1.000 43.25782 16 VAL E CA 1
ATOM 5513 C C . VAL E 1 17 ? 13.84200 80.95800 7.01700 1.000 45.15541 16 VAL E C 1
ATOM 5514 O O . VAL E 1 17 ? 13.57200 80.62600 5.85300 1.000 46.41609 16 VAL E O 1
ATOM 5518 N N . ASP E 1 18 ? 13.39000 82.08900 7.56300 1.000 45.56862 17 ASP E N 1
ATOM 5519 C CA . ASP E 1 18 ? 12.54100 83.03300 6.85500 1.000 48.25052 17 ASP E CA 1
ATOM 5520 C C . ASP E 1 18 ? 13.29800 84.28000 6.42500 1.000 49.91388 17 ASP E C 1
ATOM 5521 O O . ASP E 1 18 ? 12.68700 85.24800 5.96500 1.000 53.45904 17 ASP E O 1
ATOM 5526 N N . ASN E 1 19 ? 14.61500 84.26000 6.54200 1.000 48.51371 18 ASN E N 1
ATOM 5527 C CA . ASN E 1 19 ? 15.47600 85.32200 6.06600 1.000 50.03758 18 ASN E CA 1
ATOM 5528 C C . ASN E 1 19 ? 16.12600 84.83400 4.79100 1.000 52.45366 18 ASN E C 1
ATOM 5529 O O . ASN E 1 19 ? 16.90800 83.87200 4.84700 1.000 51.03770 18 ASN E O 1
ATOM 5534 N N . PRO E 1 20 ? 15.84500 85.44000 3.63100 1.000 54.49864 19 PRO E N 1
ATOM 5535 C CA . PRO E 1 20 ? 16.41100 84.91500 2.37100 1.000 53.04847 19 PRO E CA 1
ATOM 5536 C C . PRO E 1 20 ? 17.92900 84.96800 2.30200 1.000 53.45378 19 PRO E C 1
ATOM 5537 O O . PRO E 1 20 ? 18.51300 84.32300 1.42800 1.000 55.63035 19 PRO E O 1
ATOM 5541 N N . GLN E 1 21 ? 18.59200 85.68900 3.19600 1.000 54.91185 20 GLN E N 1
ATOM 5542 C CA . GLN E 1 21 ? 20.05000 85.71500 3.16800 1.000 56.94893 20 GLN E CA 1
ATOM 5543 C C . GLN E 1 21 ? 20.66000 84.38100 3.56000 1.000 53.98016 20 GLN E C 1
ATOM 5544 O O . GLN E 1 21 ? 21.72400 84.01500 3.04500 1.000 55.29347 20 GLN E O 1
ATOM 5550 N N . TYR E 1 22 ? 20.00000 83.64000 4.45000 1.000 52.63263 21 TYR E N 1
ATOM 5551 C CA . TYR E 1 22 ? 20.53300 82.40500 5.02300 1.000 49.79018 21 TYR E CA 1
ATOM 5552 C C . TYR E 1 22 ? 19.87700 81.13600 4.49400 1.000 48.27158 21 TYR E C 1
ATOM 5553 O O . TYR E 1 22 ? 20.57500 80.13800 4.25600 1.000 45.77128 21 TYR E O 1
ATOM 5562 N N . TRP E 1 23 ? 18.56200 81.16500 4.26700 1.000 48.93745 22 TRP E N 1
ATOM 5563 C CA . TRP E 1 23 ? 17.82000 80.01100 3.78500 1.000 44.26320 22 TRP E CA 1
ATOM 5564 C C . TRP E 1 23 ? 16.97200 80.41300 2.58700 1.000 46.20817 22 TRP E C 1
ATOM 5565 O O . TRP E 1 23 ? 16.55200 81.56800 2.46000 1.000 46.95300 22 TRP E O 1
ATOM 5576 N N . THR E 1 24 ? 16.69200 79.43200 1.73000 1.000 43.07359 23 THR E N 1
ATOM 5577 C CA . THR E 1 24 ? 15.87400 79.60500 0.54100 1.000 45.33438 23 THR E CA 1
ATOM 5578 C C . THR E 1 24 ? 14.82200 78.50300 0.51400 1.000 44.94223 23 THR E C 1
ATOM 5579 O O . THR E 1 24 ? 15.15100 77.31400 0.53800 1.000 43.22097 23 THR E O 1
ATOM 5583 N N . TRP E 1 25 ? 13.56000 78.89400 0.45600 1.000 44.33953 24 TRP E N 1
ATOM 5584 C CA . TRP E 1 25 ? 12.48700 77.94200 0.23500 1.000 45.11594 24 TRP E CA 1
ATOM 5585 C C . TRP E 1 25 ? 12.35000 77.64200 -1.24600 1.000 45.41334 24 TRP E C 1
ATOM 5586 O O . TRP E 1 25 ? 12.35800 78.55700 -2.07500 1.000 46.41609 24 TRP E O 1
ATOM 5597 N N . LYS E 1 26 ? 12.26100 76.36000 -1.58200 1.000 42.98410 25 LYS E N 1
ATOM 5598 C CA . LYS E 1 26 ? 12.21200 75.92100 -2.96700 1.000 44.98697 25 LYS E CA 1
ATOM 5599 C C . LYS E 1 26 ? 11.07900 74.91700 -3.14000 1.000 45.74496 25 LYS E C 1
ATOM 5600 O O . LYS E 1 26 ? 10.48400 74.44400 -2.16500 1.000 46.00288 25 LYS E O 1
ATOM 5606 N N . THR E 1 27 ? 10.77700 74.59900 -4.40300 1.000 43.58680 26 THR E N 1
ATOM 5607 C CA . THR E 1 27 ? 9.96200 73.44900 -4.76800 1.000 45.18700 26 THR E CA 1
ATOM 5608 C C . THR E 1 27 ? 10.83600 72.45000 -5.50800 1.000 45.89498 26 THR E C 1
ATOM 5609 O O . THR E 1 27 ? 11.60800 72.83900 -6.37800 1.000 45.90814 26 THR E O 1
ATOM 5613 N N . VAL E 1 28 ? 10.74800 71.20900 -5.20900 1.000 47.95838 27 VAL E N 1
ATOM 5614 C CA . VAL E 1 28 ? 11.39800 70.11000 -5.93300 1.000 51.05612 27 VAL E CA 1
ATOM 5615 C C . VAL E 1 28 ? 10.34700 69.09000 -6.34700 1.000 53.88278 27 VAL E C 1
ATOM 5616 O O . VAL E 1 28 ? 9.27100 69.00800 -5.75800 1.000 53.39588 27 VAL E O 1
ATOM 5620 N N . ASP E 1 29 ? 10.60600 68.35700 -7.42100 1.000 57.56216 28 ASP E N 1
ATOM 5621 C CA . ASP E 1 29 ? 9.58300 67.51700 -8.04600 1.000 60.67043 28 ASP E CA 1
ATOM 5622 C C . ASP E 1 29 ? 9.28600 66.23500 -7.24400 1.000 60.58884 28 ASP E C 1
ATOM 5623 O O . ASP E 1 29 ? 10.22700 65.60700 -6.75700 1.000 60.80992 28 ASP E O 1
ATOM 5628 N N . PRO E 1 30 ? 8.03000 65.76100 -7.18500 1.000 62.40748 29 PRO E N 1
ATOM 5629 C CA . PRO E 1 30 ? 6.79800 66.44100 -7.58300 1.000 57.75956 29 PRO E CA 1
ATOM 5630 C C . PRO E 1 30 ? 6.18000 67.27300 -6.44000 1.000 53.99858 29 PRO E C 1
ATOM 5631 O O . PRO E 1 30 ? 5.66100 66.72800 -5.47100 1.000 54.75393 29 PRO E O 1
ATOM 5635 N N . ASN E 1 31 ? 6.14900 68.59900 -6.58400 1.000 52.14836 30 ASN E N 1
ATOM 5636 C CA . ASN E 1 31 ? 5.41800 69.52400 -5.70200 1.000 48.33737 30 ASN E CA 1
ATOM 5637 C C . ASN E 1 31 ? 5.80200 69.48800 -4.21400 1.000 48.42949 30 ASN E C 1
ATOM 5638 O O . ASN E 1 31 ? 4.97900 69.76400 -3.34400 1.000 45.75812 30 ASN E O 1
ATOM 5643 N N . ILE E 1 32 ? 7.05700 69.18000 -3.90700 1.000 48.13209 31 ILE E N 1
ATOM 5644 C CA . ILE E 1 32 ? 7.57400 69.08200 -2.54100 1.000 48.93218 31 ILE E CA 1
ATOM 5645 C C . ILE E 1 32 ? 8.23500 70.40200 -2.16700 1.000 46.10816 31 ILE E C 1
ATOM 5646 O O . ILE E 1 32 ? 9.17700 70.84000 -2.81700 1.000 47.05038 31 ILE E O 1
ATOM 5651 N N . GLU E 1 33 ? 7.83000 71.14700 -1.04800 1.000 41.39444 32 GLU E N 1
ATOM 5652 C CA . GLU E 1 33 ? 8.48300 72.32000 -0.48700 1.000 44.62114 32 GLU E CA 1
ATOM 5653 C C . GLU E 1 33 ? 9.66700 71.91600 0.38800 1.000 42.37613 32 GLU E C 1
ATOM 5654 O O . GLU E 1 33 ? 9.52300 71.11200 1.31500 1.000 46.83193 32 GLU E O 1
ATOM 5660 N N . VAL E 1 34 ? 10.84300 72.45700 0.07900 1.000 41.54182 33 VAL E N 1
ATOM 5661 C CA . VAL E 1 34 ? 12.03000 72.23900 0.89000 1.000 40.74962 33 VAL E CA 1
ATOM 5662 C C . VAL E 1 34 ? 12.56300 73.58800 1.32200 1.000 41.32601 33 VAL E C 1
ATOM 5663 O O . VAL E 1 34 ? 12.13700 74.62900 0.81300 1.000 42.13926 33 VAL E O 1
ATOM 5667 N N . ALA E 1 35 ? 13.51200 73.55200 2.27400 1.000 38.92046 34 ALA E N 1
ATOM 5668 C CA . ALA E 1 35 ? 14.31700 74.71400 2.64100 1.000 41.09703 34 ALA E CA 1
ATOM 5669 C C . ALA E 1 35 ? 15.77900 74.36200 2.44600 1.000 40.87332 34 ALA E C 1
ATOM 5670 O O . ALA E 1 35 ? 16.26100 73.39300 3.04800 1.000 39.46263 34 ALA E O 1
ATOM 5672 N N . GLU E 1 36 ? 16.47800 75.14500 1.61100 1.000 39.10206 35 GLU E N 1
ATOM 5673 C CA . GLU E 1 36 ? 17.89400 74.92600 1.33500 1.000 41.14177 35 GLU E CA 1
ATOM 5674 C C . GLU E 1 36 ? 18.71100 75.93800 2.11900 1.000 42.81040 35 GLU E C 1
ATOM 5675 O O . GLU E 1 36 ? 18.40700 77.13300 2.10600 1.000 44.00791 35 GLU E O 1
ATOM 5681 N N . LEU E 1 37 ? 19.72200 75.45800 2.83000 1.000 41.78659 36 LEU E N 1
ATOM 5682 C CA . LEU E 1 37 ? 20.55800 76.33300 3.64100 1.000 42.71565 36 LEU E CA 1
ATOM 5683 C C . LEU E 1 37 ? 21.55100 77.02900 2.72600 1.000 44.92907 36 LEU E C 1
ATOM 5684 O O . LEU E 1 37 ? 22.36000 76.37200 2.07200 1.000 46.55558 36 LEU E O 1
ATOM 5689 N N . ARG E 1 38 ? 21.50500 78.35200 2.68400 1.000 45.56862 37 ARG E N 1
ATOM 5690 C CA . ARG E 1 38 ? 22.50700 79.09800 1.93300 1.000 50.05074 37 ARG E CA 1
ATOM 5691 C C . ARG E 1 38 ? 23.76800 79.24100 2.76600 1.000 49.51120 37 ARG E C 1
ATOM 5692 O O . ARG E 1 38 ? 24.82300 78.71800 2.39300 1.000 49.65859 37 ARG E O 1
ATOM 5700 N N . ARG E 1 39 ? 23.64800 79.89500 3.92300 1.000 49.86651 38 ARG E N 1
ATOM 5701 C CA . ARG E 1 39 ? 24.72200 80.06700 4.88100 1.000 51.44301 38 ARG E CA 1
ATOM 5702 C C . ARG E 1 39 ? 24.04400 80.38000 6.19800 1.000 49.09273 38 ARG E C 1
ATOM 5703 O O . ARG E 1 39 ? 23.03100 81.08300 6.20000 1.000 48.34001 38 ARG E O 1
ATOM 5711 N N . VAL E 1 40 ? 24.59200 79.84800 7.29700 1.000 48.60056 39 VAL E N 1
ATOM 5712 C CA . VAL E 1 40 ? 24.19600 80.25500 8.64500 1.000 48.22420 39 VAL E CA 1
ATOM 5713 C C . VAL E 1 40 ? 25.19300 79.68400 9.64500 1.000 48.61109 39 VAL E C 1
ATOM 5714 O O . VAL E 1 40 ? 25.76900 78.60900 9.41800 1.000 48.38212 39 VAL E O 1
ATOM 5718 N N . ALA E 1 41 ? 25.40900 80.39800 10.75100 1.000 48.29000 40 ALA E N 1
ATOM 5719 C CA . ALA E 1 41 ? 26.35800 79.96000 11.77000 1.000 49.68227 40 ALA E CA 1
ATOM 5720 C C . ALA E 1 41 ? 25.68400 79.31700 12.97000 1.000 47.41884 40 ALA E C 1
ATOM 5721 O O . ALA E 1 41 ? 26.38100 78.70200 13.79500 1.000 50.56922 40 ALA E O 1
ATOM 5723 N N . TRP E 1 42 ? 24.36600 79.48400 13.09800 1.000 45.08172 41 TRP E N 1
ATOM 5724 C CA . TRP E 1 42 ? 23.55300 78.88700 14.14800 1.000 44.77905 41 TRP E CA 1
ATOM 5725 C C . TRP E 1 42 ? 22.55800 77.96700 13.45000 1.000 43.93685 41 TRP E C 1
ATOM 5726 O O . TRP E 1 42 ? 21.45400 78.40100 13.09900 1.000 42.68670 41 TRP E O 1
ATOM 5737 N N . LEU E 1 43 ? 22.96100 76.70800 13.23900 1.000 39.76793 42 LEU E N 1
ATOM 5738 C CA . LEU E 1 43 ? 22.11400 75.73100 12.56300 1.000 38.61252 42 LEU E CA 1
ATOM 5739 C C . LEU E 1 43 ? 21.31200 74.95700 13.59700 1.000 40.52328 42 LEU E C 1
ATOM 5740 O O . LEU E 1 43 ? 21.90500 74.32100 14.47500 1.000 37.35185 42 LEU E O 1
ATOM 5745 N N . ASP E 1 44 ? 19.97900 75.00000 13.49600 1.000 37.94402 43 ASP E N 1
ATOM 5746 C CA . ASP E 1 44 ? 19.10100 74.32400 14.45400 1.000 36.83600 43 ASP E CA 1
ATOM 5747 C C . ASP E 1 44 ? 17.82700 73.93300 13.72400 1.000 37.00444 43 ASP E C 1
ATOM 5748 O O . ASP E 1 44 ? 17.05100 74.82600 13.35000 1.000 35.87272 43 ASP E O 1
ATOM 5753 N N . ILE E 1 45 ? 17.60600 72.62700 13.53400 1.000 33.05396 44 ILE E N 1
ATOM 5754 C CA . ILE E 1 45 ? 16.39300 72.13000 12.89700 1.000 34.96209 44 ILE E CA 1
ATOM 5755 C C . ILE E 1 45 ? 15.62400 71.33900 13.92900 1.000 32.89868 44 ILE E C 1
ATOM 5756 O O . ILE E 1 45 ? 16.04000 70.23100 14.26600 1.000 32.03279 44 ILE E O 1
ATOM 5761 N N . TYR E 1 46 ? 14.48500 71.86800 14.38800 1.000 31.64327 45 TYR E N 1
ATOM 5762 C CA . TYR E 1 46 ? 13.78000 71.37700 15.56300 1.000 31.82487 45 TYR E CA 1
ATOM 5763 C C . TYR E 1 46 ? 12.34500 70.98500 15.23700 1.000 34.49624 45 TYR E C 1
ATOM 5764 O O . TYR E 1 46 ? 11.63600 71.71500 14.53800 1.000 34.39886 45 TYR E O 1
ATOM 5773 N N . GLY E 1 47 ? 11.91600 69.83900 15.75600 1.000 32.54601 46 GLY E N 1
ATOM 5774 C CA . GLY E 1 47 ? 10.52400 69.44700 15.66200 1.000 32.94079 46 GLY E CA 1
ATOM 5775 C C . GLY E 1 47 ? 10.05000 68.81900 16.95900 1.000 35.38582 46 GLY E C 1
ATOM 5776 O O . GLY E 1 47 ? 10.84200 68.34000 17.78000 1.000 33.82248 46 GLY E O 1
ATOM 5777 N N . LYS E 1 48 ? 8.73600 68.85000 17.14100 1.000 30.24836 47 LYS E N 1
ATOM 5778 C CA . LYS E 1 48 ? 8.11200 68.29400 18.32600 1.000 33.13292 47 LYS E CA 1
ATOM 5779 C C . LYS E 1 48 ? 6.80900 67.62000 17.91400 1.000 37.73610 47 LYS E C 1
ATOM 5780 O O . LYS E 1 48 ? 6.07500 68.13300 17.06100 1.000 35.01999 47 LYS E O 1
ATOM 5786 N N . ILE E 1 49 ? 6.54200 66.46600 18.53000 1.000 34.49887 48 ILE E N 1
ATOM 5787 C CA . ILE E 1 49 ? 5.30900 65.74400 18.28300 1.000 36.02800 48 ILE E CA 1
ATOM 5788 C C . ILE E 1 49 ? 4.63800 65.39500 19.59700 1.000 38.07825 48 ILE E C 1
ATOM 5789 O O . ILE E 1 49 ? 5.27700 65.32000 20.64200 1.000 35.85956 48 ILE E O 1
ATOM 5794 N N . GLU E 1 50 ? 3.34400 65.09600 19.48100 1.000 36.58070 49 GLU E N 1
ATOM 5795 C CA . GLU E 1 50 ? 2.58100 64.54500 20.61600 1.000 37.07023 49 GLU E CA 1
ATOM 5796 C C . GLU E 1 50 ? 2.54800 63.03700 20.37000 1.000 36.12012 49 GLU E C 1
ATOM 5797 O O . GLU E 1 50 ? 2.53200 62.65100 19.20700 1.000 41.06545 49 GLU E O 1
ATOM 5803 N N . THR E 1 51 ? 2.56800 62.22600 21.41600 1.000 31.74591 50 THR E N 1
ATOM 5804 C CA . THR E 1 51 ? 2.60500 60.74800 21.26900 1.000 31.38271 50 THR E CA 1
ATOM 5805 C C . THR E 1 51 ? 1.20800 60.15800 21.46300 1.000 35.48320 50 THR E C 1
ATOM 5806 O O . THR E 1 51 ? 1.03900 58.97500 21.18400 1.000 35.76218 50 THR E O 1
ATOM 5810 N N . LYS E 1 52 ? 0.25200 60.97000 21.90400 1.000 34.75943 51 LYS E N 1
ATOM 5811 C CA . LYS E 1 52 ? -1.12500 60.49800 22.20900 1.000 39.92847 51 LYS E CA 1
ATOM 5812 C C . LYS E 1 52 ? -1.80700 59.86600 20.98700 1.000 41.80764 51 LYS E C 1
ATOM 5813 O O . LYS E 1 52 ? -2.64800 58.99100 21.18500 1.000 42.08663 51 LYS E O 1
ATOM 5819 N N . ASN E 1 53 ? -1.46300 60.30600 19.78300 1.000 37.20446 52 ASN E N 1
ATOM 5820 C CA . ASN E 1 53 ? -2.16900 59.79000 18.58300 1.000 40.07323 52 ASN E CA 1
ATOM 5821 C C . ASN E 1 53 ? -1.30400 58.77300 17.82600 1.000 39.73108 52 ASN E C 1
ATOM 5822 O O . ASN E 1 53 ? -1.74000 58.31000 16.76400 1.000 39.35472 52 ASN E O 1
ATOM 5827 N N . LEU E 1 54 ? -0.14900 58.40800 18.37200 1.000 34.32254 53 LEU E N 1
ATOM 5828 C CA . LEU E 1 54 ? 0.66600 57.35600 17.72000 1.000 33.83564 53 LEU E CA 1
ATOM 5829 C C . LEU E 1 54 ? 0.15300 55.97800 18.12100 1.000 34.86734 53 LEU E C 1
ATOM 5830 O O . LEU E 1 54 ? -0.45000 55.85600 19.18300 1.000 30.36943 53 LEU E O 1
ATOM 5835 N N . ILE E 1 55 ? 0.39300 54.99300 17.27200 1.000 29.61934 54 ILE E N 1
ATOM 5836 C CA . ILE E 1 55 ? 0.00600 53.59100 17.57500 1.000 30.26679 54 ILE E CA 1
ATOM 5837 C C . ILE E 1 55 ? 0.74600 53.20100 18.85100 1.000 31.53536 54 ILE E C 1
ATOM 5838 O O . ILE E 1 55 ? 1.92200 53.56300 18.97900 1.000 28.54816 54 ILE E O 1
ATOM 5843 N N . ARG E 1 56 ? 0.07100 52.48900 19.73900 1.000 29.34826 55 ARG E N 1
ATOM 5844 C CA . ARG E 1 56 ? 0.62600 52.16500 21.07200 1.000 33.31978 55 ARG E CA 1
ATOM 5845 C C . ARG E 1 56 ? 1.54100 50.93500 21.08300 1.000 31.46693 55 ARG E C 1
ATOM 5846 O O . ARG E 1 56 ? 1.53000 50.19800 20.09600 1.000 30.45628 55 ARG E O 1
ATOM 5854 N N . LYS E 1 57 ? 2.30100 50.75400 22.16700 1.000 31.36692 56 LYS E N 1
ATOM 5855 C CA . LYS E 1 57 ? 3.17900 49.56700 22.34200 1.000 31.22480 56 LYS E CA 1
ATOM 5856 C C . LYS E 1 57 ? 4.13500 49.43100 21.15800 1.000 30.53261 56 LYS E C 1
ATOM 5857 O O . LYS E 1 57 ? 4.41800 48.29800 20.76800 1.000 32.13017 56 LYS E O 1
ATOM 5863 N N . THR E 1 58 ? 4.64500 50.54900 20.65000 1.000 27.44540 57 THR E N 1
ATOM 5864 C CA . THR E 1 58 ? 5.46600 50.51300 19.45400 1.000 29.30878 57 THR E CA 1
ATOM 5865 C C . THR E 1 58 ? 6.70200 51.35700 19.65300 1.000 26.85585 57 THR E C 1
ATOM 5866 O O . THR E 1 58 ? 6.64100 52.41200 20.27000 1.000 28.51395 57 THR E O 1
ATOM 5870 N N . SER E 1 59 ? 7.82100 50.89700 19.11100 1.000 25.06616 58 SER E N 1
ATOM 5871 C CA . SER E 1 59 ? 9.03500 51.68700 19.10000 1.000 28.03757 58 SER E CA 1
ATOM 5872 C C . SER E 1 59 ? 9.13200 52.49400 17.80500 1.000 28.65607 58 SER E C 1
ATOM 5873 O O . SER E 1 59 ? 8.84100 51.98700 16.71500 1.000 28.36130 58 SER E O 1
ATOM 5876 N N . TYR E 1 60 ? 9.53800 53.75700 17.94300 1.000 26.78216 59 TYR E N 1
ATOM 5877 C CA . TYR E 1 60 ? 9.57500 54.71200 16.84900 1.000 27.05061 59 TYR E CA 1
ATOM 5878 C C . TYR E 1 60 ? 10.95300 55.31700 16.69900 1.000 27.56120 59 TYR E C 1
ATOM 5879 O O . TYR E 1 60 ? 11.58600 55.68000 17.68800 1.000 25.24513 59 TYR E O 1
ATOM 5888 N N . ALA E 1 61 ? 11.40100 55.43900 15.45500 1.000 26.84796 60 ALA E N 1
ATOM 5889 C CA . ALA E 1 61 ? 12.60100 56.16400 15.06900 1.000 26.95850 60 ALA E CA 1
ATOM 5890 C C . ALA E 1 61 ? 12.20300 57.47900 14.40300 1.000 28.85609 60 ALA E C 1
ATOM 5891 O O . ALA E 1 61 ? 11.12200 57.62700 13.82400 1.000 28.35340 60 ALA E O 1
ATOM 5893 N N . VAL E 1 62 ? 13.06800 58.46200 14.57500 1.000 28.83240 61 VAL E N 1
ATOM 5894 C CA . VAL E 1 62 ? 12.86100 59.80900 14.08000 1.000 28.40341 61 VAL E CA 1
ATOM 5895 C C . VAL E 1 62 ? 14.04000 60.14200 13.16900 1.000 30.02465 61 VAL E C 1
ATOM 5896 O O . VAL E 1 62 ? 15.20200 60.11200 13.60700 1.000 26.35316 61 VAL E O 1
ATOM 5900 N N . TYR E 1 63 ? 13.74800 60.47500 11.90100 1.000 28.01125 62 TYR E N 1
ATOM 5901 C CA . TYR E 1 63 ? 14.76700 60.78300 10.89800 1.000 28.10600 62 TYR E CA 1
ATOM 5902 C C . TYR E 1 63 ? 14.57300 62.20300 10.39600 1.000 29.83779 62 TYR E C 1
ATOM 5903 O O . TYR E 1 63 ? 13.44700 62.62100 10.14300 1.000 31.32481 62 TYR E O 1
ATOM 5912 N N . LEU E 1 64 ? 15.64800 62.98600 10.33500 1.000 27.04272 63 LEU E N 1
ATOM 5913 C CA . LEU E 1 64 ? 15.65300 64.15600 9.46300 1.000 29.80357 63 LEU E CA 1
ATOM 5914 C C . LEU E 1 64 ? 15.89400 63.68000 8.03000 1.000 30.45365 63 LEU E C 1
ATOM 5915 O O . LEU E 1 64 ? 16.89500 63.01800 7.76100 1.000 28.75871 63 LEU E O 1
ATOM 5920 N N . VAL E 1 65 ? 14.93300 63.92400 7.13200 1.000 30.37733 64 VAL E N 1
ATOM 5921 C CA . VAL E 1 65 ? 15.06400 63.60600 5.71200 1.000 29.80884 64 VAL E CA 1
ATOM 5922 C C . VAL E 1 65 ? 15.60800 64.83200 5.00000 1.000 32.61970 64 VAL E C 1
ATOM 5923 O O . VAL E 1 65 ? 15.05800 65.93200 5.14100 1.000 28.29813 64 VAL E O 1
ATOM 5927 N N . PHE E 1 66 ? 16.69100 64.65600 4.24400 1.000 30.52471 65 PHE E N 1
ATOM 5928 C CA . PHE E 1 66 ? 17.34700 65.80400 3.64000 1.000 33.35400 65 PHE E CA 1
ATOM 5929 C C . PHE E 1 66 ? 18.14000 65.36200 2.42000 1.000 35.23844 65 PHE E C 1
ATOM 5930 O O . PHE E 1 66 ? 18.24500 64.17400 2.11100 1.000 35.47004 65 PHE E O 1
ATOM 5938 N N . LYS E 1 67 ? 18.68200 66.35600 1.72300 1.000 35.39635 66 LYS E N 1
ATOM 5939 C CA . LYS E 1 67 ? 19.69000 66.17000 0.69400 1.000 35.59901 66 LYS E CA 1
ATOM 5940 C C . LYS E 1 67 ? 20.78400 67.19500 0.94100 1.000 36.39647 66 LYS E C 1
ATOM 5941 O O . LYS E 1 67 ? 20.58900 68.17500 1.65400 1.000 37.00444 66 LYS E O 1
ATOM 5947 N N . LEU E 1 68 ? 21.94800 66.95400 0.35400 1.000 36.42542 67 LEU E N 1
ATOM 5948 C CA . LEU E 1 68 ? 23.08400 67.85800 0.43800 1.000 41.38128 67 LEU E CA 1
ATOM 5949 C C . LEU E 1 68 ? 23.37300 68.43100 -0.94000 1.000 42.31034 67 LEU E C 1
ATOM 5950 O O . LEU E 1 68 ? 23.04800 67.80400 -1.94300 1.000 41.29179 67 LEU E O 1
ATOM 5955 N N . THR E 1 69 ? 24.01600 69.60300 -0.97500 1.000 44.06055 68 THR E N 1
ATOM 5956 C CA . THR E 1 69 ? 24.54300 70.16900 -2.21600 1.000 50.97716 68 THR E CA 1
ATOM 5957 C C . THR E 1 69 ? 25.75100 69.36700 -2.70300 1.000 51.96676 68 THR E C 1
ATOM 5958 O O . THR E 1 69 ? 26.12700 68.34000 -2.12700 1.000 51.17192 68 THR E O 1
ATOM 5962 N N . ASP E 1 70 ? 26.37400 69.86400 -3.78400 1.000 54.59865 69 ASP E N 1
ATOM 5963 C CA . ASP E 1 70 ? 27.60600 69.27900 -4.29100 1.000 57.89378 69 ASP E CA 1
ATOM 5964 C C . ASP E 1 70 ? 28.79500 69.68800 -3.44700 1.000 59.01234 69 ASP E C 1
ATOM 5965 O O . ASP E 1 70 ? 29.81900 69.00000 -3.48500 1.000 58.88864 69 ASP E O 1
ATOM 5970 N N . ASN E 1 71 ? 28.67400 70.76900 -2.66400 1.000 57.78851 70 ASN E N 1
ATOM 5971 C CA . ASN E 1 71 ? 29.77700 71.27700 -1.84400 1.000 61.94953 70 ASN E CA 1
ATOM 5972 C C . ASN E 1 71 ? 29.27100 71.81300 -0.50300 1.000 58.29646 70 ASN E C 1
ATOM 5973 O O . ASN E 1 71 ? 29.46900 72.98900 -0.16800 1.000 60.77044 70 ASN E O 1
ATOM 5978 N N . PRO E 1 72 ? 28.63300 70.96500 0.30300 1.000 54.90132 71 PRO E N 1
ATOM 5979 C CA . PRO E 1 72 ? 28.26900 71.39300 1.66100 1.000 52.09572 71 PRO E CA 1
ATOM 5980 C C . PRO E 1 72 ? 29.52400 71.69500 2.46800 1.000 54.31441 71 PRO E C 1
ATOM 5981 O O . PRO E 1 72 ? 30.54500 71.02100 2.32400 1.000 57.84904 71 PRO E O 1
ATOM 5985 N N . ARG E 1 73 ? 29.45400 72.74300 3.28500 1.000 51.62724 72 ARG E N 1
ATOM 5986 C CA . ARG E 1 73 ? 30.61600 73.22100 4.03800 1.000 53.25375 72 ARG E CA 1
ATOM 5987 C C . ARG E 1 73 ? 30.30200 73.11000 5.52700 1.000 52.59315 72 ARG E C 1
ATOM 5988 O O . ARG E 1 73 ? 29.17400 73.36300 5.90800 1.000 48.65057 72 ARG E O 1
ATOM 5992 N N . GLU E 1 74 ? 31.29600 72.72500 6.33000 1.000 54.27756 73 GLU E N 1
ATOM 5993 C CA . GLU E 1 74 ? 31.27200 72.64300 7.80700 1.000 53.23270 73 GLU E CA 1
ATOM 5994 C C . GLU E 1 74 ? 30.11000 71.81900 8.37600 1.000 50.13233 73 GLU E C 1
ATOM 5995 O O . GLU E 1 74 ? 29.64700 72.11100 9.46900 1.000 48.64267 73 GLU E O 1
ATOM 6001 N N . LEU E 1 75 ? 29.68500 70.79900 7.65700 1.000 48.27684 74 LEU E N 1
ATOM 6002 C CA . LEU E 1 75 ? 28.63200 69.89800 8.10400 1.000 47.70046 74 LEU E CA 1
ATOM 6003 C C . LEU E 1 75 ? 29.09500 68.44400 8.12200 1.000 45.02645 74 LEU E C 1
ATOM 6004 O O . LEU E 1 75 ? 28.30200 67.53000 7.87900 1.000 39.68634 74 LEU E O 1
ATOM 6009 N N . GLU E 1 76 ? 30.38800 68.21000 8.36800 1.000 45.47914 75 GLU E N 1
ATOM 6010 C CA . GLU E 1 76 ? 30.84100 66.83500 8.53500 1.000 44.58692 75 GLU E CA 1
ATOM 6011 C C . GLU E 1 76 ? 30.18900 66.22800 9.76200 1.000 40.89438 75 GLU E C 1
ATOM 6012 O O . GLU E 1 76 ? 29.74500 65.07600 9.74100 1.000 39.95479 75 GLU E O 1
ATOM 6018 N N . ARG E 1 77 ? 30.09000 66.99400 10.83100 1.000 37.40448 76 ARG E N 1
ATOM 6019 C CA . ARG E 1 77 ? 29.56800 66.53400 12.09700 1.000 37.86770 76 ARG E CA 1
ATOM 6020 C C . ARG E 1 77 ? 28.41100 67.42300 12.50000 1.000 37.28868 76 ARG E C 1
ATOM 6021 O O . ARG E 1 77 ? 28.40400 68.61800 12.19700 1.000 40.07586 76 ARG E O 1
ATOM 6029 N N . ALA E 1 78 ? 27.46800 66.85300 13.24800 1.000 31.75907 77 ALA E N 1
ATOM 6030 C CA . ALA E 1 78 ? 26.38600 67.63200 13.81900 1.000 31.89330 77 ALA E CA 1
ATOM 6031 C C . ALA E 1 78 ? 25.87700 66.92700 15.07000 1.000 32.66181 77 ALA E C 1
ATOM 6032 O O . ALA E 1 78 ? 26.10200 65.73500 15.28500 1.000 30.43786 77 ALA E O 1
ATOM 6034 N N . THR E 1 79 ? 25.13700 67.67500 15.86400 1.000 31.56957 78 THR E N 1
ATOM 6035 C CA . THR E 1 79 ? 24.52600 67.18000 17.08300 1.000 32.24071 78 THR E CA 1
ATOM 6036 C C . THR E 1 79 ? 23.07000 66.80600 16.84100 1.000 32.63286 78 THR E C 1
ATOM 6037 O O . THR E 1 79 ? 22.28300 67.65100 16.41600 1.000 30.81685 78 THR E O 1
ATOM 6041 N N . ALA E 1 80 ? 22.72100 65.55100 17.13400 1.000 29.65882 79 ALA E N 1
ATOM 6042 C CA . ALA E 1 80 ? 21.35200 65.05900 17.09400 1.000 30.95371 79 ALA E CA 1
ATOM 6043 C C . ALA E 1 80 ? 20.84700 64.90300 18.51900 1.000 32.09069 79 ALA E C 1
ATOM 6044 O O . ALA E 1 80 ? 21.60100 64.58800 19.44300 1.000 33.13029 79 ALA E O 1
ATOM 6046 N N . SER E 1 81 ? 19.54700 65.10200 18.69000 1.000 28.84556 80 SER E N 1
ATOM 6047 C CA . SER E 1 81 ? 18.94700 65.03600 20.01000 1.000 31.92225 80 SER E CA 1
ATOM 6048 C C . SER E 1 81 ? 17.49600 64.61000 19.92300 1.000 31.30112 80 SER E C 1
ATOM 6049 O O . SER E 1 81 ? 16.78800 64.96500 18.97600 1.000 30.28258 80 SER E O 1
ATOM 6052 N N . LEU E 1 82 ? 17.06000 63.82200 20.90500 1.000 29.12718 81 LEU E N 1
ATOM 6053 C CA . LEU E 1 82 ? 15.67500 63.37400 20.93800 1.000 31.03530 81 LEU E CA 1
ATOM 6054 C C . LEU E 1 82 ? 15.38200 63.04200 22.38400 1.000 29.94833 81 LEU E C 1
ATOM 6055 O O . LEU E 1 82 ? 16.07700 62.20300 22.95700 1.000 27.10588 81 LEU E O 1
ATOM 6060 N N . ARG E 1 83 ? 14.33000 63.64200 22.94600 1.000 28.38761 82 ARG E N 1
ATOM 6061 C CA . ARG E 1 83 ? 13.96800 63.38200 24.32700 1.000 29.91938 82 ARG E CA 1
ATOM 6062 C C . ARG E 1 83 ? 12.48500 63.66400 24.51700 1.000 29.76673 82 ARG E C 1
ATOM 6063 O O . ARG E 1 83 ? 11.87300 64.43600 23.77300 1.000 25.32146 82 ARG E O 1
ATOM 6071 N N . PHE E 1 84 ? 11.90500 62.96100 25.48600 1.000 27.68753 83 PHE E N 1
ATOM 6072 C CA . PHE E 1 84 ? 10.63000 63.36800 26.04900 1.000 29.01137 83 PHE E CA 1
ATOM 6073 C C . PHE E 1 84 ? 10.80600 64.72100 26.72900 1.000 32.25124 83 PHE E C 1
ATOM 6074 O O . PHE E 1 84 ? 11.70500 64.89600 27.56400 1.000 31.71696 83 PHE E O 1
ATOM 6082 N N . VAL E 1 85 ? 9.94400 65.68300 26.34900 1.000 30.22204 84 VAL E N 1
ATOM 6083 C CA . VAL E 1 85 ? 10.00800 67.01900 26.94500 1.000 33.60929 84 VAL E CA 1
ATOM 6084 C C . VAL E 1 85 ? 9.90600 66.91400 28.45200 1.000 32.51706 84 VAL E C 1
ATOM 6085 O O . VAL E 1 85 ? 10.59300 67.63500 29.17900 1.000 35.49636 84 VAL E O 1
ATOM 6089 N N . ASN E 1 86 ? 9.08900 65.97600 28.94700 1.000 29.56407 85 ASN E N 1
ATOM 6090 C CA . ASN E 1 86 ? 8.82300 65.90100 30.38000 1.000 33.37769 85 ASN E CA 1
ATOM 6091 C C . ASN E 1 86 ? 10.01300 65.35800 31.15800 1.000 34.99367 85 ASN E C 1
ATOM 6092 O O . ASN E 1 86 ? 9.95100 65.32400 32.39100 1.000 33.52770 85 ASN E O 1
ATOM 6097 N N . GLU E 1 87 ? 11.05900 64.88700 30.47400 1.000 31.38534 86 GLU E N 1
ATOM 6098 C CA . GLU E 1 87 ? 12.19200 64.22900 31.10900 1.000 35.65164 86 GLU E CA 1
ATOM 6099 C C . GLU E 1 87 ? 13.45300 65.07100 31.07400 1.000 35.97010 86 GLU E C 1
ATOM 6100 O O . GLU E 1 87 ? 14.53300 64.55000 31.35900 1.000 32.82236 86 GLU E O 1
ATOM 6106 N N . VAL E 1 88 ? 13.33700 66.35800 30.76400 1.000 33.87775 87 VAL E N 1
ATOM 6107 C CA . VAL E 1 88 ? 14.46300 67.27900 30.78000 1.000 35.25949 87 VAL E CA 1
ATOM 6108 C C . VAL E 1 88 ? 14.59600 67.83400 32.19400 1.000 36.97022 87 VAL E C 1
ATOM 6109 O O . VAL E 1 88 ? 13.65600 68.44000 32.73300 1.000 35.95694 87 VAL E O 1
ATOM 6113 N N . ALA E 1 89 ? 15.74300 67.56900 32.81900 1.000 35.98853 88 ALA E N 1
ATOM 6114 C CA . ALA E 1 89 ? 16.01700 68.13700 34.13000 1.000 34.23832 88 ALA E CA 1
ATOM 6115 C C . ALA E 1 89 ? 16.19000 69.64100 33.98600 1.000 39.96532 88 ALA E C 1
ATOM 6116 O O . ALA E 1 89 ? 16.71000 70.11500 32.97600 1.000 40.35747 88 ALA E O 1
ATOM 6118 N N . GLU E 1 90 ? 15.74600 70.39900 34.98900 1.000 39.23102 89 GLU E N 1
ATOM 6119 C CA . GLU E 1 90 ? 15.82900 71.85500 34.87300 1.000 47.35831 89 GLU E CA 1
ATOM 6120 C C . GLU E 1 90 ? 17.29800 72.26900 34.80900 1.000 49.47962 89 GLU E C 1
ATOM 6121 O O . GLU E 1 90 ? 18.15700 71.68100 35.46000 1.000 41.16283 89 GLU E O 1
ATOM 6127 N N . GLY E 1 91 ? 17.60600 73.23300 33.96400 1.000 48.48739 90 GLY E N 1
ATOM 6128 C CA . GLY E 1 91 ? 18.99100 73.64200 33.80500 1.000 44.95539 90 GLY E CA 1
ATOM 6129 C C . GLY E 1 91 ? 19.83900 72.70900 32.97900 1.000 43.03148 90 GLY E C 1
ATOM 6130 O O . GLY E 1 91 ? 20.99400 73.03300 32.69900 1.000 43.50785 90 GLY E O 1
ATOM 6131 N N . ALA E 1 92 ? 19.30400 71.57300 32.55100 1.000 40.49170 91 ALA E N 1
ATOM 6132 C CA . ALA E 1 92 ? 20.05300 70.72000 31.64500 1.000 42.97357 91 ALA E CA 1
ATOM 6133 C C . ALA E 1 92 ? 20.08200 71.32700 30.24500 1.000 43.53417 91 ALA E C 1
ATOM 6134 O O . ALA E 1 92 ? 19.14600 72.01400 29.80500 1.000 44.50534 91 ALA E O 1
ATOM 6136 N N . GLY E 1 93 ? 21.18700 71.10600 29.55400 1.000 43.91316 92 GLY E N 1
ATOM 6137 C CA . GLY E 1 93 ? 21.28600 71.56800 28.18900 1.000 44.31847 92 GLY E CA 1
ATOM 6138 C C . GLY E 1 93 ? 20.48300 70.67000 27.26900 1.000 43.70524 92 GLY E C 1
ATOM 6139 O O . GLY E 1 93 ? 19.58900 69.93600 27.69900 1.000 39.31261 92 GLY E O 1
ATOM 6140 N N . ILE E 1 94 ? 20.84600 70.68500 25.98700 1.000 43.81052 93 ILE E N 1
ATOM 6141 C CA . ILE E 1 94 ? 20.14300 69.80600 25.05700 1.000 43.39468 93 ILE E CA 1
ATOM 6142 C C . ILE E 1 94 ? 20.63700 68.37900 25.22100 1.000 40.66277 93 ILE E C 1
ATOM 6143 O O . ILE E 1 94 ? 19.87000 67.42500 25.10100 1.000 41.15493 93 ILE E O 1
ATOM 6148 N N . GLU E 1 95 ? 21.90800 68.19200 25.53200 1.000 40.59960 94 GLU E N 1
ATOM 6149 C CA . GLU E 1 95 ? 22.42700 66.86300 25.84600 1.000 39.72845 94 GLU E CA 1
ATOM 6150 C C . GLU E 1 95 ? 22.19100 65.88600 24.70200 1.000 37.96245 94 GLU E C 1
ATOM 6151 O O . GLU E 1 95 ? 21.60800 64.82200 24.87200 1.000 37.37553 94 GLU E O 1
ATOM 6157 N N . GLY E 1 96 ? 22.69800 66.24600 23.52700 1.000 37.39396 95 GLY E N 1
ATOM 6158 C CA . GLY E 1 96 ? 22.56000 65.42100 22.35300 1.000 36.30698 95 GLY E CA 1
ATOM 6159 C C . GLY E 1 96 ? 23.72600 64.47900 22.11500 1.000 33.78037 95 GLY E C 1
ATOM 6160 O O . GLY E 1 96 ? 24.58600 64.27700 22.97900 1.000 34.53835 95 GLY E O 1
ATOM 6161 N N . THR E 1 97 ? 23.72400 63.87800 20.90100 1.000 31.22743 96 THR E N 1
ATOM 6162 C CA . THR E 1 97 ? 24.76000 62.96000 20.43400 1.000 33.02764 96 THR E CA 1
ATOM 6163 C C . THR E 1 97 ? 25.34800 63.42600 19.09900 1.000 34.19094 96 THR E C 1
ATOM 6164 O O . THR E 1 97 ? 24.66500 64.03200 18.26800 1.000 30.31416 96 THR E O 1
ATOM 6168 N N . THR E 1 98 ? 26.63900 63.15900 18.90800 1.000 32.98027 97 THR E N 1
ATOM 6169 C CA . THR E 1 98 ? 27.32300 63.51700 17.67100 1.000 31.80645 97 THR E CA 1
ATOM 6170 C C . THR E 1 98 ? 26.99300 62.50900 16.57200 1.000 31.07741 97 THR E C 1
ATOM 6171 O O . THR E 1 98 ? 27.15300 61.30100 16.75600 1.000 32.44600 97 THR E O 1
ATOM 6175 N N . VAL E 1 99 ? 26.51600 62.99900 15.43600 1.000 29.61145 98 VAL E N 1
ATOM 6176 C CA . VAL E 1 99 ? 26.28300 62.17400 14.26100 1.000 29.66671 98 VAL E CA 1
ATOM 6177 C C . VAL E 1 99 ? 27.06000 62.76600 13.08300 1.000 31.97225 98 VAL E C 1
ATOM 6178 O O . VAL E 1 99 ? 27.60500 63.87200 13.15200 1.000 29.56670 98 VAL E O 1
ATOM 6182 N N . PHE E 1 100 ? 27.14300 61.99400 12.00500 1.000 30.99582 99 PHE E N 1
ATOM 6183 C CA . PHE E 1 100 ? 27.79300 62.41800 10.77100 1.000 34.27779 99 PHE E CA 1
ATOM 6184 C C . PHE E 1 100 ? 26.74500 62.80600 9.73800 1.000 34.72522 99 PHE E C 1
ATOM 6185 O O . PHE E 1 100 ? 25.71800 62.13700 9.62200 1.000 33.35926 99 PHE E O 1
ATOM 6193 N N . ILE E 1 101 ? 27.00500 63.89100 9.00000 1.000 38.13615 100 ILE E N 1
ATOM 6194 C CA . ILE E 1 101 ? 26.09400 64.40100 7.97600 1.000 35.60164 100 ILE E CA 1
ATOM 6195 C C . ILE E 1 101 ? 26.79600 64.41600 6.61700 1.000 40.03638 100 ILE E C 1
ATOM 6196 O O . ILE E 1 101 ? 26.46800 63.62800 5.72500 1.000 41.01808 100 ILE E O 1
ATOM 6201 N N . SER E 1 102 ? 27.76900 65.32300 6.44100 1.000 39.78898 101 SER E N 1
ATOM 6202 C CA . SER E 1 102 ? 28.43800 65.43300 5.14300 1.000 43.49995 101 SER E CA 1
ATOM 6203 C C . SER E 1 102 ? 29.60200 64.46400 5.01600 1.000 45.01856 101 SER E C 1
ATOM 6204 O O . SER E 1 102 ? 29.96000 64.09100 3.90500 1.000 44.92118 101 SER E O 1
ATOM 6207 N N . LYS E 1 103 ? 30.14900 64.01200 6.14700 1.000 44.81853 102 LYS E N 1
ATOM 6208 C CA . LYS E 1 103 ? 31.34400 63.17400 6.10200 1.000 46.95300 102 LYS E CA 1
ATOM 6209 C C . LYS E 1 103 ? 30.98600 61.75300 5.64400 1.000 47.27672 102 LYS E C 1
ATOM 6210 O O . LYS E 1 103 ? 29.97600 61.19000 6.02500 1.000 49.51910 102 LYS E O 1
ATOM 6216 N N . LYS E 1 104 ? 31.83700 61.21800 4.78800 1.000 47.05301 103 LYS E N 1
ATOM 6217 C CA . LYS E 1 104 ? 31.65100 59.88700 4.21600 1.000 50.36657 103 LYS E CA 1
ATOM 6218 C C . LYS E 1 104 ? 32.40500 58.86400 5.05900 1.000 50.28234 103 LYS E C 1
ATOM 6219 O O . LYS E 1 104 ? 33.47800 59.13200 5.59900 1.000 50.35604 103 LYS E O 1
ATOM 6225 N N . LYS E 1 105 ? 31.81600 57.69700 5.19100 1.000 48.48739 104 LYS E N 1
ATOM 6226 C CA . LYS E 1 105 ? 32.41800 56.61200 5.94200 1.000 48.57951 104 LYS E CA 1
ATOM 6227 C C . LYS E 1 105 ? 33.58900 56.05700 5.12700 1.000 51.39300 104 LYS E C 1
ATOM 6228 O O . LYS E 1 105 ? 33.39900 55.44300 4.07800 1.000 53.30639 104 LYS E O 1
ATOM 6234 N N . LYS E 1 106 ? 34.80300 56.29500 5.62700 1.000 51.55355 105 LYS E N 1
ATOM 6235 C CA . LYS E 1 106 ? 36.03100 55.86900 4.96500 1.000 55.38296 105 LYS E CA 1
ATOM 6236 C C . LYS E 1 106 ? 36.34700 54.41300 5.22400 1.000 53.08005 105 LYS E C 1
ATOM 6237 O O . LYS E 1 106 ? 36.99600 53.77500 4.38900 1.000 56.38571 105 LYS E O 1
ATOM 6243 N N . LEU E 1 107 ? 35.96600 53.86600 6.37900 1.000 49.96915 106 LEU E N 1
ATOM 6244 C CA . LEU E 1 107 ? 36.37400 52.52100 6.75200 1.000 47.29251 106 LEU E CA 1
ATOM 6245 C C . LEU E 1 107 ? 35.17400 51.70200 7.19900 1.000 46.90562 106 LEU E C 1
ATOM 6246 O O . LEU E 1 107 ? 34.27800 52.23700 7.85600 1.000 44.57377 106 LEU E O 1
ATOM 6251 N N . PRO E 1 108 ? 35.12900 50.40800 6.87300 1.000 43.44731 107 PRO E N 1
ATOM 6252 C CA . PRO E 1 108 ? 33.92600 49.63700 7.21800 1.000 45.96604 107 PRO E CA 1
ATOM 6253 C C . PRO E 1 108 ? 33.69000 49.57700 8.70900 1.000 45.32912 107 PRO E C 1
ATOM 6254 O O . PRO E 1 108 ? 32.53900 49.63100 9.16100 1.000 45.74233 107 PRO E O 1
ATOM 6258 N N . GLY E 1 109 ? 34.75100 49.42700 9.48700 1.000 44.09476 108 GLY E N 1
ATOM 6259 C CA . GLY E 1 109 ? 34.66400 49.42300 10.93300 1.000 45.17384 108 GLY E CA 1
ATOM 6260 C C . GLY E 1 109 ? 34.54700 50.79000 11.55000 1.000 43.79472 108 GLY E C 1
ATOM 6261 O O . GLY E 1 109 ? 34.64200 50.92300 12.76800 1.000 42.23664 108 GLY E O 1
ATOM 6262 N N . GLU E 1 110 ? 34.37100 51.82800 10.74100 1.000 43.38941 109 GLU E N 1
ATOM 6263 C CA . GLU E 1 110 ? 34.26700 53.16800 11.28900 1.000 39.48368 109 GLU E CA 1
ATOM 6264 C C . GLU E 1 110 ? 32.97300 53.29000 12.07700 1.000 40.38116 109 GLU E C 1
ATOM 6265 O O . GLU E 1 110 ? 31.90000 52.92100 11.58600 1.000 37.70715 109 GLU E O 1
ATOM 6271 N N . LEU E 1 111 ? 33.08100 53.79700 13.30200 1.000 37.34658 110 LEU E N 1
ATOM 6272 C CA . LEU E 1 111 ? 31.96500 53.88500 14.23300 1.000 38.07825 110 LEU E CA 1
ATOM 6273 C C . LEU E 1 111 ? 31.20900 55.19100 14.05200 1.000 34.37254 110 LEU E C 1
ATOM 6274 O O . LEU E 1 111 ? 31.74400 56.19000 13.55700 1.000 36.68335 110 LEU E O 1
ATOM 6279 N N . GLY E 1 112 ? 29.94000 55.17000 14.43300 1.000 34.49887 111 GLY E N 1
ATOM 6280 C CA . GLY E 1 112 ? 29.10700 56.35500 14.38700 1.000 32.41441 111 GLY E CA 1
ATOM 6281 C C . GLY E 1 112 ? 27.92400 56.18800 13.46000 1.000 33.60666 111 GLY E C 1
ATOM 6282 O O . GLY E 1 112 ? 27.81400 55.22900 12.69600 1.000 35.30686 111 GLY E O 1
ATOM 6283 N N . ARG E 1 113 ? 26.99300 57.13100 13.60500 1.000 33.26451 112 ARG E N 1
ATOM 6284 C CA . ARG E 1 113 ? 25.77000 57.15400 12.82500 1.000 33.23030 112 ARG E CA 1
ATOM 6285 C C . ARG E 1 113 ? 25.97500 58.05100 11.60800 1.000 30.44312 112 ARG E C 1
ATOM 6286 O O . ARG E 1 113 ? 26.30900 59.23600 11.73800 1.000 30.10361 112 ARG E O 1
ATOM 6294 N N . PHE E 1 114 ? 25.79700 57.47800 10.43500 1.000 28.56395 113 PHE E N 1
ATOM 6295 C CA . PHE E 1 114 ? 25.91500 58.14500 9.14700 1.000 34.39886 113 PHE E CA 1
ATOM 6296 C C . PHE E 1 114 ? 24.54000 58.25200 8.53700 1.000 33.05660 113 PHE E C 1
ATOM 6297 O O . PHE E 1 114 ? 23.60800 57.56500 8.96700 1.000 31.29586 113 PHE E O 1
ATOM 6305 N N . PRO E 1 115 ? 24.37300 59.06500 7.50000 1.000 36.25961 114 PRO E N 1
ATOM 6306 C CA . PRO E 1 115 ? 23.07700 59.09300 6.80900 1.000 32.27492 114 PRO E CA 1
ATOM 6307 C C . PRO E 1 115 ? 22.86400 57.87700 5.92400 1.000 33.13555 114 PRO E C 1
ATOM 6308 O O . PRO E 1 115 ? 23.80200 57.21900 5.48900 1.000 33.75142 114 PRO E O 1
ATOM 6312 N N . HIS E 1 116 ? 21.59600 57.55800 5.70500 1.000 34.47782 115 HIS E N 1
ATOM 6313 C CA . HIS E 1 116 ? 21.17200 56.43200 4.88900 1.000 34.23568 115 HIS E CA 1
ATOM 6314 C C . HIS E 1 116 ? 20.43900 56.95400 3.66300 1.000 32.15386 115 HIS E C 1
ATOM 6315 O O . HIS E 1 116 ? 19.64000 57.89400 3.75200 1.000 30.05887 115 HIS E O 1
ATOM 6322 N N . LEU E 1 117 ? 20.73100 56.37100 2.50900 1.000 31.37481 116 LEU E N 1
ATOM 6323 C CA . LEU E 1 117 ? 20.05600 56.74800 1.27000 1.000 34.85155 116 LEU E CA 1
ATOM 6324 C C . LEU E 1 117 ? 18.72400 56.01300 1.14700 1.000 32.92763 116 LEU E C 1
ATOM 6325 O O . LEU E 1 117 ? 18.69600 54.78500 1.00300 1.000 32.38546 116 LEU E O 1
ATOM 6330 N N . ARG E 1 118 ? 17.62600 56.76300 1.21800 1.000 32.19070 117 ARG E N 1
ATOM 6331 C CA . ARG E 1 118 ? 16.30900 56.14700 1.26900 1.000 36.44384 117 ARG E CA 1
ATOM 6332 C C . ARG E 1 118 ? 15.84900 55.66200 -0.10300 1.000 40.91543 117 ARG E C 1
ATOM 6333 O O . ARG E 1 118 ? 16.39200 56.03900 -1.13200 1.000 38.27564 117 ARG E O 1
ATOM 6341 N N . SER E 1 119 ? 14.80700 54.82400 -0.08700 1.000 41.87607 118 SER E N 1
ATOM 6342 C CA . SER E 1 119 ? 14.21600 54.27900 -1.30700 1.000 41.52077 118 SER E CA 1
ATOM 6343 C C . SER E 1 119 ? 13.85100 55.37400 -2.29300 1.000 43.14728 118 SER E C 1
ATOM 6344 O O . SER E 1 119 ? 13.91300 55.16900 -3.51500 1.000 45.43703 118 SER E O 1
ATOM 6347 N N . ASP E 1 120 ? 13.42500 56.53000 -1.77600 1.000 43.13938 119 ASP E N 1
ATOM 6348 C CA . ASP E 1 120 ? 12.91200 57.61200 -2.60800 1.000 45.45545 119 ASP E CA 1
ATOM 6349 C C . ASP E 1 120 ? 13.98700 58.59700 -3.01400 1.000 44.31847 119 ASP E C 1
ATOM 6350 O O . ASP E 1 120 ? 13.65900 59.67100 -3.52600 1.000 43.70524 119 ASP E O 1
ATOM 6355 N N . GLY E 1 121 ? 15.25800 58.27500 -2.77400 1.000 41.13388 120 GLY E N 1
ATOM 6356 C CA . GLY E 1 121 ? 16.35600 59.08700 -3.25800 1.000 40.68909 120 GLY E CA 1
ATOM 6357 C C . GLY E 1 121 ? 16.83400 60.18600 -2.33800 1.000 40.01532 120 GLY E C 1
ATOM 6358 O O . GLY E 1 121 ? 17.82000 60.84900 -2.66900 1.000 39.79688 120 GLY E O 1
ATOM 6359 N N . TRP E 1 122 ? 16.19900 60.37700 -1.18900 1.000 37.78611 121 TRP E N 1
ATOM 6360 C CA . TRP E 1 122 ? 16.63000 61.35100 -0.20200 1.000 37.94666 121 TRP E CA 1
ATOM 6361 C C . TRP E 1 122 ? 17.52300 60.69600 0.85500 1.000 35.74113 121 TRP E C 1
ATOM 6362 O O . TRP E 1 122 ? 17.48700 59.48100 1.06100 1.000 35.60953 121 TRP E O 1
ATOM 6373 N N . LEU E 1 123 ? 18.30600 61.51700 1.55300 1.000 33.21714 122 LEU E N 1
ATOM 6374 C CA . LEU E 1 123 ? 19.09500 61.02800 2.68500 1.000 32.40125 122 LEU E CA 1
ATOM 6375 C C . LEU E 1 123 ? 18.27300 61.16700 3.96200 1.000 34.43834 122 LEU E C 1
ATOM 6376 O O . LEU E 1 123 ? 17.41600 62.05600 4.07300 1.000 33.33558 122 LEU E O 1
ATOM 6381 N N . GLU E 1 124 ? 18.53700 60.28200 4.93300 1.000 30.99845 123 GLU E N 1
ATOM 6382 C CA . GLU E 1 124 ? 17.96600 60.40000 6.27900 1.000 30.21941 123 GLU E CA 1
ATOM 6383 C C . GLU E 1 124 ? 19.04800 60.16000 7.32900 1.000 32.35914 123 GLU E C 1
ATOM 6384 O O . GLU E 1 124 ? 19.91500 59.29100 7.16600 1.000 31.16163 123 GLU E O 1
ATOM 6390 N N . ILE E 1 125 ? 19.01900 60.97400 8.38600 1.000 26.91639 124 ILE E N 1
ATOM 6391 C CA . ILE E 1 125 ? 19.85200 60.79600 9.56200 1.000 30.19309 124 ILE E CA 1
ATOM 6392 C C . ILE E 1 125 ? 18.95700 60.59700 10.78400 1.000 29.57986 124 ILE E C 1
ATOM 6393 O O . ILE E 1 125 ? 18.07300 61.41400 11.07500 1.000 24.48451 124 ILE E O 1
ATOM 6398 N N . LYS E 1 126 ? 19.20100 59.51600 11.50600 1.000 29.94570 125 LYS E N 1
ATOM 6399 C CA . LYS E 1 126 ? 18.43100 59.17200 12.69500 1.000 28.88504 125 LYS E CA 1
ATOM 6400 C C . LYS E 1 126 ? 18.81000 60.06700 13.87100 1.000 32.56180 125 LYS E C 1
ATOM 6401 O O . LYS E 1 126 ? 19.96200 60.08400 14.33600 1.000 30.04308 125 LYS E O 1
ATOM 6407 N N . LEU E 1 127 ? 17.82700 60.83100 14.32500 1.000 27.20853 126 LEU E N 1
ATOM 6408 C CA . LEU E 1 127 ? 17.99000 61.71800 15.45300 1.000 30.65104 126 LEU E CA 1
ATOM 6409 C C . LEU E 1 127 ? 17.85500 60.98900 16.77100 1.000 31.79329 126 LEU E C 1
ATOM 6410 O O . LEU E 1 127 ? 18.40600 61.43900 17.75600 1.000 29.65092 126 LEU E O 1
ATOM 6415 N N . GLY E 1 128 ? 17.16800 59.86000 16.79800 1.000 32.08016 127 GLY E N 1
ATOM 6416 C CA . GLY E 1 128 ? 16.85900 59.18700 18.04600 1.000 29.90885 127 GLY E CA 1
ATOM 6417 C C . GLY E 1 128 ? 15.74100 58.18600 17.85300 1.000 29.92464 127 GLY E C 1
ATOM 6418 O O . GLY E 1 128 ? 15.19600 58.02800 16.76100 1.000 29.81936 127 GLY E O 1
ATOM 6419 N N . GLU E 1 129 ? 15.38600 57.55800 18.97200 1.000 24.00551 128 GLU E N 1
ATOM 6420 C CA . GLU E 1 129 ? 14.46100 56.43400 19.08500 1.000 29.05612 128 GLU E CA 1
ATOM 6421 C C . GLU E 1 129 ? 13.67100 56.56900 20.37100 1.000 28.70081 128 GLU E C 1
ATOM 6422 O O . GLU E 1 129 ? 14.24100 56.92900 21.39500 1.000 28.45078 128 GLU E O 1
ATOM 6428 N N . PHE E 1 130 ? 12.40100 56.19000 20.39300 1.000 25.95838 129 PHE E N 1
ATOM 6429 C CA . PHE E 1 130 ? 11.69700 56.19600 21.67500 1.000 28.14548 129 PHE E CA 1
ATOM 6430 C C . PHE E 1 130 ? 10.54400 55.20500 21.62100 1.000 28.16654 129 PHE E C 1
ATOM 6431 O O . PHE E 1 130 ? 9.97400 54.95000 20.54700 1.000 28.96663 129 PHE E O 1
ATOM 6439 N N . PHE E 1 131 ? 10.14600 54.72200 22.79800 1.000 26.89796 130 PHE E N 1
ATOM 6440 C CA . PHE E 1 131 ? 9.06000 53.75600 22.92400 1.000 26.97429 130 PHE E CA 1
ATOM 6441 C C . PHE E 1 131 ? 7.77600 54.47100 23.33000 1.000 29.45616 130 PHE E C 1
ATOM 6442 O O . PHE E 1 131 ? 7.73100 55.18700 24.33300 1.000 24.97405 130 PHE E O 1
ATOM 6450 N N . ASN E 1 132 ? 6.73600 54.28000 22.54900 1.000 27.50593 131 ASN E N 1
ATOM 6451 C CA . ASN E 1 132 ? 5.41400 54.74000 22.91200 1.000 27.49277 131 ASN E CA 1
ATOM 6452 C C . ASN E 1 132 ? 4.69200 53.59100 23.59600 1.000 31.85382 131 ASN E C 1
ATOM 6453 O O . ASN E 1 132 ? 4.38500 52.57200 22.96100 1.000 31.65906 131 ASN E O 1
ATOM 6458 N N . ASN E 1 133 ? 4.40700 53.74800 24.87800 1.000 29.35352 132 ASN E N 1
ATOM 6459 C CA . ASN E 1 133 ? 3.65000 52.71400 25.56700 1.000 35.63322 132 ASN E CA 1
ATOM 6460 C C . ASN E 1 133 ? 2.17000 52.90100 25.28800 1.000 34.81470 132 ASN E C 1
ATOM 6461 O O . ASN E 1 133 ? 1.60800 52.20000 24.44700 1.000 36.45963 132 ASN E O 1
ATOM 6466 N N . LEU E 1 134 ? 1.52600 53.87700 25.94900 1.000 34.93840 133 LEU E N 1
ATOM 6467 C CA . LEU E 1 134 ? 0.10500 54.11800 25.75800 1.000 36.62544 133 LEU E CA 1
ATOM 6468 C C . LEU E 1 134 ? -0.22800 55.53900 25.31500 1.000 39.62844 133 LEU E C 1
ATOM 6469 O O . LEU E 1 134 ? -1.39500 55.91700 25.36000 1.000 39.58633 133 LEU E O 1
ATOM 6474 N N . GLY E 1 135 ? 0.73200 56.31200 24.82600 1.000 35.13053 134 GLY E N 1
ATOM 6475 C CA . GLY E 1 135 ? 0.46200 57.69700 24.45400 1.000 37.04918 134 GLY E CA 1
ATOM 6476 C C . GLY E 1 135 ? 0.34600 58.66400 25.61100 1.000 39.33103 134 GLY E C 1
ATOM 6477 O O . GLY E 1 135 ? -0.14500 59.80000 25.42400 1.000 39.23102 134 GLY E O 1
ATOM 6478 N N . GLU E 1 136 ? 0.82500 58.31300 26.79900 1.000 35.40951 135 GLU E N 1
ATOM 6479 C CA . GLU E 1 136 ? 0.58600 59.07700 28.01000 1.000 42.14979 135 GLU E CA 1
ATOM 6480 C C . GLU E 1 136 ? 1.82700 59.75400 28.56400 1.000 39.43894 135 GLU E C 1
ATOM 6481 O O . GLU E 1 136 ? 1.73400 60.45900 29.58800 1.000 39.18628 135 GLU E O 1
ATOM 6487 N N . ASP E 1 137 ? 2.96000 59.67500 27.86100 1.000 34.37254 136 ASP E N 1
ATOM 6488 C CA . ASP E 1 137 ? 4.21400 60.21400 28.36700 1.000 39.20733 136 ASP E CA 1
ATOM 6489 C C . ASP E 1 137 ? 4.54800 61.57000 27.77700 1.000 37.01233 136 ASP E C 1
ATOM 6490 O O . ASP E 1 137 ? 5.66900 62.04900 27.97900 1.000 34.64626 136 ASP E O 1
ATOM 6495 N N . GLY E 1 138 ? 3.61100 62.18600 27.04600 1.000 33.06975 137 GLY E N 1
ATOM 6496 C CA . GLY E 1 138 ? 3.77100 63.55200 26.58400 1.000 34.23568 137 GLY E CA 1
ATOM 6497 C C . GLY E 1 138 ? 4.41600 63.73300 25.20700 1.000 32.15649 137 GLY E C 1
ATOM 6498 O O . GLY E 1 138 ? 4.53800 62.82300 24.38400 1.000 31.03530 137 GLY E O 1
ATOM 6499 N N . GLU E 1 139 ? 4.82700 64.97100 24.96500 1.000 33.03554 138 GLU E N 1
ATOM 6500 C CA . GLU E 1 139 ? 5.48900 65.35600 23.73700 1.000 31.84592 138 GLU E CA 1
ATOM 6501 C C . GLU E 1 139 ? 6.92900 64.86200 23.65800 1.000 33.75668 138 GLU E C 1
ATOM 6502 O O . GLU E 1 139 ? 7.62000 64.69400 24.66200 1.000 31.84592 138 GLU E O 1
ATOM 6508 N N . VAL E 1 140 ? 7.34000 64.56200 22.43000 1.000 29.69303 139 VAL E N 1
ATOM 6509 C CA . VAL E 1 140 ? 8.72400 64.26400 22.09500 1.000 31.06951 139 VAL E CA 1
ATOM 6510 C C . VAL E 1 140 ? 9.27600 65.36600 21.20300 1.000 34.38570 139 VAL E C 1
ATOM 6511 O O . VAL E 1 140 ? 8.60200 65.84400 20.27700 1.000 28.69291 139 VAL E O 1
ATOM 6515 N N . GLU E 1 141 ? 10.47500 65.82700 21.55800 1.000 28.24812 140 GLU E N 1
ATOM 6516 C CA . GLU E 1 141 ? 11.16900 66.90000 20.82800 1.000 29.32194 140 GLU E CA 1
ATOM 6517 C C . GLU E 1 141 ? 12.43400 66.30000 20.25700 1.000 32.41178 140 GLU E C 1
ATOM 6518 O O . GLU E 1 141 ? 12.88400 65.31500 20.78800 1.000 28.31918 140 GLU E O 1
ATOM 6524 N N . MET E 1 142 ? 12.92800 66.86000 19.17400 1.000 27.57436 141 MET E N 1
ATOM 6525 C CA . MET E 1 142 ? 14.09700 66.30100 18.48400 1.000 29.41142 141 MET E CA 1
ATOM 6526 C C . MET E 1 142 ? 14.73400 67.40900 17.68300 1.000 32.77235 141 MET E C 1
ATOM 6527 O O . MET E 1 142 ? 14.05400 68.36900 17.40700 1.000 34.15146 141 MET E O 1
ATOM 6532 N N . ARG E 1 143 ? 15.99400 67.26600 17.33600 1.000 33.20661 142 ARG E N 1
ATOM 6533 C CA . ARG E 1 143 ? 16.59700 68.27100 16.46400 1.000 30.52734 142 ARG E CA 1
ATOM 6534 C C . ARG E 1 143 ? 17.95000 67.88700 15.91800 1.000 32.04332 142 ARG E C 1
ATOM 6535 O O . ARG E 1 143 ? 18.51900 66.92500 16.40700 1.000 28.92189 142 ARG E O 1
ATOM 6543 N N . LEU E 1 144 ? 18.37200 68.55900 14.86400 1.000 32.04595 143 LEU E N 1
ATOM 6544 C CA . LEU E 1 144 ? 19.73800 68.51200 14.40000 1.000 32.98817 143 LEU E CA 1
ATOM 6545 C C . LEU E 1 144 ? 20.28600 69.91100 14.49100 1.000 34.42518 143 LEU E C 1
ATOM 6546 O O . LEU E 1 144 ? 19.62900 70.84700 13.98000 1.000 33.63824 143 LEU E O 1
ATOM 6551 N N . MET E 1 145 ? 21.47500 70.03900 15.09600 1.000 32.69076 144 MET E N 1
ATOM 6552 C CA . MET E 1 145 ? 22.09700 71.33700 15.28900 1.000 36.46490 144 MET E CA 1
ATOM 6553 C C . MET E 1 145 ? 23.62400 71.33200 15.15300 1.000 36.14381 144 MET E C 1
ATOM 6554 O O . MET E 1 145 ? 24.21400 70.31600 15.32900 1.000 32.47231 144 MET E O 1
ATOM 6559 N N . GLU E 1 146 ? 24.19500 72.47000 14.76700 1.000 39.00468 145 GLU E N 1
ATOM 6560 C CA . GLU E 1 146 ? 25.64300 72.76300 14.66800 1.000 40.88122 145 GLU E CA 1
ATOM 6561 C C . GLU E 1 146 ? 25.70100 74.25700 14.99300 1.000 43.30256 145 GLU E C 1
ATOM 6562 O O . GLU E 1 146 ? 25.41100 75.05000 14.11800 1.000 43.52364 145 GLU E O 1
ATOM 6568 N N . ILE E 1 147 ? 25.98000 74.61900 16.23400 1.000 43.70261 146 ILE E N 1
ATOM 6569 C CA . ILE E 1 147 ? 25.83200 75.99700 16.66900 1.000 45.84234 146 ILE E CA 1
ATOM 6570 C C . ILE E 1 147 ? 27.17500 76.61200 17.03900 1.000 49.05851 146 ILE E C 1
ATOM 6571 O O . ILE E 1 147 ? 27.25500 77.46000 17.93300 1.000 51.02717 146 ILE E O 1
ATOM 6576 N N . ASN E 1 148 ? 28.24900 76.14300 16.43400 1.000 50.26392 147 ASN E N 1
ATOM 6577 C CA . ASN E 1 148 ? 29.56800 76.78600 16.60700 1.000 51.17456 147 ASN E CA 1
ATOM 6578 C C . ASN E 1 148 ? 29.45900 78.16000 15.93800 1.000 55.37769 147 ASN E C 1
ATOM 6579 O O . ASN E 1 148 ? 29.37800 78.19300 14.72700 1.000 56.71733 147 ASN E O 1
ATOM 6584 N N . ASP E 1 149 ? 29.62300 79.26500 16.66300 1.000 56.00408 148 ASP E N 1
ATOM 6585 C CA . ASP E 1 149 ? 29.42900 80.61700 16.07800 1.000 60.52041 148 ASP E CA 1
ATOM 6586 C C . ASP E 1 149 ? 30.65700 81.07100 15.27600 1.000 63.88398 148 ASP E C 1
ATOM 6587 O O . ASP E 1 149 ? 30.53500 82.08000 14.60400 1.000 68.89773 148 ASP E O 1
ATOM 6592 N N . LYS E 1 150 ? 31.74900 80.30500 15.23100 1.000 61.28893 149 LYS E N 1
ATOM 6593 C CA . LYS E 1 150 ? 32.93600 80.59600 14.39200 1.000 62.83911 149 LYS E CA 1
ATOM 6594 C C . LYS E 1 150 ? 32.86100 79.91300 13.01700 1.000 63.86555 149 LYS E C 1
ATOM 6595 O O . LYS E 1 150 ? 33.79000 80.12200 12.23600 1.000 64.98148 149 LYS E O 1
ATOM 6601 N N . THR E 1 151 ? 31.83500 79.13300 12.68600 1.000 60.55726 150 THR E N 1
ATOM 6602 C CA . THR E 1 151 ? 31.76600 78.51700 11.33400 1.000 59.84402 150 THR E CA 1
ATOM 6603 C C . THR E 1 151 ? 30.45200 78.84700 10.62500 1.000 57.28055 150 THR E C 1
ATOM 6604 O O . THR E 1 151 ? 29.46100 79.09600 11.28900 1.000 54.82499 150 THR E O 1
ATOM 6608 N N . TRP E 1 152 ? 30.48300 78.84200 9.29900 1.000 53.68275 151 TRP E N 1
ATOM 6609 C CA . TRP E 1 152 ? 29.32100 79.10800 8.43700 1.000 52.07730 151 TRP E CA 1
ATOM 6610 C C . TRP E 1 152 ? 28.92700 77.78300 7.78300 1.000 51.08507 151 TRP E C 1
ATOM 6611 O O . TRP E 1 152 ? 29.67300 77.34000 6.92800 1.000 51.96413 151 TRP E O 1
ATOM 6622 N N . LYS E 1 153 ? 27.81800 77.16600 8.19000 1.000 46.89773 152 LYS E N 1
ATOM 6623 C CA . LYS E 1 153 ? 27.36500 75.90600 7.61900 1.000 47.47938 152 LYS E CA 1
ATOM 6624 C C . LYS E 1 153 ? 26.54100 76.16800 6.37500 1.000 48.65847 152 LYS E C 1
ATOM 6625 O O . LYS E 1 153 ? 25.82300 77.16200 6.28800 1.000 49.60595 152 LYS E O 1
ATOM 6631 N N . SER E 1 154 ? 26.63600 75.26000 5.41300 1.000 47.71362 153 SER E N 1
ATOM 6632 C CA . SER E 1 154 ? 25.91800 75.45500 4.16400 1.000 49.23748 153 SER E CA 1
ATOM 6633 C C . SER E 1 154 ? 25.77900 74.12700 3.43600 1.000 48.51898 153 SER E C 1
ATOM 6634 O O . SER E 1 154 ? 26.64700 73.25200 3.54100 1.000 49.43224 153 SER E O 1
ATOM 6637 N N . GLY E 1 155 ? 24.67600 73.98800 2.70100 1.000 48.70847 154 GLY E N 1
ATOM 6638 C CA . GLY E 1 155 ? 24.54500 72.91800 1.73300 1.000 47.20303 154 GLY E CA 1
ATOM 6639 C C . GLY E 1 155 ? 23.60600 71.80500 2.08600 1.000 44.34216 154 GLY E C 1
ATOM 6640 O O . GLY E 1 155 ? 23.64200 70.77300 1.42100 1.000 45.89761 154 GLY E O 1
ATOM 6641 N N . ILE E 1 156 ? 22.75700 71.98100 3.09200 1.000 41.12862 155 ILE E N 1
ATOM 6642 C CA . ILE E 1 156 ? 21.76500 70.97800 3.45600 1.000 39.62844 155 ILE E CA 1
ATOM 6643 C C . ILE E 1 156 ? 20.39200 71.44800 2.99600 1.000 40.85490 155 ILE E C 1
ATOM 6644 O O . ILE E 1 156 ? 20.03700 72.62700 3.13900 1.000 38.40197 155 ILE E O 1
ATOM 6649 N N . ILE E 1 157 ? 19.62000 70.50800 2.46100 1.000 38.32828 156 ILE E N 1
ATOM 6650 C CA . ILE E 1 157 ? 18.26200 70.78700 1.97200 1.000 41.22600 156 ILE E CA 1
ATOM 6651 C C . ILE E 1 157 ? 17.27700 69.97400 2.79600 1.000 39.94689 156 ILE E C 1
ATOM 6652 O O . ILE E 1 157 ? 17.26100 68.73200 2.71100 1.000 36.57281 156 ILE E O 1
ATOM 6657 N N . VAL E 1 158 ? 16.42000 70.67400 3.54300 1.000 35.91220 157 VAL E N 1
ATOM 6658 C CA . VAL E 1 158 ? 15.56200 70.06400 4.55700 1.000 37.20972 157 VAL E CA 1
ATOM 6659 C C . VAL E 1 158 ? 14.19300 69.79200 3.95700 1.000 35.38582 157 VAL E C 1
ATOM 6660 O O . VAL E 1 158 ? 13.50300 70.72000 3.52500 1.000 37.08076 157 VAL E O 1
ATOM 6664 N N . LYS E 1 159 ? 13.77900 68.53300 3.96600 1.000 34.70153 158 LYS E N 1
ATOM 6665 C CA . LYS E 1 159 ? 12.44300 68.12400 3.55700 1.000 35.94905 158 LYS E CA 1
ATOM 6666 C C . LYS E 1 159 ? 11.48000 67.96600 4.72700 1.000 37.17288 158 LYS E C 1
ATOM 6667 O O . LYS E 1 159 ? 10.32800 68.42300 4.64900 1.000 33.25662 158 LYS E O 1
ATOM 6673 N N . GLY E 1 160 ? 11.92600 67.33900 5.81000 1.000 32.93553 159 GLY E N 1
ATOM 6674 C CA . GLY E 1 160 ? 11.05500 67.12300 6.94600 1.000 32.64339 159 GLY E CA 1
ATOM 6675 C C . GLY E 1 160 ? 11.60800 66.07800 7.89500 1.000 31.89067 159 GLY E C 1
ATOM 6676 O O . GLY E 1 160 ? 12.67700 65.50200 7.67700 1.000 29.34036 159 GLY E O 1
ATOM 6677 N N . PHE E 1 161 ? 10.84100 65.85600 8.96500 1.000 28.05600 160 PHE E N 1
ATOM 6678 C CA . PHE E 1 161 ? 11.07400 64.79000 9.93900 1.000 31.80381 160 PHE E CA 1
ATOM 6679 C C . PHE E 1 161 ? 10.12800 63.63200 9.62400 1.000 29.67461 160 PHE E C 1
ATOM 6680 O O . PHE E 1 161 ? 8.91800 63.83300 9.49400 1.000 29.68251 160 PHE E O 1
ATOM 6688 N N . ASP E 1 162 ? 10.67000 62.42400 9.54400 1.000 24.48715 161 ASP E N 1
ATOM 6689 C CA . ASP E 1 162 ? 9.91200 61.18500 9.44400 1.000 27.76912 161 ASP E CA 1
ATOM 6690 C C . ASP E 1 162 ? 9.95200 60.46700 10.78500 1.000 30.46418 161 ASP E C 1
ATOM 6691 O O . ASP E 1 162 ? 11.03900 60.19900 11.32100 1.000 29.59039 161 ASP E O 1
ATOM 6696 N N . ILE E 1 163 ? 8.77600 60.20800 11.34600 1.000 28.34814 162 ILE E N 1
ATOM 6697 C CA . ILE E 1 163 ? 8.62100 59.45300 12.59400 1.000 28.03494 162 ILE E CA 1
ATOM 6698 C C . ILE E 1 163 ? 7.93000 58.15000 12.22800 1.000 29.01927 162 ILE E C 1
ATOM 6699 O O . ILE E 1 163 ? 6.75400 58.15200 11.83900 1.000 27.97441 162 ILE E O 1
ATOM 6704 N N . ARG E 1 164 ? 8.67900 57.04500 12.33700 1.000 27.92440 163 ARG E N 1
ATOM 6705 C CA . ARG E 1 164 ? 8.27600 55.73500 11.83600 1.000 29.77989 163 ARG E CA 1
ATOM 6706 C C . ARG E 1 164 ? 8.53800 54.65300 12.86000 1.000 29.12981 163 ARG E C 1
ATOM 6707 O O . ARG E 1 164 ? 9.54100 54.69500 13.58400 1.000 26.98481 163 ARG E O 1
ATOM 6715 N N . PRO E 1 165 ? 7.72600 53.60400 12.83800 1.000 25.67150 164 PRO E N 1
ATOM 6716 C CA . PRO E 1 165 ? 8.04100 52.41500 13.63900 1.000 27.73754 164 PRO E CA 1
ATOM 6717 C C . PRO E 1 165 ? 9.33100 51.75800 13.16600 1.000 35.40424 164 PRO E C 1
ATOM 6718 O O . PRO E 1 165 ? 9.60900 51.66000 11.96200 1.000 28.03757 164 PRO E O 1
ATOM 6722 N N . ASN E 1 166 ? 10.11700 51.31300 14.15700 1.000 28.49289 165 ASN E N 1
ATOM 6723 C CA . ASN E 1 166 ? 11.29600 50.48400 13.90800 1.000 32.28808 165 ASN E CA 1
ATOM 6724 C C . ASN E 1 166 ? 10.85300 49.18400 13.22600 1.000 43.72366 165 ASN E C 1
ATOM 6725 O O . ASN E 1 166 ? 9.71700 48.74000 13.39700 1.000 35.64901 165 ASN E O 1
ATOM 6731 N N . GLY F 1 2 ? 9.34300 35.42400 32.12100 1.000 60.56252 1 GLY F N 1
ATOM 6732 C CA . GLY F 1 2 ? 10.34200 34.66600 31.35000 1.000 63.37339 1 GLY F CA 1
ATOM 6733 C C . GLY F 1 2 ? 11.07400 35.53500 30.34800 1.000 86.06821 1 GLY F C 1
ATOM 6734 O O . GLY F 1 2 ? 11.87200 34.97300 29.59400 1.000 91.51624 1 GLY F O 1
ATOM 6735 N N . GLN F 1 3 ? 10.81000 36.84700 30.31700 1.000 105.42843 2 GLN F N 1
ATOM 6736 C CA . GLN F 1 3 ? 11.47400 37.81300 29.40700 1.000 97.69329 2 GLN F CA 1
ATOM 6737 C C . GLN F 1 3 ? 12.17700 38.86100 30.28100 1.000 100.99895 2 GLN F C 1
ATOM 6738 O O . GLN F 1 3 ? 11.51200 39.42400 31.14800 1.000 106.21273 2 GLN F O 1
ATOM 6744 N N . GLY F 1 4 ? 13.44500 39.17100 30.03300 1.000 71.10589 3 GLY F N 1
ATOM 6745 C CA . GLY F 1 4 ? 14.19400 40.13000 30.85400 1.000 58.32541 3 GLY F CA 1
ATOM 6746 C C . GLY F 1 4 ? 15.48300 39.49300 31.34100 1.000 52.63789 3 GLY F C 1
ATOM 6747 O O . GLY F 1 4 ? 15.38000 38.38400 31.85200 1.000 53.29850 3 GLY F O 1
ATOM 6748 N N . GLN F 1 5 ? 16.63200 40.16100 31.19300 1.000 43.30782 4 GLN F N 1
ATOM 6749 C CA . GLN F 1 5 ? 17.96800 39.68400 31.59600 1.000 41.14704 4 GLN F CA 1
ATOM 6750 C C . GLN F 1 5 ? 18.47200 40.53900 32.75500 1.000 36.39647 4 GLN F C 1
ATOM 6751 O O . GLN F 1 5 ? 17.94800 41.61600 32.95800 1.000 31.78276 4 GLN F O 1
ATOM 6757 N N . TRP F 1 6 ? 19.50800 40.06400 33.42700 1.000 31.86698 5 TRP F N 1
ATOM 6758 C CA . TRP F 1 6 ? 19.98400 40.66300 34.65900 1.000 29.76936 5 TRP F CA 1
ATOM 6759 C C . TRP F 1 6 ? 21.50200 40.63000 34.66800 1.000 30.56945 5 TRP F C 1
ATOM 6760 O O . TRP F 1 6 ? 22.08000 39.59900 34.34000 1.000 29.84042 5 TRP F O 1
ATOM 6771 N N . ILE F 1 7 ? 22.14200 41.75200 34.99400 1.000 28.09547 6 ILE F N 1
ATOM 6772 C CA . ILE F 1 7 ? 23.56600 41.82000 35.28700 1.000 24.68191 6 ILE F CA 1
ATOM 6773 C C . ILE F 1 7 ? 23.72200 42.14000 36.76500 1.000 28.38498 6 ILE F C 1
ATOM 6774 O O . ILE F 1 7 ? 23.32700 43.21900 37.21400 1.000 26.84006 6 ILE F O 1
ATOM 6779 N N . ALA F 1 8 ? 24.32500 41.22500 37.51200 1.000 25.69519 7 ALA F N 1
ATOM 6780 C CA . ALA F 1 8 ? 24.56800 41.42600 38.93700 1.000 26.95323 7 ALA F CA 1
ATOM 6781 C C . ALA F 1 8 ? 25.67200 42.44800 39.17300 1.000 28.54026 7 ALA F C 1
ATOM 6782 O O . ALA F 1 8 ? 26.57400 42.63600 38.34000 1.000 23.86339 7 ALA F O 1
ATOM 6784 N N . ALA F 1 9 ? 25.63000 43.08100 40.35600 1.000 25.62676 8 ALA F N 1
ATOM 6785 C CA . ALA F 1 9 ? 26.63700 44.09300 40.66800 1.000 29.20613 8 ALA F CA 1
ATOM 6786 C C . ALA F 1 9 ? 28.04800 43.57700 40.40800 1.000 27.42697 8 ALA F C 1
ATOM 6787 O O . ALA F 1 9 ? 28.90200 44.32100 39.92800 1.000 27.17694 8 ALA F O 1
ATOM 6789 N N . ARG F 1 10 ? 28.32800 42.32700 40.74200 1.000 27.07167 9 ARG F N 1
ATOM 6790 C CA . ARG F 1 10 ? 29.69200 41.75400 40.60800 1.000 30.52208 9 ARG F CA 1
ATOM 6791 C C . ARG F 1 10 ? 30.14600 41.72800 39.14500 1.000 31.99331 9 ARG F C 1
ATOM 6792 O O . ARG F 1 10 ? 31.32600 41.73600 38.93500 1.000 27.41908 9 ARG F O 1
ATOM 6800 N N . ASP F 1 11 ? 29.23400 41.71100 38.18000 1.000 28.27444 10 ASP F N 1
ATOM 6801 C CA . ASP F 1 11 ? 29.59400 41.59100 36.77400 1.000 31.64590 10 ASP F CA 1
ATOM 6802 C C . ASP F 1 11 ? 29.53700 42.93100 36.04300 1.000 31.36165 10 ASP F C 1
ATOM 6803 O O . ASP F 1 11 ? 29.85900 42.98300 34.86500 1.000 31.84329 10 ASP F O 1
ATOM 6808 N N . LEU F 1 12 ? 29.17900 44.00800 36.71400 1.000 27.77175 11 LEU F N 1
ATOM 6809 C CA . LEU F 1 12 ? 29.32900 45.35600 36.20100 1.000 25.91627 11 LEU F CA 1
ATOM 6810 C C . LEU F 1 12 ? 30.75600 45.89200 36.37200 1.000 26.92428 11 LEU F C 1
ATOM 6811 O O . LEU F 1 12 ? 31.54900 45.39300 37.15800 1.000 27.67174 11 LEU F O 1
ATOM 6816 N N . SER F 1 13 ? 31.06000 46.97200 35.66600 1.000 26.91902 12 SER F N 1
ATOM 6817 C CA . SER F 1 13 ? 32.34600 47.65300 35.81000 1.000 29.39300 12 SER F CA 1
ATOM 6818 C C . SER F 1 13 ? 32.07200 48.89600 36.64100 1.000 27.70595 12 SER F C 1
ATOM 6819 O O . SER F 1 13 ? 31.47500 49.84900 36.14000 1.000 28.80872 12 SER F O 1
ATOM 6822 N N . ILE F 1 14 ? 32.48000 48.87400 37.90400 1.000 25.16354 13 ILE F N 1
ATOM 6823 C CA . ILE F 1 14 ? 32.25500 49.94100 38.85600 1.000 21.72366 13 ILE F CA 1
ATOM 6824 C C . ILE F 1 14 ? 33.63400 50.45900 39.23200 1.000 26.42159 13 ILE F C 1
ATOM 6825 O O . ILE F 1 14 ? 34.46200 49.70300 39.76000 1.000 22.98960 13 ILE F O 1
ATOM 6830 N N . THR F 1 15 ? 33.89500 51.73600 38.96200 1.000 25.81362 14 THR F N 1
ATOM 6831 C CA . THR F 1 15 ? 35.24600 52.26000 39.19600 1.000 27.36118 14 THR F CA 1
ATOM 6832 C C . THR F 1 15 ? 35.66400 52.15200 40.66900 1.000 25.16881 14 THR F C 1
ATOM 6833 O O . THR F 1 15 ? 34.97400 52.66600 41.56300 1.000 21.12359 14 THR F O 1
ATOM 6837 N N . TRP F 1 16 ? 36.78800 51.46200 40.89700 1.000 22.07370 15 TRP F N 1
ATOM 6838 C CA . TRP F 1 16 ? 37.44600 51.36800 42.19700 1.000 25.54517 15 TRP F CA 1
ATOM 6839 C C . TRP F 1 16 ? 36.55500 50.62000 43.18900 1.000 25.64781 15 TRP F C 1
ATOM 6840 O O . TRP F 1 16 ? 36.69600 50.75100 44.40400 1.000 26.03996 15 TRP F O 1
ATOM 6851 N N . VAL F 1 17 ? 35.65200 49.76900 42.70000 1.000 25.30567 16 VAL F N 1
ATOM 6852 C CA . VAL F 1 17 ? 34.81000 48.97500 43.59300 1.000 26.47949 16 VAL F CA 1
ATOM 6853 C C . VAL F 1 17 ? 35.59300 47.95200 44.42600 1.000 24.76350 16 VAL F C 1
ATOM 6854 O O . VAL F 1 17 ? 35.06000 47.44500 45.44000 1.000 26.04523 16 VAL F O 1
ATOM 6858 N N . ASP F 1 18 ? 36.87200 47.70100 44.09600 1.000 26.71110 17 ASP F N 1
ATOM 6859 C CA . ASP F 1 18 ? 37.74300 46.83900 44.90300 1.000 28.88504 17 ASP F CA 1
ATOM 6860 C C . ASP F 1 18 ? 38.52800 47.59800 45.96700 1.000 23.83707 17 ASP F C 1
ATOM 6861 O O . ASP F 1 18 ? 39.27400 46.98300 46.71600 1.000 28.53763 17 ASP F O 1
ATOM 6866 N N . ASN F 1 19 ? 38.32400 48.89400 46.10800 1.000 25.46358 18 ASN F N 1
ATOM 6867 C CA . ASN F 1 19 ? 38.94800 49.69300 47.14900 1.000 24.05552 18 ASN F CA 1
ATOM 6868 C C . ASN F 1 19 ? 38.04300 49.80900 48.35600 1.000 24.99510 18 ASN F C 1
ATOM 6869 O O . ASN F 1 19 ? 37.08000 50.59500 48.31300 1.000 23.74232 18 ASN F O 1
ATOM 6874 N N . PRO F 1 20 ? 38.37000 49.18200 49.48600 1.000 25.16881 19 PRO F N 1
ATOM 6875 C CA . PRO F 1 20 ? 37.44100 49.22300 50.62400 1.000 25.96627 19 PRO F CA 1
ATOM 6876 C C . PRO F 1 20 ? 37.30500 50.59900 51.23100 1.000 28.13758 19 PRO F C 1
ATOM 6877 O O . PRO F 1 20 ? 36.39900 50.77900 52.04800 1.000 27.86387 19 PRO F O 1
ATOM 6881 N N . GLN F 1 21 ? 38.17200 51.56600 50.91000 1.000 25.94258 20 GLN F N 1
ATOM 6882 C CA . GLN F 1 21 ? 37.94100 52.92900 51.39400 1.000 26.29263 20 GLN F CA 1
ATOM 6883 C C . GLN F 1 21 ? 36.73200 53.53300 50.68700 1.000 29.40089 20 GLN F C 1
ATOM 6884 O O . GLN F 1 21 ? 36.07700 54.44400 51.20900 1.000 26.69267 20 GLN F O 1
ATOM 6890 N N . TYR F 1 22 ? 36.44400 53.06000 49.47400 1.000 24.28975 21 TYR F N 1
ATOM 6891 C CA . TYR F 1 22 ? 35.44200 53.67600 48.62900 1.000 25.73730 21 TYR F CA 1
ATOM 6892 C C . TYR F 1 22 ? 34.15300 52.88300 48.56300 1.000 25.06090 21 TYR F C 1
ATOM 6893 O O . TYR F 1 22 ? 33.09100 53.49000 48.53200 1.000 24.82929 21 TYR F O 1
ATOM 6902 N N . TRP F 1 23 ? 34.22700 51.55400 48.50400 1.000 25.60570 22 TRP F N 1
ATOM 6903 C CA . TRP F 1 23 ? 33.07700 50.70200 48.26600 1.000 23.88181 22 TRP F CA 1
ATOM 6904 C C . TRP F 1 23 ? 33.13600 49.50200 49.19200 1.000 24.99247 22 TRP F C 1
ATOM 6905 O O . TRP F 1 23 ? 34.21400 48.96900 49.47300 1.000 27.07430 22 TRP F O 1
ATOM 6916 N N . THR F 1 24 ? 31.97600 49.06900 49.64700 1.000 24.68191 23 THR F N 1
ATOM 6917 C CA . THR F 1 24 ? 31.87500 47.88600 50.48900 1.000 24.13447 23 THR F CA 1
ATOM 6918 C C . THR F 1 24 ? 31.01800 46.83000 49.81100 1.000 25.21092 23 THR F C 1
ATOM 6919 O O . THR F 1 24 ? 29.86400 47.09600 49.47800 1.000 28.82977 23 THR F O 1
ATOM 6923 N N . TRP F 1 25 ? 31.58400 45.63600 49.61500 1.000 24.47136 24 TRP F N 1
ATOM 6924 C CA . TRP F 1 25 ? 30.80000 44.47900 49.21000 1.000 27.82965 24 TRP F CA 1
ATOM 6925 C C . TRP F 1 25 ? 30.08900 43.87300 50.42300 1.000 29.71146 24 TRP F C 1
ATOM 6926 O O . TRP F 1 25 ? 30.69500 43.62100 51.46200 1.000 27.04535 24 TRP F O 1
ATOM 6937 N N . LYS F 1 26 ? 28.77000 43.68700 50.34700 1.000 28.40077 25 LYS F N 1
ATOM 6938 C CA . LYS F 1 26 ? 28.00000 43.02300 51.41200 1.000 34.88050 25 LYS F CA 1
ATOM 6939 C C . LYS F 1 26 ? 26.91900 42.14700 50.78200 1.000 37.71768 25 LYS F C 1
ATOM 6940 O O . LYS F 1 26 ? 26.61500 42.28200 49.60600 1.000 35.07263 25 LYS F O 1
ATOM 6946 N N . THR F 1 27 ? 26.40200 41.24900 51.59300 1.000 37.87823 26 THR F N 1
ATOM 6947 C CA . THR F 1 27 ? 25.36100 40.27500 51.26100 1.000 45.42387 26 THR F CA 1
ATOM 6948 C C . THR F 1 27 ? 24.09700 40.81100 51.92500 1.000 48.19262 26 THR F C 1
ATOM 6949 O O . THR F 1 27 ? 24.18700 41.09100 53.10000 1.000 48.03471 26 THR F O 1
ATOM 6953 N N . VAL F 1 28 ? 23.18600 40.74200 51.08300 1.000 49.45330 27 VAL F N 1
ATOM 6954 C CA . VAL F 1 28 ? 21.80300 40.85200 51.53400 1.000 52.43523 27 VAL F CA 1
ATOM 6955 C C . VAL F 1 28 ? 21.06900 39.57100 51.15500 1.000 55.94618 27 VAL F C 1
ATOM 6956 O O . VAL F 1 28 ? 21.29900 38.98400 50.09800 1.000 59.22815 27 VAL F O 1
ATOM 6960 N N . ASP F 1 29 ? 20.25400 39.04600 52.05800 1.000 57.86746 28 ASP F N 1
ATOM 6961 C CA . ASP F 1 29 ? 19.62300 37.75000 51.84400 1.000 61.73898 28 ASP F CA 1
ATOM 6962 C C . ASP F 1 29 ? 18.61600 37.82300 50.68900 1.000 64.12348 28 ASP F C 1
ATOM 6963 O O . ASP F 1 29 ? 17.81900 38.76700 50.66700 1.000 62.24431 28 ASP F O 1
ATOM 6965 N N . PRO F 1 30 ? 18.60200 36.83800 49.77700 1.000 69.28725 29 PRO F N 1
ATOM 6966 C CA . PRO F 1 30 ? 19.39200 35.61100 49.91800 1.000 73.17983 29 PRO F CA 1
ATOM 6967 C C . PRO F 1 30 ? 20.68700 35.56100 49.10600 1.000 82.30724 29 PRO F C 1
ATOM 6968 O O . PRO F 1 30 ? 20.64000 35.38600 47.88700 1.000 83.84426 29 PRO F O 1
ATOM 6972 N N . ASN F 1 31 ? 21.82600 35.69600 49.78900 1.000 83.76267 30 ASN F N 1
ATOM 6973 C CA . ASN F 1 31 ? 23.14000 35.45800 49.18900 1.000 90.67666 30 ASN F CA 1
ATOM 6974 C C . ASN F 1 31 ? 23.36200 36.34200 47.96400 1.000 87.61840 30 ASN F C 1
ATOM 6975 O O . ASN F 1 31 ? 23.96300 35.92600 46.97000 1.000 87.06833 30 ASN F O 1
ATOM 6980 N N . ILE F 1 32 ? 22.87300 37.57600 48.03600 1.000 70.67426 31 ILE F N 1
ATOM 6981 C CA . ILE F 1 32 ? 22.95400 38.52600 46.93400 1.000 62.20483 31 ILE F CA 1
ATOM 6982 C C . ILE F 1 32 ? 24.00500 39.56600 47.29000 1.000 50.72450 31 ILE F C 1
ATOM 6983 O O . ILE F 1 32 ? 23.80900 40.37200 48.20800 1.000 47.15829 31 ILE F O 1
ATOM 6988 N N . GLU F 1 33 ? 25.11700 39.55600 46.56100 1.000 43.45521 32 GLU F N 1
ATOM 6989 C CA . GLU F 1 33 ? 26.18600 40.52100 46.78100 1.000 41.88923 32 GLU F CA 1
ATOM 6990 C C . GLU F 1 33 ? 25.83100 41.84500 46.11800 1.000 41.02597 32 GLU F C 1
ATOM 6991 O O . GLU F 1 33 ? 25.55100 41.89000 44.91500 1.000 36.12275 32 GLU F O 1
ATOM 6997 N N . VAL F 1 34 ? 25.83300 42.91700 46.90800 1.000 30.59314 33 VAL F N 1
ATOM 6998 C CA . VAL F 1 34 ? 25.62100 44.27100 46.41900 1.000 28.85083 33 VAL F CA 1
ATOM 6999 C C . VAL F 1 34 ? 26.84000 45.09900 46.79800 1.000 30.58261 33 VAL F C 1
ATOM 7000 O O . VAL F 1 34 ? 27.60800 44.74400 47.69600 1.000 25.65834 33 VAL F O 1
ATOM 7004 N N . ALA F 1 35 ? 27.01300 46.21900 46.10500 1.000 27.48751 34 ALA F N 1
ATOM 7005 C CA . ALA F 1 35 ? 28.14700 47.11100 46.35300 1.000 25.02405 34 ALA F CA 1
ATOM 7006 C C . ALA F 1 35 ? 27.67700 48.44000 46.93400 1.000 25.13459 34 ALA F C 1
ATOM 7007 O O . ALA F 1 35 ? 26.85800 49.15800 46.32900 1.000 23.66336 34 ALA F O 1
ATOM 7009 N N . GLU F 1 36 ? 28.17100 48.77000 48.12400 1.000 23.11593 35 GLU F N 1
ATOM 7010 C CA . GLU F 1 36 ? 27.73200 49.99600 48.78700 1.000 24.14763 35 GLU F CA 1
ATOM 7011 C C . GLU F 1 36 ? 28.84100 51.03000 48.67500 1.000 26.62424 35 GLU F C 1
ATOM 7012 O O . GLU F 1 36 ? 29.96500 50.78200 49.09900 1.000 24.36608 35 GLU F O 1
ATOM 7018 N N . LEU F 1 37 ? 28.48900 52.22500 48.23000 1.000 23.10277 36 LEU F N 1
ATOM 7019 C CA . LEU F 1 37 ? 29.43600 53.32100 48.10500 1.000 24.89509 36 LEU F CA 1
ATOM 7020 C C . LEU F 1 37 ? 29.58400 54.04100 49.43300 1.000 26.02417 36 LEU F C 1
ATOM 7021 O O . LEU F 1 37 ? 28.62100 54.67000 49.90500 1.000 23.29753 36 LEU F O 1
ATOM 7026 N N . ARG F 1 38 ? 30.81200 54.00900 49.98600 1.000 24.29765 37 ARG F N 1
ATOM 7027 C CA . ARG F 1 38 ? 31.14300 54.86700 51.11500 1.000 26.89533 37 ARG F CA 1
ATOM 7028 C C . ARG F 1 38 ? 31.47500 56.26500 50.63500 1.000 24.38187 37 ARG F C 1
ATOM 7029 O O . ARG F 1 38 ? 30.92300 57.24700 51.12900 1.000 25.43989 37 ARG F O 1
ATOM 7037 N N . ARG F 1 39 ? 32.40800 56.38200 49.70500 1.000 25.34514 38 ARG F N 1
ATOM 7038 C CA . ARG F 1 39 ? 32.80500 57.67800 49.18400 1.000 28.05336 38 ARG F CA 1
ATOM 7039 C C . ARG F 1 39 ? 33.62500 57.43900 47.92700 1.000 25.23197 38 ARG F C 1
ATOM 7040 O O . ARG F 1 39 ? 34.35100 56.46900 47.85500 1.000 28.14022 38 ARG F O 1
ATOM 7048 N N . VAL F 1 40 ? 33.48000 58.30700 46.94200 1.000 25.56096 39 VAL F N 1
ATOM 7049 C CA . VAL F 1 40 ? 34.24600 58.25300 45.70900 1.000 23.17120 39 VAL F CA 1
ATOM 7050 C C . VAL F 1 40 ? 34.02000 59.57500 44.99400 1.000 25.21092 39 VAL F C 1
ATOM 7051 O O . VAL F 1 40 ? 32.94700 60.18100 45.11200 1.000 25.83204 39 VAL F O 1
ATOM 7055 N N . ALA F 1 41 ? 35.07900 60.09600 44.37600 1.000 23.50808 40 ALA F N 1
ATOM 7056 C CA . ALA F 1 41 ? 34.99500 61.34200 43.63600 1.000 26.77163 40 ALA F CA 1
ATOM 7057 C C . ALA F 1 41 ? 34.64600 61.08500 42.19000 1.000 26.88743 40 ALA F C 1
ATOM 7058 O O . ALA F 1 41 ? 34.19600 62.00900 41.48400 1.000 26.38474 40 ALA F O 1
ATOM 7060 N N . TRP F 1 42 ? 34.88600 59.85700 41.72900 1.000 26.28473 41 TRP F N 1
ATOM 7061 C CA . TRP F 1 42 ? 34.68400 59.47000 40.33600 1.000 29.55354 41 TRP F CA 1
ATOM 7062 C C . TRP F 1 42 ? 33.75800 58.27200 40.33500 1.000 24.57137 41 TRP F C 1
ATOM 7063 O O . TRP F 1 42 ? 34.20400 57.13900 40.50700 1.000 22.27372 41 TRP F O 1
ATOM 7074 N N . LEU F 1 43 ? 32.46400 58.51800 40.16000 1.000 22.63429 42 LEU F N 1
ATOM 7075 C CA . LEU F 1 43 ? 31.45500 57.48000 40.26300 1.000 20.59721 42 LEU F CA 1
ATOM 7076 C C . LEU F 1 43 ? 31.08500 57.02400 38.85900 1.000 25.21092 42 LEU F C 1
ATOM 7077 O O . LEU F 1 43 ? 30.63300 57.83000 38.02600 1.000 25.06090 42 LEU F O 1
ATOM 7082 N N . ASP F 1 44 ? 31.22000 55.72900 38.61000 1.000 22.57639 43 ASP F N 1
ATOM 7083 C CA . ASP F 1 44 ? 30.92300 55.24300 37.27100 1.000 20.82355 43 ASP F CA 1
ATOM 7084 C C . ASP F 1 44 ? 30.51000 53.80300 37.44400 1.000 23.47124 43 ASP F C 1
ATOM 7085 O O . ASP F 1 44 ? 31.26000 53.01600 38.02600 1.000 24.04762 43 ASP F O 1
ATOM 7090 N N . ILE F 1 45 ? 29.28200 53.49900 37.03200 1.000 21.40520 44 ILE F N 1
ATOM 7091 C CA . ILE F 1 45 ? 28.67300 52.18300 37.17300 1.000 22.62113 44 ILE F CA 1
ATOM 7092 C C . ILE F 1 45 ? 28.30900 51.77600 35.76800 1.000 25.54254 44 ILE F C 1
ATOM 7093 O O . ILE F 1 45 ? 27.34500 52.33100 35.22500 1.000 22.32110 44 ILE F O 1
ATOM 7098 N N . TYR F 1 46 ? 29.06300 50.83600 35.16800 1.000 26.71373 45 TYR F N 1
ATOM 7099 C CA . TYR F 1 46 ? 29.00800 50.60200 33.72000 1.000 22.67114 45 TYR F CA 1
ATOM 7100 C C . TYR F 1 46 ? 28.69300 49.15400 33.38700 1.000 27.16115 45 TYR F C 1
ATOM 7101 O O . TYR F 1 46 ? 29.14500 48.25000 34.07600 1.000 21.98158 45 TYR F O 1
ATOM 7110 N N . GLY F 1 47 ? 27.89600 48.88200 32.35800 1.000 24.48451 46 GLY F N 1
ATOM 7111 C CA . GLY F 1 47 ? 27.60000 47.52900 31.89400 1.000 25.05037 46 GLY F CA 1
ATOM 7112 C C . GLY F 1 47 ? 27.59200 47.50700 30.38300 1.000 29.68514 46 GLY F C 1
ATOM 7113 O O . GLY F 1 47 ? 27.60800 48.57700 29.76700 1.000 26.01365 46 GLY F O 1
ATOM 7114 N N . LYS F 1 48 ? 27.57700 46.32100 29.81500 1.000 29.78778 47 LYS F N 1
ATOM 7115 C CA . LYS F 1 48 ? 27.54100 46.09900 28.36100 1.000 34.26463 47 LYS F CA 1
ATOM 7116 C C . LYS F 1 48 ? 26.71600 44.83600 28.11000 1.000 36.10170 47 LYS F C 1
ATOM 7117 O O . LYS F 1 48 ? 26.81800 43.91700 28.90800 1.000 34.86997 47 LYS F O 1
ATOM 7123 N N . ILE F 1 49 ? 25.95400 44.78600 27.02900 1.000 31.64853 48 ILE F N 1
ATOM 7124 C CA . ILE F 1 49 ? 25.15300 43.59600 26.65500 1.000 35.94115 48 ILE F CA 1
ATOM 7125 C C . ILE F 1 49 ? 25.30000 43.39500 25.14300 1.000 36.16223 48 ILE F C 1
ATOM 7126 O O . ILE F 1 49 ? 25.36800 44.37400 24.43700 1.000 34.15146 48 ILE F O 1
ATOM 7131 N N . GLU F 1 50 ? 25.40500 42.16800 24.67100 1.000 35.59111 49 GLU F N 1
ATOM 7132 C CA . GLU F 1 50 ? 25.38300 41.90200 23.24200 1.000 39.91005 49 GLU F CA 1
ATOM 7133 C C . GLU F 1 50 ? 23.94200 41.75900 22.77700 1.000 36.03853 49 GLU F C 1
ATOM 7134 O O . GLU F 1 50 ? 23.15400 41.01100 23.36900 1.000 33.38032 49 GLU F O 1
ATOM 7140 N N . THR F 1 51 ? 23.59600 42.47400 21.70900 1.000 34.38307 50 THR F N 1
ATOM 7141 C CA . THR F 1 51 ? 22.23400 42.37100 21.20200 1.000 33.65404 50 THR F CA 1
ATOM 7142 C C . THR F 1 51 ? 21.90800 40.99800 20.63700 1.000 34.32517 50 THR F C 1
ATOM 7143 O O . THR F 1 51 ? 20.71300 40.64400 20.55700 1.000 33.90407 50 THR F O 1
ATOM 7147 N N . LYS F 1 52 ? 22.93200 40.23700 20.21700 1.000 34.33043 51 LYS F N 1
ATOM 7148 C CA . LYS F 1 52 ? 22.66600 38.94600 19.59200 1.000 39.13890 51 LYS F CA 1
ATOM 7149 C C . LYS F 1 52 ? 22.04100 37.97200 20.57400 1.000 39.88110 51 LYS F C 1
ATOM 7150 O O . LYS F 1 52 ? 21.42000 36.99300 20.14900 1.000 40.51538 51 LYS F O 1
ATOM 7156 N N . ASN F 1 53 ? 22.17800 38.22000 21.86800 1.000 38.19668 52 ASN F N 1
ATOM 7157 C CA . ASN F 1 53 ? 21.60500 37.36000 22.89500 1.000 40.98913 52 ASN F CA 1
ATOM 7158 C C . ASN F 1 53 ? 20.17300 37.74000 23.26400 1.000 42.78671 52 ASN F C 1
ATOM 7159 O O . ASN F 1 53 ? 19.53200 37.03200 24.05600 1.000 45.44229 52 ASN F O 1
ATOM 7164 N N . LEU F 1 54 ? 19.65500 38.83400 22.71400 1.000 36.78073 53 LEU F N 1
ATOM 7165 C CA . LEU F 1 54 ? 18.31900 39.30500 23.03200 1.000 33.22504 53 LEU F CA 1
ATOM 7166 C C . LEU F 1 54 ? 17.32900 38.82700 21.98300 1.000 34.60678 53 LEU F C 1
ATOM 7167 O O . LEU F 1 54 ? 17.71100 38.35900 20.90800 1.000 38.66779 53 LEU F O 1
ATOM 7172 N N . ILE F 1 55 ? 16.04700 38.98300 22.29800 1.000 28.00862 54 ILE F N 1
ATOM 7173 C CA . ILE F 1 55 ? 14.96200 38.65200 21.37400 1.000 35.49373 54 ILE F CA 1
ATOM 7174 C C . ILE F 1 55 ? 14.85200 39.72200 20.30500 1.000 32.05384 54 ILE F C 1
ATOM 7175 O O . ILE F 1 55 ? 14.86400 40.92800 20.58200 1.000 30.98793 54 ILE F O 1
ATOM 7180 N N . ARG F 1 56 ? 14.68500 39.08100 18.93000 1.000 32.07227 55 ARG F N 1
ATOM 7181 C CA . ARG F 1 56 ? 14.64900 40.12700 17.91100 1.000 35.13316 55 ARG F CA 1
ATOM 7182 C C . ARG F 1 56 ? 13.39100 40.99400 18.01600 1.000 31.56168 55 ARG F C 1
ATOM 7183 O O . ARG F 1 56 ? 12.36100 40.58100 18.52600 1.000 29.26140 55 ARG F O 1
ATOM 7191 N N . LYS F 1 57 ? 13.32500 42.12400 17.31000 1.000 27.87176 56 LYS F N 1
ATOM 7192 C CA . LYS F 1 57 ? 12.11100 42.90300 17.04200 1.000 29.93517 56 LYS F CA 1
ATOM 7193 C C . LYS F 1 57 ? 11.45500 43.33900 18.34500 1.000 30.28258 56 LYS F C 1
ATOM 7194 O O . LYS F 1 57 ? 10.22900 43.33200 18.47600 1.000 29.64829 56 LYS F O 1
ATOM 7200 N N . THR F 1 58 ? 12.27800 43.71200 19.32000 1.000 28.53237 57 THR F N 1
ATOM 7201 C CA . THR F 1 58 ? 11.79400 44.01400 20.65400 1.000 29.11139 57 THR F CA 1
ATOM 7202 C C . THR F 1 58 ? 12.50000 45.25800 21.16200 1.000 27.12430 57 THR F C 1
ATOM 7203 O O . THR F 1 58 ? 13.72600 45.36200 21.06000 1.000 28.32182 57 THR F O 1
ATOM 7207 N N . SER F 1 59 ? 11.72400 46.20500 21.65100 1.000 23.77390 58 SER F N 1
ATOM 7208 C CA . SER F 1 59 ? 12.24200 47.35500 22.36600 1.000 29.68514 58 SER F CA 1
ATOM 7209 C C . SER F 1 59 ? 12.60000 46.94000 23.78700 1.000 29.76146 58 SER F C 1
ATOM 7210 O O . SER F 1 59 ? 11.82900 46.24400 24.46300 1.000 29.12191 58 SER F O 1
ATOM 7213 N N . TYR F 1 60 ? 13.76400 47.40500 24.24000 1.000 29.18245 59 TYR F N 1
ATOM 7214 C CA . TYR F 1 60 ? 14.28900 47.14100 25.57100 1.000 28.20601 59 TYR F CA 1
ATOM 7215 C C . TYR F 1 60 ? 14.57900 48.43300 26.33600 1.000 29.62460 59 TYR F C 1
ATOM 7216 O O . TYR F 1 60 ? 14.94900 49.45400 25.74800 1.000 29.47985 59 TYR F O 1
ATOM 7225 N N . ALA F 1 61 ? 14.42600 48.37300 27.66100 1.000 26.22156 60 ALA F N 1
ATOM 7226 C CA . ALA F 1 61 ? 14.91400 49.42900 28.53100 1.000 26.46633 60 ALA F CA 1
ATOM 7227 C C . ALA F 1 61 ? 15.88000 48.82700 29.54400 1.000 26.23472 60 ALA F C 1
ATOM 7228 O O . ALA F 1 61 ? 15.88100 47.62700 29.83400 1.000 24.13710 60 ALA F O 1
ATOM 7230 N N . VAL F 1 62 ? 16.78600 49.65000 30.02100 1.000 27.34275 61 VAL F N 1
ATOM 7231 C CA . VAL F 1 62 ? 17.80300 49.18400 30.94800 1.000 21.47363 61 VAL F CA 1
ATOM 7232 C C . VAL F 1 62 ? 17.71200 50.06700 32.16500 1.000 23.87128 61 VAL F C 1
ATOM 7233 O O . VAL F 1 62 ? 17.69800 51.29700 32.04200 1.000 20.79197 61 VAL F O 1
ATOM 7237 N N . TYR F 1 63 ? 17.70500 49.44900 33.34100 1.000 22.99749 62 TYR F N 1
ATOM 7238 C CA . TYR F 1 63 ? 17.50400 50.15800 34.58900 1.000 20.24453 62 TYR F CA 1
ATOM 7239 C C . TYR F 1 63 ? 18.64100 49.81700 35.54000 1.000 21.12622 62 TYR F C 1
ATOM 7240 O O . TYR F 1 63 ? 19.02100 48.65500 35.68100 1.000 23.96866 62 TYR F O 1
ATOM 7249 N N . LEU F 1 64 ? 19.15300 50.80400 36.23500 1.000 19.65762 63 LEU F N 1
ATOM 7250 C CA . LEU F 1 64 ? 20.00000 50.53700 37.39500 1.000 22.03948 63 LEU F CA 1
ATOM 7251 C C . LEU F 1 64 ? 19.11400 50.32500 38.62800 1.000 22.46585 63 LEU F C 1
ATOM 7252 O O . LEU F 1 64 ? 18.30700 51.17500 38.97400 1.000 24.41345 63 LEU F O 1
ATOM 7257 N N . VAL F 1 65 ? 19.25600 49.20200 39.29400 1.000 19.70763 64 VAL F N 1
ATOM 7258 C CA . VAL F 1 65 ? 18.50100 48.86900 40.49100 1.000 20.88671 64 VAL F CA 1
ATOM 7259 C C . VAL F 1 65 ? 19.43300 49.15000 41.66100 1.000 24.41609 64 VAL F C 1
ATOM 7260 O O . VAL F 1 65 ? 20.58500 48.68200 41.67900 1.000 22.52902 64 VAL F O 1
ATOM 7264 N N . PHE F 1 66 ? 18.96600 49.98900 42.57900 1.000 20.47877 65 PHE F N 1
ATOM 7265 C CA . PHE F 1 66 ? 19.81400 50.47100 43.66100 1.000 22.03685 65 PHE F CA 1
ATOM 7266 C C . PHE F 1 66 ? 18.94400 50.82000 44.85800 1.000 26.35053 65 PHE F C 1
ATOM 7267 O O . PHE F 1 66 ? 17.70700 50.82400 44.82400 1.000 24.41345 65 PHE F O 1
ATOM 7275 N N . LYS F 1 67 ? 19.63900 51.12100 45.94200 1.000 25.61097 66 LYS F N 1
ATOM 7276 C CA . LYS F 1 67 ? 19.05300 51.73300 47.11700 1.000 27.63752 66 LYS F CA 1
ATOM 7277 C C . LYS F 1 67 ? 19.94200 52.89000 47.56400 1.000 27.44540 66 LYS F C 1
ATOM 7278 O O . LYS F 1 67 ? 21.12600 52.95300 47.22200 1.000 25.36620 66 LYS F O 1
ATOM 7284 N N . LEU F 1 68 ? 19.34400 53.84400 48.27600 1.000 25.19776 67 LEU F N 1
ATOM 7285 C CA . LEU F 1 68 ? 20.08200 54.90800 48.94000 1.000 26.01628 67 LEU F CA 1
ATOM 7286 C C . LEU F 1 68 ? 20.25700 54.57100 50.41700 1.000 29.32720 67 LEU F C 1
ATOM 7287 O O . LEU F 1 68 ? 19.40400 53.92300 51.02100 1.000 29.23508 67 LEU F O 1
ATOM 7292 N N . THR F 1 69 ? 21.39600 54.96600 50.98500 1.000 25.47148 68 THR F N 1
ATOM 7293 C CA . THR F 1 69 ? 21.59500 54.85800 52.42200 1.000 30.46418 68 THR F CA 1
ATOM 7294 C C . THR F 1 69 ? 20.78300 55.94300 53.13000 1.000 31.26164 68 THR F C 1
ATOM 7295 O O . THR F 1 69 ? 20.06700 56.73000 52.50800 1.000 27.75859 68 THR F O 1
ATOM 7299 N N . ASP F 1 70 ? 20.98400 56.07300 54.44500 1.000 30.01939 69 ASP F N 1
ATOM 7300 C CA . ASP F 1 70 ? 20.34400 57.12500 55.22200 1.000 30.84054 69 ASP F CA 1
ATOM 7301 C C . ASP F 1 70 ? 21.00400 58.48000 55.03000 1.000 31.36429 69 ASP F C 1
ATOM 7302 O O . ASP F 1 70 ? 20.40300 59.49000 55.37900 1.000 30.05887 69 ASP F O 1
ATOM 7307 N N . ASN F 1 71 ? 22.18300 58.53900 54.44000 1.000 28.09811 70 ASN F N 1
ATOM 7308 C CA . ASN F 1 71 ? 22.85600 59.83600 54.21500 1.000 31.48799 70 ASN F CA 1
ATOM 7309 C C . ASN F 1 71 ? 23.39600 59.86900 52.78200 1.000 33.85669 70 ASN F C 1
ATOM 7310 O O . ASN F 1 71 ? 24.59200 59.90400 52.61600 1.000 32.33546 70 ASN F O 1
ATOM 7315 N N . PRO F 1 72 ? 22.56200 59.85400 51.73100 1.000 30.96950 71 PRO F N 1
ATOM 7316 C CA . PRO F 1 72 ? 23.09800 59.91400 50.39400 1.000 28.25602 71 PRO F CA 1
ATOM 7317 C C . PRO F 1 72 ? 23.66500 61.32100 50.20700 1.000 31.90646 71 PRO F C 1
ATOM 7318 O O . PRO F 1 72 ? 22.99000 62.23200 50.49500 1.000 32.49600 71 PRO F O 1
ATOM 7322 N N . ARG F 1 73 ? 24.88600 61.46500 49.73500 1.000 29.18508 72 ARG F N 1
ATOM 7323 C CA . ARG F 1 73 ? 25.47800 62.79600 49.56400 1.000 29.54038 72 ARG F CA 1
ATOM 7324 C C . ARG F 1 73 ? 25.92000 62.97500 48.10300 1.000 30.81685 72 ARG F C 1
ATOM 7325 O O . ARG F 1 73 ? 26.50500 62.03200 47.55900 1.000 26.34790 72 ARG F O 1
ATOM 7333 N N . GLU F 1 74 ? 25.71400 64.16200 47.51800 1.000 28.98242 73 GLU F N 1
ATOM 7334 C CA . GLU F 1 74 ? 26.13400 64.57600 46.19800 1.000 30.46681 73 GLU F CA 1
ATOM 7335 C C . GLU F 1 74 ? 25.55300 63.69400 45.10400 1.000 30.55366 73 GLU F C 1
ATOM 7336 O O . GLU F 1 74 ? 26.11200 63.62400 44.00800 1.000 24.16606 73 GLU F O 1
ATOM 7342 N N . LEU F 1 75 ? 24.39300 63.08200 45.35900 1.000 26.60582 74 LEU F N 1
ATOM 7343 C CA . LEU F 1 75 ? 23.73300 62.24700 44.35800 1.000 28.13495 74 LEU F CA 1
ATOM 7344 C C . LEU F 1 75 ? 22.41300 62.82300 43.89900 1.000 29.16929 74 LEU F C 1
ATOM 7345 O O . LEU F 1 75 ? 21.60400 62.10600 43.32500 1.000 29.85884 74 LEU F O 1
ATOM 7350 N N . GLU F 1 76 ? 22.18100 64.11700 44.09600 1.000 28.87715 75 GLU F N 1
ATOM 7351 C CA . GLU F 1 76 ? 20.91100 64.69900 43.67200 1.000 32.10911 75 GLU F CA 1
ATOM 7352 C C . GLU F 1 76 ? 20.73100 64.55800 42.17100 1.000 31.76960 75 GLU F C 1
ATOM 7353 O O . GLU F 1 76 ? 19.63100 64.23200 41.71000 1.000 30.61683 75 GLU F O 1
ATOM 7359 N N . ARG F 1 77 ? 21.81300 64.72000 41.41700 1.000 32.47495 76 ARG F N 1
ATOM 7360 C CA . ARG F 1 77 ? 21.83600 64.55000 39.96700 1.000 30.94845 76 ARG F CA 1
ATOM 7361 C C . ARG F 1 77 ? 22.98500 63.64200 39.54100 1.000 33.34874 76 ARG F C 1
ATOM 7362 O O . ARG F 1 77 ? 24.03700 63.61100 40.17000 1.000 31.06688 76 ARG F O 1
ATOM 7370 N N . ALA F 1 78 ? 22.82600 62.99000 38.39200 1.000 25.62149 77 ALA F N 1
ATOM 7371 C CA . ALA F 1 78 ? 23.87900 62.19100 37.79100 1.000 28.31392 77 ALA F CA 1
ATOM 7372 C C . ALA F 1 78 ? 23.62900 62.12300 36.28600 1.000 26.32421 77 ALA F C 1
ATOM 7373 O O . ALA F 1 78 ? 22.62700 62.61200 35.76400 1.000 27.61384 77 ALA F O 1
ATOM 7375 N N . THR F 1 79 ? 24.56400 61.49800 35.60500 1.000 24.57926 78 THR F N 1
ATOM 7376 C CA . THR F 1 79 ? 24.51200 61.32400 34.16500 1.000 26.78216 78 THR F CA 1
ATOM 7377 C C . THR F 1 79 ? 24.17900 59.87400 33.84800 1.000 23.12383 78 THR F C 1
ATOM 7378 O O . THR F 1 79 ? 24.91800 58.96900 34.25900 1.000 24.15026 78 THR F O 1
ATOM 7382 N N . ALA F 1 80 ? 23.09700 59.65400 33.11100 1.000 21.30255 79 ALA F N 1
ATOM 7383 C CA . ALA F 1 80 ? 22.77400 58.35400 32.54700 1.000 23.49492 79 ALA F CA 1
ATOM 7384 C C . ALA F 1 80 ? 23.20900 58.33300 31.08900 1.000 27.92177 79 ALA F C 1
ATOM 7385 O O . ALA F 1 80 ? 23.06200 59.32200 30.38200 1.000 26.97692 79 ALA F O 1
ATOM 7387 N N . SER F 1 81 ? 23.64300 57.18300 30.61000 1.000 27.44540 80 SER F N 1
ATOM 7388 C CA . SER F 1 81 ? 23.99900 57.01700 29.21100 1.000 23.91866 80 SER F CA 1
ATOM 7389 C C . SER F 1 81 ? 23.59500 55.61400 28.79400 1.000 28.46394 80 SER F C 1
ATOM 7390 O O . SER F 1 81 ? 23.72000 54.67900 29.57400 1.000 25.73993 80 SER F O 1
ATOM 7393 N N . LEU F 1 82 ? 23.05500 55.49900 27.58500 1.000 24.54505 81 LEU F N 1
ATOM 7394 C CA . LEU F 1 82 ? 22.86700 54.22600 26.90300 1.000 26.40580 81 LEU F CA 1
ATOM 7395 C C . LEU F 1 82 ? 23.08800 54.47500 25.42100 1.000 27.57173 81 LEU F C 1
ATOM 7396 O O . LEU F 1 82 ? 22.51100 55.40400 24.85300 1.000 26.67688 81 LEU F O 1
ATOM 7401 N N . ARG F 1 83 ? 23.86600 53.61800 24.76700 1.000 24.58189 82 ARG F N 1
ATOM 7402 C CA . ARG F 1 83 ? 24.10600 53.78000 23.33700 1.000 28.10074 82 ARG F CA 1
ATOM 7403 C C . ARG F 1 83 ? 24.68200 52.49800 22.76600 1.000 26.88217 82 ARG F C 1
ATOM 7404 O O . ARG F 1 83 ? 25.28000 51.68800 23.48600 1.000 26.48212 82 ARG F O 1
ATOM 7412 N N . PHE F 1 84 ? 24.46100 52.31100 21.46100 1.000 24.18185 83 PHE F N 1
ATOM 7413 C CA . PHE F 1 84 ? 25.14200 51.25300 20.73600 1.000 26.23999 83 PHE F CA 1
ATOM 7414 C C . PHE F 1 84 ? 26.61600 51.62100 20.68000 1.000 26.10576 83 PHE F C 1
ATOM 7415 O O . PHE F 1 84 ? 26.96400 52.74900 20.31600 1.000 30.68263 83 PHE F O 1
ATOM 7423 N N . VAL F 1 85 ? 27.49600 50.67600 21.03200 1.000 26.03996 84 VAL F N 1
ATOM 7424 C CA . VAL F 1 85 ? 28.93600 50.93500 20.95700 1.000 27.89545 84 VAL F CA 1
ATOM 7425 C C . VAL F 1 85 ? 29.32600 51.38900 19.55000 1.000 30.87739 84 VAL F C 1
ATOM 7426 O O . VAL F 1 85 ? 30.12800 52.31700 19.37700 1.000 31.22480 84 VAL F O 1
ATOM 7430 N N . ASN F 1 86 ? 28.71400 50.79200 18.52100 1.000 31.15374 85 ASN F N 1
ATOM 7431 C CA . ASN F 1 86 ? 29.10000 51.05800 17.13500 1.000 34.16989 85 ASN F CA 1
ATOM 7432 C C . ASN F 1 86 ? 28.66200 52.41100 16.61500 1.000 34.48571 85 ASN F C 1
ATOM 7433 O O . ASN F 1 86 ? 28.97500 52.72600 15.46100 1.000 34.13304 85 ASN F O 1
ATOM 7438 N N . GLU F 1 87 ? 27.92200 53.18700 17.40200 1.000 31.61168 86 GLU F N 1
ATOM 7439 C CA . GLU F 1 87 ? 27.38000 54.46700 16.95900 1.000 34.81470 86 GLU F CA 1
ATOM 7440 C C . GLU F 1 87 ? 28.06400 55.63300 17.65300 1.000 34.71995 86 GLU F C 1
ATOM 7441 O O . GLU F 1 87 ? 27.59400 56.75600 17.58300 1.000 34.43834 86 GLU F O 1
ATOM 7447 N N . VAL F 1 88 ? 29.16300 55.38500 18.33800 1.000 34.88839 87 VAL F N 1
ATOM 7448 C CA . VAL F 1 88 ? 29.90100 56.43600 19.01600 1.000 33.15134 87 VAL F CA 1
ATOM 7449 C C . VAL F 1 88 ? 30.88800 57.01800 18.00600 1.000 35.00420 87 VAL F C 1
ATOM 7450 O O . VAL F 1 88 ? 31.82600 56.34100 17.59300 1.000 35.45951 87 VAL F O 1
ATOM 7454 N N . ALA F 1 89 ? 30.71500 58.28300 17.63500 1.000 34.60415 88 ALA F N 1
ATOM 7455 C CA . ALA F 1 89 ? 31.63600 58.89700 16.69200 1.000 36.49911 88 ALA F CA 1
ATOM 7456 C C . ALA F 1 89 ? 33.00200 59.02400 17.34700 1.000 37.28342 88 ALA F C 1
ATOM 7457 O O . ALA F 1 89 ? 33.10200 59.37000 18.52800 1.000 34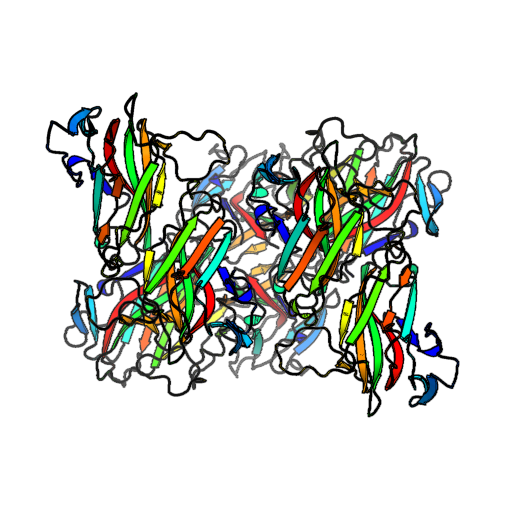.70679 88 ALA F O 1
ATOM 7459 N N . GLU F 1 90 ? 34.06200 58.79500 16.57000 1.000 37.26763 89 GLU F N 1
ATOM 7460 C CA . GLU F 1 90 ? 35.41700 58.99100 17.06200 1.000 41.04966 89 GLU F CA 1
ATOM 7461 C C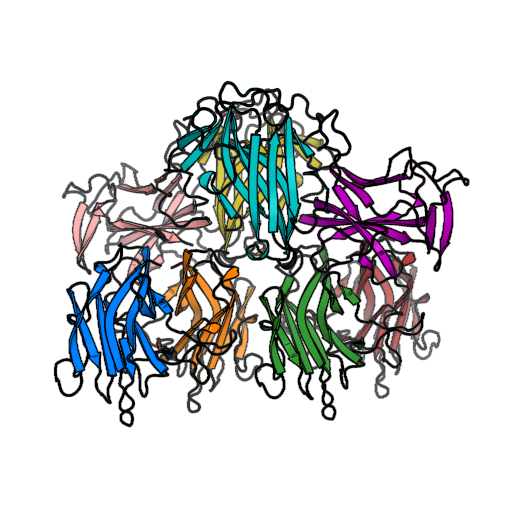 . GLU F 1 90 ? 35.56800 60.40000 17.62700 1.000 43.31572 89 GLU F C 1
ATOM 7462 O O . GLU F 1 90 ? 35.08200 61.37700 17.05600 1.000 40.61540 89 GLU F O 1
ATOM 7465 N N . GLY F 1 91 ? 36.21200 60.50100 18.77900 1.000 38.49409 90 GLY F N 1
ATOM 7466 C CA . GLY F 1 91 ? 36.34500 61.77400 19.45900 1.000 38.63884 90 GLY F CA 1
ATOM 7467 C C . GLY F 1 91 ? 35.14400 62.19900 20.28800 1.000 40.66014 90 GLY F C 1
ATOM 7468 O O . GLY F 1 91 ? 35.24700 63.15800 21.07000 1.000 40.52854 90 GLY F O 1
ATOM 7469 N N . ALA F 1 92 ? 34.00000 61.53900 20.15300 1.000 35.18317 91 ALA F N 1
ATOM 7470 C CA . ALA F 1 92 ? 32.86000 61.93200 20.96300 1.000 38.20721 91 ALA F CA 1
ATOM 7471 C C . ALA F 1 92 ? 33.06100 61.50300 22.41700 1.000 39.13627 91 ALA F C 1
ATOM 7472 O O . ALA F 1 92 ? 33.67400 60.47500 22.71900 1.000 40.27062 91 ALA F O 1
ATOM 7474 N N . GLY F 1 93 ? 32.44100 62.22300 23.33800 1.000 36.80968 92 GLY F N 1
ATOM 7475 C CA . GLY F 1 93 ? 32.51300 61.87700 24.76100 1.000 35.83061 92 GLY F CA 1
ATOM 7476 C C . GLY F 1 93 ? 31.40800 60.90600 25.12700 1.000 36.19381 92 GLY F C 1
ATOM 7477 O O . GLY F 1 93 ? 30.79500 60.33200 24.27300 1.000 34.85418 92 GLY F O 1
ATOM 7478 N N . ILE F 1 94 ? 31.07800 60.79400 26.39000 1.000 33.41980 93 ILE F N 1
ATOM 7479 C CA . ILE F 1 94 ? 29.99400 59.87900 26.80700 1.000 32.16965 93 ILE F CA 1
ATOM 7480 C C . ILE F 1 94 ? 28.66800 60.40900 26.25300 1.000 32.51706 93 ILE F C 1
ATOM 7481 O O . ILE F 1 94 ? 27.90200 59.61100 25.77900 1.000 31.70380 93 ILE F O 1
ATOM 7486 N N . GLU F 1 95 ? 28.48200 61.72100 26.23800 1.000 29.95622 94 GLU F N 1
ATOM 7487 C CA . GLU F 1 95 ? 27.27500 62.39800 25.71400 1.000 31.87751 94 GLU F CA 1
ATOM 7488 C C . GLU F 1 95 ? 26.01100 61.73900 26.25400 1.000 33.98565 94 GLU F C 1
ATOM 7489 O O . GLU F 1 95 ? 25.23200 61.17800 25.49700 1.000 34.41202 94 GLU F O 1
ATOM 7495 N N . GLY F 1 96 ? 25.76200 61.70700 27.58200 1.000 28.60343 95 GLY F N 1
ATOM 7496 C CA . GLY F 1 96 ? 24.62300 61.16500 28.27700 1.000 29.20087 95 GLY F CA 1
ATOM 7497 C C . GLY F 1 96 ? 23.59100 62.22900 28.58600 1.000 29.05612 95 GLY F C 1
ATOM 7498 O O . GLY F 1 96 ? 23.60300 63.33100 28.02500 1.000 30.01939 95 GLY F O 1
ATOM 7499 N N . THR F 1 97 ? 22.71000 61.91500 29.54200 1.000 25.83731 96 THR F N 1
ATOM 7500 C CA . THR F 1 97 ? 21.61300 62.80700 29.87700 1.000 30.51155 96 THR F CA 1
ATOM 7501 C C . THR F 1 97 ? 21.50100 62.92500 31.39800 1.000 23.59493 96 THR F C 1
ATOM 7502 O O . THR F 1 97 ? 21.78800 61.98100 32.13900 1.000 24.36871 96 THR F O 1
ATOM 7506 N N . THR F 1 98 ? 21.06600 64.09100 31.86800 1.000 26.36895 97 THR F N 1
ATOM 7507 C CA . THR F 1 98 ? 20.95800 64.33900 33.30000 1.000 29.79041 97 THR F CA 1
ATOM 7508 C C . THR F 1 98 ? 19.72600 63.66200 33.88700 1.000 29.07454 97 THR F C 1
ATOM 7509 O O . THR F 1 98 ? 18.61400 63.83100 33.40100 1.000 26.13734 97 THR F O 1
ATOM 7513 N N . VAL F 1 99 ? 19.92700 62.87800 34.93800 1.000 21.69997 98 VAL F N 1
ATOM 7514 C CA . VAL F 1 99 ? 18.84000 62.25200 35.66300 1.000 22.91591 98 VAL F CA 1
ATOM 7515 C C . VAL F 1 99 ? 18.99300 62.59700 37.13900 1.000 29.63513 98 VAL F C 1
ATOM 7516 O O . VAL F 1 99 ? 20.05600 63.03400 37.60300 1.000 24.50557 98 VAL F O 1
ATOM 7520 N N . PHE F 1 100 ? 17.89800 62.41900 37.87400 1.000 28.63764 99 PHE F N 1
ATOM 7521 C CA . PHE F 1 100 ? 17.90000 62.68600 39.30800 1.000 29.41142 99 PHE F CA 1
ATOM 7522 C C . PHE F 1 100 ? 18.03800 61.36900 40.02700 1.000 28.43499 99 PHE F C 1
ATOM 7523 O O . PHE F 1 100 ? 17.56300 60.36100 39.51500 1.000 27.27432 99 PHE F O 1
ATOM 7531 N N . ILE F 1 101 ? 18.72700 61.36600 41.17300 1.000 29.42458 100 ILE F N 1
ATOM 7532 C CA . ILE F 1 101 ? 18.95900 60.12300 41.90200 1.000 25.87679 100 ILE F CA 1
ATOM 7533 C C . ILE F 1 101 ? 18.43800 60.24400 43.32400 1.000 31.23796 100 ILE F C 1
ATOM 7534 O O . ILE F 1 101 ? 17.60600 59.43900 43.75000 1.000 30.89844 100 ILE F O 1
ATOM 7539 N N . SER F 1 102 ? 18.96800 61.19300 44.09500 1.000 31.76697 101 SER F N 1
ATOM 7540 C CA . SER F 1 102 ? 18.57200 61.35600 45.49600 1.000 32.91710 101 SER F CA 1
ATOM 7541 C C . SER F 1 102 ? 17.53500 62.45900 45.69500 1.000 35.57795 101 SER F C 1
ATOM 7542 O O . SER F 1 102 ? 16.87100 62.50400 46.74600 1.000 34.55677 101 SER F O 1
ATOM 7545 N N . LYS F 1 103 ? 17.41100 63.36000 44.72000 1.000 35.42004 102 LYS F N 1
ATOM 7546 C CA . LYS F 1 103 ? 16.41200 64.41900 44.76700 1.000 38.19932 102 LYS F CA 1
ATOM 7547 C C . LYS F 1 103 ? 15.01300 63.81200 44.71300 1.000 38.98362 102 LYS F C 1
ATOM 7548 O O . LYS F 1 103 ? 14.77300 62.79300 44.05500 1.000 37.36501 102 LYS F O 1
ATOM 7554 N N . LYS F 1 104 ? 14.08400 64.42300 45.42600 1.000 37.39396 103 LYS F N 1
ATOM 7555 C CA . LYS F 1 104 ? 12.69900 63.96300 45.45700 1.000 45.88971 103 LYS F CA 1
ATOM 7556 C C . LYS F 1 104 ? 11.82400 64.90000 44.62400 1.000 42.20506 103 LYS F C 1
ATOM 7557 O O . LYS F 1 104 ? 11.92000 66.12400 44.71800 1.000 42.76829 103 LYS F O 1
ATOM 7563 N N . LYS F 1 105 ? 10.91100 64.35500 43.82800 1.000 43.57365 104 LYS F N 1
ATOM 7564 C CA . LYS F 1 105 ? 10.01200 65.18300 42.99900 1.000 44.55534 104 LYS F CA 1
ATOM 7565 C C . LYS F 1 105 ? 9.01600 65.82900 43.97400 1.000 47.58992 104 LYS F C 1
ATOM 7566 O O . LYS F 1 105 ? 8.43000 65.09500 44.73500 1.000 48.50582 104 LYS F O 1
ATOM 7572 N N . LYS F 1 106 ? 8.89200 67.15400 44.01400 1.000 50.77188 105 LYS F N 1
ATOM 7573 C CA . LYS F 1 106 ? 8.00400 67.86800 44.97100 1.000 57.39372 105 LYS F CA 1
ATOM 7574 C C . LYS F 1 106 ? 6.62600 68.18800 44.38000 1.000 63.36549 105 LYS F C 1
ATOM 7575 O O . LYS F 1 106 ? 5.61800 68.01200 45.07200 1.000 67.01067 105 LYS F O 1
ATOM 7577 N N . LEU F 1 107 ? 6.57300 68.62100 43.13600 1.000 64.22612 106 LEU F N 1
ATOM 7578 C CA . LEU F 1 107 ? 5.31000 69.03800 42.50700 1.000 71.60595 106 LEU F CA 1
ATOM 7579 C C . LEU F 1 107 ? 4.99900 68.09600 41.36300 1.000 71.56384 106 LEU F C 1
ATOM 7580 O O . LEU F 1 107 ? 5.93000 67.67100 40.70300 1.000 66.90276 106 LEU F O 1
ATOM 7585 N N . PRO F 1 108 ? 3.71800 67.88100 41.01200 1.000 81.37028 107 PRO F N 1
ATOM 7586 C CA . PRO F 1 108 ? 3.35500 66.93600 39.96400 1.000 83.12049 107 PRO F CA 1
ATOM 7587 C C . PRO F 1 108 ? 3.81600 67.34600 38.55500 1.000 84.47329 107 PRO F C 1
ATOM 7588 O O . PRO F 1 108 ? 3.84900 66.48900 37.72200 1.000 85.31023 107 PRO F O 1
ATOM 7592 N N . GLY F 1 109 ? 4.08900 68.63300 38.32100 1.000 74.29049 108 GLY F N 1
ATOM 7593 C CA . GLY F 1 109 ? 4.59800 69.17700 37.05000 1.000 65.68156 108 GLY F CA 1
ATOM 7594 C C . GLY F 1 109 ? 6.10800 69.36500 37.00700 1.000 59.56504 108 GLY F C 1
ATOM 7595 O O . GLY F 1 109 ? 6.55200 70.08500 36.11400 1.000 60.39408 108 GLY F O 1
ATOM 7596 N N . GLU F 1 110 ? 6.89000 68.81100 37.93500 1.000 56.04093 109 GLU F N 1
ATOM 7597 C CA . GLU F 1 110 ? 8.37000 68.96900 37.89300 1.000 51.86148 109 GLU F CA 1
ATOM 7598 C C . GLU F 1 110 ? 8.94100 68.05800 36.79100 1.000 44.47902 109 GLU F C 1
ATOM 7599 O O . GLU F 1 110 ? 8.65000 66.89300 36.82300 1.000 43.05516 109 GLU F O 1
ATOM 7605 N N . LEU F 1 111 ? 9.72800 68.57300 35.85500 1.000 41.74185 110 LEU F N 1
ATOM 7606 C CA . LEU F 1 111 ? 10.24700 67.78700 34.76000 1.000 38.78623 110 LEU F CA 1
ATOM 7607 C C . LEU F 1 111 ? 11.48900 67.02100 35.20000 1.000 36.74651 110 LEU F C 1
ATOM 7608 O O . LEU F 1 111 ? 12.13300 67.35000 36.20500 1.000 37.95455 110 LEU F O 1
ATOM 7613 N N . GLY F 1 112 ? 11.80800 65.98300 34.43400 1.000 36.36752 111 GLY F N 1
ATOM 7614 C CA . GLY F 1 112 ? 13.01200 65.21500 34.64000 1.000 34.28306 111 GLY F CA 1
ATOM 7615 C C . GLY F 1 112 ? 12.69200 63.75200 34.86300 1.000 33.47243 111 GLY F C 1
ATOM 7616 O O . GLY F 1 112 ? 11.55300 63.38800 35.15900 1.000 31.93278 111 GLY F O 1
ATOM 7617 N N . ARG F 1 113 ? 13.70000 62.90100 34.73000 1.000 27.91914 112 ARG F N 1
ATOM 7618 C CA . ARG F 1 113 ? 13.58800 61.49500 35.08700 1.000 31.96173 112 ARG F CA 1
ATOM 7619 C C . ARG F 1 113 ? 14.08500 61.27700 36.52900 1.000 31.17742 112 ARG F C 1
ATOM 7620 O O . ARG F 1 113 ? 15.25600 61.55400 36.84000 1.000 29.92990 112 ARG F O 1
ATOM 7628 N N . PHE F 1 114 ? 13.18200 60.78800 37.39900 1.000 26.96376 113 PHE F N 1
ATOM 7629 C CA . PHE F 1 114 ? 13.40400 60.43300 38.75300 1.000 29.71672 113 PHE F CA 1
ATOM 7630 C C . PHE F 1 114 ? 13.38100 58.93300 38.91700 1.000 27.11904 113 PHE F C 1
ATOM 7631 O O . PHE F 1 114 ? 12.78400 58.23400 38.11600 1.000 25.76888 113 PHE F O 1
ATOM 7639 N N . PRO F 1 115 ? 14.07200 58.38200 39.90000 1.000 27.75333 114 PRO F N 1
ATOM 7640 C CA . PRO F 1 115 ? 13.88600 56.96100 40.22700 1.000 26.45844 114 PRO F CA 1
ATOM 7641 C C . PRO F 1 115 ? 12.53200 56.73800 40.87900 1.000 25.98996 114 PRO F C 1
ATOM 7642 O O . PRO F 1 115 ? 11.85700 57.67300 41.27900 1.000 24.04236 114 PRO F O 1
ATOM 7646 N N . HIS F 1 116 ? 12.17000 55.47800 41.06200 1.000 23.37386 115 HIS F N 1
ATOM 7647 C CA . HIS F 1 116 ? 10.92100 55.06800 41.74700 1.000 27.97967 115 HIS F CA 1
ATOM 7648 C C . HIS F 1 116 ? 11.13500 53.71000 42.41500 1.000 28.13232 115 HIS F C 1
ATOM 7649 O O . HIS F 1 116 ? 11.90100 52.93400 41.89200 1.000 24.50294 115 HIS F O 1
ATOM 7656 N N . LEU F 1 117 ? 10.44000 53.45400 43.51200 1.000 25.95311 116 LEU F N 1
ATOM 7657 C CA . LEU F 1 117 ? 10.49800 52.16200 44.23100 1.000 28.70871 116 LEU F CA 1
ATOM 7658 C C . LEU F 1 117 ? 9.93300 51.06600 43.33500 1.000 29.05875 116 LEU F C 1
ATOM 7659 O O . LEU F 1 117 ? 8.99800 51.30200 42.64200 1.000 29.29825 116 LEU F O 1
ATOM 7664 N N . ARG F 1 118 ? 10.49000 49.88100 43.42200 1.000 27.35591 117 ARG F N 1
ATOM 7665 C CA . ARG F 1 118 ? 9.97300 48.68900 42.76300 1.000 27.93493 117 ARG F CA 1
ATOM 7666 C C . ARG F 1 118 ? 9.18400 47.94200 43.83400 1.000 32.84868 117 ARG F C 1
ATOM 7667 O O . ARG F 1 118 ? 9.21200 48.29500 45.02100 1.000 31.45904 117 ARG F O 1
ATOM 7675 N N . SER F 1 119 ? 8.45700 46.95300 43.40400 1.000 30.66157 118 SER F N 1
ATOM 7676 C CA . SER F 1 119 ? 7.74000 46.06200 44.32300 1.000 33.12766 118 SER F CA 1
ATOM 7677 C C . SER F 1 119 ? 8.68700 45.42600 45.35100 1.000 35.65691 118 SER F C 1
ATOM 7678 O O . SER F 1 119 ? 8.33000 45.28500 46.52700 1.000 37.99666 118 SER F O 1
ATOM 7681 N N . ASP F 1 120 ? 9.90300 45.08900 44.96100 1.000 35.60427 119 ASP F N 1
ATOM 7682 C CA . ASP F 1 120 ? 10.84700 44.42700 45.85500 1.000 33.48033 119 ASP F CA 1
ATOM 7683 C C . ASP F 1 120 ? 11.56200 45.37200 46.82500 1.000 34.68047 119 ASP F C 1
ATOM 7684 O O . ASP F 1 120 ? 12.52700 44.95200 47.47200 1.000 35.58848 119 ASP F O 1
ATOM 7689 N N . GLY F 1 121 ? 11.14200 46.63200 46.94700 1.000 31.67485 120 GLY F N 1
ATOM 7690 C CA . GLY F 1 121 ? 11.77100 47.50500 47.92400 1.000 32.04858 120 GLY F CA 1
ATOM 7691 C C . GLY F 1 121 ? 13.00100 48.27600 47.45300 1.000 31.58010 120 GLY F C 1
ATOM 7692 O O . GLY F 1 121 ? 13.46300 49.15600 48.18300 1.000 26.00575 120 GLY F O 1
ATOM 7693 N N . TRP F 1 122 ? 13.53700 47.97600 46.26500 1.000 31.40113 121 TRP F N 1
ATOM 7694 C CA . TRP F 1 122 ? 14.66900 48.66400 45.64800 1.000 31.11689 121 TRP F CA 1
ATOM 7695 C C . TRP F 1 122 ? 14.19500 49.79900 44.73700 1.000 28.32971 121 TRP F C 1
ATOM 7696 O O . TRP F 1 122 ? 13.10100 49.72700 44.15900 1.000 27.27169 121 TRP F O 1
ATOM 7707 N N . LEU F 1 123 ? 15.01500 50.84400 44.61900 1.000 21.37098 122 LEU F N 1
ATOM 7708 C CA . LEU F 1 123 ? 14.75300 51.87900 43.63900 1.000 23.14225 122 LEU F CA 1
ATOM 7709 C C . LEU F 1 123 ? 15.27500 51.43100 42.28200 1.000 26.31105 122 LEU F C 1
ATOM 7710 O O . LEU F 1 123 ? 16.19700 50.59800 42.18600 1.000 27.16378 122 LEU F O 1
ATOM 7715 N N . GLU F 1 124 ? 14.69800 51.99800 41.22300 1.000 22.14739 123 GLU F N 1
ATOM 7716 C CA . GLU F 1 124 ? 15.31400 51.85500 39.91600 1.000 24.73718 123 GLU F CA 1
ATOM 7717 C C . GLU F 1 124 ? 15.30900 53.21200 39.23400 1.000 23.99761 123 GLU F C 1
ATOM 7718 O O . GLU F 1 124 ? 14.42100 54.04800 39.47100 1.000 21.88683 123 GLU F O 1
ATOM 7724 N N . ILE F 1 125 ? 16.29900 53.40400 38.35200 1.000 22.89748 124 ILE F N 1
ATOM 7725 C CA . ILE F 1 125 ? 16.37400 54.56400 37.47400 1.000 21.68944 124 ILE F CA 1
ATOM 7726 C C . ILE F 1 125 ? 16.60600 54.04800 36.05100 1.000 25.79783 124 ILE F C 1
ATOM 7727 O O . ILE F 1 125 ? 17.44400 53.16800 35.82000 1.000 24.02130 124 ILE F O 1
ATOM 7732 N N . LYS F 1 126 ? 15.83000 54.53300 35.09900 1.000 25.62149 125 LYS F N 1
ATOM 7733 C CA . LYS F 1 126 ? 15.99500 54.07800 33.72400 1.000 24.18448 125 LYS F CA 1
ATOM 7734 C C . LYS F 1 126 ? 17.22100 54.73200 33.09500 1.000 23.95814 125 LYS F C 1
ATOM 7735 O O . LYS F 1 126 ? 17.36400 55.95800 33.09600 1.000 25.76888 125 LYS F O 1
ATOM 7741 N N . LEU F 1 127 ? 18.10800 53.93900 32.54000 1.000 24.30818 126 LEU F N 1
ATOM 7742 C CA . LEU F 1 127 ? 19.30000 54.50800 31.91200 1.000 24.40293 126 LEU F CA 1
ATOM 7743 C C . LEU F 1 127 ? 19.05500 54.84700 30.45700 1.000 27.36907 126 LEU F C 1
ATOM 7744 O O . LEU F 1 127 ? 19.65300 55.79400 29.92400 1.000 25.70045 126 LEU F O 1
ATOM 7749 N N . GLY F 1 128 ? 18.17500 54.09600 29.81500 1.000 26.64004 127 GLY F N 1
ATOM 7750 C CA . GLY F 1 128 ? 17.84100 54.37700 28.43600 1.000 27.50856 127 GLY F CA 1
ATOM 7751 C C . GLY F 1 128 ? 17.04300 53.24100 27.85600 1.000 28.12179 127 GLY F C 1
ATOM 7752 O O . GLY F 1 128 ? 16.76500 52.22200 28.52400 1.000 26.11366 127 GLY F O 1
ATOM 7753 N N . GLU F 1 129 ? 16.73200 53.41600 26.57100 1.000 23.82917 128 GLU F N 1
ATOM 7754 C CA . GLU F 1 129 ? 15.91400 52.48500 25.80400 1.000 29.51143 128 GLU F CA 1
ATOM 7755 C C . GLU F 1 129 ? 16.54200 52.30000 24.44000 1.000 26.41896 128 GLU F C 1
ATOM 7756 O O . GLU F 1 129 ? 17.17900 53.21700 23.92700 1.000 25.91627 128 GLU F O 1
ATOM 7762 N N . PHE F 1 130 ? 16.38400 51.10900 23.85600 1.000 28.12969 129 PHE F N 1
ATOM 7763 C CA . PHE F 1 130 ? 16.76600 50.86100 22.46200 1.000 28.84030 129 PHE F CA 1
ATOM 7764 C C . PHE F 1 130 ? 15.89200 49.76800 21.84600 1.000 28.81398 129 PHE F C 1
ATOM 7765 O O . PHE F 1 130 ? 15.35000 48.88900 22.53800 1.000 27.04535 129 PHE F O 1
ATOM 7773 N N . PHE F 1 131 ? 15.83400 49.78100 20.51800 1.000 29.46406 130 PHE F N 1
ATOM 7774 C CA . PHE F 1 131 ? 15.16700 48.73300 19.74500 1.000 30.28784 130 PHE F CA 1
ATOM 7775 C C . PHE F 1 131 ? 16.20300 47.71600 19.29000 1.000 26.75584 130 PHE F C 1
ATOM 7776 O O . PHE F 1 131 ? 17.27100 48.07700 18.78600 1.000 26.00838 130 PHE F O 1
ATOM 7784 N N . ASN F 1 132 ? 15.92200 46.46300 19.52700 1.000 25.39252 131 ASN F N 1
ATOM 7785 C CA . ASN F 1 132 ? 16.74600 45.37700 19.02900 1.000 27.51383 131 ASN F CA 1
ATOM 7786 C C . ASN F 1 132 ? 16.05300 44.86500 17.78600 1.000 29.69830 131 ASN F C 1
ATOM 7787 O O . ASN F 1 132 ? 14.94000 44.33400 17.87000 1.000 26.59003 131 ASN F O 1
ATOM 7792 N N . ASN F 1 133 ? 16.69700 45.03200 16.63100 1.000 30.72737 132 ASN F N 1
ATOM 7793 C CA . ASN F 1 133 ? 16.06700 44.69400 15.35900 1.000 29.27719 132 ASN F CA 1
ATOM 7794 C C . ASN F 1 133 ? 16.31100 43.22600 15.06200 1.000 29.00348 132 ASN F C 1
ATOM 7795 O O . ASN F 1 133 ? 15.49100 42.37000 15.41900 1.000 30.08519 132 ASN F O 1
ATOM 7800 N N . LEU F 1 134 ? 17.45900 42.92700 14.44100 1.000 25.19513 133 LEU F N 1
ATOM 7801 C CA . LEU F 1 134 ? 17.80600 41.56000 14.08900 1.000 32.88552 133 LEU F CA 1
ATOM 7802 C C . LEU F 1 134 ? 18.89100 40.98600 14.99300 1.000 31.91172 133 LEU F C 1
ATOM 7803 O O . LEU F 1 134 ? 19.25700 39.82900 14.83800 1.000 34.19357 133 LEU F O 1
ATOM 7808 N N . GLY F 1 135 ? 19.40400 41.77100 15.92000 1.000 30.79580 134 GLY F N 1
ATOM 7809 C CA . GLY F 1 135 ? 20.48000 41.35800 16.77900 1.000 33.44348 134 GLY F CA 1
ATOM 7810 C C . GLY F 1 135 ? 21.82800 41.46600 16.12700 1.000 34.72258 134 GLY F C 1
ATOM 7811 O O . GLY F 1 135 ? 22.79100 40.86400 16.60200 1.000 34.84365 134 GLY F O 1
ATOM 7812 N N . GLU F 1 136 ? 21.94000 42.22600 15.05100 1.000 33.09871 135 GLU F N 1
ATOM 7813 C CA . GLU F 1 136 ? 23.19000 42.36300 14.32700 1.000 35.21212 135 GLU F CA 1
ATOM 7814 C C . GLU F 1 136 ? 23.82500 43.73800 14.48800 1.000 32.56706 135 GLU F C 1
ATOM 7815 O O . GLU F 1 136 ? 24.84500 44.02500 13.84700 1.000 36.14644 135 GLU F O 1
ATOM 7821 N N . ASP F 1 137 ? 23.26200 44.60100 15.33300 1.000 32.17228 136 ASP F N 1
ATOM 7822 C CA . ASP F 1 137 ? 23.81900 45.94600 15.50100 1.000 32.42231 136 ASP F CA 1
ATOM 7823 C C . ASP F 1 137 ? 24.90500 46.04800 16.58500 1.000 32.03279 136 ASP F C 1
ATOM 7824 O O . ASP F 1 137 ? 25.41200 47.15600 16.85300 1.000 29.16665 136 ASP F O 1
ATOM 7829 N N . GLY F 1 138 ? 25.30300 44.92700 17.18500 1.000 31.09057 137 GLY F N 1
ATOM 7830 C CA . GLY F 1 138 ? 26.42300 44.93000 18.10600 1.000 32.44336 137 GLY F CA 1
ATOM 7831 C C . GLY F 1 138 ? 26.03100 45.12200 19.56600 1.000 33.31715 137 GLY F C 1
ATOM 7832 O O . GLY F 1 138 ? 24.89000 44.92900 19.99300 1.000 30.76685 137 GLY F O 1
ATOM 7833 N N . GLU F 1 139 ? 27.01700 45.53900 20.34500 1.000 33.63035 138 GLU F N 1
ATOM 7834 C CA . GLU F 1 139 ? 26.83000 45.69400 21.77600 1.000 32.73287 138 GLU F CA 1
ATOM 7835 C C . GLU F 1 139 ? 26.18000 47.02900 22.11100 1.000 30.00623 138 GLU F C 1
ATOM 7836 O O . GLU F 1 139 ? 26.41000 48.04700 21.44800 1.000 25.85047 138 GLU F O 1
ATOM 7842 N N . VAL F 1 140 ? 25.38600 47.01800 23.18200 1.000 29.72462 139 VAL F N 1
ATOM 7843 C CA . VAL F 1 140 ? 24.84900 48.23200 23.79900 1.000 28.40867 139 VAL F CA 1
ATOM 7844 C C . VAL F 1 140 ? 25.53800 48.44000 25.14800 1.000 26.16103 139 VAL F C 1
ATOM 7845 O O . VAL F 1 140 ? 25.67000 47.50000 25.92800 1.000 28.41393 139 VAL F O 1
ATOM 7849 N N . GLU F 1 141 ? 26.01600 49.65400 25.39600 1.000 25.30040 140 GLU F N 1
ATOM 7850 C CA . GLU F 1 141 ? 26.70700 50.00800 26.65300 1.000 29.63776 140 GLU F CA 1
ATOM 7851 C C . GLU F 1 141 ? 25.80800 50.97600 27.41900 1.000 28.65344 140 GLU F C 1
ATOM 7852 O O . GLU F 1 141 ? 25.01600 51.62600 26.79300 1.000 28.08495 140 GLU F O 1
ATOM 7858 N N . MET F 1 142 ? 25.90600 51.00200 28.73200 1.000 22.49217 141 MET F N 1
ATOM 7859 C CA . MET F 1 142 ? 25.03700 51.84800 29.56600 1.000 22.64482 141 MET F CA 1
ATOM 7860 C C . MET F 1 142 ? 25.77600 52.19000 30.85200 1.000 26.94534 141 MET F C 1
ATOM 7861 O O . MET F 1 142 ? 26.55800 51.39400 31.26800 1.000 24.98194 141 MET F O 1
ATOM 7866 N N . ARG F 1 143 ? 25.50900 53.33100 31.45800 1.000 26.75321 142 ARG F N 1
ATOM 7867 C CA . ARG F 1 143 ? 26.13300 53.64700 32.75000 1.000 25.29251 142 ARG F CA 1
ATOM 7868 C C . ARG F 1 143 ? 25.41700 54.75100 33.50900 1.000 25.96364 142 ARG F C 1
ATOM 7869 O O . ARG F 1 143 ? 24.60100 55.41400 32.91100 1.000 23.83970 142 ARG F O 1
ATOM 7877 N N . LEU F 1 144 ? 25.64900 54.84300 34.80300 1.000 20.53667 143 LEU F N 1
ATOM 7878 C CA . LEU F 1 144 ? 25.20600 55.99800 35.59400 1.000 20.82355 143 LEU F CA 1
ATOM 7879 C C . LEU F 1 144 ? 26.52300 56.51900 36.15100 1.000 24.21869 143 LEU F C 1
ATOM 7880 O O . LEU F 1 144 ? 27.21900 55.71500 36.73200 1.000 21.36046 143 LEU F O 1
ATOM 7885 N N . MET F 1 145 ? 26.85800 57.78200 35.94200 1.000 21.87104 144 MET F N 1
ATOM 7886 C CA . MET F 1 145 ? 28.12600 58.28500 36.42800 1.000 26.20841 144 MET F CA 1
ATOM 7887 C C . MET F 1 145 ? 27.96300 59.67900 37.02600 1.000 26.76374 144 MET F C 1
ATOM 7888 O O . MET F 1 145 ? 27.02500 60.38200 36.71300 1.000 22.53691 144 MET F O 1
ATOM 7893 N N . GLU F 1 146 ? 28.84900 59.99700 37.93300 1.000 21.27887 145 GLU F N 1
ATOM 7894 C CA . GLU F 1 146 ? 29.03800 61.36500 38.41700 1.000 26.49002 145 GLU F CA 1
ATOM 7895 C C . GLU F 1 146 ? 30.54800 61.59000 38.57500 1.000 28.38498 145 GLU F C 1
ATOM 7896 O O . GLU F 1 146 ? 31.19300 61.03500 39.49000 1.000 24.80824 145 GLU F O 1
ATOM 7902 N N . ILE F 1 147 ? 31.14400 62.33700 37.63300 1.000 31.36692 146 ILE F N 1
ATOM 7903 C CA . ILE F 1 147 ? 32.61400 62.39600 37.56600 1.000 31.33797 146 ILE F CA 1
ATOM 7904 C C . ILE F 1 147 ? 33.13600 63.81300 37.76700 1.000 35.33582 146 ILE F C 1
ATOM 7905 O O . ILE F 1 147 ? 34.19200 64.18300 37.23600 1.000 36.90179 146 ILE F O 1
ATOM 7910 N N . ASN F 1 148 ? 32.41100 64.60000 38.55100 1.000 32.21965 147 ASN F N 1
ATOM 7911 C CA . ASN F 1 148 ? 32.86400 65.92300 38.94500 1.000 36.71756 147 ASN F CA 1
ATOM 7912 C C . ASN F 1 148 ? 33.92700 65.77200 40.03200 1.000 40.23904 147 ASN F C 1
ATOM 7913 O O . ASN F 1 148 ? 33.61100 65.43300 41.17800 1.000 35.30950 147 ASN F O 1
ATOM 7918 N N . ASP F 1 149 ? 35.17800 66.07000 39.65600 1.000 42.04188 148 ASP F N 1
ATOM 7919 C CA . ASP F 1 149 ? 36.35200 65.70400 40.47000 1.000 46.79245 148 ASP F CA 1
ATOM 7920 C C . ASP F 1 149 ? 36.29600 66.23100 41.88700 1.000 44.83959 148 ASP F C 1
ATOM 7921 O O . ASP F 1 149 ? 37.07500 65.77600 42.74600 1.000 45.65547 148 ASP F O 1
ATOM 7926 N N . LYS F 1 150 ? 35.46800 67.23700 42.15200 1.000 41.41549 149 LYS F N 1
ATOM 7927 C CA . LYS F 1 150 ? 35.55400 68.02600 43.35600 1.000 44.48428 149 LYS F CA 1
ATOM 7928 C C . LYS F 1 150 ? 34.41900 67.78900 44.33900 1.000 41.37865 149 LYS F C 1
ATOM 7929 O O . LYS F 1 150 ? 34.24900 68.57300 45.26300 1.000 41.15230 149 LYS F O 1
ATOM 7935 N N . THR F 1 151 ? 33.66600 66.71600 44.18600 1.000 36.77283 150 THR F N 1
ATOM 7936 C CA . THR F 1 151 ? 32.67500 66.32500 45.17200 1.000 34.45939 150 THR F CA 1
ATOM 7937 C C . THR F 1 151 ? 32.90000 64.86600 45.51900 1.000 31.77486 150 THR F C 1
ATOM 7938 O O . THR F 1 151 ? 33.33900 64.06700 44.67800 1.000 29.97201 150 THR F O 1
ATOM 7942 N N . TRP F 1 152 ? 32.60900 64.53200 46.76000 1.000 29.94043 151 TRP F N 1
ATOM 7943 C CA . TRP F 1 152 ? 32.52500 63.14500 47.20300 1.000 29.41932 151 TRP F CA 1
ATOM 7944 C C . TRP F 1 152 ? 31.09500 62.64200 47.06400 1.000 28.51921 151 TRP F C 1
ATOM 7945 O O . TRP F 1 152 ? 30.19000 63.12600 47.73700 1.000 29.85095 151 TRP F O 1
ATOM 7956 N N . LYS F 1 153 ? 30.91100 61.61100 46.25500 1.000 23.99498 152 LYS F N 1
ATOM 7957 C CA . LYS F 1 153 ? 29.61300 60.97500 46.12100 1.000 24.29502 152 LYS F CA 1
ATOM 7958 C C . LYS F 1 153 ? 29.58900 59.88100 47.17200 1.000 26.18735 152 LYS F C 1
ATOM 7959 O O . LYS F 1 153 ? 30.62900 59.26800 47.46000 1.000 26.60582 152 LYS F O 1
ATOM 7965 N N . SER F 1 154 ? 28.41200 59.65900 47.77400 1.000 21.98948 153 SER F N 1
ATOM 7966 C CA . SER F 1 154 ? 28.30300 58.65700 48.82200 1.000 26.15840 153 SER F CA 1
ATOM 7967 C C . SER F 1 154 ? 26.87200 58.18200 48.97600 1.000 25.23987 153 SER F C 1
ATOM 7968 O O . SER F 1 154 ? 25.96300 58.97900 48.88000 1.000 22.96065 153 SER F O 1
ATOM 7971 N N . GLY F 1 155 ? 26.68800 56.89600 49.21800 1.000 22.87643 154 GLY F N 1
ATOM 7972 C CA . GLY F 1 155 ? 25.42400 56.39200 49.74500 1.000 26.90059 154 GLY F CA 1
ATOM 7973 C C . GLY F 1 155 ? 24.48700 55.74000 48.73600 1.000 27.46119 154 GLY F C 1
ATOM 7974 O O . GLY F 1 155 ? 23.26100 55.67200 48.98000 1.000 27.31643 154 GLY F O 1
ATOM 7975 N N . ILE F 1 156 ? 25.01700 55.24100 47.62700 1.000 24.08183 155 ILE F N 1
ATOM 7976 C CA . ILE F 1 156 ? 24.25100 54.40600 46.72300 1.000 26.50055 155 ILE F CA 1
ATOM 7977 C C . ILE F 1 156 ? 24.66900 52.96200 46.95800 1.000 26.19525 155 ILE F C 1
ATOM 7978 O O . ILE F 1 156 ? 25.83900 52.66800 47.20400 1.000 24.66085 155 ILE F O 1
ATOM 7983 N N . ILE F 1 157 ? 23.68400 52.07600 47.00500 1.000 24.19764 156 ILE F N 1
ATOM 7984 C CA . ILE F 1 157 ? 23.90100 50.63600 47.07800 1.000 22.30794 156 ILE F CA 1
ATOM 7985 C C . ILE F 1 157 ? 23.47600 50.06100 45.74700 1.000 25.08985 156 ILE F C 1
ATOM 7986 O O . ILE F 1 157 ? 22.30300 50.19200 45.36100 1.000 21.17096 156 ILE F O 1
ATOM 7991 N N . VAL F 1 158 ? 24.42600 49.41300 45.05500 1.000 20.17347 157 VAL F N 1
ATOM 7992 C CA . VAL F 1 158 ? 24.22400 48.94900 43.68400 1.000 23.11067 157 VAL F CA 1
ATOM 7993 C C . VAL F 1 158 ? 23.89300 47.46800 43.71600 1.000 22.95012 157 VAL F C 1
ATOM 7994 O O . VAL F 1 158 ? 24.67500 46.65400 44.22000 1.000 24.54505 157 VAL F O 1
ATOM 7998 N N . LYS F 1 159 ? 22.72600 47.10700 43.16500 1.000 22.77642 158 LYS F N 1
ATOM 7999 C CA . LYS F 1 159 ? 22.26000 45.72600 43.07100 1.000 25.51359 158 LYS F CA 1
ATOM 8000 C C . LYS F 1 159 ? 22.55000 45.17900 41.69100 1.000 23.41597 158 LYS F C 1
ATOM 8001 O O . LYS F 1 159 ? 23.04500 44.09600 41.63000 1.000 24.47662 158 LYS F O 1
ATOM 8007 N N . GLY F 1 160 ? 22.35600 45.95400 40.62000 1.000 25.64255 159 GLY F N 1
ATOM 8008 C CA . GLY F 1 160 ? 22.56500 45.46500 39.26900 1.000 25.49253 159 GLY F CA 1
ATOM 8009 C C . GLY F 1 160 ? 21.81500 46.26500 38.22500 1.000 25.31093 159 GLY F C 1
ATOM 8010 O O . GLY F 1 160 ? 21.24500 47.29400 38.50300 1.000 24.91615 159 GLY F O 1
ATOM 8011 N N . PHE F 1 161 ? 21.88900 45.78900 36.98500 1.000 25.43726 160 PHE F N 1
ATOM 8012 C CA . PHE F 1 161 ? 21.19100 46.36200 35.83300 1.000 24.98457 160 PHE F CA 1
ATOM 8013 C C . PHE F 1 161 ? 20.09800 45.39000 35.42900 1.000 26.78742 160 PHE F C 1
ATOM 8014 O O . PHE F 1 161 ? 20.36500 44.19700 35.22000 1.000 26.05576 160 PHE F O 1
ATOM 8022 N N . ASP F 1 162 ? 18.88200 45.91400 35.28800 1.000 22.67377 161 ASP F N 1
ATOM 8023 C CA . ASP F 1 162 ? 17.71200 45.17200 34.84100 1.000 29.14560 161 ASP F CA 1
ATOM 8024 C C . ASP F 1 162 ? 17.50700 45.52900 33.37300 1.000 27.85071 161 ASP F C 1
ATOM 8025 O O . ASP F 1 162 ? 17.31100 46.70500 33.02400 1.000 26.52423 161 ASP F O 1
ATOM 8030 N N . ILE F 1 163 ? 17.60600 44.53800 32.50400 1.000 26.87691 162 ILE F N 1
ATOM 8031 C CA . ILE F 1 163 ? 17.37200 44.75400 31.07900 1.000 26.32684 162 ILE F CA 1
ATOM 8032 C C . ILE F 1 163 ? 16.04500 44.09400 30.75200 1.000 31.60905 162 ILE F C 1
ATOM 8033 O O . ILE F 1 163 ? 15.97200 42.85800 30.70900 1.000 31.25375 162 ILE F O 1
ATOM 8038 N N . ARG F 1 164 ? 14.99700 44.90100 30.52500 1.000 26.32947 163 ARG F N 1
ATOM 8039 C CA . ARG F 1 164 ? 13.62000 44.44400 30.38200 1.000 29.39300 163 ARG F CA 1
ATOM 8040 C C . ARG F 1 164 ? 13.03000 44.88700 29.04200 1.000 29.90885 163 ARG F C 1
ATOM 8041 O O . ARG F 1 164 ? 13.21900 46.04000 28.61500 1.000 25.75572 163 ARG F O 1
ATOM 8049 N N . PRO F 1 165 ? 12.23900 44.03100 28.39700 1.000 30.52734 164 PRO F N 1
ATOM 8050 C CA . PRO F 1 165 ? 11.46300 44.49400 27.22500 1.000 34.77785 164 PRO F CA 1
ATOM 8051 C C . PRO F 1 165 ? 10.38700 45.49900 27.60900 1.000 34.65942 164 PRO F C 1
ATOM 8052 O O . PRO F 1 165 ? 9.74600 45.38000 28.65100 1.000 35.43846 164 PRO F O 1
ATOM 8056 N N . ASN F 1 166 ? 10.23000 46.52400 26.78500 1.000 37.04655 165 ASN F N 1
ATOM 8057 C CA . ASN F 1 166 ? 9.20600 47.52300 27.01200 1.000 39.82056 165 ASN F CA 1
ATOM 8058 C C . ASN F 1 166 ? 7.77400 46.99800 26.83200 1.000 52.12730 165 ASN F C 1
ATOM 8059 O O . ASN F 1 166 ? 7.54400 46.11300 26.01000 1.000 54.88026 165 ASN F O 1
ATOM 8065 N N . GLN G 1 3 ? 3.75400 41.71500 24.67400 1.000 76.35652 2 GLN G N 1
ATOM 8066 C CA . GLN G 1 3 ? 3.87400 42.88300 25.58300 1.000 69.02143 2 GLN G CA 1
ATOM 8067 C C . GLN G 1 3 ? 2.59300 42.94500 26.42300 1.000 65.26309 2 GLN G C 1
ATOM 8068 O O . GLN G 1 3 ? 1.71800 42.09300 26.20300 1.000 64.66565 2 GLN G O 1
ATOM 8074 N N . GLY G 1 4 ? 2.48400 43.89500 27.34500 1.000 52.27995 3 GLY G N 1
ATOM 8075 C CA . GLY G 1 4 ? 1.32400 43.98700 28.25200 1.000 47.53201 3 GLY G CA 1
ATOM 8076 C C . GLY G 1 4 ? 0.05300 44.51800 27.61500 1.000 48.78480 3 GLY G C 1
ATOM 8077 O O . GLY G 1 4 ? 0.17000 45.15800 26.56600 1.000 48.76111 3 GLY G O 1
ATOM 8078 N N . GLN G 1 5 ? -1.11200 44.24400 28.20900 1.000 43.13675 4 GLN G N 1
ATOM 8079 C CA . GLN G 1 5 ? -2.42900 44.76900 27.75900 1.000 42.04715 4 GLN G CA 1
ATOM 8080 C C . GLN G 1 5 ? -2.92800 45.75300 28.82400 1.000 38.34407 4 GLN G C 1
ATOM 8081 O O . GLN G 1 5 ? -2.32700 45.76500 29.87100 1.000 38.82834 4 GLN G O 1
ATOM 8087 N N . TRP G 1 6 ? -3.96400 46.55200 28.56700 1.000 37.02023 5 TRP G N 1
ATOM 8088 C CA . TRP G 1 6 ? -4.41600 47.61500 29.43500 1.000 32.31703 5 TRP G CA 1
ATOM 8089 C C . TRP G 1 6 ? -5.93400 47.65000 29.42600 1.000 33.14345 5 TRP G C 1
ATOM 8090 O O . TRP G 1 6 ? -6.54900 47.61400 28.35700 1.000 27.97441 5 TRP G O 1
ATOM 8101 N N . ILE G 1 7 ? -6.54300 47.73200 30.59800 1.000 26.77426 6 ILE G N 1
ATOM 8102 C CA . ILE G 1 7 ? -7.98600 47.93400 30.71800 1.000 29.31667 6 ILE G CA 1
ATOM 8103 C C . ILE G 1 7 ? -8.18100 49.27900 31.40600 1.000 31.19058 6 ILE G C 1
ATOM 8104 O O . ILE G 1 7 ? -7.85500 49.43100 32.59300 1.000 25.48990 6 ILE G O 1
ATOM 8109 N N . ALA G 1 8 ? -8.76000 50.23700 30.68200 1.000 25.72151 7 ALA G N 1
ATOM 8110 C CA . ALA G 1 8 ? -9.00600 51.56300 31.21800 1.000 28.59553 7 ALA G CA 1
ATOM 8111 C C . ALA G 1 8 ? -10.14500 51.51600 32.22600 1.000 29.22982 7 ALA G C 1
ATOM 8112 O O . ALA G 1 8 ? -10.95700 50.59500 32.22400 1.000 26.16103 7 ALA G O 1
ATOM 8114 N N . ALA G 1 9 ? -10.14200 52.51600 33.12600 1.000 25.17933 8 ALA G N 1
ATOM 8115 C CA . ALA G 1 9 ? -11.13100 52.62500 34.19200 1.000 27.60857 8 ALA G CA 1
ATOM 8116 C C . ALA G 1 9 ? -12.55900 52.54100 33.66800 1.000 28.74292 8 ALA G C 1
ATOM 8117 O O . ALA G 1 9 ? -13.38500 51.83000 34.25600 1.000 26.97165 8 ALA G O 1
ATOM 8119 N N . ARG G 1 10 ? -12.83900 53.18200 32.52000 1.000 29.69303 9 ARG G N 1
ATOM 8120 C CA . ARG G 1 10 ? -14.17900 53.14900 31.93100 1.000 30.88791 9 ARG G CA 1
ATOM 8121 C C . ARG G 1 10 ? -14.64200 51.74100 31.56800 1.000 29.72462 9 ARG G C 1
ATOM 8122 O O . ARG G 1 10 ? -15.85400 51.49300 31.55600 1.000 28.40604 9 ARG G O 1
ATOM 8130 N N . ASP G 1 11 ? -13.71900 50.80300 31.28300 1.000 26.76637 10 ASP G N 1
ATOM 8131 C CA . ASP G 1 11 ? -14.07800 49.43400 30.91700 1.000 28.95084 10 ASP G CA 1
ATOM 8132 C C . ASP G 1 11 ? -14.02700 48.45500 32.07900 1.000 30.20889 10 ASP G C 1
ATOM 8133 O O . ASP G 1 11 ? -14.30000 47.25700 31.89100 1.000 29.44564 10 ASP G O 1
ATOM 8138 N N . LEU G 1 12 ? -13.64000 48.91500 33.26500 1.000 23.85812 11 LEU G N 1
ATOM 8139 C CA . LEU G 1 12 ? -13.73700 48.06800 34.44000 1.000 27.22168 11 LEU G CA 1
ATOM 8140 C C . LEU G 1 12 ? -15.16800 48.08400 34.96500 1.000 26.00049 11 LEU G C 1
ATOM 8141 O O . LEU G 1 12 ? -15.94600 48.98400 34.67500 1.000 27.65595 11 LEU G O 1
ATOM 8146 N N . SER G 1 13 ? -15.49300 47.09900 35.79100 1.000 27.56646 12 SER G N 1
ATOM 8147 C CA . SER G 1 13 ? -16.76100 47.04500 36.51900 1.000 26.98481 12 SER G CA 1
ATOM 8148 C C . SER G 1 13 ? -16.51800 47.61000 37.89700 1.000 25.95574 12 SER G C 1
ATOM 8149 O O . SER G 1 13 ? -15.97800 46.92700 38.77000 1.000 26.06365 12 SER G O 1
ATOM 8152 N N . ILE G 1 14 ? -16.83000 48.88600 38.07200 1.000 26.19525 13 ILE G N 1
ATOM 8153 C CA . ILE G 1 14 ? -16.62000 49.58800 39.32700 1.000 24.17658 13 ILE G CA 1
ATOM 8154 C C . ILE G 1 14 ? -17.99200 49.84600 39.95100 1.000 28.47447 13 ILE G C 1
ATOM 8155 O O . ILE G 1 14 ? -18.81000 50.58100 39.39500 1.000 27.08483 13 ILE G O 1
ATOM 8160 N N . THR G 1 15 ? -18.24100 49.26600 41.10500 1.000 24.11868 14 THR G N 1
ATOM 8161 C CA . THR G 1 15 ? -19.56700 49.30800 41.71100 1.000 26.41106 14 THR G CA 1
ATOM 8162 C C . THR G 1 15 ? -20.00400 50.74400 41.95300 1.000 26.46633 14 THR G C 1
ATOM 8163 O O . THR G 1 15 ? -19.31700 51.51300 42.63800 1.000 22.68430 14 THR G O 1
ATOM 8167 N N . TRP G 1 16 ? -21.12900 51.09500 41.31200 1.000 22.98697 15 TRP G N 1
ATOM 8168 C CA . TRP G 1 16 ? -21.83100 52.37200 41.49600 1.000 25.55043 15 TRP G CA 1
ATOM 8169 C C . TRP G 1 16 ? -20.98400 53.53600 41.02100 1.000 24.61874 15 TRP G C 1
ATOM 8170 O O . TRP G 1 16 ? -21.17500 54.65700 41.46300 1.000 23.09751 15 TRP G O 1
ATOM 8181 N N . VAL G 1 17 ? -20.12100 53.28200 40.03100 1.000 22.67377 16 VAL G N 1
ATOM 8182 C CA . VAL G 1 17 ? -19.23400 54.29600 39.49600 1.000 25.84784 16 VAL G CA 1
ATOM 8183 C C . VAL G 1 17 ? -20.01000 55.37000 38.74400 1.000 27.83228 16 VAL G C 1
ATOM 8184 O O . VAL G 1 17 ? -19.50000 56.48700 38.57500 1.000 29.28509 16 VAL G O 1
ATOM 8188 N N . ASP G 1 18 ? -21.25100 55.08500 38.32500 1.000 25.70045 17 ASP G N 1
ATOM 8189 C CA . ASP G 1 18 ? -22.12300 56.07800 37.70100 1.000 28.73502 17 ASP G CA 1
ATOM 8190 C C . ASP G 1 18 ? -22.90900 56.92200 38.71800 1.000 31.35113 17 ASP G C 1
ATOM 8191 O O . ASP G 1 18 ? -23.74200 57.73900 38.31700 1.000 30.59314 17 ASP G O 1
ATOM 8196 N N . ASN G 1 19 ? -22.65700 56.79100 40.00900 1.000 25.02405 18 ASN G N 1
ATOM 8197 C CA . ASN G 1 19 ? -23.39900 57.56300 40.99900 1.000 24.51347 18 ASN G CA 1
ATOM 8198 C C . ASN G 1 19 ? -22.55300 58.74100 41.44800 1.000 27.66121 18 ASN G C 1
ATOM 8199 O O . ASN G 1 19 ? -21.61200 58.54600 42.25100 1.000 31.21164 18 ASN G O 1
ATOM 8204 N N . PRO G 1 20 ? -22.90000 59.97700 41.05800 1.000 30.79580 19 PRO G N 1
ATOM 8205 C CA . PRO G 1 20 ? -22.01400 61.12000 41.37100 1.000 30.05097 19 PRO G CA 1
ATOM 8206 C C . PRO G 1 20 ? -21.85600 61.42200 42.82300 1.000 28.65607 19 PRO G C 1
ATOM 8207 O O . PRO G 1 20 ? -20.97000 62.20400 43.19300 1.000 28.01389 19 PRO G O 1
ATOM 8211 N N . GLN G 1 21 ? -22.69700 60.86300 43.66500 1.000 29.66145 20 GLN G N 1
ATOM 8212 C CA . GLN G 1 21 ? -22.50600 61.00500 45.09700 1.000 30.62999 20 GLN G CA 1
ATOM 8213 C C . GLN G 1 21 ? -21.33500 60.17700 45.59000 1.000 31.61695 20 GLN G C 1
ATOM 8214 O O . GLN G 1 21 ? -20.81100 60.42800 46.67400 1.000 29.48775 20 GLN G O 1
ATOM 8220 N N . TYR G 1 22 ? -20.95700 59.15200 44.85100 1.000 25.28987 21 TYR G N 1
ATOM 8221 C CA . TYR G 1 22 ? -19.91300 58.23600 45.27200 1.000 28.90347 21 TYR G CA 1
ATOM 8222 C C . TYR G 1 22 ? -18.62700 58.37600 44.47300 1.000 26.79532 21 TYR G C 1
ATOM 8223 O O . TYR G 1 22 ? -17.53400 58.29000 45.03600 1.000 27.42434 21 TYR G O 1
ATOM 8232 N N . TRP G 1 23 ? -18.73100 58.60000 43.16900 1.000 26.26894 22 TRP G N 1
ATOM 8233 C CA . TRP G 1 23 ? -17.58200 58.65700 42.28900 1.000 28.42972 22 TRP G CA 1
ATOM 8234 C C . TRP G 1 23 ? -17.66200 59.88400 41.39600 1.000 28.53237 22 TRP G C 1
ATOM 8235 O O . TRP G 1 23 ? -18.75200 60.30300 40.98300 1.000 25.92153 22 TRP G O 1
ATOM 8246 N N . THR G 1 24 ? -16.49400 60.44500 41.07300 1.000 31.47746 23 THR G N 1
ATOM 8247 C CA . THR G 1 24 ? -16.41400 61.56000 40.13900 1.000 29.55354 23 THR G CA 1
ATOM 8248 C C . THR G 1 24 ? -15.47400 61.17200 39.01100 1.000 31.79329 23 THR G C 1
ATOM 8249 O O . THR G 1 24 ? -14.31000 60.84400 39.25500 1.000 27.56646 23 THR G O 1
ATOM 8253 N N . TRP G 1 25 ? -15.97600 61.17100 37.78500 1.000 29.24824 24 TRP G N 1
ATOM 8254 C CA . TRP G 1 25 ? -15.11400 60.97300 36.62300 1.000 31.65380 24 TRP G CA 1
ATOM 8255 C C . TRP G 1 25 ? -14.40600 62.29700 36.30100 1.000 34.12514 24 TRP G C 1
ATOM 8256 O O . TRP G 1 25 ? -15.03200 63.36500 36.26300 1.000 33.08818 24 TRP G O 1
ATOM 8267 N N . LYS G 1 26 ? -13.09800 62.24000 36.08200 1.000 31.04056 25 LYS G N 1
ATOM 8268 C CA . LYS G 1 26 ? -12.38200 63.41800 35.63900 1.000 36.52017 25 LYS G CA 1
ATOM 8269 C C . LYS G 1 26 ? -11.33300 63.02800 34.60800 1.000 37.69663 25 LYS G C 1
ATOM 8270 O O . LYS G 1 26 ? -10.92900 61.87200 34.49100 1.000 35.42267 25 LYS G O 1
ATOM 8276 N N . THR G 1 27 ? -10.93600 64.02500 33.83600 1.000 37.27552 26 THR G N 1
ATOM 8277 C CA . THR G 1 27 ? -10.02200 63.88200 32.69500 1.000 45.53704 26 THR G CA 1
ATOM 8278 C C . THR G 1 27 ? -8.61700 64.33000 33.09100 1.000 47.88995 26 THR G C 1
ATOM 8279 O O . THR G 1 27 ? -8.49100 65.43700 33.54300 1.000 49.41908 26 THR G O 1
ATOM 8283 N N . VAL G 1 28 ? -7.69300 63.57400 32.94800 1.000 49.46909 27 VAL G N 1
ATOM 8284 C CA . VAL G 1 28 ? -6.27900 63.90300 33.10500 1.000 54.30651 27 VAL G CA 1
ATOM 8285 C C . VAL G 1 28 ? -5.58700 63.79400 31.74800 1.000 58.42806 27 VAL G C 1
ATOM 8286 O O . VAL G 1 28 ? -5.98600 63.02300 30.87400 1.000 57.88326 27 VAL G O 1
ATOM 8290 N N . ASP G 1 29 ? -4.58400 64.62900 31.51900 1.000 62.48381 28 ASP G N 1
ATOM 8291 C CA . ASP G 1 29 ? -3.91400 64.70700 30.22900 1.000 63.67606 28 ASP G CA 1
ATOM 8292 C C . ASP G 1 29 ? -3.16200 63.41200 29.88600 1.000 65.86316 28 ASP G C 1
ATOM 8293 O O . ASP G 1 29 ? -2.43200 62.90300 30.74100 1.000 64.71039 28 ASP G O 1
ATOM 8295 N N . PRO G 1 30 ? -3.25700 62.89000 28.65000 1.000 68.26345 29 PRO G N 1
ATOM 8296 C CA . PRO G 1 30 ? -4.02200 63.40200 27.51400 1.000 69.39253 29 PRO G CA 1
ATOM 8297 C C . PRO G 1 30 ? -5.36300 62.67800 27.31200 1.000 70.09788 29 PRO G C 1
ATOM 8298 O O . PRO G 1 30 ? -5.41500 61.57200 26.77900 1.000 71.04799 29 PRO G O 1
ATOM 8302 N N . ASN G 1 31 ? -6.47100 63.32500 27.67500 1.000 68.80035 30 ASN G N 1
ATOM 8303 C CA . ASN G 1 31 ? -7.83400 62.81500 27.46100 1.000 67.70285 30 ASN G CA 1
ATOM 8304 C C . ASN G 1 31 ? -8.09400 61.42900 28.07600 1.000 62.88649 30 ASN G C 1
ATOM 8305 O O . ASN G 1 31 ? -8.86700 60.62900 27.54700 1.000 61.72845 30 ASN G O 1
ATOM 8310 N N . ILE G 1 32 ? -7.45600 61.14900 29.21100 1.000 59.80454 31 ILE G N 1
ATOM 8311 C CA . ILE G 1 32 ? -7.61800 59.91200 29.97000 1.000 54.29862 31 ILE G CA 1
ATOM 8312 C C . ILE G 1 32 ? -8.66000 60.14600 31.06000 1.000 48.07945 31 ILE G C 1
ATOM 8313 O O . ILE G 1 32 ? -8.49900 61.01000 31.91300 1.000 45.20279 31 ILE G O 1
ATOM 8318 N N . GLU G 1 33 ? -9.75200 59.30400 31.07500 1.000 43.60260 32 GLU G N 1
ATOM 8319 C CA . GLU G 1 33 ? -10.70300 59.43600 32.16500 1.000 41.81291 32 GLU G CA 1
ATOM 8320 C C . GLU G 1 33 ? -10.34700 58.50300 33.31600 1.000 35.52531 32 GLU G C 1
ATOM 8321 O O . GLU G 1 33 ? -9.97200 57.33900 33.11800 1.000 34.08567 32 GLU G O 1
ATOM 8327 N N . VAL G 1 34 ? -10.44000 59.03700 34.52600 1.000 32.91184 33 VAL G N 1
ATOM 8328 C CA . VAL G 1 34 ? -10.18900 58.25700 35.72100 1.000 31.61958 33 VAL G CA 1
ATOM 8329 C C . VAL G 1 34 ? -11.36900 58.47800 36.64700 1.000 30.81159 33 VAL G C 1
ATOM 8330 O O . VAL G 1 34 ? -12.09400 59.47500 36.54500 1.000 31.34323 33 VAL G O 1
ATOM 8334 N N . ALA G 1 35 ? -11.55600 57.53900 37.55500 1.000 29.57723 34 ALA G N 1
ATOM 8335 C CA . ALA G 1 35 ? -12.67300 57.57500 38.49200 1.000 28.72713 34 ALA G CA 1
ATOM 8336 C C . ALA G 1 35 ? -12.17200 57.84800 39.89700 1.000 28.06915 34 ALA G C 1
ATOM 8337 O O . ALA G 1 35 ? -11.49200 57.00000 40.49500 1.000 27.33749 34 ALA G O 1
ATOM 8339 N N . GLU G 1 36 ? -12.54900 58.99900 40.45700 1.000 28.32708 35 GLU G N 1
ATOM 8340 C CA . GLU G 1 36 ? -12.13600 59.37000 41.81400 1.000 28.42183 35 GLU G CA 1
ATOM 8341 C C . GLU G 1 36 ? -13.23900 59.03500 42.81700 1.000 26.76374 35 GLU G C 1
ATOM 8342 O O . GLU G 1 36 ? -14.37200 59.46800 42.65200 1.000 26.93481 35 GLU G O 1
ATOM 8348 N N . LEU G 1 37 ? -12.88200 58.32400 43.87600 1.000 26.85848 36 LEU G N 1
ATOM 8349 C CA . LEU G 1 37 ? -13.81000 57.89500 44.91300 1.000 27.49014 36 LEU G CA 1
ATOM 8350 C C . LEU G 1 37 ? -14.01500 58.98400 45.97000 1.000 29.32194 36 LEU G C 1
ATOM 8351 O O . LEU G 1 37 ? -13.09800 59.35300 46.71500 1.000 29.35089 36 LEU G O 1
ATOM 8356 N N . ARG G 1 38 ? -15.24100 59.49300 46.02400 1.000 28.75345 37 ARG G N 1
ATOM 8357 C CA . ARG G 1 38 ? -15.64100 60.41700 47.06900 1.000 31.42219 37 ARG G CA 1
ATOM 8358 C C . ARG G 1 38 ? -16.01600 59.65600 48.33200 1.000 31.03004 37 ARG G C 1
ATOM 8359 O O . ARG G 1 38 ? -15.53800 59.97100 49.41800 1.000 31.61695 37 ARG G O 1
ATOM 8367 N N . ARG G 1 39 ? -16.87500 58.65000 48.21200 1.000 30.51155 38 ARG G N 1
ATOM 8368 C CA . ARG G 1 39 ? -17.22600 57.80000 49.34100 1.000 29.20613 38 ARG G CA 1
ATOM 8369 C C . ARG G 1 39 ? -18.03200 56.63900 48.81000 1.000 28.73502 38 ARG G C 1
ATOM 8370 O O . ARG G 1 39 ? -18.80500 56.80800 47.86700 1.000 28.06389 38 ARG G O 1
ATOM 8378 N N . VAL G 1 40 ? -17.82000 55.46000 49.39300 1.000 24.37134 39 VAL G N 1
ATOM 8379 C CA . VAL G 1 40 ? -18.63000 54.30900 49.06200 1.000 24.91088 39 VAL G CA 1
ATOM 8380 C C . VAL G 1 40 ? -18.46100 53.29500 50.17800 1.000 28.38761 39 VAL G C 1
ATOM 8381 O O . VAL G 1 40 ? -17.40200 53.20900 50.81200 1.000 26.16630 39 VAL G O 1
ATOM 8385 N N . ALA G 1 41 ? -19.52900 52.54800 50.44700 1.000 26.31631 40 ALA G N 1
ATOM 8386 C CA . ALA G 1 41 ? -19.50600 51.51000 51.46800 1.000 29.92464 40 ALA G CA 1
ATOM 8387 C C . ALA G 1 41 ? -19.10800 50.16800 50.90000 1.000 28.99821 40 ALA G C 1
ATOM 8388 O O . ALA G 1 41 ? -18.59200 49.33800 51.66100 1.000 26.70847 40 ALA G O 1
ATOM 8390 N N . TRP G 1 42 ? -19.36100 49.95000 49.59800 1.000 21.74208 41 TRP G N 1
ATOM 8391 C CA . TRP G 1 42 ? -19.08200 48.70400 48.89100 1.000 24.77139 41 TRP G CA 1
ATOM 8392 C C . TRP G 1 42 ? -18.11400 49.09300 47.79000 1.000 29.82726 41 TRP G C 1
ATOM 8393 O O . TRP G 1 42 ? -18.50800 49.58500 46.73100 1.000 24.67927 41 TRP G O 1
ATOM 8404 N N . LEU G 1 43 ? -16.82500 48.93600 48.07200 1.000 24.92141 42 LEU G N 1
ATOM 8405 C CA . LEU G 1 43 ? -15.79800 49.25400 47.09000 1.000 25.51885 42 LEU G CA 1
ATOM 8406 C C . LEU G 1 43 ? -15.48300 47.98800 46.32400 1.000 26.83743 42 LEU G C 1
ATOM 8407 O O . LEU G 1 43 ? -15.03600 47.00000 46.91600 1.000 26.37685 42 LEU G O 1
ATOM 8412 N N . ASP G 1 44 ? -15.72700 47.98700 45.02000 1.000 28.40604 43 ASP G N 1
ATOM 8413 C CA . ASP G 1 44 ? -15.40600 46.81800 44.21700 1.000 24.45820 43 ASP G CA 1
ATOM 8414 C C . ASP G 1 44 ? -14.94700 47.31100 42.86300 1.000 27.73490 43 ASP G C 1
ATOM 8415 O O . ASP G 1 44 ? -15.72000 47.98900 42.17000 1.000 24.48188 43 ASP G O 1
ATOM 8420 N N . ILE G 1 45 ? -13.68000 47.01700 42.53300 1.000 23.70811 44 ILE G N 1
ATOM 8421 C CA . ILE G 1 45 ? -13.04800 47.41100 41.27900 1.000 24.87140 44 ILE G CA 1
ATOM 8422 C C . ILE G 1 45 ? -12.63800 46.11600 40.58700 1.000 25.81362 44 ILE G C 1
ATOM 8423 O O . ILE G 1 45 ? -11.68200 45.47500 40.97700 1.000 24.81877 44 ILE G O 1
ATOM 8428 N N . TYR G 1 46 ? -13.34500 45.70700 39.55800 1.000 23.15804 45 TYR G N 1
ATOM 8429 C CA . TYR G 1 46 ? -13.29500 44.36400 38.99100 1.000 24.71875 45 TYR G CA 1
ATOM 8430 C C . TYR G 1 46 ? -12.99100 44.42900 37.49800 1.000 27.90861 45 TYR G C 1
ATOM 8431 O O . TYR G 1 46 ? -13.39600 45.36500 36.79900 1.000 27.32959 45 TYR G O 1
ATOM 8440 N N . GLY G 1 47 ? -12.28700 43.41100 37.02700 1.000 24.32923 46 GLY G N 1
ATOM 8441 C CA . GLY G 1 47 ? -12.02400 43.23200 35.61700 1.000 28.58501 46 GLY G CA 1
ATOM 8442 C C . GLY G 1 47 ? -11.95900 41.75000 35.31800 1.000 31.45640 46 GLY G C 1
ATOM 8443 O O . GLY G 1 47 ? -11.73400 40.91700 36.19200 1.000 28.64291 46 GLY G O 1
ATOM 8444 N N . LYS G 1 48 ? -12.07800 41.44100 34.03800 1.000 32.49337 47 LYS G N 1
ATOM 8445 C CA . LYS G 1 48 ? -12.01300 40.06900 33.56300 1.000 34.62520 47 LYS G CA 1
ATOM 8446 C C . LYS G 1 48 ? -11.37700 40.07600 32.17000 1.000 39.39157 47 LYS G C 1
ATOM 8447 O O . LYS G 1 48 ? -11.57300 41.01300 31.38900 1.000 41.11282 47 LYS G O 1
ATOM 8453 N N . ILE G 1 49 ? -10.56200 39.06500 31.89700 1.000 36.72546 48 ILE G N 1
ATOM 8454 C CA . ILE G 1 49 ? -9.82100 38.97000 30.64500 1.000 40.00480 48 ILE G CA 1
ATOM 8455 C C . ILE G 1 49 ? -9.86600 37.52800 30.13800 1.000 39.82320 48 ILE G C 1
ATOM 8456 O O . ILE G 1 49 ? -9.90500 36.56700 30.91800 1.000 36.38594 48 ILE G O 1
ATOM 8461 N N . GLU G 1 50 ? -9.91800 37.38000 28.83200 1.000 39.07047 49 GLU G N 1
ATOM 8462 C CA . GLU G 1 50 ? -9.88000 36.06100 28.20900 1.000 40.75752 49 GLU G CA 1
ATOM 8463 C C . GLU G 1 50 ? -8.42400 35.64500 27.99200 1.000 37.25973 49 GLU G C 1
ATOM 8464 O O . GLU G 1 50 ? -7.64800 36.39900 27.41300 1.000 37.08603 49 GLU G O 1
ATOM 8470 N N . THR G 1 51 ? -8.04700 34.45400 28.47000 1.000 33.58561 50 THR G N 1
ATOM 8471 C CA . THR G 1 51 ? -6.67100 34.02300 28.28300 1.000 34.95156 50 THR G CA 1
ATOM 8472 C C . THR G 1 51 ? -6.35700 33.62700 26.84000 1.000 36.39910 50 THR G C 1
ATOM 8473 O O . THR G 1 51 ? -5.17500 33.60400 26.45300 1.000 33.45664 50 THR G O 1
ATOM 8477 N N . LYS G 1 52 ? -7.36800 33.39200 26.00200 1.000 36.35436 51 LYS G N 1
ATOM 8478 C CA . LYS G 1 52 ? -7.13000 33.06800 24.56600 1.000 38.64937 51 LYS G CA 1
ATOM 8479 C C . LYS G 1 52 ? -6.48100 34.25600 23.85700 1.000 39.59948 51 LYS G C 1
ATOM 8480 O O . LYS G 1 52 ? -5.79200 34.02800 22.86600 1.000 38.04930 51 LYS G O 1
ATOM 8486 N N . ASN G 1 53 ? -6.71400 35.46600 24.35000 1.000 39.98901 52 ASN G N 1
ATOM 8487 C CA . ASN G 1 53 ? -6.12200 36.68700 23.81700 1.000 41.89976 52 ASN G CA 1
ATOM 8488 C C . ASN G 1 53 ? -4.70700 36.98000 24.32200 1.000 43.59996 52 ASN G C 1
ATOM 8489 O O . ASN G 1 53 ? -4.12800 38.00100 23.94100 1.000 48.55582 52 ASN G O 1
ATOM 8494 N N . LEU G 1 54 ? -4.16700 36.16300 25.21000 1.000 37.10182 53 LEU G N 1
ATOM 8495 C CA . LEU G 1 54 ? -2.80200 36.32400 25.68900 1.000 37.78611 53 LEU G CA 1
ATOM 8496 C C . LEU G 1 54 ? -1.83500 35.40100 24.94500 1.000 35.56479 53 LEU G C 1
ATOM 8497 O O . LEU G 1 54 ? -2.22000 34.43500 24.28700 1.000 35.79377 53 LEU G O 1
ATOM 8502 N N . ILE G 1 55 ? -0.54300 35.67900 25.12800 1.000 36.13854 54 ILE G N 1
ATOM 8503 C CA . ILE G 1 55 ? 0.50900 34.83200 24.58300 1.000 35.34634 54 ILE G CA 1
ATOM 8504 C C . ILE G 1 55 ? 0.63900 33.56400 25.42500 1.000 32.91974 54 ILE G C 1
ATOM 8505 O O . ILE G 1 55 ? 0.63200 33.60200 26.66600 1.000 27.43224 54 ILE G O 1
ATOM 8510 N N . ARG G 1 56 ? 0.76000 32.42500 24.73500 1.000 29.06664 55 ARG G N 1
ATOM 8511 C CA . ARG G 1 56 ? 0.88600 31.13600 25.40800 1.000 32.93553 55 ARG G CA 1
ATOM 8512 C C . ARG G 1 56 ? 2.18800 31.01400 26.19500 1.000 29.58513 55 ARG G C 1
ATOM 8513 O O . ARG G 1 56 ? 3.15000 31.70400 25.92200 1.000 28.67449 55 ARG G O 1
ATOM 8521 N N . LYS G 1 57 ? 2.21500 30.05400 27.13200 1.000 27.99020 56 LYS G N 1
ATOM 8522 C CA . LYS G 1 57 ? 3.41500 29.61300 27.84700 1.000 31.25112 56 LYS G CA 1
ATOM 8523 C C . LYS G 1 57 ? 4.09700 30.77900 28.54500 1.000 31.21164 56 LYS G C 1
ATOM 8524 O O . LYS G 1 57 ? 5.32400 30.86400 28.56600 1.000 29.84568 56 LYS G O 1
ATOM 8530 N N . THR G 1 58 ? 3.29900 31.66800 29.13500 1.000 27.13746 57 THR G N 1
ATOM 8531 C CA . THR G 1 58 ? 3.74600 32.93300 29.70300 1.000 28.66396 57 THR G CA 1
ATOM 8532 C C . THR G 1 58 ? 3.07600 33.14000 31.05700 1.000 30.81159 57 THR G C 1
ATOM 8533 O O . THR G 1 58 ? 1.88300 32.87800 31.23400 1.000 25.20565 57 THR G O 1
ATOM 8537 N N . SER G 1 59 ? 3.86400 33.58600 32.01600 1.000 26.09523 58 SER G N 1
ATOM 8538 C CA . SER G 1 59 ? 3.35300 33.97500 33.31300 1.000 26.48212 58 SER G CA 1
ATOM 8539 C C . SER G 1 59 ? 2.94200 35.43900 33.24100 1.000 31.20637 58 SER G C 1
ATOM 8540 O O . SER G 1 59 ? 3.66400 36.26000 32.65500 1.000 29.01401 58 SER G O 1
ATOM 8543 N N . TYR G 1 60 ? 1.77100 35.76400 33.79700 1.000 24.37924 59 TYR G N 1
ATOM 8544 C CA . TYR G 1 60 ? 1.23300 37.11100 33.71200 1.000 27.36118 59 TYR G CA 1
ATOM 8545 C C . TYR G 1 60 ? 0.94400 37.61600 35.10600 1.000 28.79293 59 TYR G C 1
ATOM 8546 O O . TYR G 1 60 ? 0.64100 36.83200 36.00500 1.000 24.75823 59 TYR G O 1
ATOM 8555 N N . ALA G 1 61 ? 1.03800 38.92800 35.29200 1.000 29.95622 60 ALA G N 1
ATOM 8556 C CA . ALA G 1 61 ? 0.61200 39.54900 36.54200 1.000 28.64817 60 ALA G CA 1
ATOM 8557 C C . ALA G 1 61 ? -0.30000 40.71200 36.18600 1.000 29.64040 60 ALA G C 1
ATOM 8558 O O . ALA G 1 61 ? -0.20200 41.31800 35.10900 1.000 28.80345 60 ALA G O 1
ATOM 8560 N N . VAL G 1 62 ? -1.19700 41.03200 37.10400 1.000 22.63692 61 VAL G N 1
ATOM 8561 C CA . VAL G 1 62 ? -2.24600 42.01300 36.89400 1.000 23.58441 61 VAL G CA 1
ATOM 8562 C C . VAL G 1 62 ? -2.15500 42.99100 38.03700 1.000 25.76362 61 VAL G C 1
ATOM 8563 O O . VAL G 1 62 ? -2.04000 42.60000 39.21400 1.000 24.60032 61 VAL G O 1
ATOM 8567 N N . TYR G 1 63 ? -2.22000 44.25700 37.67800 1.000 20.39192 62 TYR G N 1
ATOM 8568 C CA . TYR G 1 63 ? -1.98200 45.32800 38.61600 1.000 28.69291 62 TYR G CA 1
ATOM 8569 C C . TYR G 1 63 ? -3.07600 46.36900 38.45800 1.000 25.00300 62 TYR G C 1
ATOM 8570 O O . TYR G 1 63 ? -3.47800 46.71600 37.33600 1.000 23.42649 62 TYR G O 1
ATOM 8579 N N . LEU G 1 64 ? -3.53400 46.88900 39.59400 1.000 23.91866 63 LEU G N 1
ATOM 8580 C CA . LEU G 1 64 ? -4.40400 48.05000 39.61500 1.000 24.20553 63 LEU G CA 1
ATOM 8581 C C . LEU G 1 64 ? -3.52100 49.28300 39.71600 1.000 25.79257 63 LEU G C 1
ATOM 8582 O O . LEU G 1 64 ? -2.65500 49.34600 40.57500 1.000 23.90813 63 LEU G O 1
ATOM 8587 N N . VAL G 1 65 ? -3.71900 50.22300 38.79000 1.000 21.96053 64 VAL G N 1
ATOM 8588 C CA . VAL G 1 65 ? -3.00600 51.48500 38.72800 1.000 23.57651 64 VAL G CA 1
ATOM 8589 C C . VAL G 1 65 ? -3.94800 52.55600 39.24200 1.000 24.75560 64 VAL G C 1
ATOM 8590 O O . VAL G 1 65 ? -5.08300 52.69400 38.76300 1.000 24.89772 64 VAL G O 1
ATOM 8594 N N . PHE G 1 66 ? -3.47500 53.27100 40.25400 1.000 20.85776 65 PHE G N 1
ATOM 8595 C CA . PHE G 1 66 ? -4.29000 54.19200 41.01900 1.000 23.40281 65 PHE G CA 1
ATOM 8596 C C . PHE G 1 66 ? -3.42600 55.26400 41.66800 1.000 25.16881 65 PHE G C 1
ATOM 8597 O O . PHE G 1 66 ? -2.19600 55.15100 41.79200 1.000 23.84760 65 PHE G O 1
ATOM 8605 N N . LYS G 1 67 ? -4.12400 56.31900 42.10000 1.000 21.76314 66 LYS G N 1
ATOM 8606 C CA . LYS G 1 67 ? -3.57000 57.32700 42.98400 1.000 27.29801 66 LYS G CA 1
ATOM 8607 C C . LYS G 1 67 ? -4.41300 57.37400 44.25500 1.000 30.13256 66 LYS G C 1
ATOM 8608 O O . LYS G 1 67 ? -5.54100 56.86400 44.31300 1.000 28.01125 66 LYS G O 1
ATOM 8614 N N . LEU G 1 68 ? -3.84700 57.96000 45.28800 1.000 27.15326 67 LEU G N 1
ATOM 8615 C CA . LEU G 1 68 ? -4.58500 58.24300 46.50900 1.000 30.54314 67 LEU G CA 1
ATOM 8616 C C . LEU G 1 68 ? -4.70300 59.74100 46.70400 1.000 33.60929 67 LEU G C 1
ATOM 8617 O O . LEU G 1 68 ? -3.76800 60.46100 46.38600 1.000 30.99582 67 LEU G O 1
ATOM 8622 N N . THR G 1 69 ? -5.81300 60.18500 47.28400 1.000 34.87787 68 THR G N 1
ATOM 8623 C CA . THR G 1 69 ? -5.87800 61.54500 47.78900 1.000 40.08902 68 THR G CA 1
ATOM 8624 C C . THR G 1 69 ? -4.91800 61.70900 48.97000 1.000 40.54960 68 THR G C 1
ATOM 8625 O O . THR G 1 69 ? -4.36800 60.73800 49.49900 1.000 39.89163 68 THR G O 1
ATOM 8629 N N . ASP G 1 70 ? -4.71700 62.96200 49.38800 1.000 44.62904 69 ASP G N 1
ATOM 8630 C CA . ASP G 1 70 ? -3.81600 63.22600 50.50700 1.000 53.27218 69 ASP G CA 1
ATOM 8631 C C . ASP G 1 70 ? -4.32000 62.62600 51.81200 1.000 57.85167 69 ASP G C 1
ATOM 8632 O O . ASP G 1 70 ? -3.51700 62.39400 52.72200 1.000 59.17025 69 ASP G O 1
ATOM 8637 N N . ASN G 1 71 ? -5.62000 62.36800 51.92500 1.000 47.92417 70 ASN G N 1
ATOM 8638 C CA . ASN G 1 71 ? -6.20200 61.75900 53.12000 1.000 48.60846 70 ASN G CA 1
ATOM 8639 C C . ASN G 1 71 ? -7.27000 60.76200 52.70000 1.000 45.08962 70 ASN G C 1
ATOM 8640 O O . ASN G 1 71 ? -8.47100 61.05600 52.73700 1.000 42.41561 70 ASN G O 1
ATOM 8645 N N . PRO G 1 72 ? -6.86900 59.56100 52.28800 1.000 41.98135 71 PRO G N 1
ATOM 8646 C CA . PRO G 1 72 ? -7.85300 58.53700 52.00200 1.000 37.66504 71 PRO G CA 1
ATOM 8647 C C . PRO G 1 72 ? -8.41400 57.98600 53.31000 1.000 38.42303 71 PRO G C 1
ATOM 8648 O O . PRO G 1 72 ? -7.72600 57.98800 54.26500 1.000 34.80417 71 PRO G O 1
ATOM 8652 N N . ARG G 1 73 ? -9.64600 57.52200 53.30900 1.000 34.43834 72 ARG G N 1
ATOM 8653 C CA . ARG G 1 73 ? -10.24800 57.00100 54.54700 1.000 33.42506 72 ARG G CA 1
ATOM 8654 C C . ARG G 1 73 ? -10.62400 55.52000 54.37600 1.000 35.11474 72 ARG G C 1
ATOM 8655 O O . ARG G 1 73 ? -11.16500 55.17400 53.34700 1.000 33.00922 72 ARG G O 1
ATOM 8663 N N . GLU G 1 74 ? -10.38700 54.68000 55.38400 1.000 32.72498 73 GLU G N 1
ATOM 8664 C CA . GLU G 1 74 ? -10.76700 53.26000 55.47800 1.000 31.51957 73 GLU G CA 1
ATOM 8665 C C . GLU G 1 74 ? -10.18900 52.43100 54.33300 1.000 32.44073 73 GLU G C 1
ATOM 8666 O O . GLU G 1 74 ? -10.75000 51.40800 53.91800 1.000 34.01724 73 GLU G O 1
ATOM 8672 N N . LEU G 1 75 ? -9.02800 52.84800 53.84700 1.000 26.04523 74 LEU G N 1
ATOM 8673 C CA . LEU G 1 75 ? -8.31600 52.08100 52.83600 1.000 32.86710 74 LEU G CA 1
ATOM 8674 C C . LEU G 1 75 ? -6.92500 51.66900 53.27800 1.000 32.76182 74 LEU G C 1
ATOM 8675 O O . LEU G 1 75 ? -6.06300 51.48700 52.41500 1.000 28.35866 74 LEU G O 1
ATOM 8680 N N . GLU G 1 76 ? -6.66900 51.51800 54.58400 1.000 25.86626 75 GLU G N 1
ATOM 8681 C CA . GLU G 1 76 ? -5.36400 51.01700 54.99500 1.000 35.25160 75 GLU G CA 1
ATOM 8682 C C . GLU G 1 76 ? -5.11500 49.65100 54.36000 1.000 32.13543 75 GLU G C 1
ATOM 8683 O O . GLU G 1 76 ? -4.05300 49.38900 53.77400 1.000 29.02453 75 GLU G O 1
ATOM 8689 N N . ARG G 1 77 ? -6.08800 48.75900 54.49800 1.000 31.37745 76 ARG G N 1
ATOM 8690 C CA . ARG G 1 77 ? -6.07900 47.41100 53.96700 1.000 29.47722 76 ARG G CA 1
ATOM 8691 C C . ARG G 1 77 ? -7.24600 47.28600 53.00800 1.000 31.26427 76 ARG G C 1
ATOM 8692 O O . ARG G 1 77 ? -8.24800 48.00400 53.14000 1.000 30.93002 76 ARG G O 1
ATOM 8700 N N . ALA G 1 78 ? -7.09700 46.39200 52.03100 1.000 22.70799 77 ALA G N 1
ATOM 8701 C CA . ALA G 1 78 ? -8.16900 46.02500 51.12600 1.000 27.38223 77 ALA G CA 1
ATOM 8702 C C . ALA G 1 78 ? -7.98000 44.55200 50.78400 1.000 28.84820 77 ALA G C 1
ATOM 8703 O O . ALA G 1 78 ? -7.00200 43.90300 51.18500 1.000 25.68729 77 ALA G O 1
ATOM 8705 N N . THR G 1 79 ? -8.88700 44.01400 49.98700 1.000 26.18209 78 THR G N 1
ATOM 8706 C CA . THR G 1 79 ? -8.79300 42.62500 49.54200 1.000 27.14799 78 THR G CA 1
ATOM 8707 C C . THR G 1 79 ? -8.46500 42.57500 48.05000 1.000 29.77462 78 THR G C 1
ATOM 8708 O O . THR G 1 79 ? -9.16900 43.18400 47.22700 1.000 27.92966 78 THR G O 1
ATOM 8712 N N . ALA G 1 80 ? -7.38000 41.89400 47.70500 1.000 28.47183 79 ALA G N 1
ATOM 8713 C CA . ALA G 1 80 ? -7.06300 41.59500 46.31800 1.000 26.96376 79 ALA G CA 1
ATOM 8714 C C . ALA G 1 80 ? -7.49600 40.17700 45.99000 1.000 31.23006 79 ALA G C 1
ATOM 8715 O O . ALA G 1 80 ? -7.29600 39.27100 46.80200 1.000 30.10887 79 ALA G O 1
ATOM 8717 N N . SER G 1 81 ? -7.99700 39.96800 44.76700 1.000 25.62676 80 SER G N 1
ATOM 8718 C CA . SER G 1 81 ? -8.32600 38.63500 44.28500 1.000 27.52698 80 SER G CA 1
ATOM 8719 C C . SER G 1 81 ? -7.90000 38.50400 42.82400 1.000 28.56658 80 SER G C 1
ATOM 8720 O O . SER G 1 81 ? -8.03800 39.44500 42.02500 1.000 26.49265 80 SER G O 1
ATOM 8723 N N . LEU G 1 82 ? -7.42100 37.32100 42.47400 1.000 28.09547 81 LEU G N 1
ATOM 8724 C CA . LEU G 1 82 ? -7.20300 36.99300 41.07700 1.000 28.52974 81 LEU G CA 1
ATOM 8725 C C . LEU G 1 82 ? -7.41300 35.50400 40.92800 1.000 27.91914 81 LEU G C 1
ATOM 8726 O O . LEU G 1 82 ? -6.74500 34.72600 41.59800 1.000 24.87667 81 LEU G O 1
ATOM 8731 N N . ARG G 1 83 ? -8.26400 35.07900 40.01300 1.000 19.70499 82 ARG G N 1
ATOM 8732 C CA . ARG G 1 83 ? -8.47200 33.63600 39.89100 1.000 26.75847 82 ARG G CA 1
ATOM 8733 C C . ARG G 1 83 ? -9.02000 33.30300 38.52100 1.000 27.39802 82 ARG G C 1
ATOM 8734 O O . ARG G 1 83 ? -9.53000 34.16700 37.83100 1.000 27.72964 82 ARG G O 1
ATOM 8742 N N . PHE G 1 84 ? -8.84000 32.05500 38.09900 1.000 27.21642 83 PHE G N 1
ATOM 8743 C CA . PHE G 1 84 ? -9.52800 31.55000 36.92300 1.000 28.04284 83 PHE G CA 1
ATOM 8744 C C . PHE G 1 84 ? -10.99500 31.34200 37.28900 1.000 31.16689 83 PHE G C 1
ATOM 8745 O O . PHE G 1 84 ? -11.30800 30.64900 38.27000 1.000 25.33462 83 PHE G O 1
ATOM 8753 N N . VAL G 1 85 ? -11.88700 31.96900 36.50600 1.000 25.22408 84 VAL G N 1
ATOM 8754 C CA . VAL G 1 85 ? -13.34200 31.84900 36.70300 1.000 32.69603 84 VAL G CA 1
ATOM 8755 C C . VAL G 1 85 ? -13.73900 30.40100 36.94500 1.000 32.19333 84 VAL G C 1
ATOM 8756 O O . VAL G 1 85 ? -14.54500 30.09500 37.84100 1.000 31.81434 84 VAL G O 1
ATOM 8760 N N . ASN G 1 86 ? -13.20400 29.49500 36.12000 1.000 32.89868 85 ASN G N 1
ATOM 8761 C CA . ASN G 1 86 ? -13.57900 28.09200 36.11100 1.000 35.89378 85 ASN G CA 1
ATOM 8762 C C . ASN G 1 86 ? -13.02900 27.32600 37.30100 1.000 33.63561 85 ASN G C 1
ATOM 8763 O O . ASN G 1 86 ? -13.36900 26.14800 37.46100 1.000 33.87775 85 ASN G O 1
ATOM 8768 N N . GLU G 1 87 ? -12.18600 27.94800 38.13200 1.000 35.12000 86 GLU G N 1
ATOM 8769 C CA . GLU G 1 87 ? -11.65800 27.27800 39.32100 1.000 33.79616 86 GLU G CA 1
ATOM 8770 C C . GLU G 1 87 ? -12.38900 27.65200 40.59800 1.000 36.22540 86 GLU G C 1
ATOM 8771 O O . GLU G 1 87 ? -11.97700 27.22100 41.67800 1.000 35.39109 86 GLU G O 1
ATOM 8777 N N . VAL G 1 88 ? -13.48300 28.40200 40.50800 1.000 34.06461 87 VAL G N 1
ATOM 8778 C CA . VAL G 1 88 ? -14.23800 28.83200 41.68600 1.000 37.20709 87 VAL G CA 1
ATOM 8779 C C . VAL G 1 88 ? -15.22100 27.73000 42.09000 1.000 36.51754 87 VAL G C 1
ATOM 8780 O O . VAL G 1 88 ? -16.12900 27.37100 41.34700 1.000 39.62580 87 VAL G O 1
ATOM 8784 N N . ALA G 1 89 ? -15.01600 27.14800 43.25400 1.000 35.67007 88 ALA G N 1
ATOM 8785 C CA . ALA G 1 89 ? -15.90100 26.08800 43.69500 1.000 38.90203 88 ALA G CA 1
ATOM 8786 C C . ALA G 1 89 ? -17.27600 26.68700 44.01400 1.000 40.25483 88 ALA G C 1
ATOM 8787 O O . ALA G 1 89 ? -17.39100 27.78800 44.54600 1.000 35.68323 88 ALA G O 1
ATOM 8789 N N . GLU G 1 90 ? -18.31200 25.92400 43.66800 1.000 41.62078 89 GLU G N 1
ATOM 8790 C CA . GLU G 1 90 ? -19.69400 26.37000 43.87300 1.000 45.59231 89 GLU G CA 1
ATOM 8791 C C . GLU G 1 90 ? -19.89400 26.72200 45.36200 1.000 44.70536 89 GLU G C 1
ATOM 8792 O O . GLU G 1 90 ? -19.50700 25.98200 46.23500 1.000 44.43954 89 GLU G O 1
ATOM 8798 N N . GLY G 1 91 ? -20.44500 27.89300 45.60100 1.000 45.35281 90 GLY G N 1
ATOM 8799 C CA . GLY G 1 91 ? -20.66600 28.33800 46.97300 1.000 43.89737 90 GLY G CA 1
ATOM 8800 C C . GLY G 1 91 ? -19.43400 28.85100 47.66400 1.000 42.51299 90 GLY G C 1
ATOM 8801 O O . GLY G 1 91 ? -19.53200 29.29600 48.81100 1.000 38.93098 90 GLY G O 1
ATOM 8802 N N . ALA G 1 92 ? -18.27700 28.79800 47.02300 1.000 40.38116 91 ALA G N 1
ATOM 8803 C CA . ALA G 1 92 ? -17.12900 29.50100 47.56400 1.000 39.87320 91 ALA G CA 1
ATOM 8804 C C . ALA G 1 92 ? -17.33600 30.99100 47.35200 1.000 40.70488 91 ALA G C 1
ATOM 8805 O O . ALA G 1 92 ? -17.92700 31.42300 46.36000 1.000 40.62066 91 ALA G O 1
ATOM 8807 N N A GLY G 1 93 ? -16.86500 31.78300 48.31100 0.490 40.50749 92 GLY G N 1
ATOM 8808 N N B GLY G 1 93 ? -16.80400 31.78300 48.27800 0.510 40.51275 92 GLY G N 1
ATOM 8809 C CA A GLY G 1 93 ? -16.93400 33.22300 48.21400 0.490 40.82858 92 GLY G CA 1
ATOM 8810 C CA B GLY G 1 93 ? -16.82400 33.22700 48.15600 0.510 40.80752 92 GLY G CA 1
ATOM 8811 C C A GLY G 1 93 ? -15.75800 33.78800 47.44100 0.490 40.26009 92 GLY G C 1
ATOM 8812 C C B GLY G 1 93 ? -15.73200 33.74600 47.24400 0.510 40.20482 92 GLY G C 1
ATOM 8813 O O A GLY G 1 93 ? -14.98600 33.07100 46.80100 0.490 38.75991 92 GLY G O 1
ATOM 8814 O O B GLY G 1 93 ? -15.25900 33.05300 46.33500 0.510 38.61252 92 GLY G O 1
ATOM 8815 N N A ILE G 1 94 ? -15.63500 35.11100 47.49800 0.490 40.52328 93 ILE G N 1
ATOM 8816 N N B ILE G 1 94 ? -15.32300 34.99100 47.49300 0.510 40.29167 93 ILE G N 1
ATOM 8817 C CA A ILE G 1 94 ? -14.46300 35.78400 46.95300 0.490 38.64674 93 ILE G CA 1
ATOM 8818 C CA B ILE G 1 94 ? -14.27900 35.61100 46.68200 0.510 38.75991 93 ILE G CA 1
ATOM 8819 C C A ILE G 1 94 ? -13.30800 35.54200 47.91400 0.490 38.14668 93 ILE G C 1
ATOM 8820 C C B ILE G 1 94 ? -12.93600 34.93700 46.93600 0.510 39.16522 93 ILE G C 1
ATOM 8821 O O A ILE G 1 94 ? -13.16800 36.23700 48.92600 0.490 39.33366 93 ILE G O 1
ATOM 8822 O O B ILE G 1 94 ? -12.20500 34.60200 45.99700 0.510 37.51502 93 ILE G O 1
ATOM 8831 N N A GLU G 1 95 ? -12.48800 34.53500 47.61300 0.490 38.56515 94 GLU G N 1
ATOM 8832 N N B GLU G 1 95 ? -12.59600 34.72900 48.21000 0.510 38.25985 94 GLU G N 1
ATOM 8833 C CA A GLU G 1 95 ? -11.42100 34.09500 48.50900 0.490 38.70464 94 GLU G CA 1
ATOM 8834 C CA B GLU G 1 95 ? -11.36300 34.05500 48.61700 0.510 38.05456 94 GLU G CA 1
ATOM 8835 C C A GLU G 1 95 ? -10.12800 34.80200 48.11000 0.490 36.80178 94 GLU G C 1
ATOM 8836 C C B GLU G 1 95 ? -10.12900 34.80300 48.10600 0.510 36.79125 94 GLU G C 1
ATOM 8837 O O A GLU G 1 95 ? -9.24500 34.23900 47.46200 0.490 37.08076 94 GLU G O 1
ATOM 8838 O O B GLU G 1 95 ? -9.29900 34.26900 47.36800 0.510 38.19142 94 GLU G O 1
ATOM 8849 N N . GLY G 1 96 ? -10.02200 36.06300 48.52100 1.000 33.95670 95 GLY G N 1
ATOM 8850 C CA . GLY G 1 96 ? -8.89900 36.90800 48.18200 1.000 34.55677 95 GLY G CA 1
ATOM 8851 C C . GLY G 1 96 ? -7.85500 36.96100 49.27900 1.000 36.99128 95 GLY G C 1
ATOM 8852 O O . GLY G 1 96 ? -7.84300 36.14600 50.20800 1.000 34.38833 95 GLY G O 1
ATOM 8853 N N . THR G 1 97 ? -6.95400 37.93700 49.16400 1.000 30.68789 96 THR G N 1
ATOM 8854 C CA . THR G 1 97 ? -5.87500 38.13200 50.12100 1.000 33.64351 96 THR G CA 1
ATOM 8855 C C . THR G 1 97 ? -5.85200 39.58700 50.57400 1.000 32.76445 96 THR G C 1
ATOM 8856 O O . THR G 1 97 ? -6.26500 40.48800 49.83900 1.000 28.29287 96 THR G O 1
ATOM 8860 N N . THR G 1 98 ? -5.37500 39.80900 51.79900 1.000 29.59039 97 THR G N 1
ATOM 8861 C CA . THR G 1 98 ? -5.28700 41.15000 52.35000 1.000 29.18771 97 THR G CA 1
ATOM 8862 C C . THR G 1 98 ? -4.01400 41.80200 51.82600 1.000 31.24322 97 THR G C 1
ATOM 8863 O O . THR G 1 98 ? -2.92100 41.23700 51.94900 1.000 30.13256 97 THR G O 1
ATOM 8867 N N . VAL G 1 99 ? -4.16400 42.98600 51.24500 1.000 24.92667 98 VAL G N 1
ATOM 8868 C CA . VAL G 1 99 ? -3.06600 43.80100 50.76600 1.000 25.62676 98 VAL G CA 1
ATOM 8869 C C . VAL G 1 99 ? -3.22500 45.16700 51.41400 1.000 28.79293 98 VAL G C 1
ATOM 8870 O O . VAL G 1 99 ? -4.28400 45.51100 51.94200 1.000 25.34778 98 VAL G O 1
ATOM 8874 N N . PHE G 1 100 ? -2.17100 45.95700 51.32900 1.000 26.09523 99 PHE G N 1
ATOM 8875 C CA . PHE G 1 100 ? -2.18300 47.33100 51.78700 1.000 26.68215 99 PHE G CA 1
ATOM 8876 C C . PHE G 1 100 ? -2.41700 48.27000 50.62400 1.000 27.64542 99 PHE G C 1
ATOM 8877 O O . PHE G 1 100 ? -2.01000 47.98100 49.49800 1.000 25.71098 99 PHE G O 1
ATOM 8885 N N . ILE G 1 101 ? -3.08700 49.39000 50.90500 1.000 26.92165 100 ILE G N 1
ATOM 8886 C CA . ILE G 1 101 ? -3.39300 50.39400 49.89100 1.000 27.94282 100 ILE G CA 1
ATOM 8887 C C . ILE G 1 101 ? -2.91300 51.76200 50.35900 1.000 30.28521 100 ILE G C 1
ATOM 8888 O O . ILE G 1 101 ? -2.03000 52.36400 49.73800 1.000 32.10385 100 ILE G O 1
ATOM 8893 N N . SER G 1 102 ? -3.48600 52.26800 51.45300 1.000 25.08722 101 SER G N 1
ATOM 8894 C CA . SER G 1 102 ? -3.11800 53.58900 51.94500 1.000 32.21965 101 SER G CA 1
ATOM 8895 C C . SER G 1 102 ? -2.04300 53.56200 53.02300 1.000 35.93062 101 SER G C 1
ATOM 8896 O O . SER G 1 102 ? -1.46200 54.61300 53.31800 1.000 36.35962 101 SER G O 1
ATOM 8899 N N . LYS G 1 103 ? -1.76300 52.40600 53.61900 1.000 33.21714 102 LYS G N 1
ATOM 8900 C CA . LYS G 1 103 ? -0.74600 52.34600 54.66100 1.000 42.10242 102 LYS G CA 1
ATOM 8901 C C . LYS G 1 103 ? 0.64400 52.40100 54.04500 1.000 44.71589 102 LYS G C 1
ATOM 8902 O O . LYS G 1 103 ? 0.95300 51.65500 53.11100 1.000 42.35245 102 LYS G O 1
ATOM 8908 N N . LYS G 1 104 ? 1.48500 53.28000 54.57500 1.000 47.91890 103 LYS G N 1
ATOM 8909 C CA . LYS G 1 104 ? 2.85000 53.42300 54.09400 1.000 53.41693 103 LYS G CA 1
ATOM 8910 C C . LYS G 1 104 ? 3.76300 52.48800 54.87500 1.000 49.67175 103 LYS G C 1
ATOM 8911 O O . LYS G 1 104 ? 3.75700 52.49300 56.11000 1.000 52.66684 103 LYS G O 1
ATOM 8917 N N . LYS G 1 105 ? 4.52800 51.67300 54.15500 1.000 48.96640 104 LYS G N 1
ATOM 8918 C CA . LYS G 1 105 ? 5.54100 50.83500 54.78600 1.000 51.51670 104 LYS G CA 1
ATOM 8919 C C . LYS G 1 105 ? 6.66700 51.72900 55.28300 1.000 56.91735 104 LYS G C 1
ATOM 8920 O O . LYS G 1 105 ? 7.46000 52.24200 54.48700 1.000 55.74089 104 LYS G O 1
ATOM 8926 N N . LYS G 1 106 ? 6.73700 51.93300 56.59500 1.000 58.19382 105 LYS G N 1
ATOM 8927 C CA . LYS G 1 106 ? 7.76700 52.82800 57.17000 1.000 68.65034 105 LYS G CA 1
ATOM 8928 C C . LYS G 1 106 ? 8.80800 52.05400 57.98200 1.000 70.65321 105 LYS G C 1
ATOM 8929 O O . LYS G 1 106 ? 9.75300 52.68200 58.43300 1.000 73.21931 105 LYS G O 1
ATOM 8935 N N . LEU G 1 107 ? 8.68600 50.73900 58.10300 1.000 68.37662 106 LEU G N 1
ATOM 8936 C CA . LEU G 1 107 ? 9.67200 49.91900 58.83000 1.000 72.68503 106 LEU G CA 1
ATOM 8937 C C . LEU G 1 107 ? 10.24600 48.92300 57.82500 1.000 69.72415 106 LEU G C 1
ATOM 8938 O O . LEU G 1 107 ? 9.46300 48.27800 57.14100 1.000 62.91017 106 LEU G O 1
ATOM 8943 N N . PRO G 1 108 ? 11.57900 48.74600 57.73100 1.000 72.08759 107 PRO G N 1
ATOM 8944 C CA . PRO G 1 108 ? 12.17400 47.94800 56.66700 1.000 70.43739 107 PRO G CA 1
ATOM 8945 C C . PRO G 1 108 ? 11.78800 46.46600 56.63600 1.000 68.19239 107 PRO G C 1
ATOM 8946 O O . PRO G 1 108 ? 11.88200 45.91000 55.59900 1.000 64.96042 107 PRO G O 1
ATOM 8950 N N . GLY G 1 109 ? 11.41400 45.86300 57.76000 1.000 63.71553 108 GLY G N 1
ATOM 8951 C CA . GLY G 1 109 ? 11.03600 44.44100 57.80000 1.000 59.58872 108 GLY G CA 1
ATOM 8952 C C . GLY G 1 109 ? 9.53300 44.20200 57.77700 1.000 56.42782 108 GLY G C 1
ATOM 8953 O O . GLY G 1 109 ? 9.14000 43.05300 57.92100 1.000 51.92201 108 GLY G O 1
ATOM 8954 N N . GLU G 1 110 ? 8.72500 45.24200 57.60300 1.000 50.12706 109 GLU G N 1
ATOM 8955 C CA . GLU G 1 110 ? 7.25000 45.15100 57.60100 1.000 48.53213 109 GLU G CA 1
ATOM 8956 C C . GLU G 1 110 ? 6.80900 44.22800 56.45600 1.000 44.54745 109 GLU G C 1
ATOM 8957 O O . GLU G 1 110 ? 7.13800 44.53900 55.32600 1.000 39.77582 109 GLU G O 1
ATOM 8963 N N . LEU G 1 111 ? 6.08500 43.14700 56.73900 1.000 40.67330 110 LEU G N 1
ATOM 8964 C CA . LEU G 1 111 ? 5.63900 42.19800 55.74000 1.000 36.93074 110 LEU G CA 1
ATOM 8965 C C . LEU G 1 111 ? 4.31400 42.63200 55.12000 1.000 34.23305 110 LEU G C 1
ATOM 8966 O O . LEU G 1 111 ? 3.58300 43.45900 55.65400 1.000 37.23341 110 LEU G O 1
ATOM 8971 N N . GLY G 1 112 ? 4.01700 42.05200 53.96700 1.000 32.65655 111 GLY G N 1
ATOM 8972 C CA . GLY G 1 112 ? 2.78400 42.32800 53.23800 1.000 31.27217 111 GLY G CA 1
ATOM 8973 C C . GLY G 1 112 ? 3.03100 42.88800 51.83800 1.000 31.68538 111 GLY G C 1
ATOM 8974 O O . GLY G 1 112 ? 4.13200 43.31200 51.49100 1.000 30.89318 111 GLY G O 1
ATOM 8975 N N . ARG G 1 113 ? 1.97800 42.86000 51.02900 1.000 26.73742 112 ARG G N 1
ATOM 8976 C CA . ARG G 1 113 ? 2.06200 43.46200 49.68200 1.000 32.92500 112 ARG G CA 1
ATOM 8977 C C . ARG G 1 113 ? 1.64000 44.93200 49.78200 1.000 29.19561 112 ARG G C 1
ATOM 8978 O O . ARG G 1 113 ? 0.49300 45.20900 50.17000 1.000 27.43750 112 ARG G O 1
ATOM 8986 N N . PHE G 1 114 ? 2.54500 45.83000 49.42900 1.000 27.51646 113 PHE G N 1
ATOM 8987 C CA . PHE G 1 114 ? 2.24600 47.27100 49.45600 1.000 28.30603 113 PHE G CA 1
ATOM 8988 C C . PHE G 1 114 ? 2.19800 47.80800 48.03300 1.000 31.72749 113 PHE G C 1
ATOM 8989 O O . PHE G 1 114 ? 2.73400 47.16900 47.13700 1.000 27.06377 113 PHE G O 1
ATOM 8997 N N . PRO G 1 115 ? 1.54600 48.96200 47.80900 1.000 28.28497 114 PRO G N 1
ATOM 8998 C CA . PRO G 1 115 ? 1.56900 49.58900 46.51200 1.000 26.85585 114 PRO G CA 1
ATOM 8999 C C . PRO G 1 115 ? 2.95600 50.22500 46.32300 1.000 29.75357 114 PRO G C 1
ATOM 9000 O O . PRO G 1 115 ? 3.66500 50.35300 47.29100 1.000 27.05324 114 PRO G O 1
ATOM 9004 N N . HIS G 1 116 ? 3.30300 50.59900 45.09500 1.000 26.55055 115 HIS G N 1
ATOM 9005 C CA . HIS G 1 116 ? 4.58600 51.30200 44.83000 1.000 24.49767 115 HIS G CA 1
ATOM 9006 C C . HIS G 1 116 ? 4.38700 52.29100 43.68900 1.000 28.81661 115 HIS G C 1
ATOM 9007 O O . HIS G 1 116 ? 3.56500 52.02200 42.81900 1.000 24.45293 115 HIS G O 1
ATOM 9014 N N . LEU G 1 117 ? 5.11000 53.40000 43.72700 1.000 26.94007 116 LEU G N 1
ATOM 9015 C CA . LEU G 1 117 ? 5.05000 54.34000 42.63100 1.000 28.25076 116 LEU G CA 1
ATOM 9016 C C . LEU G 1 117 ? 5.66300 53.74300 41.36800 1.000 29.93254 116 LEU G C 1
ATOM 9017 O O . LEU G 1 117 ? 6.64800 52.98500 41.39700 1.000 27.84281 116 LEU G O 1
ATOM 9022 N N . ARG G 1 118 ? 5.05800 54.09600 40.25200 1.000 29.07454 117 ARG G N 1
ATOM 9023 C CA . ARG G 1 118 ? 5.55000 53.79100 38.92000 1.000 30.47997 117 ARG G CA 1
ATOM 9024 C C . ARG G 1 118 ? 6.32000 54.97700 38.35200 1.000 29.93254 117 ARG G C 1
ATOM 9025 O O . ARG G 1 118 ? 6.26200 56.07900 38.88700 1.000 29.30615 117 ARG G O 1
ATOM 9033 N N . SER G 1 119 ? 6.96600 54.77000 37.19900 1.000 33.56981 118 SER G N 1
ATOM 9034 C CA . SER G 1 119 ? 7.66000 55.84300 36.48500 1.000 31.86961 118 SER G CA 1
ATOM 9035 C C . SER G 1 119 ? 6.73300 56.99200 36.07600 1.000 35.04368 118 SER G C 1
ATOM 9036 O O . SER G 1 119 ? 7.16100 58.14800 36.00300 1.000 37.90454 118 SER G O 1
ATOM 9039 N N . ASP G 1 120 ? 5.47800 56.68500 35.79500 1.000 33.36979 119 ASP G N 1
ATOM 9040 C CA . ASP G 1 120 ? 4.51500 57.67200 35.33200 1.000 34.62257 119 ASP G CA 1
ATOM 9041 C C . ASP G 1 120 ? 3.83000 58.42900 36.46700 1.000 36.60439 119 ASP G C 1
ATOM 9042 O O . ASP G 1 120 ? 2.92400 59.21900 36.20500 1.000 36.79915 119 ASP G O 1
ATOM 9047 N N . GLY G 1 121 ? 4.26000 58.23600 37.71300 1.000 33.41716 120 GLY G N 1
ATOM 9048 C CA . GLY G 1 121 ? 3.75300 58.99000 38.84900 1.000 32.64339 120 GLY G CA 1
ATOM 9049 C C . GLY G 1 121 ? 2.56600 58.34600 39.54600 1.000 32.74603 120 GLY G C 1
ATOM 9050 O O . GLY G 1 121 ? 2.14400 58.83200 40.60700 1.000 30.84054 120 GLY G O 1
ATOM 9051 N N . TRP G 1 122 ? 2.01600 57.26700 39.00700 1.000 30.41680 121 TRP G N 1
ATOM 9052 C CA . TRP G 1 122 ? 0.86000 56.59100 39.57900 1.000 30.84844 121 TRP G CA 1
ATOM 9053 C C . TRP G 1 122 ? 1.34200 55.44500 40.46100 1.000 27.57173 121 TRP G C 1
ATOM 9054 O O . TRP G 1 122 ? 2.44100 54.91700 40.26400 1.000 26.14261 121 TRP G O 1
ATOM 9065 N N . LEU G 1 123 ? 0.52000 55.05900 41.43700 1.000 23.85023 122 LEU G N 1
ATOM 9066 C CA . LEU G 1 123 ? 0.77900 53.85100 42.19400 1.000 23.49755 122 LEU G CA 1
ATOM 9067 C C . LEU G 1 123 ? 0.25300 52.62900 41.45100 1.000 25.75835 122 LEU G C 1
ATOM 9068 O O . LEU G 1 123 ? -0.59200 52.70300 40.52900 1.000 25.27935 122 LEU G O 1
ATOM 9073 N N . GLU G 1 124 ? 0.77400 51.47000 41.86500 1.000 23.50545 123 GLU G N 1
ATOM 9074 C CA . GLU G 1 124 ? 0.18700 50.21500 41.42400 1.000 24.59242 123 GLU G CA 1
ATOM 9075 C C . GLU G 1 124 ? 0.25600 49.22900 42.58200 1.000 26.89796 123 GLU G C 1
ATOM 9076 O O . GLU G 1 124 ? 1.12300 49.32600 43.43700 1.000 22.08423 123 GLU G O 1
ATOM 9082 N N . ILE G 1 125 ? -0.68000 48.28600 42.60900 1.000 26.52950 124 ILE G N 1
ATOM 9083 C CA . ILE G 1 125 ? -0.70000 47.17400 43.53400 1.000 25.90047 124 ILE G CA 1
ATOM 9084 C C . ILE G 1 125 ? -0.96600 45.94300 42.67700 1.000 26.49791 124 ILE G C 1
ATOM 9085 O O . ILE G 1 125 ? -1.82200 45.95800 41.78100 1.000 28.37182 124 ILE G O 1
ATOM 9090 N N . LYS G 1 126 ? -0.16300 44.91800 42.88600 1.000 26.84006 125 LYS G N 1
ATOM 9091 C CA . LYS G 1 126 ? -0.34400 43.64800 42.20700 1.000 28.92978 125 LYS G CA 1
ATOM 9092 C C . LYS G 1 126 ? -1.57200 42.96500 42.78200 1.000 29.72988 125 LYS G C 1
ATOM 9093 O O . LYS G 1 126 ? -1.64800 42.72800 43.99300 1.000 27.96125 125 LYS G O 1
ATOM 9099 N N . LEU G 1 127 ? -2.52400 42.62800 41.91200 1.000 23.33174 126 LEU G N 1
ATOM 9100 C CA . LEU G 1 127 ? -3.72800 41.93000 42.33500 1.000 26.38211 126 LEU G CA 1
ATOM 9101 C C . LEU G 1 127 ? -3.49000 40.42900 42.39200 1.000 28.55342 126 LEU G C 1
ATOM 9102 O O . LEU G 1 127 ? -4.11500 39.73100 43.20700 1.000 21.39993 126 LEU G O 1
ATOM 9107 N N . GLY G 1 128 ? -2.55800 39.93300 41.57900 1.000 24.51873 127 GLY G N 1
ATOM 9108 C CA . GLY G 1 128 ? -2.25600 38.51300 41.53100 1.000 28.11127 127 GLY G CA 1
ATOM 9109 C C . GLY G 1 128 ? -1.44500 38.17600 40.29900 1.000 28.06389 127 GLY G C 1
ATOM 9110 O O . GLY G 1 128 ? -1.11000 39.03700 39.49300 1.000 24.08183 127 GLY G O 1
ATOM 9111 N N . GLU G 1 129 ? -1.20400 36.88600 40.13600 1.000 29.17455 128 GLU G N 1
ATOM 9112 C CA . GLU G 1 129 ? -0.34600 36.32600 39.10500 1.000 29.07980 128 GLU G CA 1
ATOM 9113 C C . GLU G 1 129 ? -0.97100 35.03700 38.61700 1.000 29.19561 128 GLU G C 1
ATOM 9114 O O . GLU G 1 129 ? -1.60900 34.33600 39.40800 1.000 30.47471 128 GLU G O 1
ATOM 9120 N N . PHE G 1 130 ? -0.73100 34.68900 37.35200 1.000 28.81661 129 PHE G N 1
ATOM 9121 C CA . PHE G 1 130 ? -1.20200 33.42700 36.79600 1.000 28.54816 129 PHE G CA 1
ATOM 9122 C C . PHE G 1 130 ? -0.34700 33.03500 35.58600 1.000 28.86662 129 PHE G C 1
ATOM 9123 O O . PHE G 1 130 ? 0.24100 33.88100 34.89300 1.000 28.48499 129 PHE G O 1
ATOM 9131 N N . PHE G 1 131 ? -0.32400 31.74600 35.30300 1.000 27.97704 130 PHE G N 1
ATOM 9132 C CA . PHE G 1 131 ? 0.38400 31.23900 34.13700 1.000 30.53787 130 PHE G CA 1
ATOM 9133 C C . PHE G 1 131 ? -0.61200 30.92600 33.03100 1.000 27.83755 130 PHE G C 1
ATOM 9134 O O . PHE G 1 131 ? -1.56100 30.14700 33.21300 1.000 26.53213 130 PHE G O 1
ATOM 9142 N N . ASN G 1 132 ? -0.41300 31.52200 31.88200 1.000 25.68992 131 ASN G N 1
ATOM 9143 C CA . ASN G 1 132 ? -1.18600 31.15900 30.70900 1.000 27.31643 131 ASN G CA 1
ATOM 9144 C C . ASN G 1 132 ? -0.44600 30.06100 29.96200 1.000 27.14799 131 ASN G C 1
ATOM 9145 O O . ASN G 1 132 ? 0.65400 30.27800 29.46200 1.000 26.96639 131 ASN G O 1
ATOM 9150 N N . ASN G 1 133 ? -1.04500 28.88100 29.91400 1.000 27.26116 132 ASN G N 1
ATOM 9151 C CA . ASN G 1 133 ? -0.44700 27.71300 29.30000 1.000 29.06927 132 ASN G CA 1
ATOM 9152 C C . ASN G 1 133 ? -0.72200 27.72100 27.79400 1.000 31.40113 132 ASN G C 1
ATOM 9153 O O . ASN G 1 133 ? 0.10200 28.22300 27.01100 1.000 31.55905 132 ASN G O 1
ATOM 9158 N N . LEU G 1 134 ? -1.86700 27.17900 27.38300 1.000 29.55091 133 LEU G N 1
ATOM 9159 C CA . LEU G 1 134 ? -2.24200 27.15200 25.97800 1.000 34.26727 133 LEU G CA 1
ATOM 9160 C C . LEU G 1 134 ? -3.37700 28.09200 25.64500 1.000 34.47519 133 LEU G C 1
ATOM 9161 O O . LEU G 1 134 ? -3.89600 28.03100 24.52900 1.000 34.70153 133 LEU G O 1
ATOM 9166 N N . GLY G 1 135 ? -3.80400 28.91800 26.58600 1.000 31.47483 134 GLY G N 1
ATOM 9167 C CA . GLY G 1 135 ? -4.91800 29.80500 26.35700 1.000 33.76721 134 GLY G CA 1
ATOM 9168 C C . GLY G 1 135 ? -6.25800 29.13200 26.40900 1.000 34.94893 134 GLY G C 1
ATOM 9169 O O . GLY G 1 135 ? -7.22400 29.70900 25.94600 1.000 32.60917 134 GLY G O 1
ATOM 9170 N N . GLU G 1 136 ? -6.36100 27.94500 26.99300 1.000 33.24083 135 GLU G N 1
ATOM 9171 C CA . GLU G 1 136 ? -7.58700 27.18400 26.96600 1.000 38.57041 135 GLU G CA 1
ATOM 9172 C C . GLU G 1 136 ? -8.25600 27.07300 28.31800 1.000 37.55187 135 GLU G C 1
ATOM 9173 O O . GLU G 1 136 ? -9.29200 26.42200 28.41200 1.000 39.35735 135 GLU G O 1
ATOM 9179 N N . ASP G 1 137 ? -7.70900 27.68300 29.36800 1.000 35.51742 136 ASP G N 1
ATOM 9180 C CA . ASP G 1 137 ? -8.26900 27.53400 30.71100 1.000 35.89641 136 ASP G CA 1
ATOM 9181 C C . ASP G 1 137 ? -9.35200 28.57000 31.01500 1.000 35.61480 136 ASP G C 1
ATOM 9182 O O . ASP G 1 137 ? -9.86400 28.61300 32.14600 1.000 34.65679 136 ASP G O 1
ATOM 9187 N N . GLY G 1 138 ? -9.74100 29.36800 30.01800 1.000 37.36501 137 GLY G N 1
ATOM 9188 C CA . GLY G 1 138 ? -10.84900 30.28700 30.13500 1.000 36.16223 137 GLY G CA 1
ATOM 9189 C C . GLY G 1 138 ? -10.44900 31.66200 30.63600 1.000 34.03566 137 GLY G C 1
ATOM 9190 O O . GLY G 1 138 ? -9.30100 32.10600 30.50100 1.000 31.92225 137 GLY G O 1
ATOM 9191 N N . GLU G 1 139 ? -11.41900 32.33400 31.25900 1.000 30.89581 138 GLU G N 1
ATOM 9192 C CA . GLU G 1 139 ? -11.23800 33.71900 31.66200 1.000 34.03566 138 GLU G CA 1
ATOM 9193 C C . GLU G 1 139 ? -10.60900 33.79200 33.05100 1.000 31.83276 138 GLU G C 1
ATOM 9194 O O . GLU G 1 139 ? -10.79400 32.89700 33.88300 1.000 29.28772 138 GLU G O 1
ATOM 9200 N N . VAL G 1 140 ? -9.86300 34.87400 33.28400 1.000 29.43774 139 VAL G N 1
ATOM 9201 C CA . VAL G 1 140 ? -9.28900 35.21700 34.57900 1.000 30.55893 139 VAL G CA 1
ATOM 9202 C C . VAL G 1 140 ? -10.01100 36.46400 35.06800 1.000 32.54601 139 VAL G C 1
ATOM 9203 O O . VAL G 1 140 ? -10.11000 37.46300 34.34900 1.000 30.61946 139 VAL G O 1
ATOM 9207 N N . GLU G 1 141 ? -10.51800 36.41600 36.27800 1.000 25.52411 140 GLU G N 1
ATOM 9208 C CA . GLU G 1 141 ? -11.09300 37.61300 36.86000 1.000 28.56395 140 GLU G CA 1
ATOM 9209 C C . GLU G 1 141 ? -10.21500 38.12800 37.99100 1.000 27.06904 140 GLU G C 1
ATOM 9210 O O . GLU G 1 141 ? -9.51100 37.35400 38.64300 1.000 24.54505 140 GLU G O 1
ATOM 9216 N N . MET G 1 142 ? -10.29500 39.41500 38.27000 1.000 25.32935 141 MET G N 1
ATOM 9217 C CA . MET G 1 142 ? -9.45600 40.03100 39.31300 1.000 26.50581 141 MET G CA 1
ATOM 9218 C C . MET G 1 142 ? -10.17900 41.24800 39.88300 1.000 28.10074 141 MET G C 1
ATOM 9219 O O . MET G 1 142 ? -11.00600 41.76500 39.19800 1.000 24.88456 141 MET G O 1
ATOM 9224 N N . ARG G 1 143 ? -9.79700 41.63800 41.09100 1.000 24.32923 142 ARG G N 1
ATOM 9225 C CA . ARG G 1 143 ? -10.40700 42.84700 41.64800 1.000 26.20314 142 ARG G CA 1
ATOM 9226 C C . ARG G 1 143 ? -9.75000 43.35900 42.91600 1.000 27.33749 142 ARG G C 1
ATOM 9227 O O . ARG G 1 143 ? -9.05300 42.57900 43.56800 1.000 27.31906 142 ARG G O 1
ATOM 9235 N N . LEU G 1 144 ? -9.91200 44.64500 43.21200 1.000 25.02142 143 LEU G N 1
ATOM 9236 C CA . LEU G 1 144 ? -9.60400 45.19000 44.52600 1.000 26.08997 143 LEU G CA 1
ATOM 9237 C C . LEU G 1 144 ? -10.91800 45.57700 45.18300 1.000 29.35878 143 LEU G C 1
ATOM 9238 O O . LEU G 1 144 ? -11.73200 46.28300 44.57900 1.000 25.48990 143 LEU G O 1
ATOM 9243 N N . MET G 1 145 ? -11.13800 45.11000 46.40800 1.000 27.38749 144 MET G N 1
ATOM 9244 C CA . MET G 1 145 ? -12.42800 45.34800 47.03200 1.000 27.99809 144 MET G CA 1
ATOM 9245 C C . MET G 1 145 ? -12.27000 45.58700 48.52500 1.000 31.43272 144 MET G C 1
ATOM 9246 O O . MET G 1 145 ? -11.34700 45.07600 49.16400 1.000 26.68478 144 MET G O 1
ATOM 9251 N N . GLU G 1 146 ? -13.18900 46.38400 49.06400 1.000 27.82439 145 GLU G N 1
ATOM 9252 C CA . GLU G 1 146 ? -13.34200 46.57600 50.50500 1.000 32.31966 145 GLU G CA 1
ATOM 9253 C C . GLU G 1 146 ? -14.84700 46.61600 50.74500 1.000 31.09320 145 GLU G C 1
ATOM 9254 O O . GLU G 1 146 ? -15.47500 47.67000 50.60400 1.000 30.61420 145 GLU G O 1
ATOM 9260 N N . ILE G 1 147 ? -15.42400 45.46500 51.08500 1.000 31.01688 146 ILE G N 1
ATOM 9261 C CA . ILE G 1 147 ? -16.87500 45.32600 51.11500 1.000 38.10194 146 ILE G CA 1
ATOM 9262 C C . ILE G 1 147 ? -17.39100 45.25300 52.54400 1.000 40.43380 146 ILE G C 1
ATOM 9263 O O . ILE G 1 147 ? -18.42300 44.62600 52.81000 1.000 42.92620 146 ILE G O 1
ATOM 9268 N N . ASN G 1 148 ? -16.68600 45.89200 53.47200 1.000 40.93122 147 ASN G N 1
ATOM 9269 C CA . ASN G 1 148 ? -17.20500 46.08200 54.82400 1.000 42.38140 147 ASN G CA 1
ATOM 9270 C C . ASN G 1 148 ? -18.25300 47.18500 54.75400 1.000 45.52388 147 ASN G C 1
ATOM 9271 O O . ASN G 1 148 ? -17.92100 48.37300 54.75800 1.000 43.86052 147 ASN G O 1
ATOM 9276 N N . ASP G 1 149 ? -19.52900 46.78800 54.67800 1.000 48.02155 148 ASP G N 1
ATOM 9277 C CA . ASP G 1 149 ? -20.62800 47.75400 54.53500 1.000 50.18496 148 ASP G CA 1
ATOM 9278 C C . ASP G 1 149 ? -20.64100 48.85200 55.58700 1.000 47.46095 148 ASP G C 1
ATOM 9279 O O . ASP G 1 149 ? -21.30100 49.88600 55.38900 1.000 45.40808 148 ASP G O 1
ATOM 9284 N N . LYS G 1 150 ? -20.02400 48.61400 56.73400 1.000 43.60523 149 LYS G N 1
ATOM 9285 C CA . LYS G 1 150 ? -20.21900 49.51600 57.85800 1.000 45.64495 149 LYS G CA 1
ATOM 9286 C C . LYS G 1 150 ? -19.32100 50.72600 57.77600 1.000 44.38427 149 LYS G C 1
ATOM 9287 O O . LYS G 1 150 ? -19.49300 51.66300 58.55400 1.000 49.63227 149 LYS G O 1
ATOM 9293 N N . THR G 1 151 ? -18.38200 50.72900 56.85300 1.000 39.44683 150 THR G N 1
ATOM 9294 C CA . THR G 1 151 ? -17.42000 51.80800 56.74100 1.000 40.58908 150 THR G CA 1
ATOM 9295 C C . THR G 1 151 ? -17.53900 52.45000 55.37600 1.000 34.44097 150 THR G C 1
ATOM 9296 O O . THR G 1 151 ? -17.80400 51.76700 54.37700 1.000 34.06987 150 THR G O 1
ATOM 9300 N N . TRP G 1 152 ? -17.30100 53.76800 55.35300 1.000 32.14070 151 TRP G N 1
ATOM 9301 C CA . TRP G 1 152 ? -17.16100 54.55900 54.14200 1.000 33.61982 151 TRP G CA 1
ATOM 9302 C C . TRP G 1 152 ? -15.69800 54.52800 53.70400 1.000 32.79604 151 TRP G C 1
ATOM 9303 O O . TRP G 1 152 ? -14.80800 54.85400 54.49600 1.000 27.85860 151 TRP G O 1
ATOM 9314 N N . LYS G 1 153 ? -15.44200 54.07700 52.47300 1.000 31.42219 152 LYS G N 1
ATOM 9315 C CA . LYS G 1 153 ? -14.11900 54.16900 51.86200 1.000 26.97429 152 LYS G CA 1
ATOM 9316 C C . LYS G 1 153 ? -14.07400 55.44100 51.01800 1.000 31.64064 152 LYS G C 1
ATOM 9317 O O . LYS G 1 153 ? -15.06300 55.83600 50.39400 1.000 27.99020 152 LYS G O 1
ATOM 9323 N N . SER G 1 154 ? -12.89900 56.06100 50.97600 1.000 28.44288 153 SER G N 1
ATOM 9324 C CA . SER G 1 154 ? -12.70800 57.31200 50.26300 1.000 29.08507 153 SER G CA 1
ATOM 9325 C C . SER G 1 154 ? -11.27100 57.47400 49.79900 1.000 33.88827 153 SER G C 1
ATOM 9326 O O . SER G 1 154 ? -10.34400 57.07600 50.50900 1.000 29.70883 153 SER G O 1
ATOM 9329 N N . GLY G 1 155 ? -11.10900 58.09000 48.63300 1.000 31.31428 154 GLY G N 1
ATOM 9330 C CA . GLY G 1 155 ? -9.85100 58.69300 48.26300 1.000 31.89593 154 GLY G CA 1
ATOM 9331 C C . GLY G 1 155 ? -8.93800 57.89500 47.35800 1.000 32.53548 154 GLY G C 1
ATOM 9332 O O . GLY G 1 155 ? -7.74200 58.20000 47.29700 1.000 36.58860 154 GLY G O 1
ATOM 9333 N N . ILE G 1 156 ? -9.43700 56.86700 46.70600 1.000 29.31141 155 ILE G N 1
ATOM 9334 C CA . ILE G 1 156 ? -8.70100 56.20500 45.63800 1.000 29.46143 155 ILE G CA 1
ATOM 9335 C C . ILE G 1 156 ? -9.13100 56.76400 44.28100 1.000 29.43248 155 ILE G C 1
ATOM 9336 O O . ILE G 1 156 ? -10.30600 57.09700 44.06000 1.000 27.78491 155 ILE G O 1
ATOM 9341 N N . ILE G 1 157 ? -8.16000 56.93900 43.39100 1.000 27.20589 156 ILE G N 1
ATOM 9342 C CA . ILE G 1 157 ? -8.38300 57.42200 42.03600 1.000 28.06652 156 ILE G CA 1
ATOM 9343 C C . ILE G 1 157 ? -7.92200 56.30400 41.12300 1.000 27.88229 156 ILE G C 1
ATOM 9344 O O . ILE G 1 157 ? -6.71700 56.03600 41.04600 1.000 26.02417 156 ILE G O 1
ATOM 9349 N N . VAL G 1 158 ? -8.88700 55.66800 40.41300 1.000 26.62161 157 VAL G N 1
ATOM 9350 C CA . VAL G 1 158 ? -8.65700 54.46100 39.62200 1.000 24.18185 157 VAL G CA 1
ATOM 9351 C C . VAL G 1 158 ? -8.33300 54.87900 38.19800 1.000 28.06652 157 VAL G C 1
ATOM 9352 O O . VAL G 1 158 ? -9.11000 55.61800 37.57200 1.000 23.55809 157 VAL G O 1
ATOM 9356 N N . LYS G 1 159 ? -7.20600 54.38900 37.67500 1.000 24.45030 158 LYS G N 1
ATOM 9357 C CA . LYS G 1 159 ? -6.82600 54.56900 36.28000 1.000 24.16079 158 LYS G CA 1
ATOM 9358 C C . LYS G 1 159 ? -7.13100 53.35800 35.41200 1.000 24.88983 158 LYS G C 1
ATOM 9359 O O . LYS G 1 159 ? -7.65100 53.52100 34.30100 1.000 25.99785 158 LYS G O 1
ATOM 9365 N N . GLY G 1 160 ? -6.89200 52.15700 35.91300 1.000 22.03422 159 GLY G N 1
ATOM 9366 C CA . GLY G 1 160 ? -7.06000 50.97900 35.08600 1.000 23.08435 159 GLY G CA 1
ATOM 9367 C C . GLY G 1 160 ? -6.27900 49.81400 35.64300 1.000 26.90323 159 GLY G C 1
ATOM 9368 O O . GLY G 1 160 ? -5.66900 49.90200 36.69400 1.000 23.88707 159 GLY G O 1
ATOM 9369 N N . PHE G 1 161 ? -6.35400 48.70200 34.90900 1.000 24.44767 160 PHE G N 1
ATOM 9370 C CA . PHE G 1 161 ? -5.66500 47.46400 35.22400 1.000 24.84772 160 PHE G CA 1
ATOM 9371 C C . PHE G 1 161 ? -4.56400 47.30500 34.18700 1.000 28.92715 160 PHE G C 1
ATOM 9372 O O . PHE G 1 161 ? -4.80600 47.40400 32.97200 1.000 25.36094 160 PHE G O 1
ATOM 9380 N N . ASP G 1 162 ? -3.35500 47.06200 34.66300 1.000 25.13722 161 ASP G N 1
ATOM 9381 C CA . ASP G 1 162 ? -2.22700 46.74800 33.80800 1.000 28.84556 161 ASP G CA 1
ATOM 9382 C C . ASP G 1 162 ? -1.94900 45.25200 33.88700 1.000 28.68765 161 ASP G C 1
ATOM 9383 O O . ASP G 1 162 ? -1.73500 44.70700 34.96800 1.000 28.83240 161 ASP G O 1
ATOM 9388 N N . ILE G 1 163 ? -1.94000 44.60400 32.74600 1.000 27.75070 162 ILE G N 1
ATOM 9389 C CA . ILE G 1 163 ? -1.76400 43.16400 32.62100 1.000 29.39300 162 ILE G CA 1
ATOM 9390 C C . ILE G 1 163 ? -0.43400 42.93200 31.90900 1.000 33.98829 162 ILE G C 1
ATOM 9391 O O . ILE G 1 163 ? -0.37900 43.05900 30.69300 1.000 31.98541 162 ILE G O 1
ATOM 9396 N N . ARG G 1 164 ? 0.61700 42.54600 32.64200 1.000 30.75369 163 ARG G N 1
ATOM 9397 C CA . ARG G 1 164 ? 1.96100 42.53500 32.10600 1.000 32.52495 163 ARG G CA 1
ATOM 9398 C C . ARG G 1 164 ? 2.60000 41.16200 32.25200 1.000 34.02776 163 ARG G C 1
ATOM 9399 O O . ARG G 1 164 ? 2.49000 40.53600 33.31600 1.000 31.09320 163 ARG G O 1
ATOM 9407 N N . PRO G 1 165 ? 3.30500 40.67900 31.22900 1.000 33.43559 164 PRO G N 1
ATOM 9408 C CA . PRO G 1 165 ? 4.07800 39.44200 31.40600 1.000 34.76996 164 PRO G CA 1
ATOM 9409 C C . PRO G 1 165 ? 5.13400 39.64200 32.47800 1.000 36.51490 164 PRO G C 1
ATOM 9410 O O . PRO G 1 165 ? 5.75100 40.70200 32.57200 1.000 39.17575 164 PRO G O 1
ATOM 9414 N N . ASN G 1 166 ? 5.33200 38.62000 33.29000 1.000 33.61192 165 ASN G N 1
ATOM 9415 C CA . ASN G 1 166 ? 6.44500 38.53700 34.22000 1.000 40.26009 165 ASN G CA 1
ATOM 9416 C C . ASN G 1 166 ? 7.77000 38.21800 33.50900 1.000 48.05313 165 ASN G C 1
ATOM 9417 O O . ASN G 1 166 ? 7.79700 37.43500 32.52500 1.000 54.79868 165 ASN G O 1
ATOM 9423 N N . GLY H 1 2 ? 16.77800 23.37100 42.42100 1.000 33.15134 1 GLY H N 1
ATOM 9424 C CA . GLY H 1 2 ? 16.90800 22.82500 41.07800 1.000 27.14536 1 GLY H CA 1
ATOM 9425 C C . GLY H 1 2 ? 15.68500 23.17600 40.22500 1.000 26.44001 1 GLY H C 1
ATOM 9426 O O . GLY H 1 2 ? 15.09400 24.26100 40.34700 1.000 30.17993 1 GLY H O 1
ATOM 9427 N N . GLN H 1 3 ? 15.28000 22.23600 39.36700 1.000 25.89521 2 GLN H N 1
ATOM 9428 C CA . GLN H 1 3 ? 14.16900 22.46400 38.44500 1.000 25.44779 2 GLN H CA 1
ATOM 9429 C C . GLN H 1 3 ? 12.90100 22.02300 39.15400 1.000 25.49516 2 GLN H C 1
ATOM 9430 O O . GLN H 1 3 ? 12.33900 20.95500 38.90800 1.000 27.84281 2 GLN H O 1
ATOM 9436 N N . GLY H 1 4 ? 12.47000 22.84100 40.08300 1.000 24.33450 3 GLY H N 1
ATOM 9437 C CA . GLY H 1 4 ? 11.44100 22.42500 41.01600 1.000 24.01341 3 GLY H CA 1
ATOM 9438 C C . GLY H 1 4 ? 12.04600 21.80600 42.25800 1.000 27.47698 3 GLY H C 1
ATOM 9439 O O . GLY H 1 4 ? 13.26300 21.85900 42.50600 1.000 24.00551 3 GLY H O 1
ATOM 9440 N N . GLN H 1 5 ? 11.16500 21.20200 43.06500 1.000 27.46382 4 GLN H N 1
ATOM 9441 C CA . GLN H 1 5 ? 11.61000 20.58900 44.32100 1.000 27.96651 4 GLN H CA 1
ATOM 9442 C C . GLN H 1 5 ? 10.56300 19.59100 44.80500 1.000 28.45341 4 GLN H C 1
ATOM 9443 O O . GLN H 1 5 ? 9.37500 19.72000 44.50500 1.000 28.81398 4 GLN H O 1
ATOM 9449 N N . TRP H 1 6 ? 11.02700 18.54400 45.47000 1.000 25.67676 5 TRP H N 1
ATOM 9450 C CA . TRP H 1 6 ? 10.17100 17.52000 46.04100 1.000 28.13232 5 TRP H CA 1
ATOM 9451 C C . TRP H 1 6 ? 10.31800 17.56300 47.55300 1.000 33.38295 5 TRP H C 1
ATOM 9452 O O . TRP H 1 6 ? 11.44000 17.58700 48.06500 1.000 31.44324 5 TRP H O 1
ATOM 9463 N N . ILE H 1 7 ? 9.20600 17.60000 48.27500 1.000 28.65607 6 ILE H N 1
ATOM 9464 C CA . ILE H 1 7 ? 9.23300 17.50800 49.73300 1.000 33.22240 6 ILE H CA 1
ATOM 9465 C C . ILE H 1 7 ? 8.57300 16.21100 50.14200 1.000 32.63286 6 ILE H C 1
ATOM 9466 O O . ILE H 1 7 ? 7.35700 16.06700 50.00000 1.000 32.81446 6 ILE H O 1
ATOM 9471 N N . ALA H 1 8 ? 9.36800 15.25500 50.61300 1.000 32.61970 7 ALA H N 1
ATOM 9472 C CA . ALA H 1 8 ? 8.82800 13.97900 51.07800 1.000 33.81458 7 ALA H CA 1
ATOM 9473 C C . ALA H 1 8 ? 7.89800 14.18600 52.27000 1.000 33.27767 7 ALA H C 1
ATOM 9474 O O . ALA H 1 8 ? 8.03100 15.14900 53.02600 1.000 34.24095 7 ALA H O 1
ATOM 9476 N N . ALA H 1 9 ? 6.93300 13.27500 52.41700 1.000 33.21714 8 ALA H N 1
ATOM 9477 C CA . ALA H 1 9 ? 5.94900 13.40600 53.50000 1.000 35.60427 8 ALA H CA 1
ATOM 9478 C C . ALA H 1 9 ? 6.61100 13.61300 54.84600 1.000 35.97537 8 ALA H C 1
ATOM 9479 O O . ALA H 1 9 ? 6.17100 14.46900 55.62700 1.000 36.00695 8 ALA H O 1
ATOM 9481 N N . ARG H 1 10 ? 7.68600 12.84800 55.12700 1.000 37.19657 9 ARG H N 1
ATOM 9482 C CA . ARG H 1 10 ? 8.38600 12.96600 56.41000 1.000 38.43356 9 ARG H CA 1
ATOM 9483 C C . ARG H 1 10 ? 8.92500 14.37200 56.63400 1.000 38.55725 9 ARG H C 1
ATOM 9484 O O . ARG H 1 10 ? 9.08100 14.79500 57.77800 1.000 35.39109 9 ARG H O 1
ATOM 9492 N N . ASP H 1 11 ? 9.23400 15.10800 55.57000 1.000 35.72007 10 ASP H N 1
ATOM 9493 C CA . ASP H 1 11 ? 9.72700 16.48100 55.72200 1.000 36.07538 10 ASP H CA 1
ATOM 9494 C C . ASP H 1 11 ? 8.62000 17.52800 55.70700 1.000 36.39121 10 ASP H C 1
ATOM 9495 O O . ASP H 1 11 ? 8.91400 18.71800 55.86800 1.000 34.45676 10 ASP H O 1
ATOM 9500 N N . LEU H 1 12 ? 7.37400 17.13300 55.49100 1.000 35.59637 11 LEU H N 1
ATOM 9501 C CA . LEU H 1 12 ? 6.28600 18.06800 55.64600 1.000 33.92512 11 LEU H CA 1
ATOM 9502 C C . LEU H 1 12 ? 5.93100 18.20300 57.13200 1.000 37.29921 11 LEU H C 1
ATOM 9503 O O . LEU H 1 12 ? 6.18000 17.30600 57.95100 1.000 35.87272 11 LEU H O 1
ATOM 9508 N N . SER H 1 13 ? 5.34100 19.34000 57.48200 1.000 34.57783 12 SER H N 1
ATOM 9509 C CA . SER H 1 13 ? 4.80000 19.57100 58.81700 1.000 38.79676 12 SER H CA 1
ATOM 9510 C C . SER H 1 13 ? 3.32100 19.19700 58.75000 1.000 38.29670 12 SER H C 1
ATOM 9511 O O . SER H 1 13 ? 2.50200 19.94100 58.19900 1.000 38.12036 12 SER H O 1
ATOM 9514 N N . ILE H 1 14 ? 2.98900 18.02600 59.29700 1.000 38.61779 13 ILE H N 1
ATOM 9515 C CA . ILE H 1 14 ? 1.62800 17.50800 59.36000 1.000 38.89151 13 ILE H CA 1
ATOM 9516 C C . ILE H 1 14 ? 1.22600 17.43500 60.82400 1.000 41.63394 13 ILE H C 1
ATOM 9517 O O . ILE H 1 14 ? 1.89800 16.77800 61.62400 1.000 39.85478 13 ILE H O 1
ATOM 9522 N N . THR H 1 15 ? 0.12100 18.07200 61.16900 1.000 43.41047 14 THR H N 1
ATOM 9523 C CA . THR H 1 15 ? -0.31800 18.09700 62.55700 1.000 44.80537 14 THR H CA 1
ATOM 9524 C C . THR H 1 15 ? -0.82200 16.72300 63.01100 1.000 44.65272 14 THR H C 1
ATOM 9525 O O . THR H 1 15 ? -1.62200 16.07500 62.32100 1.000 42.89725 14 THR H O 1
ATOM 9529 N N . TRP H 1 16 ? -0.36100 16.30000 64.19400 1.000 46.88720 15 TRP H N 1
ATOM 9530 C CA . TRP H 1 16 ? -0.71300 15.03600 64.83600 1.000 46.61612 15 TRP H CA 1
ATOM 9531 C C . TRP H 1 16 ? -0.10700 13.83700 64.14100 1.000 45.30017 15 TRP H C 1
ATOM 9532 O O . TRP H 1 16 ? -0.50000 12.70100 64.44300 1.000 42.72091 15 TRP H O 1
ATOM 9543 N N . VAL H 1 17 ? 0.81400 14.05500 63.20100 1.000 46.13448 16 VAL H N 1
ATOM 9544 C CA . VAL H 1 17 ? 1.28900 12.98600 62.32600 1.000 43.36573 16 VAL H CA 1
ATOM 9545 C C . VAL H 1 17 ? 2.11900 11.96500 63.08300 1.000 45.26069 16 VAL H C 1
ATOM 9546 O O . VAL H 1 17 ? 2.20400 10.79800 62.67700 1.000 45.36333 16 VAL H O 1
ATOM 9550 N N . ASP H 1 18 ? 2.75200 12.37400 64.16400 1.000 46.08710 17 ASP H N 1
ATOM 9551 C CA . ASP H 1 18 ? 3.50500 11.46700 65.01700 1.000 48.73479 17 ASP H CA 1
ATOM 9552 C C . ASP H 1 18 ? 2.64500 10.75300 66.05800 1.000 49.29012 17 ASP H C 1
ATOM 9553 O O . ASP H 1 18 ? 3.18800 9.99300 66.87000 1.000 49.82703 17 ASP H O 1
ATOM 9558 N N . ASN H 1 19 ? 1.32400 10.94000 66.01800 1.000 50.41131 18 ASN H N 1
ATOM 9559 C CA . ASN H 1 19 ? 0.43000 10.29500 66.96300 1.000 50.19286 18 ASN H CA 1
ATOM 9560 C C . ASN H 1 19 ? -0.28100 9.13600 66.29000 1.000 51.20351 18 ASN H C 1
ATOM 9561 O O . ASN H 1 19 ? -1.18700 9.37600 65.47400 1.000 49.81124 18 ASN H O 1
ATOM 9566 N N . PRO H 1 20 ? 0.03500 7.87900 66.63400 1.000 53.47483 19 PRO H N 1
ATOM 9567 C CA . PRO H 1 20 ? -0.53400 6.73800 65.88400 1.000 53.29060 19 PRO H CA 1
ATOM 9568 C C . PRO H 1 20 ? -2.03400 6.60300 65.96100 1.000 53.45378 19 PRO H C 1
ATOM 9569 O O . PRO H 1 20 ? -2.59800 5.81800 65.19300 1.000 55.29347 19 PRO H O 1
ATOM 9573 N N . GLN H 1 21 ? -2.70400 7.32300 66.84800 1.000 53.65907 20 GLN H N 1
ATOM 9574 C CA . GLN H 1 21 ? -4.15700 7.23500 66.90500 1.000 55.11450 20 GLN H CA 1
ATOM 9575 C C . GLN H 1 21 ? -4.82100 7.98800 65.76800 1.000 55.08555 20 GLN H C 1
ATOM 9576 O O . GLN H 1 21 ? -5.98200 7.69500 65.44200 1.000 55.56719 20 GLN H O 1
ATOM 9582 N N . TYR H 1 22 ? -4.11100 8.94700 65.16200 1.000 52.87213 21 TYR H N 1
ATOM 9583 C CA . TYR H 1 22 ? -4.65600 9.76200 64.08200 1.000 51.08244 21 TYR H CA 1
ATOM 9584 C C . TYR H 1 22 ? -3.99000 9.54100 62.74200 1.000 48.71637 21 TYR H C 1
ATOM 9585 O O . TYR H 1 22 ? -4.66400 9.61300 61.72200 1.000 47.42937 21 TYR H O 1
ATOM 9594 N N . TRP H 1 23 ? -2.69300 9.27200 62.71800 1.000 48.46634 22 TRP H N 1
ATOM 9595 C CA . TRP H 1 23 ? -1.97100 9.02600 61.48200 1.000 45.61073 22 TRP H CA 1
ATOM 9596 C C . TRP H 1 23 ? -1.11900 7.76900 61.62900 1.000 47.71098 22 TRP H C 1
ATOM 9597 O O . TRP H 1 23 ? -0.50300 7.53200 62.67700 1.000 49.65069 22 TRP H O 1
ATOM 9608 N N . THR H 1 24 ? -1.04000 7.00000 60.54800 1.000 45.58178 23 THR H N 1
ATOM 9609 C CA . THR H 1 24 ? -0.24300 5.77800 60.49100 1.000 47.44779 23 THR H CA 1
ATOM 9610 C C . THR H 1 24 ? 0.80400 5.93400 59.38200 1.000 48.36896 23 THR H C 1
ATOM 9611 O O . THR H 1 24 ? 0.46300 6.01700 58.20600 1.000 45.56336 23 THR H O 1
ATOM 9615 N N . TRP H 1 25 ? 2.07200 5.96800 59.75800 1.000 47.57149 24 TRP H N 1
ATOM 9616 C CA . TRP H 1 25 ? 3.13900 5.97900 58.75900 1.000 45.95288 24 TRP H CA 1
ATOM 9617 C C . TRP H 1 25 ? 3.28800 4.58300 58.17100 1.000 47.42937 24 TRP H C 1
ATOM 9618 O O . TRP H 1 25 ? 3.32600 3.58600 58.90700 1.000 46.08447 24 TRP H O 1
ATOM 9629 N N . LYS H 1 26 ? 3.40500 4.52500 56.84100 1.000 46.16869 25 LYS H N 1
ATOM 9630 C CA . LYS H 1 26 ? 3.54400 3.28200 56.09300 1.000 44.65009 25 LYS H CA 1
ATOM 9631 C C . LYS H 1 26 ? 4.69900 3.44800 55.11700 1.000 47.43990 25 LYS H C 1
ATOM 9632 O O . LYS H 1 26 ? 5.12000 4.56200 54.79700 1.000 47.75836 25 LYS H O 1
ATOM 9638 N N . THR H 1 27 ? 5.17400 2.32100 54.60200 1.000 47.37673 26 THR H N 1
ATOM 9639 C CA . THR H 1 27 ? 6.25400 2.27500 53.62200 1.000 48.64004 26 THR H CA 1
ATOM 9640 C C . THR H 1 27 ? 5.70300 1.58800 52.38000 1.000 49.19537 26 THR H C 1
ATOM 9641 O O . THR H 1 27 ? 5.25900 0.43800 52.44800 1.000 48.45844 26 THR H O 1
ATOM 9645 N N . VAL H 1 28 ? 5.82400 2.18500 51.14000 1.000 48.89797 27 VAL H N 1
ATOM 9646 C CA . VAL H 1 28 ? 5.22300 1.77000 49.86200 1.000 50.78240 27 VAL H CA 1
ATOM 9647 C C . VAL H 1 28 ? 6.25200 1.83900 48.73300 1.000 54.74077 27 VAL H C 1
ATOM 9648 O O . VAL H 1 28 ? 7.30700 2.44200 48.89300 1.000 54.83026 27 VAL H O 1
ATOM 9652 N N . ASP H 1 29 ? 5.99300 1.19800 47.59600 1.000 56.39097 28 ASP H N 1
ATOM 9653 C CA . ASP H 1 29 ? 6.88700 1.20500 46.43500 1.000 62.56276 28 ASP H CA 1
ATOM 9654 C C . ASP H 1 29 ? 7.10100 2.63600 45.90000 1.000 60.28354 28 ASP H C 1
ATOM 9655 O O . ASP H 1 29 ? 6.11000 3.35200 45.73800 1.000 60.33881 28 ASP H O 1
ATOM 9660 N N . PRO H 1 30 ? 8.33600 3.07500 45.58600 1.000 61.73635 29 PRO H N 1
ATOM 9661 C CA . PRO H 1 30 ? 9.60700 2.35500 45.66200 1.000 61.29682 29 PRO H CA 1
ATOM 9662 C C . PRO H 1 30 ? 10.37500 2.61700 46.97100 1.000 58.71757 29 PRO H C 1
ATOM 9663 O O . PRO H 1 30 ? 11.30800 3.41100 47.01600 1.000 57.80693 29 PRO H O 1
ATOM 9667 N N . ASN H 1 31 ? 9.99100 1.94600 48.05300 1.000 59.61241 30 ASN H N 1
ATOM 9668 C CA . ASN H 1 31 ? 10.54400 2.12000 49.40000 1.000 59.79138 30 ASN H CA 1
ATOM 9669 C C . ASN H 1 31 ? 10.56000 3.58400 49.88400 1.000 55.81985 30 ASN H C 1
ATOM 9670 O O . ASN H 1 31 ? 11.59600 4.14800 50.23800 1.000 52.91161 30 ASN H O 1
ATOM 9675 N N . ILE H 1 32 ? 9.38200 4.19700 49.90400 1.000 54.73551 31 ILE H N 1
ATOM 9676 C CA . ILE H 1 32 ? 9.14500 5.55300 50.39500 1.000 50.57975 31 ILE H CA 1
ATOM 9677 C C . ILE H 1 32 ? 8.13500 5.52300 51.53100 1.000 47.18724 31 ILE H C 1
ATOM 9678 O O . ILE H 1 32 ? 7.25900 4.66900 51.56500 1.000 46.31871 31 ILE H O 1
ATOM 9683 N N . GLU H 1 33 ? 8.19200 6.50800 52.44500 1.000 46.40030 32 GLU H N 1
ATOM 9684 C CA . GLU H 1 33 ? 7.29900 6.57600 53.59900 1.000 45.10541 32 GLU H CA 1
ATOM 9685 C C . GLU H 1 33 ? 6.19200 7.57800 53.30500 1.000 42.33402 32 GLU H C 1
ATOM 9686 O O . GLU H 1 33 ? 6.45400 8.68600 52.82900 1.000 39.07574 32 GLU H O 1
ATOM 9692 N N . VAL H 1 34 ? 4.95300 7.18300 53.60900 1.000 41.21810 33 VAL H N 1
ATOM 9693 C CA . VAL H 1 34 ? 3.77500 8.01500 53.43200 1.000 38.90730 33 VAL H CA 1
ATOM 9694 C C . VAL H 1 34 ? 2.99900 7.98500 54.73300 1.000 39.93900 33 VAL H C 1
ATOM 9695 O O . VAL H 1 34 ? 3.22100 7.12300 55.58600 1.000 43.73682 33 VAL H O 1
ATOM 9699 N N . ALA H 1 35 ? 2.07100 8.93800 54.87600 1.000 39.75477 34 ALA H N 1
ATOM 9700 C CA . ALA H 1 35 ? 1.27900 9.09200 56.09600 1.000 39.73371 34 ALA H CA 1
ATOM 9701 C C . ALA H 1 35 ? -0.18800 8.89800 55.75700 1.000 39.12311 34 ALA H C 1
ATOM 9702 O O . ALA H 1 35 ? -0.75000 9.69200 55.00100 1.000 37.38080 34 ALA H O 1
ATOM 9704 N N . GLU H 1 36 ? -0.79700 7.83000 56.27500 1.000 40.63908 35 GLU H N 1
ATOM 9705 C CA . GLU H 1 36 ? -2.22000 7.55800 56.07500 1.000 44.00001 35 GLU H CA 1
ATOM 9706 C C . GLU H 1 36 ? -2.99700 8.15800 57.24000 1.000 44.98697 35 GLU H C 1
ATOM 9707 O O . GLU H 1 36 ? -2.63400 7.94900 58.41400 1.000 41.00492 35 GLU H O 1
ATOM 9713 N N . LEU H 1 37 ? -4.03200 8.93600 56.91200 1.000 43.62892 36 LEU H N 1
ATOM 9714 C CA . LEU H 1 37 ? -4.85300 9.61200 57.90900 1.000 46.24239 36 LEU H CA 1
ATOM 9715 C C . LEU H 1 37 ? -5.92700 8.64700 58.39500 1.000 48.38738 36 LEU H C 1
ATOM 9716 O O . LEU H 1 37 ? -6.85700 8.30800 57.64400 1.000 49.89282 36 LEU H O 1
ATOM 9721 N N . ARG H 1 38 ? -5.81200 8.22100 59.66000 1.000 49.03219 37 ARG H N 1
ATOM 9722 C CA . ARG H 1 38 ? -6.87200 7.41800 60.27100 1.000 50.33235 37 ARG H CA 1
ATOM 9723 C C . ARG H 1 38 ? -8.10500 8.26900 60.55800 1.000 49.54805 37 ARG H C 1
ATOM 9724 O O . ARG H 1 38 ? -9.20800 7.98700 60.08200 1.000 50.81136 37 ARG H O 1
ATOM 9732 N N . ARG H 1 39 ? -7.92400 9.33700 61.31600 1.000 48.54529 38 ARG H N 1
ATOM 9733 C CA . ARG H 1 39 ? -8.98800 10.26900 61.64100 1.000 50.60080 38 ARG H CA 1
ATOM 9734 C C . ARG H 1 39 ? -8.34100 11.46700 62.31700 1.000 50.65344 38 ARG H C 1
ATOM 9735 O O . ARG H 1 39 ? -7.43800 11.30600 63.15300 1.000 51.81674 38 ARG H O 1
ATOM 9743 N N . VAL H 1 40 ? -8.79700 12.66200 61.95700 1.000 49.00588 39 VAL H N 1
ATOM 9744 C CA . VAL H 1 40 ? -8.31000 13.87500 62.59700 1.000 50.41131 39 VAL H CA 1
ATOM 9745 C C . VAL H 1 40 ? -9.35700 14.95100 62.37900 1.000 54.14597 39 VAL H C 1
ATOM 9746 O O . VAL H 1 40 ? -10.11400 14.90800 61.40000 1.000 50.06653 39 VAL H O 1
ATOM 9750 N N . ALA H 1 41 ? -9.40300 15.92000 63.30200 1.000 49.16642 40 ALA H N 1
ATOM 9751 C CA . ALA H 1 41 ? -10.34100 17.03800 63.21300 1.000 49.03483 40 ALA H CA 1
ATOM 9752 C C . ALA H 1 41 ? -9.68100 18.33500 62.78200 1.000 46.87930 40 ALA H C 1
ATOM 9753 O O . ALA H 1 41 ? -10.32200 19.15600 62.10200 1.000 47.66624 40 ALA H O 1
ATOM 9755 N N . TRP H 1 42 ? -8.42900 18.52600 63.16400 1.000 45.59494 41 TRP H N 1
ATOM 9756 C CA . TRP H 1 42 ? -7.59300 19.62000 62.68700 1.000 46.15817 41 TRP H CA 1
ATOM 9757 C C . TRP H 1 42 ? -6.61400 19.06400 61.64800 1.000 44.31321 41 TRP H C 1
ATOM 9758 O O . TRP H 1 42 ? -5.50500 18.63000 61.99000 1.000 41.43918 41 TRP H O 1
ATOM 9769 N N . LEU H 1 43 ? -7.01700 19.10700 60.38400 1.000 40.39958 42 LEU H N 1
ATOM 9770 C CA . LEU H 1 43 ? -6.14600 18.63900 59.31200 1.000 40.46801 42 LEU H CA 1
ATOM 9771 C C . LEU H 1 43 ? -5.34900 19.80500 58.74100 1.000 38.43356 42 LEU H C 1
ATOM 9772 O O . LEU H 1 43 ? -5.93100 20.77000 58.24700 1.000 35.73586 42 LEU H O 1
ATOM 9777 N N . ASP H 1 44 ? -4.02100 19.72900 58.82400 1.000 35.72534 43 ASP H N 1
ATOM 9778 C CA . ASP H 1 44 ? -3.15700 20.76800 58.25900 1.000 35.62269 43 ASP H CA 1
ATOM 9779 C C . ASP H 1 44 ? -1.89100 20.10400 57.72400 1.000 38.34933 43 ASP H C 1
ATOM 9780 O O . ASP H 1 44 ? -1.02900 19.65900 58.49300 1.000 35.31739 43 ASP H O 1
ATOM 9785 N N . ILE H 1 45 ? -1.74600 20.11300 56.40000 1.000 34.81470 44 ILE H N 1
ATOM 9786 C CA . ILE H 1 45 ? -0.59900 19.54100 55.69600 1.000 32.54864 44 ILE H CA 1
ATOM 9787 C C . ILE H 1 45 ? 0.16900 20.68800 55.06000 1.000 34.97261 44 ILE H C 1
ATOM 9788 O O . ILE H 1 45 ? -0.26800 21.23800 54.04100 1.000 35.64638 44 ILE H O 1
ATOM 9793 N N . TYR H 1 46 ? 1.33100 21.00200 55.64100 1.000 31.43008 45 TYR H N 1
ATOM 9794 C CA . TYR H 1 46 ? 2.03400 22.25700 55.43000 1.000 31.81960 45 TYR H CA 1
ATOM 9795 C C . TYR H 1 46 ? 3.45700 22.01300 54.95100 1.000 33.66719 45 TYR H C 1
ATOM 9796 O O . TYR H 1 46 ? 4.13600 21.07900 55.39300 1.000 35.23317 45 TYR H O 1
ATOM 9805 N N . GLY H 1 47 ? 3.91100 22.86800 54.05600 1.000 29.70093 46 GLY H N 1
ATOM 9806 C CA . GLY H 1 47 ? 5.25800 22.77800 53.53500 1.000 32.37493 46 GLY H CA 1
ATOM 9807 C C . GLY H 1 47 ? 5.70400 24.16600 53.16500 1.000 33.10660 46 GLY H C 1
ATOM 9808 O O . GLY H 1 47 ? 4.89300 25.03000 52.81800 1.000 32.83288 46 GLY H O 1
ATOM 9809 N N . LYS H 1 48 ? 7.01500 24.36900 53.22700 1.000 32.75919 47 LYS H N 1
ATOM 9810 C CA . LYS H 1 48 ? 7.66000 25.63300 52.92700 1.000 31.94067 47 LYS H CA 1
ATOM 9811 C C . LYS H 1 48 ? 8.95500 25.34100 52.17900 1.000 36.42542 47 LYS H C 1
ATOM 9812 O O . LYS H 1 48 ? 9.62400 24.32600 52.42400 1.000 38.30459 47 LYS H O 1
ATOM 9818 N N . ILE H 1 49 ? 9.29400 26.22600 51.23500 1.000 32.81709 48 ILE H N 1
ATOM 9819 C CA . ILE H 1 49 ? 10.53300 26.10500 50.47200 1.000 36.59649 48 ILE H CA 1
ATOM 9820 C C . ILE H 1 49 ? 11.19500 27.47000 50.35000 1.000 35.66480 48 ILE H C 1
ATOM 9821 O O . ILE H 1 49 ? 10.56000 28.51100 50.49500 1.000 32.70129 48 ILE H O 1
ATOM 9826 N N . GLU H 1 50 ? 12.49300 27.45600 50.08400 1.000 35.09895 49 GLU H N 1
ATOM 9827 C CA . GLU H 1 50 ? 13.21300 28.63900 49.63200 1.000 36.72282 49 GLU H CA 1
ATOM 9828 C C . GLU H 1 50 ? 13.12200 28.68000 48.11600 1.000 31.13005 49 GLU H C 1
ATOM 9829 O O . GLU H 1 50 ? 13.10800 27.64700 47.46300 1.000 35.38845 49 GLU H O 1
ATOM 9835 N N . THR H 1 51 ? 13.01000 29.86600 47.54600 1.000 28.23760 50 THR H N 1
ATOM 9836 C CA . THR H 1 51 ? 13.00100 30.02500 46.09800 1.000 31.40377 50 THR H CA 1
ATOM 9837 C C . THR H 1 51 ? 14.39000 30.32000 45.52000 1.000 32.79867 50 THR H C 1
ATOM 9838 O O . THR H 1 51 ? 14.55900 30.37900 44.28300 1.000 26.62688 50 THR H O 1
ATOM 9842 N N . LYS H 1 52 ? 15.38300 30.52300 46.39300 1.000 27.75596 51 LYS H N 1
ATOM 9843 C CA . LYS H 1 52 ? 16.71300 30.88500 45.91500 1.000 30.28784 51 LYS H CA 1
ATOM 9844 C C . LYS H 1 52 ? 17.39600 29.75200 45.16600 1.000 28.74818 51 LYS H C 1
ATOM 9845 O O . LYS H 1 52 ? 18.24500 30.01800 44.30100 1.000 30.60104 51 LYS H O 1
ATOM 9851 N N . ASN H 1 53 ? 17.06700 28.50200 45.47000 1.000 29.97465 52 ASN H N 1
ATOM 9852 C CA . ASN H 1 53 ? 17.66200 27.38400 44.74400 1.000 37.06497 52 ASN H CA 1
ATOM 9853 C C . ASN H 1 53 ? 16.94600 27.05000 43.42600 1.000 35.16474 52 ASN H C 1
ATOM 9854 O O . ASN H 1 53 ? 17.45800 26.23800 42.63400 1.000 34.33306 52 ASN H O 1
ATOM 9859 N N . LEU H 1 54 ? 15.76800 27.62600 43.17100 1.000 29.14034 53 LEU H N 1
ATOM 9860 C CA . LEU H 1 54 ? 15.00800 27.25800 41.98000 1.000 27.16642 53 LEU H CA 1
ATOM 9861 C C . LEU H 1 54 ? 15.50300 27.98500 40.72200 1.000 30.75632 53 LEU H C 1
ATOM 9862 O O . LEU H 1 54 ? 15.95000 29.13400 40.75900 1.000 30.03781 53 LEU H O 1
ATOM 9867 N N . ILE H 1 55 ? 15.37500 27.30600 39.57900 1.000 26.91375 54 ILE H N 1
ATOM 9868 C CA . ILE H 1 55 ? 15.64900 27.96000 38.29900 1.000 30.20099 54 ILE H CA 1
ATOM 9869 C C . ILE H 1 55 ? 14.87500 29.26100 38.17700 1.000 29.02453 54 ILE H C 1
ATOM 9870 O O . ILE H 1 55 ? 13.68200 29.33400 38.51300 1.000 26.77163 54 ILE H O 1
ATOM 9875 N N . ARG H 1 56 ? 15.52200 30.27100 37.59900 1.000 30.90107 55 ARG H N 1
ATOM 9876 C CA . ARG H 1 56 ? 15.02300 31.63400 37.60500 1.000 30.24573 55 ARG H CA 1
ATOM 9877 C C . ARG H 1 56 ? 14.12100 31.88800 36.42300 1.000 30.20625 55 ARG H C 1
ATOM 9878 O O . ARG H 1 56 ? 14.12000 31.14100 35.43200 1.000 29.59302 55 ARG H O 1
ATOM 9886 N N . LYS H 1 57 ? 13.33200 32.96700 36.54800 1.000 27.69279 56 LYS H N 1
ATOM 9887 C CA . LYS H 1 57 ? 12.42700 33.43600 35.48300 1.000 34.19094 56 LYS H CA 1
ATOM 9888 C C . LYS H 1 57 ? 11.41400 32.36500 35.04400 1.000 32.31177 56 LYS H C 1
ATOM 9889 O O . LYS H 1 57 ? 11.03800 32.26800 33.86800 1.000 32.69076 56 LYS H O 1
ATOM 9895 N N . THR H 1 58 ? 10.91200 31.61500 36.01600 1.000 27.30064 57 THR H N 1
ATOM 9896 C CA . THR H 1 58 ? 10.07800 30.44800 35.77500 1.000 28.21391 57 THR H CA 1
ATOM 9897 C C . THR H 1 58 ? 8.84700 30.46500 36.66400 1.000 29.25877 57 THR H C 1
ATOM 9898 O O . THR H 1 58 ? 8.95100 30.76400 37.86900 1.000 25.90574 57 THR H O 1
ATOM 9902 N N . SER H 1 59 ? 7.70200 30.06000 36.08700 1.000 27.00061 58 SER H N 1
ATOM 9903 C CA . SER H 1 59 ? 6.48000 29.87100 36.85600 1.000 25.69255 58 SER H CA 1
ATOM 9904 C C . SER H 1 59 ? 6.42500 28.46200 37.42600 1.000 27.64805 58 SER H C 1
ATOM 9905 O O . SER H 1 59 ? 6.62200 27.48200 36.69800 1.000 24.95562 58 SER H O 1
ATOM 9908 N N . TYR H 1 60 ? 6.10900 28.35300 38.72100 1.000 24.10289 59 TYR H N 1
ATOM 9909 C CA . TYR H 1 60 ? 6.05400 27.05500 39.38800 1.000 26.27157 59 TYR H CA 1
ATOM 9910 C C . TYR H 1 60 ? 4.63900 26.80900 39.86600 1.000 27.94809 59 TYR H C 1
ATOM 9911 O O . TYR H 1 60 ? 4.00000 27.71000 40.40700 1.000 25.98469 59 TYR H O 1
ATOM 9920 N N . ALA H 1 61 ? 4.15400 25.58700 39.70000 1.000 27.27695 60 ALA H N 1
ATOM 9921 C CA . ALA H 1 61 ? 2.96500 25.10600 40.39100 1.000 28.34550 60 ALA H CA 1
ATOM 9922 C C . ALA H 1 61 ? 3.36800 24.17800 41.54300 1.000 28.14022 60 ALA H C 1
ATOM 9923 O O . ALA H 1 61 ? 4.40900 23.49600 41.52000 1.000 25.75572 60 ALA H O 1
ATOM 9925 N N . VAL H 1 62 ? 2.54200 24.14400 42.57300 1.000 25.04511 61 VAL H N 1
ATOM 9926 C CA . VAL H 1 62 ? 2.79900 23.29000 43.72200 1.000 26.50581 61 VAL H CA 1
ATOM 9927 C C . VAL H 1 62 ? 1.62800 22.35400 43.91800 1.000 29.77989 61 VAL H C 1
ATOM 9928 O O . VAL H 1 62 ? 0.48100 22.80600 44.02600 1.000 29.03506 61 VAL H O 1
ATOM 9932 N N . TYR H 1 63 ? 1.92600 21.04900 44.00400 1.000 25.87415 62 TYR H N 1
ATOM 9933 C CA . TYR H 1 63 ? 0.90000 20.03200 44.14800 1.000 28.65870 62 TYR H CA 1
ATOM 9934 C C . TYR H 1 63 ? 1.09900 19.21200 45.42500 1.000 31.53799 62 TYR H C 1
ATOM 9935 O O . TYR H 1 63 ? 2.24200 18.91300 45.83600 1.000 27.20853 62 TYR H O 1
ATOM 9944 N N . LEU H 1 64 ? -0.02500 18.87400 46.07000 1.000 29.45616 63 LEU H N 1
ATOM 9945 C CA . LEU H 1 64 ? -0.02600 17.84800 47.09300 1.000 26.24788 63 LEU H CA 1
ATOM 9946 C C . LEU H 1 64 ? -0.24800 16.53300 46.36600 1.000 29.46932 63 LEU H C 1
ATOM 9947 O O . LEU H 1 64 ? -1.22500 16.39600 45.61100 1.000 32.64076 63 LEU H O 1
ATOM 9952 N N . VAL H 1 65 ? 0.66500 15.57700 46.54900 1.000 28.54553 64 VAL H N 1
ATOM 9953 C CA . VAL H 1 65 ? 0.55500 14.26100 45.91500 1.000 28.60080 64 VAL H CA 1
ATOM 9954 C C . VAL H 1 65 ? -0.01600 13.32000 46.96000 1.000 32.08806 64 VAL H C 1
ATOM 9955 O O . VAL H 1 65 ? 0.54900 13.19900 48.04900 1.000 27.41645 64 VAL H O 1
ATOM 9959 N N . PHE H 1 66 ? -1.12200 12.65200 46.65400 1.000 30.94845 65 PHE H N 1
ATOM 9960 C CA . PHE H 1 66 ? -1.82400 11.86500 47.65500 1.000 32.13543 65 PHE H CA 1
ATOM 9961 C C . PHE H 1 66 ? -2.62200 10.74600 47.00000 1.000 35.47004 65 PHE H C 1
ATOM 9962 O O . PHE H 1 66 ? -2.80500 10.69500 45.77200 1.000 34.78575 65 PHE H O 1
ATOM 9970 N N . LYS H 1 67 ? -3.12500 9.85600 47.85300 1.000 34.84892 66 LYS H N 1
ATOM 9971 C CA . LYS H 1 67 ? -4.12500 8.88700 47.45000 1.000 37.70978 66 LYS H CA 1
ATOM 9972 C C . LYS H 1 67 ? -5.26100 8.93000 48.46100 1.000 38.32038 66 LYS H C 1
ATOM 9973 O O . LYS H 1 67 ? -5.17300 9.56600 49.51400 1.000 37.48081 66 LYS H O 1
ATOM 9979 N N . LEU H 1 68 ? -6.36000 8.27900 48.12500 1.000 40.41537 67 LEU H N 1
ATOM 9980 C CA . LEU H 1 68 ? -7.50700 8.18100 49.04500 1.000 41.84449 67 LEU H CA 1
ATOM 9981 C C . LEU H 1 68 ? -7.79600 6.71400 49.33700 1.000 46.07658 67 LEU H C 1
ATOM 9982 O O . LEU H 1 68 ? -7.60000 5.88800 48.43100 1.000 44.27373 67 LEU H O 1
ATOM 9987 N N . THR H 1 69 ? -8.25700 6.41400 50.54600 1.000 48.08471 68 THR H N 1
ATOM 9988 C CA . THR H 1 69 ? -8.72000 5.06900 50.93700 1.000 52.03255 68 THR H CA 1
ATOM 9989 C C . THR H 1 69 ? -10.07000 4.90200 50.24800 1.000 56.54362 68 THR H C 1
ATOM 9990 O O . THR H 1 69 ? -10.52500 5.87600 49.64900 1.000 54.11175 68 THR H O 1
ATOM 9994 N N . ASP H 1 70 ? -10.64000 3.70600 50.25200 1.000 59.98088 69 ASP H N 1
ATOM 9995 C CA . ASP H 1 70 ? -11.97000 3.44500 49.64400 1.000 68.68718 69 ASP H CA 1
ATOM 9996 C C . ASP H 1 70 ? -13.04700 4.19800 50.42400 1.000 65.57892 69 ASP H C 1
ATOM 9997 O O . ASP H 1 70 ? -14.04800 4.54200 49.79100 1.000 67.42914 69 ASP H O 1
ATOM 10002 N N . ASN H 1 71 ? -12.86100 4.42500 51.72800 1.000 66.66326 70 ASN H N 1
ATOM 10003 C CA . ASN H 1 71 ? -13.85800 5.09900 52.60700 1.000 65.24730 70 ASN H CA 1
ATOM 10004 C C . ASN H 1 71 ? -13.31500 6.42700 53.13900 1.000 59.89929 70 ASN H C 1
ATOM 10005 O O . ASN H 1 71 ? -13.08900 6.52400 54.35000 1.000 60.55726 70 ASN H O 1
ATOM 10010 N N . PRO H 1 72 ? -13.08800 7.45600 52.29400 1.000 58.68072 71 PRO H N 1
ATOM 10011 C CA . PRO H 1 72 ? -12.69600 8.78000 52.80000 1.000 53.92752 71 PRO H CA 1
ATOM 10012 C C . PRO H 1 72 ? -13.87900 9.49800 53.42700 1.000 52.15889 71 PRO H C 1
ATOM 10013 O O . PRO H 1 72 ? -15.02200 9.34800 52.99100 1.000 53.96700 71 PRO H O 1
ATOM 10017 N N . ARG H 1 73 ? -13.60000 10.30000 54.45300 1.000 48.96113 72 ARG H N 1
ATOM 10018 C CA . ARG H 1 73 ? -14.66800 10.96200 55.20000 1.000 51.17456 72 ARG H CA 1
ATOM 10019 C C . ARG H 1 73 ? -14.39400 12.45200 55.38500 1.000 49.43224 72 ARG H C 1
ATOM 10020 O O . ARG H 1 73 ? -13.28900 12.85300 55.77200 1.000 46.17396 72 ARG H O 1
ATOM 10025 N N . GLU H 1 74 ? -15.43700 13.25500 55.14600 1.000 49.07694 73 GLU H N 1
ATOM 10026 C CA . GLU H 1 74 ? -15.41500 14.69500 55.35500 1.000 46.86088 73 GLU H CA 1
ATOM 10027 C C . GLU H 1 74 ? -14.27000 15.36800 54.59400 1.000 48.23210 73 GLU H C 1
ATOM 10028 O O . GLU H 1 74 ? -13.72100 16.37900 55.03400 1.000 45.82918 73 GLU H O 1
ATOM 10034 N N . LEU H 1 75 ? -13.92600 14.83100 53.42300 1.000 44.15003 74 LEU H N 1
ATOM 10035 C CA . LEU H 1 75 ? -12.86800 15.41100 52.61000 1.000 46.26871 74 LEU H CA 1
ATOM 10036 C C . LEU H 1 75 ? -13.36800 15.78800 51.22200 1.000 45.64758 74 LEU H C 1
ATOM 10037 O O . LEU H 1 75 ? -12.57500 15.84700 50.27400 1.000 42.74197 74 LEU H O 1
ATOM 10042 N N . GLU H 1 76 ? -14.67300 16.04200 51.07300 1.000 45.11594 75 GLU H N 1
ATOM 10043 C CA . GLU H 1 76 ? -15.17700 16.45800 49.76700 1.000 46.11342 75 GLU H CA 1
ATOM 10044 C C . GLU H 1 76 ? -14.55100 17.78600 49.35600 1.000 42.74197 75 GLU H C 1
ATOM 10045 O O . GLU H 1 76 ? -14.19500 17.98200 48.19400 1.000 39.77582 75 GLU H O 1
ATOM 10051 N N . ARG H 1 77 ? -14.39300 18.70600 50.28900 1.000 41.25495 76 ARG H N 1
ATOM 10052 C CA . ARG H 1 77 ? -13.80400 20.00900 50.02700 1.000 39.45999 76 ARG H CA 1
ATOM 10053 C C . ARG H 1 77 ? -12.70300 20.24400 51.04300 1.000 40.07059 76 ARG H C 1
ATOM 10054 O O . ARG H 1 77 ? -12.75100 19.72600 52.16900 1.000 38.42303 76 ARG H O 1
ATOM 10062 N N . ALA H 1 78 ? -11.71200 21.04000 50.64700 1.000 37.39396 77 ALA H N 1
ATOM 10063 C CA . ALA H 1 78 ? -10.67800 21.45100 51.58300 1.000 37.10445 77 ALA H CA 1
ATOM 10064 C C . ALA H 1 78 ? -10.16200 22.82200 51.17500 1.000 34.78838 77 ALA H C 1
ATOM 10065 O O . ALA H 1 78 ? -10.48700 23.33800 50.10100 1.000 36.58860 77 ALA H O 1
ATOM 10067 N N . THR H 1 79 ? -9.31200 23.38800 52.02700 1.000 31.44061 78 THR H N 1
ATOM 10068 C CA . THR H 1 79 ? -8.73600 24.70800 51.80700 1.000 33.29347 78 THR H CA 1
ATOM 10069 C C . THR H 1 79 ? -7.27400 24.57000 51.39200 1.000 32.63812 78 THR H C 1
ATOM 10070 O O . THR H 1 79 ? -6.46100 23.98700 52.11300 1.000 32.65128 78 THR H O 1
ATOM 10074 N N . ALA H 1 80 ? -6.94200 25.13300 50.24600 1.000 26.18998 79 ALA H N 1
ATOM 10075 C CA . ALA H 1 80 ? -5.57800 25.14200 49.74800 1.000 32.25124 79 ALA H CA 1
ATOM 10076 C C . ALA H 1 80 ? -5.04600 26.54200 49.94500 1.000 32.10648 79 ALA H C 1
ATOM 10077 O O . ALA H 1 80 ? -5.77900 27.51400 49.82400 1.000 30.11151 79 ALA H O 1
ATOM 10079 N N . SER H 1 81 ? -3.77300 26.63900 50.28000 1.000 30.64841 80 SER H N 1
ATOM 10080 C CA . SER H 1 81 ? -3.10700 27.91100 50.46300 1.000 30.87739 80 SER H CA 1
ATOM 10081 C C . SER H 1 81 ? -1.71800 27.86300 49.84000 1.000 29.60355 80 SER H C 1
ATOM 10082 O O . SER H 1 81 ? -1.04100 26.82600 49.86500 1.000 30.31679 80 SER H O 1
ATOM 10085 N N . LEU H 1 82 ? -1.28900 28.99900 49.30600 1.000 23.86602 81 LEU H N 1
ATOM 10086 C CA . LEU H 1 82 ? 0.07000 29.15700 48.81400 1.000 27.94546 81 LEU H CA 1
ATOM 10087 C C . LEU H 1 82 ? 0.33200 30.65000 48.76000 1.000 29.84042 81 LEU H C 1
ATOM 10088 O O . LEU H 1 82 ? -0.42900 31.39200 48.14100 1.000 29.67198 81 LEU H O 1
ATOM 10093 N N . ARG H 1 83 ? 1.44000 31.08200 49.34100 1.000 23.80549 82 ARG H N 1
ATOM 10094 C CA . ARG H 1 83 ? 1.75400 32.49800 49.32700 1.000 25.56622 82 ARG H CA 1
ATOM 10095 C C . ARG H 1 83 ? 3.21100 32.67700 49.69600 1.000 29.88779 82 ARG H C 1
ATOM 10096 O O . ARG H 1 83 ? 3.80000 31.82800 50.37100 1.000 28.46920 82 ARG H O 1
ATOM 10104 N N . PHE H 1 84 ? 3.78400 33.77500 49.22400 1.000 27.96125 83 PHE H N 1
ATOM 10105 C CA . PHE H 1 84 ? 5.08000 34.21200 49.71400 1.000 30.49576 83 PHE H CA 1
ATOM 10106 C C . PHE H 1 84 ? 4.92900 34.62700 51.18100 1.000 29.52986 83 PHE H C 1
ATOM 10107 O O . PHE H 1 84 ? 4.13700 35.51200 51.51300 1.000 28.75345 83 PHE H O 1
ATOM 10115 N N . VAL H 1 85 ? 5.74400 34.01700 52.04300 1.000 28.55606 84 VAL H N 1
ATOM 10116 C CA . VAL H 1 85 ? 5.81700 34.37000 53.46000 1.000 29.80094 84 VAL H CA 1
ATOM 10117 C C . VAL H 1 85 ? 5.92200 35.87400 53.64200 1.000 28.29287 84 VAL H C 1
ATOM 10118 O O . VAL H 1 85 ? 5.25600 36.45100 54.51000 1.000 28.56658 84 VAL H O 1
ATOM 10122 N N . ASN H 1 86 ? 6.73300 36.54400 52.82500 1.000 28.25339 85 ASN H N 1
ATOM 10123 C CA . ASN H 1 86 ? 6.86700 37.99600 52.97900 1.000 29.29825 85 ASN H CA 1
ATOM 10124 C C . ASN H 1 86 ? 5.65700 38.80600 52.50700 1.000 29.07454 85 ASN H C 1
ATOM 10125 O O . ASN H 1 86 ? 5.63600 40.03400 52.64500 1.000 30.01939 85 ASN H O 1
ATOM 10130 N N . GLU H 1 87 ? 4.64400 38.19900 51.92500 1.000 28.00073 86 GLU H N 1
ATOM 10131 C CA . GLU H 1 87 ? 3.49400 38.95700 51.49300 1.000 30.49050 86 GLU H CA 1
ATOM 10132 C C . GLU H 1 87 ? 2.29900 38.76500 52.42200 1.000 31.87751 86 GLU H C 1
ATOM 10133 O O . GLU H 1 87 ? 1.20000 39.19100 52.07500 1.000 31.24059 86 GLU H O 1
ATOM 10139 N N . VAL H 1 88 ? 2.46500 38.13700 53.58300 1.000 34.07251 87 VAL H N 1
ATOM 10140 C CA . VAL H 1 88 ? 1.38300 38.01100 54.56000 1.000 34.47255 87 VAL H CA 1
ATOM 10141 C C . VAL H 1 88 ? 1.28200 39.30500 55.35500 1.000 33.67772 87 VAL H C 1
ATOM 10142 O O . VAL H 1 88 ? 2.23400 39.70400 56.02100 1.000 34.36201 87 VAL H O 1
ATOM 10146 N N . ALA H 1 89 ? 0.15900 40.00100 55.25200 1.000 34.03040 88 ALA H N 1
ATOM 10147 C CA . ALA H 1 89 ? -0.00100 41.21000 56.05000 1.000 35.28318 88 ALA H CA 1
ATOM 10148 C C . ALA H 1 89 ? -0.14000 40.86100 57.53400 1.000 38.53620 88 ALA H C 1
ATOM 10149 O O . ALA H 1 89 ? -0.80400 39.88100 57.89000 1.000 35.52005 88 ALA H O 1
ATOM 10151 N N . GLU H 1 90 ? 0.49200 41.67300 58.39900 1.000 38.39408 89 GLU H N 1
ATOM 10152 C CA . GLU H 1 90 ? 0.45700 41.40800 59.83700 1.000 39.69423 89 GLU H CA 1
ATOM 10153 C C . GLU H 1 90 ? -0.98400 41.27200 60.30900 1.000 43.18676 89 GLU H C 1
ATOM 10154 O O . GLU H 1 90 ? -1.82200 42.14800 60.06000 1.000 38.28354 89 GLU H O 1
ATOM 10160 N N . GLY H 1 91 ? -1.27000 40.14100 60.95100 1.000 40.37853 90 GLY H N 1
ATOM 10161 C CA . GLY H 1 91 ? -2.56900 39.88900 61.49300 1.000 41.03124 90 GLY H CA 1
ATOM 10162 C C . GLY H 1 91 ? -3.53400 39.25600 60.54300 1.000 39.85478 90 GLY H C 1
ATOM 10163 O O . GLY H 1 91 ? -4.62200 38.87600 60.98500 1.000 39.47052 90 GLY H O 1
ATOM 10164 N N . ALA H 1 92 ? -3.21000 39.18600 59.25400 1.000 39.28103 91 ALA H N 1
ATOM 10165 C CA . ALA H 1 92 ? -4.01200 38.40500 58.32700 1.000 39.19417 91 ALA H CA 1
ATOM 10166 C C . ALA H 1 92 ? -3.94000 36.92800 58.68300 1.000 40.12586 91 ALA H C 1
ATOM 10167 O O . ALA H 1 92 ? -2.95400 36.43700 59.24100 1.000 39.99953 91 ALA H O 1
ATOM 10169 N N A GLY H 1 93 ? -4.93700 36.18600 58.20700 0.590 40.54433 92 GLY H N 1
ATOM 10170 N N B GLY H 1 93 ? -4.89800 36.20700 58.35900 0.410 40.51802 92 GLY H N 1
ATOM 10171 C CA A GLY H 1 93 ? -4.93500 34.72700 58.41300 0.590 41.42076 92 GLY H CA 1
ATOM 10172 C CA B GLY H 1 93 ? -4.93000 34.77400 58.55500 0.410 41.18915 92 GLY H CA 1
ATOM 10173 C C A GLY H 1 93 ? -4.49200 33.98900 57.16100 0.590 40.07059 92 GLY H C 1
ATOM 10174 C C B GLY H 1 93 ? -4.48600 34.04800 57.29600 0.410 40.36273 92 GLY H C 1
ATOM 10175 O O A GLY H 1 93 ? -3.87300 34.63000 56.30600 0.590 39.53369 92 GLY H O 1
ATOM 10176 O O B GLY H 1 93 ? -4.00500 34.64700 56.33200 0.410 39.75477 92 GLY H O 1
ATOM 10177 N N A ILE H 1 94 ? -4.84200 32.70800 57.04100 0.590 40.26272 93 ILE H N 1
ATOM 10178 N N B ILE H 1 94 ? -4.61900 32.72300 57.33200 0.410 40.42853 93 ILE H N 1
ATOM 10179 C CA A ILE H 1 94 ? -4.37200 31.86600 55.89900 0.590 40.44169 93 ILE H CA 1
ATOM 10180 C CA B ILE H 1 94 ? -4.45900 31.90200 56.13900 0.410 40.48643 93 ILE H CA 1
ATOM 10181 C C A ILE H 1 94 ? -4.85500 32.42100 54.54800 0.590 39.69950 93 ILE H C 1
ATOM 10182 C C B ILE H 1 94 ? -5.63300 32.24200 55.24200 0.410 40.21008 93 ILE H C 1
ATOM 10183 O O A ILE H 1 94 ? -4.03700 32.47100 53.62600 0.590 40.00216 93 ILE H O 1
ATOM 10184 O O B ILE H 1 94 ? -6.78800 31.98600 55.59100 0.410 40.79700 93 ILE H O 1
ATOM 10193 N N A GLU H 1 95 ? -6.11900 32.81700 54.43700 0.590 39.26523 94 GLU H N 1
ATOM 10194 N N B GLU H 1 95 ? -5.35100 32.85500 54.10600 0.410 39.59948 94 GLU H N 1
ATOM 10195 C CA A GLU H 1 95 ? -6.65700 33.38400 53.16700 0.590 39.08363 94 GLU H CA 1
ATOM 10196 C CA B GLU H 1 95 ? -6.38000 33.32300 53.18200 0.410 39.18365 94 GLU H CA 1
ATOM 10197 C C A GLU H 1 95 ? -6.41700 32.38000 52.03900 0.590 38.36513 94 GLU H C 1
ATOM 10198 C C B GLU H 1 95 ? -6.34800 32.39000 51.98200 0.410 38.37039 94 GLU H C 1
ATOM 10199 O O A GLU H 1 95 ? -5.98400 32.81200 50.96900 0.590 37.93086 94 GLU H O 1
ATOM 10200 O O B GLU H 1 95 ? -5.81300 32.72900 50.93500 0.410 37.94666 94 GLU H O 1
ATOM 10211 N N . GLY H 1 96 ? -6.97100 31.18400 52.18300 1.000 36.85442 95 GLY H N 1
ATOM 10212 C CA . GLY H 1 96 ? -6.86000 30.12000 51.21200 1.000 35.95957 95 GLY H CA 1
ATOM 10213 C C . GLY H 1 96 ? -7.97700 30.17400 50.18900 1.000 35.66217 95 GLY H C 1
ATOM 10214 O O . GLY H 1 96 ? -8.70900 31.16100 50.06800 1.000 35.47004 95 GLY H O 1
ATOM 10215 N N . THR H 1 97 ? -8.05700 29.09800 49.39200 1.000 34.40676 96 THR H N 1
ATOM 10216 C CA . THR H 1 97 ? -9.10900 28.90500 48.40400 1.000 34.10672 96 THR H CA 1
ATOM 10217 C C . THR H 1 97 ? -9.63800 27.48400 48.51600 1.000 33.76194 96 THR H C 1
ATOM 10218 O O . THR H 1 97 ? -8.89300 26.55800 48.84100 1.000 32.23808 96 THR H O 1
ATOM 10222 N N . THR H 1 98 ? -10.92000 27.31500 48.21500 1.000 30.77737 97 THR H N 1
ATOM 10223 C CA . THR H 1 98 ? -11.58300 26.01700 48.32200 1.000 33.83827 97 THR H CA 1
ATOM 10224 C C . THR H 1 98 ? -11.24300 25.17100 47.11000 1.000 34.51203 97 THR H C 1
ATOM 10225 O O . THR H 1 98 ? -11.38900 25.63500 45.98400 1.000 31.75644 97 THR H O 1
ATOM 10229 N N . VAL H 1 99 ? -10.75300 23.95600 47.34800 1.000 32.52232 98 VAL H N 1
ATOM 10230 C CA . VAL H 1 99 ? -10.51400 22.97800 46.30200 1.000 33.15398 98 VAL H CA 1
ATOM 10231 C C . VAL H 1 99 ? -11.27100 21.71300 46.68600 1.000 37.72031 98 VAL H C 1
ATOM 10232 O O . VAL H 1 99 ? -11.56100 21.47100 47.86700 1.000 35.84114 98 VAL H O 1
ATOM 10236 N N . PHE H 1 100 ? -11.61600 20.90800 45.68700 1.000 32.86183 99 PHE H N 1
ATOM 10237 C CA . PHE H 1 100 ? -12.18800 19.58200 45.91400 1.000 36.55175 99 PHE H CA 1
ATOM 10238 C C . PHE H 1 100 ? -11.08900 18.53400 46.06100 1.000 38.23880 99 PHE H C 1
ATOM 10239 O O . PHE H 1 100 ? -10.03600 18.60000 45.42500 1.000 36.89916 99 PHE H O 1
ATOM 10247 N N . ILE H 1 101 ? -11.36300 17.55000 46.91200 1.000 37.50450 100 ILE H N 1
ATOM 10248 C CA . ILE H 1 101 ? -10.44000 16.46000 47.18900 1.000 39.50474 100 ILE H CA 1
ATOM 10249 C C . ILE H 1 101 ? -11.16200 15.15200 46.90500 1.000 41.50234 100 ILE H C 1
ATOM 10250 O O . ILE H 1 101 ? -10.84500 14.45400 45.93100 1.000 42.69722 100 ILE H O 1
ATOM 10255 N N . SER H 1 102 ? -12.14800 14.81200 47.74600 1.000 39.32314 101 SER H N 1
ATOM 10256 C CA . SER H 1 102 ? -12.82300 13.52300 47.68600 1.000 44.62640 101 SER H CA 1
ATOM 10257 C C . SER H 1 102 ? -14.00300 13.51900 46.72900 1.000 45.29490 101 SER H C 1
ATOM 10258 O O . SER H 1 102 ? -14.34400 12.46000 46.20200 1.000 45.83181 101 SER H O 1
ATOM 10261 N N . LYS H 1 103 ? -14.58800 14.68200 46.47000 1.000 44.56061 102 LYS H N 1
ATOM 10262 C CA . LYS H 1 103 ? -15.77100 14.78100 45.61900 1.000 49.00324 102 LYS H CA 1
ATOM 10263 C C . LYS H 1 103 ? -15.43100 14.58700 44.14500 1.000 49.09799 102 LYS H C 1
ATOM 10264 O O . LYS H 1 103 ? -14.50200 15.19800 43.62300 1.000 46.23186 102 LYS H O 1
ATOM 10270 N N . LYS H 1 104 ? -16.20800 13.74500 43.47300 1.000 51.17719 103 LYS H N 1
ATOM 10271 C CA . LYS H 1 104 ? -16.04600 13.53000 42.04300 1.000 56.84103 103 LYS H CA 1
ATOM 10272 C C . LYS H 1 104 ? -16.68500 14.67800 41.26400 1.000 56.62521 103 LYS H C 1
ATOM 10273 O O . LYS H 1 104 ? -17.70600 15.24000 41.66700 1.000 55.15135 103 LYS H O 1
ATOM 10279 N N . LYS H 1 105 ? -16.06000 15.05000 40.16200 1.000 55.08555 104 LYS H N 1
ATOM 10280 C CA . LYS H 1 105 ? -16.64800 16.03100 39.26600 1.000 54.46442 104 LYS H CA 1
ATOM 10281 C C . LYS H 1 105 ? -17.85700 15.40600 38.58400 1.000 56.56994 104 LYS H C 1
ATOM 10282 O O . LYS H 1 105 ? -17.71400 14.42000 37.86300 1.000 57.51216 104 LYS H O 1
ATOM 10288 N N . LYS H 1 106 ? -19.04700 15.97900 38.78600 1.000 56.17252 105 LYS H N 1
ATOM 10289 C CA . LYS H 1 106 ? -20.24300 15.35200 38.23300 1.000 58.13065 105 LYS H CA 1
ATOM 10290 C C . LYS H 1 106 ? -20.57500 15.81000 36.81900 1.000 59.03603 105 LYS H C 1
ATOM 10291 O O . LYS H 1 106 ? -20.95600 14.96800 35.99800 1.000 57.87273 105 LYS H O 1
ATOM 10297 N N . LEU H 1 107 ? -20.44700 17.11000 36.50800 1.000 52.85897 106 LEU H N 1
ATOM 10298 C CA . LEU H 1 107 ? -20.73100 17.63100 35.17200 1.000 50.88505 106 LEU H CA 1
ATOM 10299 C C . LEU H 1 107 ? -19.47600 18.14400 34.49000 1.000 49.87966 106 LEU H C 1
ATOM 10300 O O . LEU H 1 107 ? -18.50600 18.53300 35.15300 1.000 51.73515 106 LEU H O 1
ATOM 10305 N N . PRO H 1 108 ? -19.46900 18.21100 33.15100 1.000 49.06115 107 PRO H N 1
ATOM 10306 C CA . PRO H 1 108 ? -18.29800 18.79800 32.47000 1.000 49.59279 107 PRO H CA 1
ATOM 10307 C C . PRO H 1 108 ? -18.09400 20.26000 32.81500 1.000 48.65583 107 PRO H C 1
ATOM 10308 O O . PRO H 1 108 ? -16.95400 20.72100 32.92700 1.000 49.21906 107 PRO H O 1
ATOM 10312 N N . GLY H 1 109 ? -19.17500 21.01000 32.96500 1.000 48.41633 108 GLY H N 1
ATOM 10313 C CA . GLY H 1 109 ? -19.10100 22.40400 33.33200 1.000 51.53776 108 GLY H CA 1
ATOM 10314 C C . GLY H 1 109 ? -18.99800 22.68500 34.81100 1.000 46.95037 108 GLY H C 1
ATOM 10315 O O . GLY H 1 109 ? -19.03900 23.85100 35.20700 1.000 42.27875 108 GLY H O 1
ATOM 10316 N N . GLU H 1 110 ? -18.83500 21.66200 35.64700 1.000 46.30292 109 GLU H N 1
ATOM 10317 C CA . GLU H 1 110 ? -18.70100 21.89000 37.08200 1.000 44.45796 109 GLU H CA 1
ATOM 10318 C C . GLU H 1 110 ? -17.39100 22.62800 37.35700 1.000 41.50234 109 GLU H C 1
ATOM 10319 O O . GLU H 1 110 ? -16.30600 22.16700 36.98600 1.000 40.03901 109 GLU H O 1
ATOM 10325 N N . LEU H 1 111 ? -17.48900 23.79000 37.98400 1.000 37.53082 110 LEU H N 1
ATOM 10326 C CA . LEU H 1 111 ? -16.34100 24.63200 38.21800 1.000 39.44157 110 LEU H CA 1
ATOM 10327 C C . LEU H 1 111 ? -15.57100 24.16300 39.44100 1.000 36.83600 110 LEU H C 1
ATOM 10328 O O . LEU H 1 111 ? -16.10100 23.48000 40.31200 1.000 36.06748 110 LEU H O 1
ATOM 10333 N N . GLY H 1 112 ? -14.30500 24.54100 39.49100 1.000 37.72294 111 GLY H N 1
ATOM 10334 C CA . GLY H 1 112 ? -13.49300 24.22400 40.63000 1.000 33.89880 111 GLY H CA 1
ATOM 10335 C C . GLY H 1 112 ? -12.25500 23.41700 40.30600 1.000 36.90442 111 GLY H C 1
ATOM 10336 O O . GLY H 1 112 ? -12.14600 22.79500 39.24200 1.000 33.38295 111 GLY H O 1
ATOM 10337 N N . ARG H 1 113 ? -11.29000 23.44600 41.22700 1.000 33.64088 112 ARG H N 1
ATOM 10338 C CA . ARG H 1 113 ? -10.06600 22.67200 41.09000 1.000 33.51454 112 ARG H CA 1
ATOM 10339 C C . ARG H 1 113 ? -10.34000 21.27400 41.61800 1.000 34.97525 112 ARG H C 1
ATOM 10340 O O . ARG H 1 113 ? -10.73700 21.11300 42.77400 1.000 34.88576 112 ARG H O 1
ATOM 10348 N N . PHE H 1 114 ? -10.10700 20.27200 40.79200 1.000 33.23030 113 PHE H N 1
ATOM 10349 C CA . PHE H 1 114 ? -10.24600 18.87100 41.15800 1.000 35.18580 113 PHE H CA 1
ATOM 10350 C C . PHE H 1 114 ? -8.91000 18.15600 41.07500 1.000 34.62257 113 PHE H C 1
ATOM 10351 O O . PHE H 1 114 ? -8.01300 18.59800 40.35800 1.000 30.68789 113 PHE H O 1
ATOM 10359 N N . PRO H 1 115 ? -8.77000 17.00800 41.72000 1.000 34.43834 114 PRO H N 1
ATOM 10360 C CA . PRO H 1 115 ? -7.51000 16.25900 41.62300 1.000 34.21726 114 PRO H CA 1
ATOM 10361 C C . PRO H 1 115 ? -7.29900 15.66000 40.24400 1.000 34.23568 114 PRO H C 1
ATOM 10362 O O . PRO H 1 115 ? -8.25100 15.42900 39.50100 1.000 34.04092 114 PRO H O 1
ATOM 10366 N N . HIS H 1 116 ? -6.02500 15.41500 39.91600 1.000 33.97513 115 HIS H N 1
ATOM 10367 C CA . HIS H 1 116 ? -5.61200 14.78800 38.66700 1.000 32.57759 115 HIS H CA 1
ATOM 10368 C C . HIS H 1 116 ? -4.82400 13.51400 38.94500 1.000 34.99367 115 HIS H C 1
ATOM 10369 O O . HIS H 1 116 ? -3.98000 13.47600 39.84300 1.000 32.15912 115 HIS H O 1
ATOM 10376 N N . LEU H 1 117 ? -5.12100 12.47000 38.18100 1.000 33.58824 116 LEU H N 1
ATOM 10377 C CA . LEU H 1 117 ? -4.39600 11.21000 38.26600 1.000 32.90131 116 LEU H CA 1
ATOM 10378 C C . LEU H 1 117 ? -3.06000 11.35300 37.54700 1.000 36.89390 116 LEU H C 1
ATOM 10379 O O . LEU H 1 117 ? -3.03500 11.58600 36.33400 1.000 33.50139 116 LEU H O 1
ATOM 10384 N N . ARG H 1 118 ? -1.97100 11.18100 38.28000 1.000 33.74089 117 ARG H N 1
ATOM 10385 C CA . ARG H 1 118 ? -0.62200 11.27600 37.68000 1.000 35.60164 117 ARG H CA 1
ATOM 10386 C C . ARG H 1 118 ? -0.25700 9.95500 37.00400 1.000 38.36513 117 ARG H C 1
ATOM 10387 O O . ARG H 1 118 ? -0.92100 8.95000 37.28000 1.000 35.92799 117 ARG H O 1
ATOM 10395 N N . SER H 1 119 ? 0.77600 9.97600 36.16100 1.000 37.56503 118 SER H N 1
ATOM 10396 C CA . SER H 1 119 ? 1.26700 8.74500 35.49400 1.000 40.47327 118 SER H CA 1
ATOM 10397 C C . SER H 1 119 ? 1.72500 7.73200 36.54100 1.000 42.11031 118 SER H C 1
ATOM 10398 O O . SER H 1 119 ? 1.58600 6.53600 36.28500 1.000 43.78683 118 SER H O 1
ATOM 10401 N N . ASP H 1 120 ? 2.21600 8.21000 37.68500 1.000 40.98913 119 ASP H N 1
ATOM 10402 C CA . ASP H 1 120 ? 2.73000 7.30600 38.74900 1.000 42.20769 119 ASP H CA 1
ATOM 10403 C C . ASP H 1 120 ? 1.58600 6.72800 39.58600 1.000 41.63394 119 ASP H C 1
ATOM 10404 O O . ASP H 1 120 ? 1.88600 6.05500 40.57700 1.000 43.30256 119 ASP H O 1
ATOM 10409 N N . GLY H 1 121 ? 0.33400 6.99300 39.21700 1.000 40.09428 120 GLY H N 1
ATOM 10410 C CA . GLY H 1 121 ? -0.76300 6.37600 39.92700 1.000 38.09141 120 GLY H CA 1
ATOM 10411 C C . GLY H 1 121 ? -1.23300 7.12400 41.15800 1.000 40.52854 120 GLY H C 1
ATOM 10412 O O . GLY H 1 121 ? -2.30900 6.80200 41.69400 1.000 37.49397 120 GLY H O 1
ATOM 10413 N N . TRP H 1 122 ? -0.48500 8.12400 41.60800 1.000 37.84927 121 TRP H N 1
ATOM 10414 C CA . TRP H 1 122 ? -0.96500 8.97200 42.68200 1.000 36.66755 121 TRP H CA 1
ATOM 10415 C C . TRP H 1 122 ? -1.85800 10.07000 42.12700 1.000 37.05971 121 TRP H C 1
ATOM 10416 O O . TRP H 1 122 ? -1.82600 10.38600 40.93600 1.000 33.75931 121 TRP H O 1
ATOM 10427 N N . LEU H 1 123 ? -2.69000 10.61800 43.01000 1.000 33.77773 122 LEU H N 1
ATOM 10428 C CA . LEU H 1 123 ? -3.45900 11.81500 42.71500 1.000 31.70907 122 LEU H CA 1
ATOM 10429 C C . LEU H 1 123 ? -2.64100 13.05500 43.07400 1.000 32.60654 122 LEU H C 1
ATOM 10430 O O . LEU H 1 123 ? -1.67100 12.99500 43.83500 1.000 27.22958 122 LEU H O 1
ATOM 10435 N N . GLU H 1 124 ? -3.03400 14.19500 42.51900 1.000 30.41944 123 GLU H N 1
ATOM 10436 C CA . GLU H 1 124 ? -2.41600 15.45700 42.88200 1.000 29.78252 123 GLU H CA 1
ATOM 10437 C C . GLU H 1 124 ? -3.46000 16.55600 42.86700 1.000 28.74818 123 GLU H C 1
ATOM 10438 O O . GLU H 1 124 ? -4.36700 16.55200 42.04100 1.000 31.11426 123 GLU H O 1
ATOM 10444 N N . ILE H 1 125 ? -3.36900 17.46700 43.81400 1.000 29.37194 124 ILE H N 1
ATOM 10445 C CA . ILE H 1 125 ? -4.23000 18.63200 43.85600 1.000 27.39013 124 ILE H CA 1
ATOM 10446 C C . ILE H 1 125 ? -3.31200 19.84000 43.84000 1.000 32.74340 124 ILE H C 1
ATOM 10447 O O . ILE H 1 125 ? -2.28500 19.85600 44.53700 1.000 26.00049 124 ILE H O 1
ATOM 10452 N N . LYS H 1 126 ? -3.61900 20.79300 42.96200 1.000 29.80357 125 LYS H N 1
ATOM 10453 C CA . LYS H 1 126 ? -2.82700 22.01100 42.85700 1.000 30.50103 125 LYS H CA 1
ATOM 10454 C C . LYS H 1 126 ? -3.16800 22.94500 44.00300 1.000 31.83540 125 LYS H C 1
ATOM 10455 O O . LYS H 1 126 ? -4.33300 23.32100 44.16400 1.000 29.45616 125 LYS H O 1
ATOM 10461 N N . LEU H 1 127 ? -2.15400 23.32600 44.77800 1.000 30.02728 126 LEU H N 1
ATOM 10462 C CA . LEU H 1 127 ? -2.30500 24.25000 45.89200 1.000 31.13794 126 LEU H CA 1
ATOM 10463 C C . LEU H 1 127 ? -2.18100 25.68600 45.43800 1.000 33.78037 126 LEU H C 1
ATOM 10464 O O . LEU H 1 127 ? -2.83500 26.56900 46.00100 1.000 35.50952 126 LEU H O 1
ATOM 10469 N N . GLY H 1 128 ? -1.33300 25.94100 44.44800 1.000 28.59817 127 GLY H N 1
ATOM 10470 C CA . GLY H 1 128 ? -1.14100 27.29600 43.98800 1.000 29.20350 127 GLY H CA 1
ATOM 10471 C C . GLY H 1 128 ? -0.04500 27.30100 42.94800 1.000 29.12718 127 GLY H C 1
ATOM 10472 O O . GLY H 1 128 ? 0.52100 26.24600 42.61400 1.000 23.58177 127 GLY H O 1
ATOM 10473 N N . GLU H 1 129 ? 0.28600 28.53500 42.53600 1.000 28.02968 128 GLU H N 1
ATOM 10474 C CA . GLU H 1 129 ? 1.22500 28.89200 41.48600 1.000 31.33007 128 GLU H CA 1
ATOM 10475 C C . GLU H 1 129 ? 1.97300 30.14400 41.91300 1.000 28.27181 128 GLU H C 1
ATOM 10476 O O . GLU H 1 129 ? 1.40300 31.00100 42.59700 1.000 30.37733 128 GLU H O 1
ATOM 10482 N N . PHE H 1 130 ? 3.24700 30.24600 41.53300 1.000 24.76086 129 PHE H N 1
ATOM 10483 C CA . PHE H 1 130 ? 4.03500 31.43200 41.82900 1.000 26.08207 129 PHE H CA 1
ATOM 10484 C C . PHE H 1 130 ? 5.12500 31.59600 40.77100 1.000 27.82965 129 PHE H C 1
ATOM 10485 O O . PHE H 1 130 ? 5.64800 30.61900 40.23300 1.000 24.95299 129 PHE H O 1
ATOM 10493 N N . PHE H 1 131 ? 5.44700 32.84600 40.45900 1.000 24.92404 130 PHE H N 1
ATOM 10494 C CA . PHE H 1 131 ? 6.54600 33.15900 39.55700 1.000 28.62448 130 PHE H CA 1
ATOM 10495 C C . PHE H 1 131 ? 7.79200 33.38400 40.38800 1.000 26.75321 130 PHE H C 1
ATOM 10496 O O . PHE H 1 131 ? 7.74700 34.13700 41.36200 1.000 25.82415 130 PHE H O 1
ATOM 10504 N N . ASN H 1 132 ? 8.89500 32.74100 39.99000 1.000 26.05312 131 ASN H N 1
ATOM 10505 C CA . ASN H 1 132 ? 10.23600 32.96600 40.54100 1.000 26.81111 131 ASN H CA 1
ATOM 10506 C C . ASN H 1 132 ? 11.00500 33.83700 39.55000 1.000 28.84556 131 ASN H C 1
ATOM 10507 O O . ASN H 1 132 ? 11.30500 33.41400 38.42100 1.000 29.30615 131 ASN H O 1
ATOM 10512 N N . ASN H 1 133 ? 11.20600 35.09400 39.93500 1.000 30.39312 132 ASN H N 1
ATOM 10513 C CA . ASN H 1 133 ? 11.98900 36.01100 39.12900 1.000 34.46466 132 ASN H CA 1
ATOM 10514 C C . ASN H 1 133 ? 13.48000 35.69600 39.25200 1.000 32.81183 132 ASN H C 1
ATOM 10515 O O . ASN H 1 133 ? 14.04000 34.98300 38.41300 1.000 34.29359 132 ASN H O 1
ATOM 10520 N N . LEU H 1 134 ? 14.12500 36.18400 40.30800 1.000 33.08028 133 LEU H N 1
ATOM 10521 C CA . LEU H 1 134 ? 15.54900 35.94900 40.52600 1.000 36.31488 133 LEU H CA 1
ATOM 10522 C C . LEU H 1 134 ? 15.83000 35.19000 41.81700 1.000 38.89940 133 LEU H C 1
ATOM 10523 O O . LEU H 1 134 ? 16.98000 35.08700 42.24800 1.000 37.14393 133 LEU H O 1
ATOM 10528 N N . GLY H 1 135 ? 14.82700 34.58000 42.40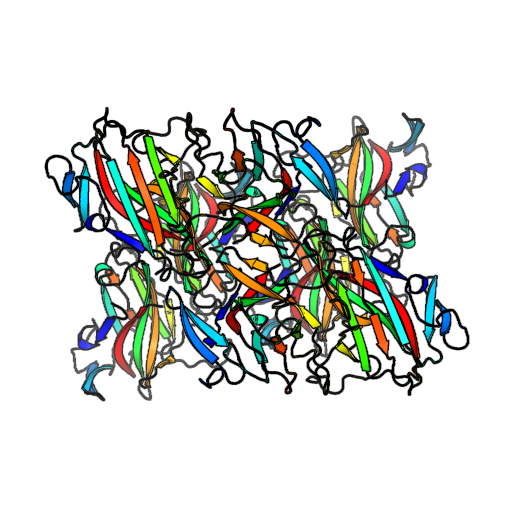700 1.000 29.00348 134 GLY H N 1
ATOM 10529 C CA . GLY H 1 135 ? 15.08400 33.84700 43.61900 1.000 35.46741 134 GLY H CA 1
ATOM 10530 C C . GLY H 1 135 ? 15.32000 34.76200 44.78700 1.000 35.62269 134 GLY H C 1
ATOM 10531 O O . GLY H 1 135 ? 15.90000 34.35000 45.78000 1.000 37.99929 134 GLY H O 1
ATOM 10532 N N . GLU H 1 136 ? 14.85600 36.00000 44.70900 1.000 36.80968 135 GLU H N 1
ATOM 10533 C CA . GLU H 1 136 ? 15.13900 37.02500 45.69600 1.000 40.30483 135 GLU H CA 1
ATOM 10534 C C . GLU H 1 136 ? 13.91600 37.37700 46.52900 1.000 39.56790 135 GLU H C 1
ATOM 10535 O O . GLU H 1 136 ? 14.02000 38.22900 47.40300 1.000 40.72067 135 GLU H O 1
ATOM 10541 N N . ASP H 1 137 ? 12.76900 36.72600 46.31400 1.000 35.38845 136 ASP H N 1
ATOM 10542 C CA . ASP H 1 137 ? 11.53300 37.10000 46.99100 1.000 38.50462 136 ASP H CA 1
ATOM 10543 C C . ASP H 1 137 ? 11.23800 36.21900 48.20500 1.000 37.81243 136 ASP H C 1
ATOM 10544 O O . ASP H 1 137 ? 10.15200 36.32100 48.78000 1.000 34.39886 136 ASP H O 1
ATOM 10549 N N . GLY H 1 138 ? 12.18000 35.39100 48.63500 1.000 35.40161 137 GLY H N 1
ATOM 10550 C CA . GLY H 1 138 ? 12.04300 34.70300 49.92000 1.000 32.04332 137 GLY H CA 1
ATOM 10551 C C . GLY H 1 138 ? 11.33800 33.37000 49.76900 1.000 33.99881 137 GLY H C 1
ATOM 10552 O O . GLY H 1 138 ? 11.25100 32.77100 48.68700 1.000 35.39372 137 GLY H O 1
ATOM 10553 N N . GLU H 1 139 ? 10.80700 32.91000 50.89100 1.000 32.75656 138 GLU H N 1
ATOM 10554 C CA . GLU H 1 139 ? 10.21700 31.58300 50.95000 1.000 34.59889 138 GLU H CA 1
ATOM 10555 C C . GLU H 1 139 ? 8.75500 31.60400 50.52400 1.000 30.73263 138 GLU H C 1
ATOM 10556 O O . GLU H 1 139 ? 8.05700 32.62600 50.63600 1.000 30.01676 138 GLU H O 1
ATOM 10562 N N . VAL H 1 140 ? 8.29900 30.43700 50.06300 1.000 28.84820 139 VAL H N 1
ATOM 10563 C CA . VAL H 1 140 ? 6.91200 30.18000 49.70100 1.000 31.50115 139 VAL H CA 1
ATOM 10564 C C . VAL H 1 140 ? 6.38500 29.08600 50.60600 1.000 30.19573 139 VAL H C 1
ATOM 10565 O O . VAL H 1 140 ? 7.02700 28.05100 50.78700 1.000 32.09332 139 VAL H O 1
ATOM 10569 N N . GLU H 1 141 ? 5.22000 29.31500 51.17000 1.000 28.57974 140 GLU H N 1
ATOM 10570 C CA . GLU H 1 141 ? 4.58600 28.34500 52.03600 1.000 31.86435 140 GLU H CA 1
ATOM 10571 C C . GLU H 1 141 ? 3.28500 27.91900 51.37400 1.000 29.03243 140 GLU H C 1
ATOM 10572 O O . GLU H 1 141 ? 2.65200 28.68900 50.64700 1.000 29.04296 140 GLU H O 1
ATOM 10578 N N A MET H 1 142 ? 2.92300 26.65300 51.59400 0.180 30.48787 141 MET H N 1
ATOM 10579 N N B MET H 1 142 ? 2.92100 26.65600 51.60300 0.820 30.49313 141 MET H N 1
ATOM 10580 C CA A MET H 1 142 ? 1.69700 26.10600 50.97100 0.180 31.10110 141 MET H CA 1
ATOM 10581 C CA B MET H 1 142 ? 1.68300 26.12300 50.99300 0.820 31.17216 141 MET H CA 1
ATOM 10582 C C A MET H 1 142 ? 1.07100 25.14800 51.98500 0.180 31.09583 141 MET H C 1
ATOM 10583 C C B MET H 1 142 ? 1.09300 25.05300 51.91400 0.820 31.10373 141 MET H C 1
ATOM 10584 O O A MET H 1 142 ? 1.84000 24.50300 52.71500 0.180 32.36441 141 MET H O 1
ATOM 10585 O O B MET H 1 142 ? 1.81400 24.59800 52.81100 0.820 31.14058 141 MET H O 1
ATOM 10594 N N . ARG H 1 143 ? -0.23000 24.88200 51.86200 1.000 27.22958 142 ARG H N 1
ATOM 10595 C CA . ARG H 1 143 ? -0.88600 23.89200 52.74200 1.000 31.75907 142 ARG H CA 1
ATOM 10596 C C . ARG H 1 143 ? -2.21600 23.41000 52.19700 1.000 33.52770 142 ARG H C 1
ATOM 10597 O O . ARG H 1 143 ? -2.78300 24.11100 51.35300 1.000 30.37733 142 ARG H O 1
ATOM 10605 N N . LEU H 1 144 ? -2.62600 22.21600 52.61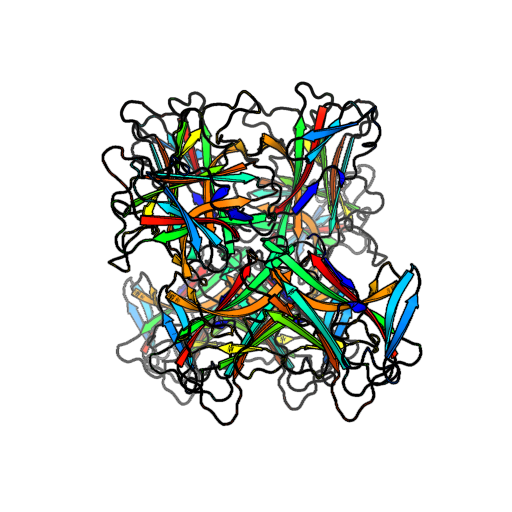500 1.000 35.02262 143 LEU H N 1
ATOM 10606 C CA . LEU H 1 144 ? -4.00100 21.74500 52.36300 1.000 33.40137 143 LEU H CA 1
ATOM 10607 C C . LEU H 1 144 ? -4.54200 21.55900 53.77400 1.000 33.46191 143 LEU H C 1
ATOM 10608 O O . LEU H 1 144 ? -3.88100 20.87700 54.55200 1.000 35.64638 143 LEU H O 1
ATOM 10613 N N . MET H 1 145 ? -5.67300 22.16900 54.09100 1.000 36.33330 144 MET H N 1
ATOM 10614 C CA . MET H 1 145 ? -6.19900 22.17400 55.45200 1.000 35.76745 144 MET H CA 1
ATOM 10615 C C . MET H 1 145 ? -7.69400 21.93000 55.43800 1.000 38.09404 144 MET H C 1
ATOM 10616 O O . MET H 1 145 ? -8.39700 22.33200 54.49800 1.000 33.78037 144 MET H O 1
ATOM 10621 N N . GLU H 1 146 ? -8.19400 21.30400 56.50500 1.000 38.16510 145 GLU H N 1
ATOM 10622 C CA . GLU H 1 146 ? -9.61500 21.22400 56.84500 1.000 40.48907 145 GLU H CA 1
ATOM 10623 C C . GLU H 1 146 ? -9.65700 21.26300 58.37400 1.000 42.51562 145 GLU H C 1
ATOM 10624 O O . GLU H 1 146 ? -9.41300 20.23700 59.02200 1.000 39.90215 145 GLU H O 1
ATOM 10630 N N . ILE H 1 147 ? -9.90200 22.45000 58.94700 1.000 42.84461 146 ILE H N 1
ATOM 10631 C CA . ILE H 1 147 ? -9.78500 22.65000 60.39800 1.000 44.74221 146 ILE H CA 1
ATOM 10632 C C . ILE H 1 147 ? -11.14600 22.90300 61.04700 1.000 46.21344 146 ILE H C 1
ATOM 10633 O O . ILE H 1 147 ? -11.23900 23.61300 62.05200 1.000 45.39755 146 ILE H O 1
ATOM 10638 N N . ASN H 1 148 ? -12.20900 22.35200 60.48500 1.000 46.76350 147 ASN H N 1
ATOM 10639 C CA . ASN H 1 148 ? -13.49500 22.39800 61.16100 1.000 48.37159 147 ASN H CA 1
ATOM 10640 C C . ASN H 1 148 ? -13.46700 21.44300 62.35200 1.000 50.33498 147 ASN H C 1
ATOM 10641 O O . ASN H 1 148 ? -13.47500 20.21900 62.16600 1.000 51.16929 147 ASN H O 1
ATOM 10646 N N . ASP H 1 149 ? -13.42200 21.98900 63.58100 1.000 50.89821 148 ASP H N 1
ATOM 10647 C CA . ASP H 1 149 ? -13.34000 21.11300 64.75600 1.000 53.98805 148 ASP H CA 1
ATOM 10648 C C . ASP H 1 149 ? -14.57300 20.22000 64.94000 1.000 55.43296 148 ASP H C 1
ATOM 10649 O O . ASP H 1 149 ? -14.53400 19.32900 65.79700 1.000 56.73049 148 ASP H O 1
ATOM 10654 N N . LYS H 1 150 ? -15.63300 20.39300 64.14300 1.000 53.66696 149 LYS H N 1
ATOM 10655 C CA . LYS H 1 150 ? -16.86600 19.62500 64.28600 1.000 53.55642 149 LYS H CA 1
ATOM 10656 C C . LYS H 1 150 ? -16.87000 18.34600 63.46100 1.000 52.33259 149 LYS H C 1
ATOM 10657 O O . LYS H 1 150 ? -17.84500 17.58500 63.53600 1.000 51.44564 149 LYS H O 1
ATOM 10663 N N . THR H 1 151 ? -15.82400 18.09700 62.66300 1.000 50.89294 150 THR H N 1
ATOM 10664 C CA . THR H 1 151 ? -15.79900 16.97100 61.73500 1.000 49.82439 150 THR H CA 1
ATOM 10665 C C . THR H 1 151 ? -14.50600 16.18100 61.89200 1.000 49.33486 150 THR H C 1
ATOM 10666 O O . THR H 1 151 ? -13.44300 16.74900 62.16800 1.000 49.37171 150 THR H O 1
ATOM 10670 N N . TRP H 1 152 ? -14.60600 14.86600 61.72400 1.000 48.81901 151 TRP H N 1
ATOM 10671 C CA . TRP H 1 152 ? -13.44800 13.98000 61.72900 1.000 49.02167 151 TRP H CA 1
ATOM 10672 C C . TRP H 1 152 ? -13.11300 13.64900 60.28000 1.000 48.20841 151 TRP H C 1
ATOM 10673 O O . TRP H 1 152 ? -13.90700 13.00800 59.57900 1.000 49.17432 151 TRP H O 1
ATOM 10684 N N . LYS H 1 153 ? -11.94200 14.09000 59.83100 1.000 46.39240 152 LYS H N 1
ATOM 10685 C CA . LYS H 1 153 ? -11.48400 13.82200 58.47700 1.000 46.56874 152 LYS H CA 1
ATOM 10686 C C . LYS H 1 153 ? -10.70400 12.51900 58.49000 1.000 47.12670 152 LYS H C 1
ATOM 10687 O O . LYS H 1 153 ? -9.95200 12.24400 59.42500 1.000 48.51898 152 LYS H O 1
ATOM 10693 N N . SER H 1 154 ? -10.89600 11.70700 57.45700 1.000 44.76589 153 SER H N 1
ATOM 10694 C CA . SER H 1 154 ? -10.20000 10.43200 57.37800 1.000 46.15817 153 SER H CA 1
ATOM 10695 C C . SER H 1 154 ? -10.06600 10.01400 55.92200 1.000 47.23724 153 SER H C 1
ATOM 10696 O O . SER H 1 154 ? -10.91800 10.33700 55.09600 1.000 47.70309 153 SER H O 1
ATOM 10699 N N . GLY H 1 155 ? -8.98200 9.31300 55.61100 1.000 45.76338 154 GLY H N 1
ATOM 10700 C CA . GLY H 1 155 ? -8.88200 8.59900 54.35600 1.000 47.27672 154 GLY H CA 1
ATOM 10701 C C . GLY H 1 155 ? -7.92000 9.16800 53.33900 1.000 44.88696 154 GLY H C 1
ATOM 10702 O O . GLY H 1 155 ? -7.92200 8.71000 52.19100 1.000 46.50821 154 GLY H O 1
ATOM 10703 N N . ILE H 1 156 ? -7.06300 10.09600 53.71400 1.000 42.53142 155 ILE H N 1
ATOM 10704 C CA . ILE H 1 156 ? -6.09300 10.64500 52.78200 1.000 43.42363 155 ILE H CA 1
ATOM 10705 C C . ILE H 1 156 ? -4.73300 10.03600 53.09600 1.000 43.01568 155 ILE H C 1
ATOM 10706 O O . ILE H 1 156 ? -4.39900 9.78600 54.26400 1.000 42.93673 155 ILE H O 1
ATOM 10711 N N . ILE H 1 157 ? -3.94900 9.78400 52.05100 1.000 41.07335 156 ILE H N 1
ATOM 10712 C CA . ILE H 1 157 ? -2.61200 9.21000 52.16700 1.000 39.26523 156 ILE H CA 1
ATOM 10713 C C . ILE H 1 157 ? -1.66200 10.19800 51.49600 1.000 38.94151 156 ILE H C 1
ATOM 10714 O O . ILE H 1 157 ? -1.70300 10.36900 50.27500 1.000 34.76996 156 ILE H O 1
ATOM 10719 N N . VAL H 1 158 ? -0.79400 10.82000 52.28300 1.000 37.45712 157 VAL H N 1
ATOM 10720 C CA . VAL H 1 158 ? 0.03400 11.93300 51.84500 1.000 35.94905 157 VAL H CA 1
ATOM 10721 C C . VAL H 1 158 ? 1.39900 11.40000 51.43600 1.000 36.15960 157 VAL H C 1
ATOM 10722 O O . VAL H 1 158 ? 2.12000 10.79500 52.25400 1.000 35.70428 157 VAL H O 1
ATOM 10726 N N . LYS H 1 159 ? 1.76000 11.63300 50.16600 1.000 33.00659 158 LYS H N 1
ATOM 10727 C CA . LYS H 1 159 ? 3.08400 11.26400 49.68600 1.000 30.77474 158 LYS H CA 1
ATOM 10728 C C . LYS H 1 159 ? 4.08800 12.41500 49.81400 1.000 32.50653 158 LYS H C 1
ATOM 10729 O O . LYS H 1 159 ? 5.26100 12.19500 50.16900 1.000 32.54338 158 LYS H O 1
ATOM 10735 N N . GLY H 1 160 ? 3.69500 13.62900 49.46000 1.000 32.10122 159 GLY H N 1
ATOM 10736 C CA . GLY H 1 160 ? 4.64900 14.72100 49.41400 1.000 29.65619 159 GLY H CA 1
ATOM 10737 C C . GLY H 1 160 ? 4.10600 15.90400 48.64700 1.000 30.42996 159 GLY H C 1
ATOM 10738 O O . GLY H 1 160 ? 3.00900 15.87700 48.11900 1.000 30.16151 159 GLY H O 1
ATOM 10739 N N . PHE H 1 161 ? 4.90700 16.95500 48.60600 1.000 26.75058 160 PHE H N 1
ATOM 10740 C CA . PHE H 1 161 ? 4.61300 18.10900 47.76300 1.000 28.90610 160 PHE H CA 1
ATOM 10741 C C . PHE H 1 161 ? 5.54200 18.08900 46.54300 1.000 31.53273 160 PHE H C 1
ATOM 10742 O O . PHE H 1 161 ? 6.76300 17.94300 46.67400 1.000 27.58752 160 PHE H O 1
ATOM 10750 N N . ASP H 1 162 ? 4.98700 18.31600 45.36800 1.000 26.93481 161 ASP H N 1
ATOM 10751 C CA . ASP H 1 162 ? 5.73700 18.41500 44.12600 1.000 28.54290 161 ASP H CA 1
ATOM 10752 C C . ASP H 1 162 ? 5.72100 19.88000 43.68500 1.000 30.40101 161 ASP H C 1
ATOM 10753 O O . ASP H 1 162 ? 4.65100 20.45600 43.42100 1.000 31.05372 161 ASP H O 1
ATOM 10758 N N . ILE H 1 163 ? 6.89600 20.48300 43.60400 1.000 25.42673 162 ILE H N 1
ATOM 10759 C CA . ILE H 1 163 ? 7.02600 21.84100 43.10600 1.000 27.45856 162 ILE H CA 1
ATOM 10760 C C . ILE H 1 163 ? 7.64200 21.72600 41.72800 1.000 27.28222 162 ILE H C 1
ATOM 10761 O O . ILE H 1 163 ? 8.78000 21.23800 41.62200 1.000 26.66109 162 ILE H O 1
ATOM 10766 N N . ARG H 1 164 ? 6.86600 22.05800 40.68200 1.000 23.91603 163 ARG H N 1
ATOM 10767 C CA . ARG H 1 164 ? 7.24000 21.85000 39.27900 1.000 28.61922 163 ARG H CA 1
ATOM 10768 C C . ARG H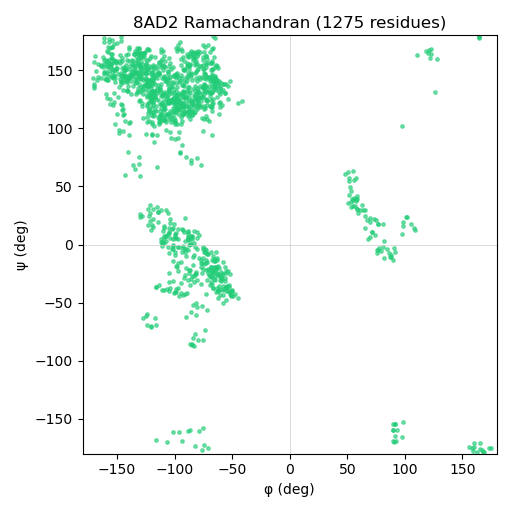 1 164 ? 7.01800 23.09800 38.43600 1.000 27.33749 163 ARG H C 1
ATOM 10769 O O . ARG H 1 164 ? 6.03700 23.81300 38.62500 1.000 27.85071 163 ARG H O 1
ATOM 10777 N N . PRO H 1 165 ? 7.87400 23.34300 37.44800 1.000 25.87942 164 PRO H N 1
ATOM 10778 C CA . PRO H 1 165 ? 7.57300 24.41400 36.48400 1.000 28.84293 164 PRO H CA 1
ATOM 10779 C C . PRO H 1 165 ? 6.29100 24.10300 35.72500 1.000 32.49074 164 PRO H C 1
ATOM 10780 O O . PRO H 1 165 ? 6.00100 22.95600 35.39700 1.000 28.35340 164 PRO H O 1
ATOM 10784 N N . ASN H 1 166 ? 5.48300 25.12400 35.52100 1.000 29.62987 165 ASN H N 1
ATOM 10785 C CA . ASN H 1 166 ? 4.30300 25.01700 34.65800 1.000 34.06724 165 ASN H CA 1
ATOM 10786 C C . ASN H 1 166 ? 4.73000 24.63000 33.23000 1.000 41.46550 165 ASN H C 1
ATOM 10787 O O . ASN H 1 166 ? 3.98600 23.99100 32.46400 1.000 53.93278 165 ASN H O 1
#

InterPro domains:
  IPR025886 Phloem protein 2-like [PF14299] (5-164)

Sequence (1319 aa):
GQGQWIAARDLSITWVDNPQYWTWKTVDPNIEVAELRRVAWLDIYGKIETKNLIRKTSYAVYLVFKLTDNPRELERATASLRFVNEVAEGAGIEGTTVFISKKKKLPGELGRFPHLRSDGWLEIKLGEFFNNLGEDGEVEMMRLMEINDKTWKSGIIVKGFDIRPNGQGQWIAARDLSITWVDNPQYWTWKTVDPNIEVAELRRVAWLDIYGKIETKNLIRKTSYAVYLVFKLTDNPRELERATASLRFVNEVAEGAGIIEEGTTVFISKKKKLPGELGRFPHLRSDGWLEIKLGEFFNNLGEDGEVEMRLMEINDKTWKSGIIVKGFDIRPNGQGQWIAARDLSITWVDNPQYWTWKTVDPNIEVAELRRVAWLDIYGKIETKNLIRKTSYAVYLVFKLTDNPRELERATASLRFVNEVAEGAGGIIEEGTTVFISKKKKLPGELGRFPHLRSDGWLEIKLGEFFNNLGEDGEVEMRLMEINDKTWKSGIIVKGFDIRPNGQGQWIAARDLSITWVDNPQYWTWKTVDPNIEVAELRRVAWLDIYGKIETKNLIRKTSYAVYLVFKLTDNPRELERATASLRFVNEVAEGAGIEGTTVFISKKKKLPGELGRFPHLRSDGWLEIKLGEFFNNLGEDGEVEMMRLMEINDKTWKSGIIVKGFDIRPNGQGQWIAARDLSITWVDNPQYWTWKTVDPNIEVAELRRVAWLDIYGKIETKNLIRKTSYAVYLVFKLTDNPRELERATASLRFVNEVAEGAGIEGTTVFISKKKKLPGELGRFPHLRSDGWLEIKLGEFFNNLGEDGEVEMRLMEINDKTWKSGIIVKGFDIRPNGQGQWIAARDLSITWVDNPQYWTWKTVDPNIEVAELRRVAWLDIYGKIETKNLIRKTSYAVYLVFKLTDNPRELERATASLRFVNEVAEGAGIEGTTVFISKKKKLPGELGRFPHLRSDGWLEIKLGEFFNNLGEDGEVEMRLMEINDKTWKSGIIVKGFDIRPNQGQWIAARDLSITWVDNPQYWTWKTVDPNIEVAELRRVAWLDIYGKIETKNLIRKTSYAVYLVFKLTDNPRELERATASLRFVNEVAEGAGGIIEEGTTVFISKKKKLPGELGRFPHLRSDGWLEIKLGEFFNNLGEDGEVEMRLMEINDKTWKSGIIVKGFDIRPNGQGQWIAARDLSITWVDNPQYWTWKTVDPNIEVAELRRVAWLDIYGKIETKNLIRKTSYAVYLVFKLTDNPRELERATASLRFVNEVAEGAGGIIEEGTTVFISKKKKLPGELGRFPHLRSDGWLEIKLGEFFNNLGEDGEVEMMRLMEINDKTWKSGIIVKGFDIRPN

Foldseek 3Di:
DLWDWFFQVRWDWPPQPPVVFWDWDQDPPRAIKIFGAKDLKTKTKDKDQLLPHDAQFKKWKKWWKAFDPDWFPQQKWWKAKDQPVPDPPPDDRPTDIAGEPDDDDDPPDDHWYWDADPVRIIITTRDMDHHHNSPSTMMMMIIIDNRNVTMTGTMMTGTMIMGTD/DQFDWFFQVRKDWPCQPPCVAWDWDADPPRAIKIFGAKDQKTKTKDKDQLQPHDAQFKKWKKFWKDFDPDWWPQQKWWKAKDQPVPADPPHDRPTDIAGEPHDPPDPPDDHFYWDQDPVRIIITTRDMDHGHNSPSTMMMMMIIDNRNVTMTGTMMTGTMTIHTD/DQWDWDFQVRWDWPPQPPVVAWDWDADPPRGIKIFGAKDQKTKTKDKDQLQPHDAQFKKWKKFWKAFDPDWDPQQKWWKAKDQPVPAPPPDDRPTDIAGEPHDDDDPPDDHWYWDQDPVRIIITTRDMDHGHNSPSTMMMMMIIRNHNPTMTGTMMTGTMTIHTD/DQKDWFFQVRWDWPCQPPVVFWDWDQDPPRAIKIFGAKDQKTKTKDKDQLLPPDAQFKKWKKWWKDFDPDWPPQQKWWKAKDQPVPADVPDDRPTDIAGEPHDDPDPPDDHFYWDADPVRTIITIRDMDHHHNSPSTMMMMIIIDNRNVDMTGTMMTGTMMMHTD/DQWDWFFQVRWDWPPQPPVVFWDWDADPPRAIKIFGAKDQKTKTKDKDQLQPHDAQFKKWKKFWKAFAPDWPPQQKWWKAKDQPVPDDPPDDRPTDIAGEPHDDPDPPDDHWYWDQDPVGITITTRDMDHGHNSPSTMMMMMIIDNRNPDMTGTMMTGTMTMHTD/DFWDWDFQVRWDWPPLVPVVFWDWDDDPPRATKIFGAKDQKTKTKDKDQLLPHDAQFKKWKKWWKAFAPDWPPQQKWWKAKDQPVPADPPHDRPTDIAGEPDDDDDPPDDHFYWDADPVGIIIGIRDMDHHHNSPSTMMMIMIIDNNNPDMGGTMMTGTMMMGTD/DKDWFWQVRWDWPPLVPVVFWDWDADPPRAIKIFGAKDLKTKTKDKDQLLPDDAQFKKWKKWWKAFDPDWPPQQKWWKAKFQPVPAPVPDDRPTDIAGEPDDDPDVVDDGFYWDADPVGIIMTISDMDHHHNSPSTMMMIIIIDNNNVDMTGTMMTTTMMMGTD/DQWDWFFQVRWDWPCQPPCVAWDWDADPPGGIKIFGAKDQWTKTKDKDQLQPHDAQFKKWKKFWKAFAPDWFPQQKWWKAKDQPVVQDVPDDGPTDIAGEPDDDDDPPDDHWYWDQDPVRIIITIRDMDHGHNSPRTMMMMIIIDNRNVTMTGTMMTGTMTIHTD

=== Feature glossary ===
A reading guide for the features in this record.

Start from the sequence.

  · Sequence gives the chain of amino acids in standard one-letter code (A=alanine, C=cysteine, …, Y=tyrosine), read N→C. It is the only feature that is directly encoded by the gene; all structural features are derived from the folded form of this sequence.

Fold it, and you get atomic coordinates and the backbone conformation that goes with them.

  · Structure coordinates are given as an mmCIF _atom_site loop: one row per atom with element, residue name, chain id, sequence number, and x/y/z position in Å. Only the four main-chain atoms per residue are included here; side chains are omitted to keep the record compact.

  · Backbone dihedral angles. Every residue except chain termini has a φ (preceding-C → N → Cα → C) and a ψ (N → Cα → C → next-N). They are reported in degrees following the IUPAC sign convention. Secondary structure is essentially a statement about which (φ, ψ) basin each residue occupies.

  · Eight-state secondary structure (DSSP): H is the canonical α-helix, G the tighter 3₁₀-helix, I the wider π-helix; E/B are β-structure, T and S are turns and bends, and '-' is everything else. DSSP derives these from the pattern of main-chain N–H···O=C hydrogen bonds, not from the sequence.

  · SS3 is a coarse helix/strand/coil call (letters a/b/c) made by the P-SEA algorithm from inter-Cα distances and dihedrals. It is less detailed than DSSP but needs only Cα positions.

Summarize the fold with a handful of shape descriptors and a per-residue structural alphabet.

  · Radius of gyration (Rg) is the root-mean-square distance of Cα atoms from their centroid — a single number for overall size and compactness. A globular domain of N residues has Rg ≈ 2.2·N^0.38 Å; an extended or disordered chain has a much larger Rg. The Cα contact count is the number of residue pairs whose Cα atoms are within 8 Å and are more than four positions apart in sequence — a standard proxy for tertiary packing density. The bounding box is the smallest axis-aligned box enclosing all Cα atoms.

  · 3Di is Foldseek's structural alphabet. Each residue is assigned one of twenty discrete states based on how its Cα sits relative to its spatial (not sequential) neighbors. Aligning 3Di strings finds structural homologs roughly as well as full 3D superposition, but orders of magnitude faster.

  · Solvent-accessible surface area (SASA) is the area in Å² traced out by the centre of a 1.4 Å probe sphere (a water molecule) rolled over the protein's van der Waals surface (Shrake–Rupley / Lee–Richards construction). Buried residues have near-zero SASA; fully exposed residues can exceed 200 Å². The total SASA scales roughly with the number of surface residues.

Ask how reliable the model is.

  · For AlphaFold models, the B-factor field carries pLDDT — the model's own estimate of local accuracy on a 0–100 scale. Regions with pLDDT<50 should be treated as essentially unmodeled; they often correspond to intrinsically disordered segments.

  · For experimental (PDB) structures, the B-factor (temperature factor) quantifies the positional spread of each atom in the crystal — a combination of thermal vibration and static disorder — in units of Å². High B-factors mark flexible loops or poorly resolved regions; low B-factors mark the rigid, well-ordered core.

  · Predicted Aligned Error (PAE) is an AlphaFold confidence matrix: entry (i, j) is the expected error in the position of residue j, in ångströms, when the prediction is superimposed on the true structure at residue i. Low PAE within a block of residues means that block is internally rigid and well-predicted; high PAE between two blocks means their relative placement is uncertain even if each block individually is confident.

Place it in context: what it resembles, what it is annotated as, and how it looks.

  · Structural nearest neighbors (via Foldseek easy-search vs the PDB). Reported per hit: target PDB id, E-value, and alignment TM-score. A TM-score above ~0.5 is the conventional threshold for 'same fold'.

  · Functional annotations link the protein to curated databases. InterPro entries identify conserved domains and families by matching the sequence against member-database signatures (Pfam, PROSITE, CDD, …). Gene Ontology (GO) terms describe molecular function, biological process, and cellular component in a controlled vocabulary. CATH places the structure in a hierarchical fold classification (Class/Architecture/Topology/Homologous-superfamily). The organism is the source species.

  · The contact map is a binary N×N matrix image: pixel (i, j) is dark where Cα_i and Cα_j are within 8 Å and |i−j|>4. Because the |i−j|>4 filter removes local helical contacts, off-diagonal stripes parallel to the main diagonal indicate parallel β-sheets; stripes perpendicular to it indicate antiparallel β-sheets. The Ramachandran plot scatters every residue's (φ, ψ) pair against the sterically allowed regions. The PAE heatmap renders the predicted-aligned-error matrix.

  · Six rendered views show the 3D structure from the faces of a cube — i.e. along ±x, ±y, ±z. Rendering representation is drawn randomly per protein from cartoon (secondary-structure ribbons), sticks (backbone bonds), or molecular surface; coloring is either N→C rainbow (blue at the N-terminus through red at the C-terminus) or one color per chain.